Protein AF-0000000075581875 (afdb_homodimer)

Structure (mmCIF, N/CA/C/O backbone):
data_AF-0000000075581875-model_v1
#
loop_
_entity.id
_entity.type
_entity.pdbx_description
1 polymer 'Xanthine/uracyl permease, membrane protein'
#
loop_
_atom_site.group_PDB
_atom_site.id
_atom_site.type_symbol
_atom_site.label_atom_id
_atom_site.label_alt_id
_atom_site.label_comp_id
_atom_site.label_asym_id
_atom_site.label_entity_id
_atom_site.label_seq_id
_atom_site.pdbx_PDB_ins_code
_atom_site.Cartn_x
_atom_site.Cartn_y
_atom_site.Cartn_z
_atom_site.occupancy
_atom_site.B_iso_or_equiv
_atom_site.auth_seq_id
_atom_site.auth_comp_id
_atom_site.auth_asym_id
_atom_site.auth_atom_id
_atom_site.pdbx_PDB_model_num
ATOM 1 N N . MET A 1 1 ? -27.188 -16.047 -3.047 1 43.38 1 MET A N 1
ATOM 2 C CA . MET A 1 1 ? -26.797 -15.391 -4.285 1 43.38 1 MET A CA 1
ATOM 3 C C . MET A 1 1 ? -27.062 -16.281 -5.492 1 43.38 1 MET A C 1
ATOM 5 O O . MET A 1 1 ? -26.609 -17.422 -5.543 1 43.38 1 MET A O 1
ATOM 9 N N . LYS A 1 2 ? -28.109 -16.188 -6.184 1 47.94 2 LYS A N 1
ATOM 10 C CA . LYS A 1 2 ? -28.484 -16.938 -7.371 1 47.94 2 LYS A CA 1
ATOM 11 C C . LYS A 1 2 ? -27.328 -17.016 -8.367 1 47.94 2 LYS A C 1
ATOM 13 O O . LYS A 1 2 ? -26.875 -15.992 -8.867 1 47.94 2 LYS A O 1
ATOM 18 N N . THR A 1 3 ? -26.297 -18.078 -8.266 1 62.19 3 THR A N 1
ATOM 19 C CA . THR A 1 3 ? -25.141 -18.094 -9.156 1 62.19 3 THR A CA 1
ATOM 20 C C . THR A 1 3 ? -25.547 -18.531 -10.562 1 62.19 3 THR A C 1
ATOM 22 O O . THR A 1 3 ? -26.328 -19.469 -10.734 1 62.19 3 THR A O 1
ATOM 25 N N . ASP A 1 4 ? -25.484 -17.703 -11.516 1 76.25 4 ASP A N 1
ATOM 26 C CA . ASP A 1 4 ? -25.781 -18.016 -12.914 1 76.25 4 ASP A CA 1
ATOM 27 C C . ASP A 1 4 ? -24.688 -18.875 -13.531 1 76.25 4 ASP A C 1
ATOM 29 O O . ASP A 1 4 ? -23.922 -18.406 -14.383 1 76.25 4 ASP A O 1
ATOM 33 N N . LEU A 1 5 ? -24.562 -20.172 -13.031 1 87.88 5 LEU A N 1
ATOM 34 C CA . LEU A 1 5 ? -23.547 -21.094 -13.531 1 87.88 5 LEU A CA 1
ATOM 35 C C . LEU A 1 5 ? -24.047 -21.844 -14.758 1 87.88 5 LEU A C 1
ATOM 37 O O . LEU A 1 5 ? -25.219 -22.266 -14.797 1 87.88 5 LEU A O 1
ATOM 41 N N . ILE A 1 6 ? -23.234 -21.938 -15.719 1 91.62 6 ILE A N 1
ATOM 42 C CA . ILE A 1 6 ? -23.516 -22.75 -16.906 1 91.62 6 ILE A CA 1
ATOM 43 C C . ILE A 1 6 ? -23.203 -24.219 -16.609 1 91.62 6 ILE A C 1
ATOM 45 O O . ILE A 1 6 ? -23.984 -25.109 -16.938 1 91.62 6 ILE A O 1
ATOM 49 N N . TYR A 1 7 ? -22.047 -24.422 -16.016 1 94.31 7 TYR A N 1
ATOM 50 C CA . TYR A 1 7 ? -21.641 -25.766 -15.57 1 94.31 7 TYR A CA 1
ATOM 51 C C . TYR A 1 7 ? -21.312 -25.766 -14.078 1 94.31 7 TYR A C 1
ATOM 53 O O . TYR A 1 7 ? -20.484 -24.984 -13.617 1 94.31 7 TYR A O 1
ATOM 61 N N . GLY A 1 8 ? -21.922 -26.609 -13.406 1 93.62 8 GLY A N 1
ATOM 62 C CA . GLY A 1 8 ? -21.656 -26.75 -11.984 1 93.62 8 GLY A CA 1
ATOM 63 C C . GLY A 1 8 ? -20.422 -27.562 -11.68 1 93.62 8 GLY A C 1
ATOM 64 O O . GLY A 1 8 ? -19.734 -28.031 -12.594 1 93.62 8 GLY A O 1
ATOM 65 N N . ILE A 1 9 ? -20.172 -27.906 -10.469 1 94.94 9 ILE A N 1
ATOM 66 C CA . ILE A 1 9 ? -18.938 -28.484 -9.977 1 94.94 9 ILE A CA 1
ATOM 67 C C . ILE A 1 9 ? -18.797 -29.922 -10.492 1 94.94 9 ILE A C 1
ATOM 69 O O . ILE A 1 9 ? -17.719 -30.344 -10.914 1 94.94 9 ILE A O 1
ATOM 73 N N . GLU A 1 10 ? -19.906 -30.578 -10.539 1 95.19 10 GLU A N 1
ATOM 74 C CA . GLU A 1 10 ? -19.844 -32 -10.883 1 95.19 10 GLU A CA 1
ATOM 75 C C . GLU A 1 10 ? -20.25 -32.219 -12.336 1 95.19 10 GLU A C 1
ATOM 77 O O . GLU A 1 10 ? -20.172 -33.344 -12.836 1 95.19 10 GLU A O 1
ATOM 82 N N . ASP A 1 11 ? -20.547 -31.109 -12.953 1 95.31 11 ASP A N 1
ATOM 83 C CA . ASP A 1 11 ? -20.906 -31.234 -14.359 1 95.31 11 ASP A CA 1
ATOM 84 C C . ASP A 1 11 ? -19.688 -31.562 -15.211 1 95.31 11 ASP A C 1
ATOM 86 O O . ASP A 1 11 ? -18.578 -31.125 -14.906 1 95.31 11 ASP A O 1
ATOM 90 N N . ARG A 1 12 ? -19.906 -32.375 -16.203 1 96.38 12 ARG A N 1
ATOM 91 C CA . ARG A 1 12 ? -18.844 -32.719 -17.141 1 96.38 12 ARG A CA 1
ATOM 92 C C . ARG A 1 12 ? -19.094 -32.062 -18.5 1 96.38 12 ARG A C 1
ATOM 94 O O . ARG A 1 12 ? -19.766 -32.656 -19.359 1 96.38 12 ARG A O 1
ATOM 101 N N . PRO A 1 13 ? -18.516 -31 -18.672 1 95.56 13 PRO A N 1
ATOM 102 C CA . PRO A 1 13 ? -18.703 -30.328 -19.953 1 95.56 13 PRO A CA 1
ATOM 103 C C . PRO A 1 13 ? -18.188 -31.141 -21.141 1 95.56 13 PRO A C 1
ATOM 105 O O . PRO A 1 13 ? -17.234 -31.906 -20.984 1 95.56 13 PRO A O 1
ATOM 108 N N . PRO A 1 14 ? -18.844 -30.938 -22.328 1 96.31 14 PRO A N 1
ATOM 109 C CA . PRO A 1 14 ? -18.281 -31.578 -23.531 1 96.31 14 PRO A CA 1
ATOM 110 C C . PRO A 1 14 ? -16.844 -31.156 -23.797 1 96.31 14 PRO A C 1
ATOM 112 O O . PRO A 1 14 ? -16.406 -30.094 -23.359 1 96.31 14 PRO A O 1
ATOM 115 N N . PHE A 1 15 ? -16.188 -32.031 -24.547 1 96.06 15 PHE A N 1
ATOM 116 C CA . PHE A 1 15 ? -14.758 -31.891 -24.766 1 96.06 15 PHE A CA 1
ATOM 117 C C . PHE A 1 15 ? -14.422 -30.5 -25.297 1 96.06 15 PHE A C 1
ATOM 119 O O . PHE A 1 15 ? -13.508 -29.844 -24.797 1 96.06 15 PHE A O 1
ATOM 126 N N . LYS A 1 16 ? -15.18 -30 -26.188 1 95.81 16 LYS A N 1
ATOM 127 C CA . LYS A 1 16 ? -14.914 -28.703 -26.797 1 95.81 16 LYS A CA 1
ATOM 128 C C . LYS A 1 16 ? -15.062 -27.578 -25.766 1 95.81 16 LYS A C 1
ATOM 130 O O . LYS A 1 16 ? -14.219 -26.672 -25.703 1 95.81 16 LYS A O 1
ATOM 135 N N . ASP A 1 17 ? -16.094 -27.672 -25 1 95.25 17 ASP A N 1
ATOM 136 C CA . ASP A 1 17 ? -16.344 -26.656 -23.969 1 95.25 17 ASP A CA 1
ATOM 137 C C . ASP A 1 17 ? -15.305 -26.719 -22.859 1 95.25 17 ASP A C 1
ATOM 139 O O . ASP A 1 17 ? -14.859 -25.672 -22.375 1 95.25 17 ASP A O 1
ATOM 143 N N . ALA A 1 18 ? -14.977 -27.906 -22.531 1 96.25 18 ALA A N 1
ATOM 144 C CA . ALA A 1 18 ? -13.984 -28.094 -21.469 1 96.25 18 ALA A CA 1
ATOM 145 C C . ALA A 1 18 ? -12.617 -27.562 -21.906 1 96.25 18 ALA A C 1
ATOM 147 O O . ALA A 1 18 ? -11.922 -26.906 -21.109 1 96.25 18 ALA A O 1
ATOM 148 N N . LEU A 1 19 ? -12.266 -27.891 -23.094 1 96.12 19 LEU A N 1
ATOM 149 C CA . LEU A 1 19 ? -10.984 -27.453 -23.625 1 96.12 19 LEU A CA 1
ATOM 150 C C . LEU A 1 19 ? -10.93 -25.938 -23.719 1 96.12 19 LEU A C 1
ATOM 152 O O . 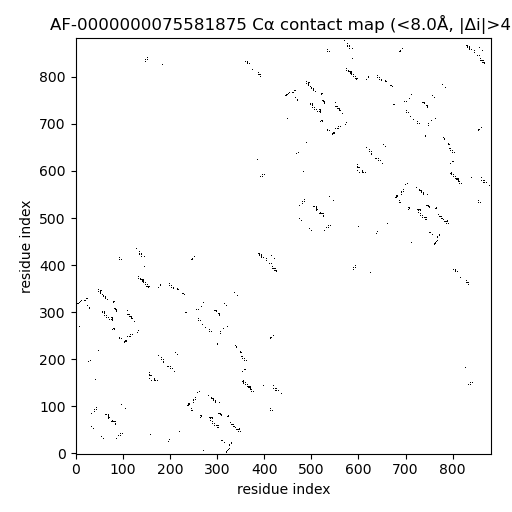LEU A 1 19 ? -9.906 -25.328 -23.406 1 96.12 19 LEU A O 1
ATOM 156 N N . PHE A 1 20 ? -12.023 -25.406 -24.172 1 94.31 20 PHE A N 1
ATOM 157 C CA . PHE A 1 20 ? -12.086 -23.953 -24.312 1 94.31 20 PHE A CA 1
ATOM 158 C C . PHE A 1 20 ? -11.992 -23.266 -22.953 1 94.31 20 PHE A C 1
ATOM 160 O O . PHE A 1 20 ? -11.273 -22.281 -22.797 1 94.31 20 PHE A O 1
ATOM 167 N N . ALA A 1 21 ? -12.719 -23.766 -22.047 1 94.62 21 ALA A N 1
ATOM 168 C CA . ALA A 1 21 ? -12.672 -23.219 -20.688 1 94.62 21 ALA A CA 1
ATOM 169 C C . ALA A 1 21 ? -11.281 -23.375 -20.078 1 94.62 21 ALA A C 1
ATOM 171 O O . ALA A 1 21 ? -10.781 -22.453 -19.438 1 94.62 21 ALA A O 1
ATOM 172 N N . ALA A 1 22 ? -10.727 -24.5 -20.297 1 96.62 22 ALA A N 1
ATOM 173 C CA . ALA A 1 22 ? -9.383 -24.766 -19.781 1 96.62 22 ALA A CA 1
ATOM 174 C C . ALA A 1 22 ? -8.359 -23.797 -20.375 1 96.62 22 ALA A C 1
ATOM 176 O O . ALA A 1 22 ? -7.473 -23.328 -19.672 1 96.62 22 ALA A O 1
ATOM 177 N N . LEU A 1 23 ? -8.477 -23.516 -21.609 1 94.5 23 LEU A N 1
ATOM 178 C CA . LEU A 1 23 ? -7.562 -22.609 -22.281 1 94.5 23 LEU A CA 1
ATOM 179 C C . LEU A 1 23 ? -7.691 -21.203 -21.703 1 94.5 23 LEU A C 1
ATOM 181 O O . LEU A 1 23 ? -6.695 -20.484 -21.578 1 94.5 23 LEU A O 1
ATOM 185 N N . GLN A 1 24 ? -8.891 -20.875 -21.406 1 92.06 24 GLN A N 1
ATOM 186 C CA . GLN A 1 24 ? -9.125 -19.562 -20.797 1 92.06 24 GLN A CA 1
ATOM 187 C C . GLN A 1 24 ? -8.438 -19.453 -19.453 1 92.06 24 GLN A C 1
ATOM 189 O O . GLN A 1 24 ? -7.766 -18.453 -19.172 1 92.06 24 GLN A O 1
ATOM 194 N N . HIS A 1 25 ? -8.594 -20.438 -18.656 1 94.75 25 HIS A N 1
ATOM 195 C CA . HIS A 1 25 ? -7.934 -20.453 -17.359 1 94.75 25 HIS A CA 1
ATOM 196 C C . HIS A 1 25 ? -6.418 -20.453 -17.5 1 94.75 25 HIS A C 1
ATOM 198 O O . HIS A 1 25 ? -5.727 -19.734 -16.766 1 94.75 25 HIS A O 1
ATOM 204 N N . LEU A 1 26 ? -5.938 -21.219 -18.469 1 94.06 26 LEU A N 1
ATOM 205 C CA . LEU A 1 26 ? -4.5 -21.328 -18.672 1 94.06 26 LEU A CA 1
ATOM 206 C C . LEU A 1 26 ? -3.898 -19.984 -19.062 1 94.06 26 LEU A C 1
ATOM 208 O O . LEU A 1 26 ? -2.848 -19.594 -18.547 1 94.06 26 LEU A O 1
ATOM 212 N N . LEU A 1 27 ? -4.531 -19.281 -19.922 1 88.75 27 LEU A N 1
ATOM 213 C CA . LEU A 1 27 ? -4.043 -17.984 -20.375 1 88.75 27 LEU A CA 1
ATOM 214 C C . LEU A 1 27 ? -4.012 -16.984 -19.219 1 88.75 27 LEU A C 1
ATOM 216 O O . LEU A 1 27 ? -3.129 -16.125 -19.156 1 88.75 27 LEU A O 1
ATOM 220 N N . ALA A 1 28 ? -4.934 -17.188 -18.344 1 86.62 28 ALA A N 1
ATOM 221 C CA . ALA A 1 28 ? -5.051 -16.234 -17.234 1 86.62 28 ALA A CA 1
ATOM 222 C C . ALA A 1 28 ? -3.986 -16.5 -16.172 1 86.62 28 ALA A C 1
ATOM 224 O O . ALA A 1 28 ? -3.549 -15.586 -15.477 1 86.62 28 ALA A O 1
ATOM 225 N N . ILE A 1 29 ? -3.555 -17.719 -16.078 1 91.62 29 ILE A N 1
ATOM 226 C CA . ILE A 1 29 ? -2.748 -18.047 -14.906 1 91.62 29 ILE A CA 1
ATOM 227 C C . ILE A 1 29 ? -1.315 -18.359 -15.336 1 91.62 29 ILE A C 1
ATOM 229 O O . ILE A 1 29 ? -0.416 -18.453 -14.5 1 91.62 29 ILE A O 1
ATOM 233 N N . PHE A 1 30 ? -1.077 -18.516 -16.625 1 91.31 30 PHE A N 1
ATOM 234 C CA . PHE A 1 30 ? 0.2 -18.984 -17.156 1 91.31 30 PHE A CA 1
ATOM 235 C C . PHE A 1 30 ? 1.335 -18.078 -16.719 1 91.31 30 PHE A C 1
ATOM 237 O O . PHE A 1 30 ? 2.338 -18.531 -16.172 1 91.31 30 PHE A O 1
ATOM 244 N N . VAL A 1 31 ? 1.184 -16.812 -16.891 1 89.88 31 VAL A N 1
ATOM 245 C CA . VAL A 1 31 ? 2.229 -15.852 -16.562 1 89.88 31 VAL A CA 1
ATOM 246 C C . VAL A 1 31 ? 2.439 -15.812 -15.055 1 89.88 31 VAL A C 1
ATOM 248 O O . VAL A 1 31 ? 3.566 -15.648 -14.586 1 89.88 31 VAL A O 1
ATOM 251 N N . ALA A 1 32 ? 1.351 -15.953 -14.344 1 92.31 32 ALA A N 1
ATOM 252 C CA . ALA A 1 32 ? 1.45 -15.961 -12.883 1 92.31 32 ALA A CA 1
ATOM 253 C C . ALA A 1 32 ? 2.297 -17.125 -12.391 1 92.31 32 ALA A C 1
ATOM 255 O O . ALA A 1 32 ? 3.008 -17.016 -11.391 1 92.31 32 ALA A O 1
ATOM 256 N N . ILE A 1 33 ? 2.268 -18.219 -13.102 1 95.88 33 ILE A N 1
ATOM 257 C CA . ILE A 1 33 ? 2.98 -19.422 -12.688 1 95.88 33 ILE A CA 1
ATOM 258 C C . ILE A 1 33 ? 4.469 -19.281 -12.992 1 95.88 33 ILE A C 1
ATOM 260 O O . ILE A 1 33 ? 5.316 -19.672 -12.188 1 95.88 33 ILE A O 1
ATOM 264 N N . ILE A 1 34 ? 4.824 -18.688 -14.078 1 95.31 34 ILE A N 1
ATOM 265 C CA . ILE A 1 34 ? 6.215 -18.703 -14.508 1 95.31 34 ILE A CA 1
ATOM 266 C C . ILE A 1 34 ? 6.949 -17.5 -13.914 1 95.31 34 ILE A C 1
ATOM 268 O O . ILE A 1 34 ? 8.18 -17.438 -13.93 1 95.31 34 ILE A O 1
ATOM 272 N N . THR A 1 35 ? 6.219 -16.562 -13.336 1 94.19 35 THR A N 1
ATOM 273 C CA . THR A 1 35 ? 6.793 -15.297 -12.867 1 94.19 35 THR A CA 1
ATOM 274 C C . THR A 1 35 ? 7.664 -15.523 -11.641 1 94.19 35 THR A C 1
ATOM 276 O O . THR A 1 35 ? 8.805 -15.07 -11.586 1 94.19 35 THR A O 1
ATOM 279 N N . PRO A 1 36 ? 7.199 -16.234 -10.648 1 96.12 36 PRO A N 1
ATOM 280 C CA . PRO A 1 36 ? 8.008 -16.406 -9.445 1 96.12 36 PRO A CA 1
ATOM 281 C C . PRO A 1 36 ? 9.375 -17.031 -9.727 1 96.12 36 PRO A C 1
ATOM 283 O O . PRO A 1 36 ? 10.406 -16.484 -9.312 1 96.12 36 PRO A O 1
ATOM 286 N N . PRO A 1 37 ? 9.453 -18.141 -10.477 1 97.31 37 PRO A N 1
ATOM 287 C CA . PRO A 1 37 ? 10.773 -18.703 -10.742 1 97.31 37 PRO A CA 1
ATOM 288 C C . PRO A 1 37 ? 11.672 -17.766 -11.547 1 97.31 37 PRO A C 1
ATOM 290 O O . PRO A 1 37 ? 12.891 -17.734 -11.336 1 97.31 37 PRO A O 1
ATOM 293 N N . LEU A 1 38 ? 11.117 -17.016 -12.43 1 95.5 38 LEU A N 1
ATOM 294 C CA . LEU A 1 38 ? 11.914 -16.078 -13.211 1 95.5 38 LEU A CA 1
ATOM 295 C C . LEU A 1 38 ? 12.484 -14.977 -12.312 1 95.5 38 LEU A C 1
ATOM 297 O O . LEU A 1 38 ? 13.648 -14.602 -12.453 1 95.5 38 LEU A O 1
ATOM 301 N N . ILE A 1 39 ? 11.641 -14.508 -11.406 1 93.5 39 ILE A N 1
ATOM 302 C CA . ILE A 1 39 ? 12.07 -13.461 -10.477 1 93.5 39 ILE A CA 1
ATOM 303 C C . ILE A 1 39 ? 13.156 -14.008 -9.555 1 93.5 39 ILE A C 1
ATOM 305 O O . ILE A 1 39 ? 14.188 -13.359 -9.352 1 93.5 39 ILE A O 1
ATOM 309 N N . ILE A 1 40 ? 12.953 -15.156 -9.039 1 95.94 40 ILE A N 1
ATOM 310 C CA . ILE A 1 40 ? 13.898 -15.781 -8.117 1 95.94 40 ILE A CA 1
ATOM 311 C C . ILE A 1 40 ? 15.211 -16.047 -8.844 1 95.94 40 ILE A C 1
ATOM 313 O O . ILE A 1 40 ? 16.297 -15.766 -8.312 1 95.94 40 ILE A O 1
ATOM 317 N N . ALA A 1 41 ? 15.109 -16.594 -10.062 1 96.06 41 ALA A N 1
ATOM 318 C CA . ALA A 1 41 ? 16.312 -16.891 -10.844 1 96.06 41 ALA A CA 1
ATOM 319 C C . ALA A 1 41 ? 17.094 -15.617 -11.141 1 96.06 41 ALA A C 1
ATOM 321 O O . ALA A 1 41 ? 18.328 -15.617 -11.094 1 96.06 41 ALA A O 1
ATOM 322 N N . SER A 1 42 ? 16.391 -14.594 -11.477 1 93.38 42 SER A N 1
ATOM 323 C CA . SER A 1 42 ? 17.031 -13.312 -11.742 1 93.38 42 SER A CA 1
ATOM 324 C C . SER A 1 42 ? 17.734 -12.773 -10.5 1 93.38 42 SER A C 1
ATOM 326 O O . SER A 1 42 ? 18.859 -12.289 -10.578 1 93.38 42 SER A O 1
ATOM 328 N N . ALA A 1 43 ? 17.109 -12.852 -9.406 1 92 43 ALA A N 1
ATOM 329 C CA . ALA A 1 43 ? 17.641 -12.344 -8.148 1 92 43 ALA A CA 1
ATOM 330 C C . ALA A 1 43 ? 18.891 -13.125 -7.727 1 92 43 ALA A C 1
ATOM 332 O O . ALA A 1 43 ? 19.828 -12.562 -7.152 1 92 43 ALA A O 1
ATOM 333 N N . LEU A 1 44 ? 18.891 -14.398 -8.016 1 95.19 44 LEU A N 1
ATOM 334 C CA . LEU A 1 44 ? 20.016 -15.266 -7.637 1 95.19 44 LEU A CA 1
ATOM 335 C C . LEU A 1 44 ? 21.047 -15.328 -8.75 1 95.19 44 LEU A C 1
ATOM 337 O O . LEU A 1 44 ? 22.078 -16 -8.617 1 95.19 44 LEU A O 1
ATOM 341 N N . LYS A 1 45 ? 20.781 -14.672 -9.859 1 93.38 45 LYS A N 1
ATOM 342 C CA . LYS A 1 45 ? 21.688 -14.602 -11.008 1 93.38 45 LYS A CA 1
ATOM 343 C C . LYS A 1 45 ? 22 -15.992 -11.547 1 93.38 45 LYS A C 1
ATOM 345 O O . LYS A 1 45 ? 23.156 -16.328 -11.766 1 93.38 45 LYS A O 1
ATOM 350 N N . LEU A 1 46 ? 21 -16.766 -11.695 1 94.25 46 LEU A N 1
ATOM 351 C CA . LEU A 1 46 ? 21.156 -18.109 -12.234 1 94.25 46 LEU A CA 1
ATOM 352 C C . LEU A 1 46 ? 21.312 -18.078 -13.75 1 94.25 46 LEU A C 1
ATOM 354 O O . LEU A 1 46 ? 20.875 -17.125 -14.406 1 94.25 46 LEU A O 1
ATOM 358 N N . ASP A 1 47 ? 21.953 -19.062 -14.281 1 91.75 47 ASP A N 1
ATOM 359 C CA . ASP A 1 47 ? 22.141 -19.125 -15.727 1 91.75 47 ASP A CA 1
ATOM 360 C C . ASP A 1 47 ? 20.844 -19.516 -16.438 1 91.75 47 ASP A C 1
ATOM 362 O O . ASP A 1 47 ? 19.859 -19.906 -15.781 1 91.75 47 ASP A O 1
ATOM 366 N N . VAL A 1 48 ? 20.812 -19.453 -17.719 1 90.06 48 VAL A N 1
ATOM 367 C CA . VAL A 1 48 ? 19.641 -19.656 -18.562 1 90.06 48 VAL A CA 1
ATOM 368 C C . VAL A 1 48 ? 19.141 -21.078 -18.438 1 90.06 48 VAL A C 1
ATOM 370 O O . VAL A 1 48 ? 17.922 -21.328 -18.422 1 90.06 48 VAL A O 1
ATOM 373 N N . GLU A 1 49 ? 20.047 -22 -18.344 1 89.31 49 GLU A N 1
ATOM 374 C CA . GLU A 1 49 ? 19.672 -23.406 -18.25 1 89.31 49 GLU A CA 1
ATOM 375 C C . GLU A 1 49 ? 18.922 -23.703 -16.953 1 89.31 49 GLU A C 1
ATOM 377 O O . GLU A 1 49 ? 17.875 -24.344 -16.984 1 89.31 49 GLU A O 1
ATOM 382 N N . LYS A 1 50 ? 19.453 -23.266 -15.852 1 93.12 50 LYS A N 1
ATOM 383 C CA . LYS A 1 50 ? 18.797 -23.469 -14.562 1 93.12 50 LYS A CA 1
ATOM 384 C C . LYS A 1 50 ? 17.453 -22.734 -14.508 1 93.12 50 LYS A C 1
ATOM 386 O O . LYS A 1 50 ? 16.484 -23.281 -13.992 1 93.12 50 LYS A O 1
ATOM 391 N N . THR A 1 51 ? 17.484 -21.547 -15.039 1 94.5 51 THR A N 1
ATOM 392 C CA . THR A 1 51 ? 16.25 -20.766 -15.062 1 94.5 51 THR A CA 1
ATOM 393 C C . THR A 1 51 ? 15.172 -21.484 -15.859 1 94.5 51 THR A C 1
ATOM 395 O O . THR A 1 51 ? 14.031 -21.594 -15.398 1 94.5 51 THR A O 1
ATOM 398 N N . GLY A 1 52 ? 15.562 -21.906 -17.016 1 93.06 52 GLY A N 1
ATOM 399 C CA . GLY A 1 52 ? 14.609 -22.625 -17.844 1 93.06 52 GLY A CA 1
ATOM 400 C C . GLY A 1 52 ? 14.086 -23.891 -17.188 1 93.06 52 GLY A C 1
ATOM 401 O O . GLY A 1 52 ? 12.898 -24.188 -17.281 1 93.06 52 GLY A O 1
ATOM 402 N N . PHE A 1 53 ? 14.953 -24.594 -16.562 1 93.94 53 PHE A N 1
ATOM 403 C CA . PHE A 1 53 ? 14.555 -25.812 -15.859 1 93.94 53 PHE A CA 1
ATOM 404 C C . PHE A 1 53 ? 13.586 -25.5 -14.734 1 93.94 53 PHE A C 1
ATOM 406 O O . PHE A 1 53 ? 12.578 -26.188 -14.562 1 93.94 53 PHE A O 1
ATOM 413 N N . LEU A 1 54 ? 13.852 -24.453 -13.961 1 95.94 54 LEU A N 1
ATOM 414 C CA . LEU A 1 54 ? 12.992 -24.062 -12.852 1 95.94 54 LEU A CA 1
ATOM 415 C C . LEU A 1 54 ? 11.609 -23.656 -13.344 1 95.94 54 LEU A C 1
ATOM 417 O O . LEU A 1 54 ? 10.602 -23.984 -12.719 1 95.94 54 LEU A O 1
ATOM 421 N N . VAL A 1 55 ? 11.57 -22.953 -14.438 1 96.06 55 VAL A N 1
ATOM 422 C CA . VAL A 1 55 ? 10.305 -22.531 -15.031 1 96.06 55 VAL A CA 1
ATOM 423 C C . VAL A 1 55 ? 9.508 -23.766 -15.469 1 96.06 55 VAL A C 1
ATOM 425 O O . VAL A 1 55 ? 8.32 -23.875 -15.172 1 96.06 55 VAL A O 1
ATOM 428 N N . SER A 1 56 ? 10.195 -24.672 -16.109 1 95.5 56 SER A N 1
ATOM 429 C CA . SER A 1 56 ? 9.547 -25.891 -16.594 1 95.5 56 SER A CA 1
ATOM 430 C C . SER A 1 56 ? 9.008 -26.719 -15.43 1 95.5 56 SER A C 1
ATOM 432 O O . SER A 1 56 ? 7.887 -27.219 -15.492 1 95.5 56 SER A O 1
ATOM 434 N N . MET A 1 57 ? 9.75 -26.812 -14.445 1 96.19 57 MET A N 1
ATOM 435 C CA . MET A 1 57 ? 9.328 -27.609 -13.289 1 96.19 57 MET A CA 1
ATOM 436 C C . MET A 1 57 ? 8.188 -26.922 -12.547 1 96.19 57 MET A C 1
ATOM 438 O O . MET A 1 57 ? 7.336 -27.578 -11.953 1 96.19 57 MET A O 1
ATOM 442 N N . SER A 1 58 ? 8.211 -25.562 -12.531 1 97.38 58 SER A N 1
ATOM 443 C CA . SER A 1 58 ? 7.094 -24.828 -11.922 1 97.38 58 SER A CA 1
ATOM 444 C C . SER A 1 58 ? 5.785 -25.125 -12.648 1 97.38 58 SER A C 1
ATOM 446 O O . SER A 1 58 ? 4.738 -25.281 -12.008 1 97.38 58 SER A O 1
ATOM 448 N N . LEU A 1 59 ? 5.879 -25.203 -13.969 1 97.06 59 LEU A N 1
ATOM 449 C CA . LEU A 1 59 ? 4.699 -25.547 -14.758 1 97.06 59 LEU A CA 1
ATOM 450 C C . LEU A 1 59 ? 4.262 -26.984 -14.484 1 97.06 59 LEU A C 1
ATOM 452 O O . LEU A 1 59 ? 3.08 -27.234 -14.25 1 97.06 59 LEU A O 1
ATOM 456 N N . PHE A 1 60 ? 5.199 -27.859 -14.461 1 97 60 PHE A N 1
ATOM 457 C CA . PHE A 1 60 ? 4.922 -29.266 -14.203 1 97 60 PHE A CA 1
ATOM 458 C C . PHE A 1 60 ? 4.285 -29.453 -12.836 1 97 60 PHE A C 1
ATOM 460 O O . PHE A 1 60 ? 3.242 -30.109 -12.711 1 97 60 PHE A O 1
ATOM 467 N N . ALA A 1 61 ? 4.914 -28.859 -11.82 1 97.69 61 ALA A N 1
ATOM 468 C CA . ALA A 1 61 ? 4.41 -28.984 -10.453 1 97.69 61 ALA A CA 1
ATOM 469 C C . ALA A 1 61 ? 3.027 -28.359 -10.32 1 97.69 61 ALA A C 1
ATOM 471 O O . ALA A 1 61 ? 2.184 -28.844 -9.57 1 97.69 61 ALA A O 1
ATOM 472 N N . SER A 1 62 ? 2.795 -27.219 -10.969 1 98.06 62 SER A N 1
ATOM 473 C CA . SER A 1 62 ? 1.484 -26.578 -10.945 1 98.06 62 SER A CA 1
ATOM 474 C C . SER A 1 62 ? 0.413 -27.5 -11.531 1 98.06 62 SER A C 1
ATOM 476 O O . SER A 1 62 ? -0.717 -27.531 -11.039 1 98.06 62 SER A O 1
ATOM 478 N N . GLY A 1 63 ? 0.798 -28.203 -12.617 1 98.19 63 GLY A N 1
ATOM 479 C CA . GLY A 1 63 ? -0.14 -29.141 -13.195 1 98.19 63 GLY A CA 1
ATOM 480 C C . GLY A 1 63 ? -0.494 -30.297 -12.266 1 98.19 63 GLY A C 1
ATOM 481 O O . GLY A 1 63 ? -1.672 -30.594 -12.078 1 98.19 63 GLY A O 1
ATOM 482 N N . VAL A 1 64 ? 0.495 -30.859 -11.688 1 98 64 VAL A N 1
ATOM 483 C CA . VAL A 1 64 ? 0.285 -31.969 -10.758 1 98 64 VAL A CA 1
ATOM 484 C C . VAL A 1 64 ? -0.533 -31.484 -9.562 1 98 64 VAL A C 1
ATOM 486 O O . VAL A 1 64 ? -1.479 -32.156 -9.141 1 98 64 VAL A O 1
ATOM 489 N N . SER A 1 65 ? -0.119 -30.328 -9.047 1 98.25 65 SER A N 1
ATOM 490 C CA . SER A 1 65 ? -0.795 -29.766 -7.887 1 98.25 65 SER A CA 1
ATOM 491 C C . SER A 1 65 ? -2.26 -29.469 -8.188 1 98.25 65 SER A C 1
ATOM 493 O O . SER A 1 65 ? -3.133 -29.703 -7.348 1 98.25 65 SER A O 1
ATOM 495 N N . THR A 1 66 ? -2.516 -28.875 -9.344 1 98.25 66 THR A N 1
ATOM 496 C CA . THR A 1 66 ? -3.883 -28.578 -9.75 1 98.25 66 THR A CA 1
ATOM 497 C C . THR A 1 66 ? -4.715 -29.844 -9.852 1 98.25 66 THR A C 1
ATOM 499 O O . THR A 1 66 ? -5.875 -29.875 -9.43 1 98.25 66 THR A O 1
ATOM 502 N N . PHE A 1 67 ? -4.137 -30.922 -10.391 1 98.31 67 PHE A N 1
ATOM 503 C CA . PHE A 1 67 ? -4.828 -32.219 -10.508 1 98.31 67 PHE A CA 1
ATOM 504 C C . PHE A 1 67 ? -5.223 -32.75 -9.133 1 98.31 67 PHE A C 1
ATOM 506 O O . PHE A 1 67 ? -6.363 -33.156 -8.922 1 98.31 67 PHE A O 1
ATOM 513 N N . ILE A 1 68 ? -4.297 -32.688 -8.234 1 98 68 ILE A N 1
ATOM 514 C CA . ILE A 1 68 ? -4.527 -33.188 -6.887 1 98 68 ILE A CA 1
ATOM 515 C C . ILE A 1 68 ? -5.609 -32.375 -6.199 1 98 68 ILE A C 1
ATOM 517 O O . ILE A 1 68 ? -6.5 -32.906 -5.547 1 98 68 ILE A O 1
ATOM 521 N N . GLN A 1 69 ? -5.535 -31.047 -6.352 1 97.44 69 GLN A N 1
ATOM 522 C CA . GLN A 1 69 ? -6.48 -30.125 -5.734 1 97.44 69 GLN A CA 1
ATOM 523 C C . GLN A 1 69 ? -7.898 -30.359 -6.246 1 97.44 69 GLN A C 1
ATOM 525 O O . GLN A 1 69 ? -8.859 -30.312 -5.473 1 97.44 69 GLN A O 1
ATOM 530 N N . CYS A 1 70 ? -8.07 -30.656 -7.539 1 97.25 70 CYS A N 1
ATOM 531 C CA . CYS A 1 70 ? -9.375 -30.797 -8.172 1 97.25 70 CYS A CA 1
ATOM 532 C C . CYS A 1 70 ? -9.945 -32.188 -7.93 1 97.25 70 CYS A C 1
ATOM 534 O O . CYS A 1 70 ? -11.156 -32.375 -7.789 1 97.25 70 CYS A O 1
ATOM 536 N N . ARG A 1 71 ? -9.195 -33.188 -7.906 1 96.19 71 ARG A N 1
ATOM 537 C CA . ARG A 1 71 ? -9.641 -34.562 -7.789 1 96.19 71 ARG A CA 1
ATOM 538 C C . ARG A 1 71 ? -9.891 -34.938 -6.332 1 96.19 71 ARG A C 1
ATOM 540 O O . ARG A 1 71 ? -10.82 -35.688 -6.023 1 96.19 71 ARG A O 1
ATOM 547 N N . ARG A 1 72 ? -9.109 -34.469 -5.43 1 94.38 72 ARG A N 1
ATOM 548 C CA . ARG A 1 72 ? -9.109 -34.812 -4.008 1 94.38 72 ARG A CA 1
ATOM 549 C C . ARG A 1 72 ? -8.734 -36.25 -3.787 1 94.38 72 ARG A C 1
ATOM 551 O O . ARG A 1 72 ? -9.367 -37.156 -4.336 1 94.38 72 ARG A O 1
ATOM 558 N N . PHE A 1 73 ? -7.695 -36.562 -3.223 1 95.75 73 PHE A N 1
ATOM 559 C CA . PHE A 1 73 ? -7.242 -37.875 -2.811 1 95.75 73 PHE A CA 1
ATOM 560 C C . PHE A 1 73 ? -7.332 -38.031 -1.298 1 95.75 73 PHE A C 1
ATOM 562 O O . PHE A 1 73 ? -6.43 -37.625 -0.571 1 95.75 73 PHE A O 1
ATOM 569 N N . GLY A 1 74 ? -8.367 -38.656 -0.79 1 94.31 74 GLY A N 1
ATOM 570 C CA . GLY A 1 74 ? -8.586 -38.719 0.647 1 94.31 74 GLY A CA 1
ATOM 571 C C . GLY A 1 74 ? -8.844 -37.344 1.267 1 94.31 74 GLY A C 1
ATOM 572 O O . GLY A 1 74 ? -9.766 -36.625 0.859 1 94.31 74 GLY A O 1
ATOM 573 N N . PRO A 1 75 ? -7.914 -37 2.166 1 93.06 75 PRO A N 1
ATOM 574 C CA . PRO A 1 75 ? -8.094 -35.688 2.789 1 93.06 75 PRO A CA 1
ATOM 575 C C . PRO A 1 75 ? -7.379 -34.562 2.035 1 93.06 75 PRO A C 1
ATOM 577 O O . PRO A 1 75 ? -7.477 -33.375 2.416 1 93.06 75 PRO A O 1
ATOM 580 N N . ILE A 1 76 ? -6.77 -34.906 0.882 1 97.19 76 ILE A N 1
ATOM 581 C CA . ILE A 1 76 ? -5.93 -33.938 0.187 1 97.19 76 ILE A CA 1
ATOM 582 C C . ILE A 1 76 ? -6.664 -33.375 -1.034 1 97.19 76 ILE A C 1
ATOM 584 O O . ILE A 1 76 ? -6.863 -34.094 -2.018 1 97.19 76 ILE A O 1
ATOM 588 N N . GLY A 1 77 ? -7.062 -32.156 -0.922 1 97.12 77 GLY A N 1
ATOM 589 C CA . GLY A 1 77 ? -7.754 -31.5 -2.025 1 97.12 77 GLY A CA 1
ATOM 590 C C . GLY A 1 77 ? -9.094 -30.906 -1.626 1 97.12 77 GLY A C 1
ATOM 591 O O . GLY A 1 77 ? -9.758 -31.422 -0.723 1 97.12 77 GLY A O 1
ATOM 592 N N . ALA A 1 78 ? -9.508 -29.906 -2.346 1 96.31 78 ALA A N 1
ATOM 593 C CA . ALA A 1 78 ? -10.773 -29.234 -2.064 1 96.31 78 ALA A CA 1
ATOM 594 C C . ALA A 1 78 ? -11.906 -29.828 -2.906 1 96.31 78 ALA A C 1
ATOM 596 O O . ALA A 1 78 ? -13.078 -29.625 -2.598 1 96.31 78 ALA A O 1
ATOM 597 N N . LYS A 1 79 ? -11.594 -30.531 -3.963 1 96.81 79 LYS A N 1
ATOM 598 C CA . LYS A 1 79 ? -12.578 -31.078 -4.895 1 96.81 79 LYS A CA 1
ATOM 599 C C . LYS A 1 79 ? -13.383 -29.969 -5.562 1 96.81 79 LYS A C 1
ATOM 601 O O . LYS A 1 79 ? -14.602 -30.078 -5.691 1 96.81 79 LYS A O 1
ATOM 606 N N . LEU A 1 80 ? -12.766 -28.859 -5.816 1 97.19 80 LEU A N 1
ATOM 607 C CA . LEU A 1 80 ? -13.281 -27.703 -6.527 1 97.19 80 LEU A CA 1
ATOM 608 C C . LEU A 1 80 ? -12.359 -27.312 -7.68 1 97.19 80 LEU A C 1
ATOM 610 O O . LEU A 1 80 ? -11.242 -27.828 -7.785 1 97.19 80 LEU A O 1
ATOM 614 N N . LEU A 1 81 ? -12.836 -26.516 -8.531 1 96.81 81 LEU A N 1
ATOM 615 C CA . LEU A 1 81 ? -11.969 -25.969 -9.578 1 96.81 81 LEU A CA 1
ATOM 616 C C . LEU A 1 81 ? -11.023 -24.922 -9.016 1 96.81 81 LEU A C 1
ATOM 618 O O . LEU A 1 81 ? -11.219 -23.719 -9.234 1 96.81 81 LEU A O 1
ATOM 622 N N . CYS A 1 82 ? -10.008 -25.406 -8.297 1 96.5 82 CYS A N 1
ATOM 623 C CA . CYS A 1 82 ? -8.938 -24.578 -7.742 1 96.5 82 CYS A CA 1
ATOM 624 C C . CYS A 1 82 ? -7.613 -24.859 -8.438 1 96.5 82 CYS A C 1
ATOM 626 O O . CYS A 1 82 ? -7.113 -25.984 -8.398 1 96.5 82 CYS A O 1
ATOM 628 N N . ILE A 1 83 ? -7.152 -23.875 -9.031 1 96.69 83 ILE A N 1
ATOM 629 C CA . ILE A 1 83 ? -5.875 -24.031 -9.719 1 96.69 83 ILE A CA 1
ATOM 630 C C . ILE A 1 83 ? -4.73 -23.625 -8.781 1 96.69 83 ILE A C 1
ATOM 632 O O . ILE A 1 83 ? -4.844 -22.672 -8.023 1 96.69 83 ILE A O 1
ATOM 636 N N . GLN A 1 84 ? -3.715 -24.438 -8.836 1 97 84 GLN A N 1
ATOM 637 C CA . GLN A 1 84 ? -2.545 -24.188 -8.008 1 97 84 GLN A CA 1
ATOM 638 C C . GLN A 1 84 ? -1.336 -23.797 -8.852 1 97 84 GLN A C 1
ATOM 640 O O . GLN A 1 84 ? -1.158 -24.328 -9.961 1 97 84 GLN A O 1
ATOM 645 N N . GLY A 1 85 ? -0.576 -22.938 -8.352 1 96.12 85 GLY A N 1
ATOM 646 C CA . GLY A 1 85 ? 0.664 -22.531 -8.992 1 96.12 85 GLY A CA 1
ATOM 647 C C . GLY A 1 85 ? 1.693 -22 -8.008 1 96.12 85 GLY A C 1
ATOM 648 O O . GLY A 1 85 ? 1.479 -22.031 -6.797 1 96.12 85 GLY A O 1
ATOM 649 N N . THR A 1 86 ? 2.828 -21.609 -8.555 1 96.94 86 THR A N 1
ATOM 650 C CA . THR A 1 86 ? 3.912 -21.094 -7.723 1 96.94 86 THR A CA 1
ATOM 651 C C . THR A 1 86 ? 3.471 -19.844 -6.969 1 96.94 86 THR A C 1
ATOM 653 O O . THR A 1 86 ? 3.012 -18.875 -7.578 1 96.94 86 THR A O 1
ATOM 656 N N . SER A 1 87 ? 3.654 -19.859 -5.688 1 95.62 87 SER A N 1
ATOM 657 C CA . SER A 1 87 ? 3.115 -18.812 -4.824 1 95.62 87 SER A CA 1
ATOM 658 C C . SER A 1 87 ? 4.008 -17.562 -4.832 1 95.62 87 SER A C 1
ATOM 660 O O . SER A 1 87 ? 5.227 -17.672 -4.691 1 95.62 87 SER A O 1
ATOM 662 N N . PHE A 1 88 ? 3.395 -16.438 -4.906 1 92.12 88 PHE A N 1
ATOM 663 C CA . PHE A 1 88 ? 4.094 -15.164 -4.867 1 92.12 88 PHE A CA 1
ATOM 664 C C . PHE A 1 88 ? 4.547 -14.836 -3.447 1 92.12 88 PHE A C 1
ATOM 666 O O . PHE A 1 88 ? 5.527 -14.117 -3.254 1 92.12 88 PHE A O 1
ATOM 673 N N . SER A 1 89 ? 3.918 -15.375 -2.457 1 91.81 89 SER A N 1
ATOM 674 C CA . SER A 1 89 ? 4.145 -15.039 -1.055 1 91.81 89 SER A CA 1
ATOM 675 C C . SER A 1 89 ? 5.543 -15.461 -0.607 1 91.81 89 SER A C 1
ATOM 677 O O . SER A 1 89 ? 6.078 -14.914 0.361 1 91.81 89 SER A O 1
ATOM 679 N N . PHE A 1 90 ? 6.137 -16.359 -1.34 1 95.62 90 PHE A N 1
ATOM 680 C CA . PHE A 1 90 ? 7.391 -16.938 -0.881 1 95.62 90 PHE A CA 1
ATOM 681 C C . PHE A 1 90 ? 8.578 -16.266 -1.557 1 95.62 90 PHE A C 1
ATOM 683 O O . PHE A 1 90 ? 9.734 -16.547 -1.206 1 95.62 90 PHE A O 1
ATOM 690 N N . ILE A 1 91 ? 8.375 -15.445 -2.518 1 93.12 91 ILE A N 1
ATOM 691 C CA . ILE A 1 91 ? 9.445 -14.922 -3.363 1 93.12 91 ILE A CA 1
ATOM 692 C C . ILE A 1 91 ? 10.508 -14.25 -2.498 1 93.12 91 ILE A C 1
ATOM 694 O O . ILE A 1 91 ? 11.688 -14.602 -2.57 1 93.12 91 ILE A O 1
ATOM 698 N N . GLY A 1 92 ? 10.109 -13.383 -1.602 1 89.38 92 GLY A N 1
ATOM 699 C CA . GLY A 1 92 ? 11.055 -12.656 -0.763 1 89.38 92 GLY A CA 1
ATOM 700 C C . GLY A 1 92 ? 11.898 -13.562 0.109 1 89.38 92 GLY A C 1
ATOM 701 O O . GLY A 1 92 ? 13.125 -13.586 -0.016 1 89.38 92 GLY A O 1
ATOM 702 N N . PRO A 1 93 ? 11.219 -14.281 0.923 1 90.69 93 PRO A N 1
ATOM 703 C CA . PRO A 1 93 ? 11.961 -15.188 1.805 1 90.69 93 PRO A CA 1
ATOM 704 C C . PRO A 1 93 ? 12.812 -16.188 1.037 1 90.69 93 PRO A C 1
ATOM 706 O O . PRO A 1 93 ? 13.898 -16.562 1.496 1 90.69 93 PRO A O 1
ATOM 709 N N . ILE A 1 94 ? 12.383 -16.656 -0.12 1 95.38 94 ILE A N 1
ATOM 710 C CA . ILE A 1 94 ? 13.141 -17.625 -0.919 1 95.38 94 ILE A CA 1
ATOM 711 C C . ILE A 1 94 ? 14.398 -16.953 -1.466 1 95.38 94 ILE A C 1
ATOM 713 O O . ILE A 1 94 ? 15.469 -17.562 -1.48 1 95.38 94 ILE A O 1
ATOM 717 N N . ILE A 1 95 ? 14.266 -15.734 -1.933 1 92.5 95 ILE A N 1
ATOM 718 C CA . ILE A 1 95 ? 15.438 -15.016 -2.42 1 92.5 95 ILE A CA 1
ATOM 719 C C . ILE A 1 95 ? 16.453 -14.859 -1.287 1 92.5 95 ILE A C 1
ATOM 721 O O . ILE A 1 95 ? 17.641 -15.109 -1.471 1 92.5 95 ILE A O 1
ATOM 725 N N . ALA A 1 96 ? 15.969 -14.461 -0.125 1 88.69 96 ALA A N 1
ATOM 726 C CA . ALA A 1 96 ? 16.844 -14.305 1.029 1 88.69 96 ALA A CA 1
ATOM 727 C C . ALA A 1 96 ? 17.547 -15.617 1.372 1 88.69 96 ALA A C 1
ATOM 729 O O . ALA A 1 96 ? 18.734 -15.633 1.684 1 88.69 96 ALA A O 1
ATOM 730 N N . THR A 1 97 ? 16.859 -16.688 1.346 1 92.88 97 THR A N 1
ATOM 731 C CA . THR A 1 97 ? 17.391 -18.016 1.634 1 92.88 97 THR A CA 1
ATOM 732 C C . THR A 1 97 ? 18.422 -18.422 0.574 1 92.88 97 THR A C 1
ATOM 734 O O . THR A 1 97 ? 19.453 -19 0.897 1 92.88 97 THR A O 1
ATOM 737 N N . GLY A 1 98 ? 18.109 -18.156 -0.67 1 94.25 98 GLY A N 1
ATOM 738 C CA . GLY A 1 98 ? 18.984 -18.516 -1.769 1 94.25 98 GLY A CA 1
ATOM 739 C C . GLY A 1 98 ? 20.312 -17.766 -1.729 1 94.25 98 GLY A C 1
ATOM 740 O O . GLY A 1 98 ? 21.344 -18.297 -2.15 1 94.25 98 GLY A O 1
ATOM 741 N N . LEU A 1 99 ? 20.266 -16.547 -1.281 1 90.56 99 LEU A N 1
ATOM 742 C CA . LEU A 1 99 ? 21.484 -15.742 -1.202 1 90.56 99 LEU A CA 1
ATOM 743 C C . LEU A 1 99 ? 22.422 -16.281 -0.122 1 90.56 99 LEU A C 1
ATOM 745 O O . LEU A 1 99 ? 23.625 -16.031 -0.171 1 90.56 99 LEU A O 1
ATOM 749 N N . VAL A 1 100 ? 21.891 -17.016 0.783 1 89.06 100 VAL A N 1
ATOM 750 C CA . VAL A 1 100 ? 22.672 -17.547 1.887 1 89.06 100 VAL A CA 1
ATOM 751 C C . VAL A 1 100 ? 23.203 -18.938 1.524 1 89.06 100 VAL A C 1
ATOM 753 O O . VAL A 1 100 ? 24.375 -19.25 1.756 1 89.06 100 VAL A O 1
ATOM 756 N N . GLY A 1 101 ? 22.312 -19.797 0.918 1 94 101 GLY A N 1
ATOM 757 C CA . GLY A 1 101 ? 22.719 -21.188 0.768 1 94 101 GLY A CA 1
ATOM 758 C C . GLY A 1 101 ? 22.422 -21.734 -0.611 1 94 101 GLY A C 1
ATOM 759 O O . GLY A 1 101 ? 22.672 -22.922 -0.871 1 94 101 GLY A O 1
ATOM 760 N N . GLY A 1 102 ? 21.922 -20.953 -1.448 1 95.56 102 GLY A N 1
ATOM 761 C CA . GLY A 1 102 ? 21.672 -21.391 -2.812 1 95.56 102 GLY A CA 1
ATOM 762 C C . GLY A 1 102 ? 20.422 -22.219 -2.953 1 95.56 102 GLY A C 1
ATOM 763 O O . GLY A 1 102 ? 19.562 -22.219 -2.064 1 95.56 102 GLY A O 1
ATOM 764 N N . LEU A 1 103 ? 20.328 -23.016 -4.102 1 97.44 103 LEU A N 1
ATOM 765 C CA . LEU A 1 103 ? 19.125 -23.766 -4.438 1 97.44 103 LEU A CA 1
ATOM 766 C C . LEU A 1 103 ? 18.922 -24.922 -3.465 1 97.44 103 LEU A C 1
ATOM 768 O O . LEU A 1 103 ? 17.797 -25.188 -3.047 1 97.44 103 LEU A O 1
ATOM 772 N N . PRO A 1 104 ? 20.016 -25.578 -3.025 1 97.69 104 PRO A N 1
ATOM 773 C CA . PRO A 1 104 ? 19.812 -26.688 -2.088 1 97.69 104 PRO A CA 1
ATOM 774 C C . PRO A 1 104 ? 19.141 -26.234 -0.791 1 97.69 104 PRO A C 1
ATOM 776 O O . PRO A 1 104 ? 18.266 -26.953 -0.269 1 97.69 104 PRO A O 1
ATOM 779 N N . LEU A 1 105 ? 19.531 -25.109 -0.301 1 97 105 LEU A N 1
ATOM 780 C CA . LEU A 1 105 ? 18.938 -24.594 0.934 1 97 105 LEU A CA 1
ATOM 781 C C . LEU A 1 105 ? 17.469 -24.219 0.718 1 97 105 LEU A C 1
ATOM 783 O O . LEU A 1 105 ? 16.625 -24.469 1.583 1 97 105 LEU A O 1
ATOM 787 N N . ILE A 1 106 ? 17.156 -23.609 -0.404 1 97.31 106 ILE A N 1
ATOM 788 C CA . ILE A 1 106 ? 15.797 -23.203 -0.737 1 97.31 106 ILE A CA 1
ATOM 789 C C . ILE A 1 106 ? 14.883 -24.422 -0.724 1 97.31 106 ILE A C 1
ATOM 791 O O . ILE A 1 106 ? 13.867 -24.453 -0.021 1 97.31 106 ILE A O 1
ATOM 795 N N . PHE A 1 107 ? 15.266 -25.469 -1.478 1 98.06 107 PHE A N 1
ATOM 796 C CA . PHE A 1 107 ? 14.391 -26.625 -1.642 1 98.06 107 PHE A CA 1
ATOM 797 C C . PHE A 1 107 ? 14.305 -27.422 -0.351 1 98.06 107 PHE A C 1
ATOM 799 O O . PHE A 1 107 ? 13.242 -27.938 -0 1 98.06 107 PHE A O 1
ATOM 806 N N . GLY A 1 108 ? 15.398 -27.453 0.35 1 97.81 108 GLY A N 1
ATOM 807 C CA . GLY A 1 108 ? 15.383 -28.156 1.619 1 97.81 108 GLY A CA 1
ATOM 808 C C . GLY A 1 108 ? 14.453 -27.531 2.643 1 97.81 108 GLY A C 1
ATOM 809 O O . GLY A 1 108 ? 13.648 -28.234 3.26 1 97.81 108 GLY A O 1
ATOM 810 N N . VAL A 1 109 ? 14.539 -26.281 2.768 1 97.19 109 VAL A N 1
ATOM 811 C CA . VAL A 1 109 ? 13.75 -25.594 3.785 1 97.19 109 VAL A CA 1
ATOM 812 C C . VAL A 1 109 ? 12.289 -25.516 3.354 1 97.19 109 VAL A C 1
ATOM 814 O O . VAL A 1 109 ? 11.383 -25.609 4.188 1 97.19 109 VAL A O 1
ATOM 817 N N . CYS A 1 110 ? 12.016 -25.328 2.064 1 97.88 110 CYS A N 1
ATOM 818 C CA . CYS A 1 110 ? 10.641 -25.297 1.579 1 97.88 110 CYS A CA 1
ATOM 819 C C . CYS A 1 110 ? 9.953 -26.641 1.815 1 97.88 110 CYS A C 1
ATOM 821 O O . CYS A 1 110 ? 8.789 -26.672 2.215 1 97.88 110 CYS A O 1
ATOM 823 N N . MET A 1 111 ? 10.648 -27.703 1.59 1 98.06 111 MET A N 1
ATOM 824 C CA . MET A 1 111 ? 10.086 -29.031 1.821 1 98.06 111 MET A CA 1
ATOM 825 C C . MET A 1 111 ? 9.875 -29.281 3.311 1 98.06 111 MET A C 1
ATOM 827 O O . MET A 1 111 ? 8.82 -29.766 3.723 1 98.06 111 MET A O 1
ATOM 831 N N . ALA A 1 112 ? 10.852 -28.891 4.066 1 98.19 112 ALA A N 1
ATOM 832 C CA . ALA A 1 112 ? 10.805 -29.141 5.504 1 98.19 112 ALA A CA 1
ATOM 833 C C . ALA A 1 112 ? 9.688 -28.328 6.164 1 98.19 112 ALA A C 1
ATOM 835 O O . ALA A 1 112 ? 9.094 -28.781 7.145 1 98.19 112 ALA A O 1
ATOM 836 N N . ALA A 1 113 ? 9.398 -27.188 5.617 1 98.06 113 ALA A N 1
ATOM 837 C CA . ALA A 1 113 ? 8.438 -26.281 6.246 1 98.06 113 ALA A CA 1
ATOM 838 C C . ALA A 1 113 ? 7.023 -26.547 5.727 1 98.06 113 ALA A C 1
ATOM 840 O O . ALA A 1 113 ? 6.043 -26.109 6.34 1 98.06 113 ALA A O 1
ATOM 841 N N . ALA A 1 114 ? 6.859 -27.234 4.637 1 98.12 114 ALA A N 1
ATOM 842 C CA . ALA A 1 114 ? 5.57 -27.469 3.992 1 98.12 114 ALA A CA 1
ATOM 843 C C . ALA A 1 114 ? 4.59 -28.141 4.953 1 98.12 114 ALA A C 1
ATOM 845 O O . ALA A 1 114 ? 3.395 -27.828 4.941 1 98.12 114 ALA A O 1
ATOM 846 N N . PRO A 1 115 ? 5.078 -29.016 5.863 1 97.69 115 PRO A N 1
ATOM 847 C CA . PRO A 1 115 ? 4.164 -29.672 6.805 1 97.69 115 PRO A CA 1
ATOM 848 C C . PRO A 1 115 ? 3.484 -28.688 7.754 1 97.69 115 PRO A C 1
ATOM 850 O O . PRO A 1 115 ? 2.432 -29 8.32 1 97.69 115 PRO A O 1
ATOM 853 N N . ILE A 1 116 ? 4.043 -27.562 7.918 1 96.06 116 ILE A N 1
ATOM 854 C CA . ILE A 1 116 ? 3.416 -26.562 8.781 1 96.06 116 ILE A CA 1
ATOM 855 C C . ILE A 1 116 ? 2.023 -26.234 8.25 1 96.06 116 ILE A C 1
ATOM 857 O O . ILE A 1 116 ? 1.06 -26.172 9.023 1 96.06 116 ILE A O 1
ATOM 861 N N . GLU A 1 117 ? 1.961 -26 6.992 1 95.62 117 GLU A N 1
ATOM 862 C CA . GLU A 1 117 ? 0.669 -25.719 6.375 1 95.62 117 GLU A CA 1
ATOM 863 C C . GLU A 1 117 ? -0.27 -26.906 6.477 1 95.62 117 GLU A C 1
ATOM 865 O O . GLU A 1 117 ? -1.475 -26.75 6.68 1 95.62 117 GLU A O 1
ATOM 870 N N . MET A 1 118 ? 0.272 -28.094 6.375 1 96.06 118 MET A N 1
ATOM 871 C CA . MET A 1 118 ? -0.521 -29.312 6.477 1 96.06 118 MET A CA 1
ATOM 872 C C . MET A 1 118 ? -1.091 -29.484 7.883 1 96.06 118 MET A C 1
ATOM 874 O O . MET A 1 118 ? -2.248 -29.875 8.047 1 96.06 118 MET A O 1
ATOM 878 N N . ILE A 1 119 ? -0.329 -29.141 8.812 1 94.5 119 ILE A N 1
ATOM 879 C CA . ILE A 1 119 ? -0.759 -29.25 10.203 1 94.5 119 ILE A CA 1
ATOM 880 C C . ILE A 1 119 ? -1.856 -28.219 10.484 1 94.5 119 ILE A C 1
ATOM 882 O O . ILE A 1 119 ? -2.852 -28.531 11.141 1 94.5 119 ILE A O 1
ATOM 886 N N . ILE A 1 120 ? -1.683 -27.047 9.945 1 91.69 120 ILE A N 1
ATOM 887 C CA . ILE A 1 120 ? -2.67 -26 10.141 1 91.69 120 ILE A CA 1
ATOM 888 C C . ILE A 1 120 ? -3.994 -26.406 9.5 1 91.69 120 ILE A C 1
ATOM 890 O O . ILE A 1 120 ? -5.066 -26.109 10.031 1 91.69 120 ILE A O 1
ATOM 894 N N . SER A 1 121 ? -3.941 -27.094 8.391 1 92.69 121 SER A N 1
ATOM 895 C CA . SER A 1 121 ? -5.137 -27.516 7.68 1 92.69 121 SER A CA 1
ATOM 896 C C . SER A 1 121 ? -6.02 -28.406 8.555 1 92.69 121 SER A C 1
ATOM 898 O O . SER A 1 121 ? -7.246 -28.391 8.422 1 92.69 121 SER A O 1
ATOM 900 N N . ARG A 1 122 ? -5.441 -29.125 9.43 1 88.56 122 ARG A N 1
ATOM 901 C CA . ARG A 1 122 ? -6.188 -30.047 10.281 1 88.56 122 ARG A CA 1
ATOM 902 C C . ARG A 1 122 ? -6.699 -29.344 11.531 1 88.56 122 ARG A C 1
ATOM 904 O O . ARG A 1 122 ? -7.617 -29.844 12.195 1 88.56 122 ARG A O 1
ATOM 911 N N . THR A 1 123 ? -6.203 -28.203 11.82 1 83.88 123 THR A N 1
ATOM 912 C CA . THR A 1 123 ? -6.582 -27.484 13.039 1 83.88 123 THR A CA 1
ATOM 913 C C . THR A 1 123 ? -7.477 -26.297 12.711 1 83.88 123 THR A C 1
ATOM 915 O O . THR A 1 123 ? -7.586 -25.359 13.508 1 83.88 123 THR A O 1
ATOM 918 N N . PHE A 1 124 ? -7.957 -26.328 11.594 1 75 124 PHE A N 1
ATOM 919 C CA . PHE A 1 124 ? -8.703 -25.188 11.07 1 75 124 PHE A CA 1
ATOM 920 C C . PHE A 1 124 ? -9.883 -24.859 11.977 1 75 124 PHE A C 1
ATOM 922 O O . PHE A 1 124 ? -10.203 -23.688 12.172 1 75 124 PHE A O 1
ATOM 929 N N . LYS A 1 125 ? -10.5 -25.875 12.477 1 70 125 LYS A N 1
ATOM 930 C CA . LYS A 1 125 ? -11.648 -25.641 13.344 1 70 125 LYS A CA 1
ATOM 931 C C . LYS A 1 125 ? -11.273 -24.734 14.516 1 70 125 LYS A C 1
ATOM 933 O O . LYS A 1 125 ? -12.094 -23.938 14.969 1 70 125 LYS A O 1
ATOM 938 N N . TYR A 1 126 ? -10.047 -24.719 14.797 1 72.12 126 TYR A N 1
ATOM 939 C CA . TYR A 1 126 ? -9.594 -23.953 15.953 1 72.12 126 TYR A CA 1
ATOM 940 C C . TYR A 1 126 ? -9.031 -22.609 15.531 1 72.12 126 TYR A C 1
ATOM 942 O O . TYR A 1 126 ? -8.844 -21.719 16.375 1 72.12 126 TYR A O 1
ATOM 950 N N . MET A 1 127 ? -8.844 -22.453 14.219 1 75.62 127 MET A N 1
ATOM 951 C CA . MET A 1 127 ? -8.133 -21.266 13.758 1 75.62 127 MET A CA 1
ATOM 952 C C . MET A 1 127 ? -9.102 -20.266 13.133 1 75.62 127 MET A C 1
ATOM 954 O O . MET A 1 127 ? -8.68 -19.266 12.539 1 75.62 127 MET A O 1
ATOM 958 N N . ARG A 1 128 ? -10.289 -20.578 13.344 1 72.31 128 ARG A N 1
ATOM 959 C CA . ARG A 1 128 ? -11.297 -19.734 12.719 1 72.31 128 ARG A CA 1
ATOM 960 C C . ARG A 1 128 ? -11.242 -18.312 13.273 1 72.31 128 ARG A C 1
ATOM 962 O O . ARG A 1 128 ? -11.57 -17.344 12.57 1 72.31 128 ARG A O 1
ATOM 969 N N . ASN A 1 129 ? -10.828 -18.188 14.508 1 75 129 ASN A N 1
ATOM 970 C CA . ASN A 1 129 ? -10.75 -16.859 15.133 1 75 129 ASN A CA 1
ATOM 971 C C . ASN A 1 129 ? -9.508 -16.109 14.68 1 75 129 ASN A C 1
ATOM 973 O O . ASN A 1 129 ? -9.438 -14.883 14.828 1 75 129 ASN A O 1
ATOM 977 N N . ILE A 1 130 ? -8.594 -16.844 14.133 1 77.94 130 ILE A N 1
ATOM 978 C CA . ILE A 1 130 ? -7.344 -16.234 13.68 1 77.94 130 ILE A CA 1
ATOM 979 C C . ILE A 1 130 ? -7.449 -15.867 12.203 1 77.94 130 ILE A C 1
ATOM 981 O O . ILE A 1 130 ? -6.969 -14.812 11.789 1 77.94 130 ILE A O 1
ATOM 985 N N . ILE A 1 131 ? -8.172 -16.75 11.508 1 79.88 131 ILE A N 1
ATOM 986 C CA . ILE A 1 131 ? -8.266 -16.562 10.062 1 79.88 131 ILE A CA 1
ATOM 987 C C . ILE A 1 131 ? -9.539 -15.805 9.719 1 79.88 131 ILE A C 1
ATOM 989 O O . ILE A 1 131 ? -10.547 -16.406 9.328 1 79.88 131 ILE A O 1
ATOM 993 N N . THR A 1 132 ? -9.539 -14.523 9.852 1 84.69 132 THR A N 1
ATOM 994 C CA . THR A 1 132 ? -10.664 -13.656 9.5 1 84.69 132 THR A CA 1
ATOM 995 C C . THR A 1 132 ? -10.43 -13 8.141 1 84.69 132 THR A C 1
ATOM 997 O O . THR A 1 132 ? -9.297 -12.938 7.66 1 84.69 132 THR A O 1
ATOM 1000 N N . PRO A 1 133 ? -11.461 -12.625 7.547 1 85.56 133 PRO A N 1
ATOM 1001 C CA . PRO A 1 133 ? -11.312 -11.914 6.277 1 85.56 133 PRO A CA 1
ATOM 1002 C C . PRO A 1 133 ? -10.406 -10.688 6.395 1 85.56 133 PRO A C 1
ATOM 1004 O O . PRO A 1 133 ? -9.719 -10.336 5.434 1 85.56 133 PRO A O 1
ATOM 1007 N N . LEU A 1 134 ? -10.422 -10.102 7.574 1 91.62 134 LEU A N 1
ATOM 1008 C CA . LEU A 1 134 ? -9.562 -8.945 7.793 1 91.62 134 LEU A CA 1
ATOM 1009 C C . LEU A 1 134 ? -8.094 -9.328 7.676 1 91.62 134 LEU A C 1
ATOM 1011 O O . LEU A 1 134 ? -7.34 -8.695 6.934 1 91.62 134 LEU A O 1
ATOM 1015 N N . VAL A 1 135 ? -7.758 -10.406 8.391 1 92.25 135 VAL A N 1
ATOM 1016 C CA . VAL A 1 135 ? -6.367 -10.852 8.391 1 92.25 135 VAL A CA 1
ATOM 1017 C C . VAL A 1 135 ? -5.98 -11.328 6.992 1 92.25 135 VAL A C 1
ATOM 1019 O O . VAL A 1 135 ? -4.902 -11.008 6.492 1 92.25 135 VAL A O 1
ATOM 1022 N N . SER A 1 136 ? -6.875 -12.039 6.359 1 89.56 136 SER A N 1
ATOM 1023 C CA . SER A 1 136 ? -6.629 -12.539 5.008 1 89.56 136 SER A CA 1
ATOM 1024 C C . SER A 1 136 ? -6.438 -11.391 4.023 1 89.56 136 SER A C 1
ATOM 1026 O O . SER A 1 136 ? -5.52 -11.414 3.203 1 89.56 136 SER A O 1
ATOM 1028 N N . GLY A 1 137 ? -7.336 -10.477 4.117 1 92.56 137 GLY A N 1
ATOM 1029 C CA . GLY A 1 137 ? -7.238 -9.328 3.24 1 92.56 137 GLY A CA 1
ATOM 1030 C C . GLY A 1 137 ? -5.949 -8.547 3.414 1 92.56 137 GLY A C 1
ATOM 1031 O O . GLY A 1 137 ? -5.34 -8.117 2.432 1 92.56 137 GLY A O 1
ATOM 1032 N N . ILE A 1 138 ? -5.484 -8.352 4.652 1 95.31 138 ILE A N 1
ATOM 1033 C CA . ILE A 1 138 ? -4.258 -7.629 4.953 1 95.31 138 ILE A CA 1
ATOM 1034 C C . ILE A 1 138 ? -3.062 -8.367 4.352 1 95.31 138 ILE A C 1
ATOM 1036 O O . ILE A 1 138 ? -2.186 -7.746 3.74 1 95.31 138 ILE A O 1
ATOM 1040 N N . VAL A 1 139 ? -3.086 -9.625 4.5 1 92.38 139 VAL A N 1
ATOM 1041 C CA . VAL A 1 139 ? -1.979 -10.438 4.004 1 92.38 139 VAL A CA 1
ATOM 1042 C C . VAL A 1 139 ? -1.92 -10.359 2.48 1 92.38 139 VAL A C 1
ATOM 1044 O O . VAL A 1 139 ? -0.848 -10.164 1.905 1 92.38 139 VAL A O 1
ATOM 1047 N N . VAL A 1 140 ? -3.027 -10.531 1.825 1 91.94 140 VAL A N 1
ATOM 1048 C CA . VAL A 1 140 ? -3.08 -10.461 0.369 1 91.94 140 VAL A CA 1
ATOM 1049 C C . VAL A 1 140 ? -2.646 -9.07 -0.1 1 91.94 140 VAL A C 1
ATOM 1051 O O . VAL A 1 140 ? -1.916 -8.945 -1.085 1 91.94 140 VAL A O 1
ATOM 1054 N N . LEU A 1 141 ? -3.1 -8.086 0.609 1 95.69 141 LEU A N 1
ATOM 1055 C CA . LEU A 1 141 ? -2.715 -6.711 0.303 1 95.69 141 LEU A CA 1
ATOM 1056 C C . LEU A 1 141 ? -1.204 -6.535 0.406 1 95.69 141 LEU A C 1
ATOM 1058 O O . LEU A 1 141 ? -0.578 -5.969 -0.494 1 95.69 141 LEU A O 1
ATOM 1062 N N . LEU A 1 142 ? -0.606 -7.047 1.418 1 95.88 142 LEU A N 1
ATOM 1063 C CA . LEU A 1 142 ? 0.828 -6.91 1.648 1 95.88 142 LEU A CA 1
ATOM 1064 C C . LEU A 1 142 ? 1.623 -7.688 0.605 1 95.88 142 LEU A C 1
ATOM 1066 O O . LEU A 1 142 ? 2.713 -7.266 0.209 1 95.88 142 LEU A O 1
ATOM 1070 N N . ILE A 1 143 ? 1.101 -8.812 0.209 1 92.38 143 ILE A N 1
ATOM 1071 C CA . ILE A 1 143 ? 1.752 -9.57 -0.854 1 92.38 143 ILE A CA 1
ATOM 1072 C C . ILE A 1 143 ? 1.853 -8.711 -2.113 1 92.38 143 ILE A C 1
ATOM 1074 O O . ILE A 1 143 ? 2.941 -8.539 -2.668 1 92.38 143 ILE A O 1
ATOM 1078 N N . GLY A 1 144 ? 0.757 -8.18 -2.498 1 94.31 144 GLY A N 1
ATOM 1079 C CA . GLY A 1 144 ? 0.755 -7.34 -3.684 1 94.31 144 GLY A CA 1
ATOM 1080 C C . GLY A 1 144 ? 1.674 -6.137 -3.562 1 94.31 144 GLY A C 1
ATOM 1081 O O . GLY A 1 144 ? 2.461 -5.859 -4.469 1 94.31 144 GLY A O 1
ATOM 1082 N N . LEU A 1 145 ? 1.613 -5.43 -2.439 1 96.81 145 LEU A N 1
ATOM 1083 C CA . LEU A 1 145 ? 2.389 -4.211 -2.244 1 96.81 145 LEU A CA 1
ATOM 1084 C C . LEU A 1 145 ? 3.881 -4.52 -2.18 1 96.81 145 LEU A C 1
ATOM 1086 O O . LEU A 1 145 ? 4.699 -3.762 -2.709 1 96.81 145 LEU A O 1
ATOM 1090 N N . SER A 1 146 ? 4.23 -5.547 -1.531 1 94.5 146 SER A N 1
ATOM 1091 C CA . SER A 1 146 ? 5.637 -5.895 -1.37 1 94.5 146 SER A CA 1
ATOM 1092 C C . SER A 1 146 ? 6.258 -6.316 -2.699 1 94.5 146 SER A C 1
ATOM 1094 O O . SER A 1 146 ? 7.438 -6.066 -2.945 1 94.5 146 SER A O 1
ATOM 1096 N N . LEU A 1 147 ? 5.469 -6.906 -3.551 1 93.88 147 LEU A N 1
ATOM 1097 C CA . LEU A 1 147 ? 5.992 -7.434 -4.805 1 93.88 147 LEU A CA 1
ATOM 1098 C C . LEU A 1 147 ? 6.152 -6.32 -5.836 1 93.88 147 LEU A C 1
ATOM 1100 O O . LEU A 1 147 ? 6.828 -6.5 -6.852 1 93.88 147 LEU A O 1
ATOM 1104 N N . ILE A 1 148 ? 5.539 -5.195 -5.57 1 96.31 148 ILE A N 1
ATOM 1105 C CA . ILE A 1 148 ? 5.715 -4.055 -6.465 1 96.31 148 ILE A CA 1
ATOM 1106 C C . ILE A 1 148 ? 7.199 -3.723 -6.59 1 96.31 148 ILE A C 1
ATOM 1108 O O . ILE A 1 148 ? 7.668 -3.348 -7.668 1 96.31 148 ILE A O 1
ATOM 1112 N N . LYS A 1 149 ? 7.961 -3.93 -5.527 1 95 149 LYS A N 1
ATOM 1113 C CA . LYS A 1 149 ? 9.391 -3.639 -5.535 1 95 149 LYS A CA 1
ATOM 1114 C C . LYS A 1 149 ? 10.117 -4.473 -6.59 1 95 149 LYS A C 1
ATOM 1116 O O . LYS A 1 149 ? 10.875 -3.941 -7.395 1 95 149 LYS A O 1
ATOM 1121 N N . VAL A 1 150 ? 9.883 -5.719 -6.613 1 92.62 150 VAL A N 1
ATOM 1122 C CA . VAL A 1 150 ? 10.547 -6.598 -7.566 1 92.62 150 VAL A CA 1
ATOM 1123 C C . VAL A 1 150 ? 10.055 -6.301 -8.977 1 92.62 150 VAL A C 1
ATOM 1125 O O . VAL A 1 150 ? 10.812 -6.398 -9.945 1 92.62 150 VAL A O 1
ATOM 1128 N N . GLY A 1 151 ? 8.75 -5.969 -9.086 1 95.12 151 GLY A N 1
ATOM 1129 C CA . GLY A 1 151 ? 8.234 -5.562 -10.383 1 95.12 151 GLY A CA 1
ATOM 1130 C C . GLY A 1 151 ? 8.953 -4.363 -10.961 1 95.12 151 GLY A C 1
ATOM 1131 O O . GLY A 1 151 ? 9.328 -4.363 -12.141 1 95.12 151 GLY A O 1
ATOM 1132 N N . ILE A 1 152 ? 9.18 -3.369 -10.148 1 96.38 152 ILE A N 1
ATOM 1133 C CA . ILE A 1 152 ? 9.836 -2.15 -10.602 1 96.38 152 ILE A CA 1
ATOM 1134 C C . ILE A 1 152 ? 11.305 -2.436 -10.898 1 96.38 152 ILE A C 1
ATOM 1136 O O . ILE A 1 152 ? 11.883 -1.875 -11.828 1 96.38 152 ILE A O 1
ATOM 1140 N N . ILE A 1 153 ? 11.953 -3.244 -10.109 1 96.06 153 ILE A N 1
ATOM 1141 C CA . ILE A 1 153 ? 13.328 -3.643 -10.367 1 96.06 153 ILE A CA 1
ATOM 1142 C C . ILE A 1 153 ? 13.43 -4.305 -11.742 1 96.06 153 ILE A C 1
ATOM 1144 O O . ILE A 1 153 ? 14.328 -3.996 -12.523 1 96.06 153 ILE A O 1
ATOM 1148 N N . SER A 1 154 ? 12.477 -5.176 -12 1 96.25 154 SER A N 1
ATOM 1149 C CA . SER A 1 154 ? 12.445 -5.84 -13.297 1 96.25 154 SER A CA 1
ATOM 1150 C C . SER A 1 154 ? 12.219 -4.836 -14.422 1 96.25 154 SER A C 1
ATOM 1152 O O . SER A 1 154 ? 12.82 -4.949 -15.492 1 96.25 154 SER A O 1
ATOM 1154 N N . CYS A 1 155 ? 11.406 -3.861 -14.219 1 96.81 155 CYS A N 1
ATOM 1155 C CA . CYS A 1 155 ? 11.164 -2.82 -15.219 1 96.81 155 CYS A CA 1
ATOM 1156 C C . CYS A 1 155 ? 12.453 -2.084 -15.555 1 96.81 155 CYS A C 1
ATOM 1158 O O . CYS A 1 155 ? 12.664 -1.694 -16.703 1 96.81 155 CYS A O 1
ATOM 1160 N N . GLY A 1 156 ? 13.281 -1.926 -14.562 1 96.31 156 GLY A N 1
ATOM 1161 C CA . GLY A 1 156 ? 14.523 -1.2 -14.75 1 96.31 156 GLY A CA 1
ATOM 1162 C C . GLY A 1 156 ? 15.625 -2.047 -15.367 1 96.31 156 GLY A C 1
ATOM 1163 O O . GLY A 1 156 ? 16.719 -1.549 -15.648 1 96.31 156 GLY A O 1
ATOM 1164 N N . GLY A 1 157 ? 15.445 -3.27 -15.555 1 95.06 157 GLY A N 1
ATOM 1165 C CA . GLY A 1 157 ? 16.438 -4.137 -16.172 1 95.06 157 GLY A CA 1
ATOM 1166 C C . GLY A 1 157 ? 16.859 -5.285 -15.281 1 95.06 157 GLY A C 1
ATOM 1167 O O . GLY A 1 157 ? 17.672 -6.125 -15.688 1 95.06 157 GLY A O 1
ATOM 1168 N N . GLY A 1 158 ? 16.328 -5.301 -14.055 1 94.25 158 GLY A N 1
ATOM 1169 C CA . GLY A 1 158 ? 16.609 -6.41 -13.156 1 94.25 158 GLY A CA 1
ATOM 1170 C C . GLY A 1 158 ? 17.859 -6.199 -12.32 1 94.25 158 GLY A C 1
ATOM 1171 O O . GLY A 1 158 ? 18.453 -5.121 -12.352 1 94.25 158 GLY A O 1
ATOM 1172 N N . TYR A 1 159 ? 18.203 -7.203 -11.562 1 91.25 159 TYR A N 1
ATOM 1173 C CA . TYR A 1 159 ? 19.312 -7.121 -10.625 1 91.25 159 TYR A CA 1
ATOM 1174 C C . TYR A 1 159 ? 20.656 -7.055 -11.367 1 91.25 159 TYR A C 1
ATOM 1176 O O . TYR A 1 159 ? 21.578 -6.383 -10.914 1 91.25 159 TYR A O 1
ATOM 1184 N N . THR A 1 160 ? 20.719 -7.766 -12.508 1 89.94 160 THR A N 1
ATOM 1185 C CA . THR A 1 160 ? 21.938 -7.719 -13.312 1 89.94 160 THR A CA 1
ATOM 1186 C C . THR A 1 160 ? 22.203 -6.305 -13.812 1 89.94 160 THR A C 1
ATOM 1188 O O . THR A 1 160 ? 23.344 -5.84 -13.805 1 89.94 160 THR A O 1
ATOM 1191 N N . ALA A 1 161 ? 21.156 -5.621 -14.227 1 92.75 161 ALA A N 1
ATOM 1192 C CA . ALA A 1 161 ? 21.297 -4.25 -14.703 1 92.75 161 ALA A CA 1
ATOM 1193 C C . ALA A 1 161 ? 21.703 -3.312 -13.57 1 92.75 161 ALA A C 1
ATOM 1195 O O . ALA A 1 161 ? 22.422 -2.334 -13.789 1 92.75 161 ALA A O 1
ATOM 1196 N N . MET A 1 162 ? 21.297 -3.582 -12.375 1 91.94 162 MET A N 1
ATOM 1197 C CA . MET A 1 162 ? 21.672 -2.785 -11.211 1 91.94 162 MET A CA 1
ATOM 1198 C C . MET A 1 162 ? 23.172 -2.9 -10.93 1 91.94 162 MET A C 1
ATOM 1200 O O . MET A 1 162 ? 23.812 -1.92 -10.555 1 91.94 162 MET A O 1
ATOM 1204 N N . ASP A 1 163 ? 23.703 -4.066 -11.125 1 91 163 ASP A N 1
ATOM 1205 C CA . ASP A 1 163 ? 25.125 -4.316 -10.859 1 91 163 ASP A CA 1
ATOM 1206 C C . ASP A 1 163 ? 26 -3.701 -11.945 1 91 163 ASP A C 1
ATOM 1208 O O . ASP A 1 163 ? 27.109 -3.227 -11.656 1 91 163 ASP A O 1
ATOM 1212 N N . ASN A 1 164 ? 25.5 -3.717 -13.195 1 91.25 164 ASN A N 1
ATOM 1213 C CA . ASN A 1 164 ? 26.344 -3.277 -14.297 1 91.25 164 ASN A CA 1
ATOM 1214 C C . ASN A 1 164 ? 26.125 -1.801 -14.617 1 91.25 164 ASN A C 1
ATOM 1216 O O . ASN A 1 164 ? 26.656 -1.284 -15.594 1 91.25 164 ASN A O 1
ATOM 1220 N N . GLY A 1 165 ? 25.219 -1.093 -13.93 1 90.38 165 GLY A N 1
ATOM 1221 C CA . GLY A 1 165 ? 25.031 0.344 -14.062 1 90.38 165 GLY A CA 1
ATOM 1222 C C . GLY A 1 165 ? 24.062 0.724 -15.164 1 90.38 165 GLY A C 1
ATOM 1223 O O . GLY A 1 165 ? 23.953 1.897 -15.523 1 90.38 165 GLY A O 1
ATOM 1224 N N . THR A 1 166 ? 23.406 -0.261 -15.789 1 91.94 166 THR A N 1
ATOM 1225 C CA . THR A 1 166 ? 22.484 0.027 -16.875 1 91.94 166 THR A CA 1
ATOM 1226 C C . THR A 1 166 ? 21.047 0.003 -16.359 1 91.94 166 THR A C 1
ATOM 1228 O O . THR A 1 166 ? 20.094 -0.091 -17.156 1 91.94 166 THR A O 1
ATOM 1231 N N . PHE A 1 167 ? 20.891 0.048 -15.102 1 95 167 PHE A N 1
ATOM 1232 C CA . PHE A 1 167 ? 19.562 0.017 -14.5 1 95 167 PHE A CA 1
ATOM 1233 C C . PHE A 1 167 ? 18.766 1.257 -14.883 1 95 167 PHE A C 1
ATOM 1235 O O . PHE A 1 167 ? 19.312 2.363 -14.93 1 95 167 PHE A O 1
ATOM 1242 N N . ALA A 1 168 ? 17.562 1.093 -15.258 1 95.62 168 ALA A N 1
ATOM 1243 C CA . ALA A 1 168 ? 16.609 2.164 -15.523 1 95.62 168 ALA A CA 1
ATOM 1244 C C . ALA A 1 168 ? 17.016 2.969 -16.75 1 95.62 168 ALA A C 1
ATOM 1246 O O . ALA A 1 168 ? 16.859 4.191 -16.781 1 95.62 168 ALA A O 1
ATOM 1247 N N . SER A 1 169 ? 17.672 2.262 -17.703 1 94.31 169 SER A N 1
ATOM 1248 C CA . SER A 1 169 ? 17.953 2.896 -18.984 1 94.31 169 SER A CA 1
ATOM 1249 C C . SER A 1 169 ? 16.672 3.197 -19.75 1 94.31 169 SER A C 1
ATOM 1251 O O . SER A 1 169 ? 15.633 2.588 -19.484 1 94.31 169 SER A O 1
ATOM 1253 N N . TRP A 1 170 ? 16.766 4.098 -20.641 1 92.75 170 TRP A N 1
ATOM 1254 C CA . TRP A 1 170 ? 15.594 4.48 -21.438 1 92.75 170 TRP A CA 1
ATOM 1255 C C . TRP A 1 170 ? 15.062 3.295 -22.234 1 92.75 170 TRP A C 1
ATOM 1257 O O . TRP A 1 170 ? 13.852 3.174 -22.438 1 92.75 170 TRP A O 1
ATOM 1267 N N . GLU A 1 171 ? 15.93 2.463 -22.656 1 93.38 171 GLU A N 1
ATOM 1268 C CA . GLU A 1 171 ? 15.516 1.276 -23.406 1 93.38 171 GLU A CA 1
ATOM 1269 C C . GLU A 1 171 ? 14.711 0.323 -22.531 1 93.38 171 GLU A C 1
ATOM 1271 O O . GLU A 1 171 ? 13.648 -0.158 -22.938 1 93.38 171 GLU A O 1
ATOM 1276 N N . ASN A 1 172 ? 15.242 0.099 -21.375 1 95.19 172 ASN A N 1
ATOM 1277 C CA . ASN A 1 172 ? 14.555 -0.8 -20.453 1 95.19 172 ASN A CA 1
ATOM 1278 C C . ASN A 1 172 ? 13.195 -0.251 -20.047 1 95.19 172 ASN A C 1
ATOM 1280 O O . ASN A 1 172 ? 12.195 -0.969 -20.078 1 95.19 172 ASN A O 1
ATOM 1284 N N . LEU A 1 173 ? 13.18 0.99 -19.75 1 95.5 173 LEU A N 1
ATOM 1285 C CA . LEU A 1 173 ? 11.945 1.592 -19.25 1 95.5 173 LEU A CA 1
ATOM 1286 C C . LEU A 1 173 ? 10.914 1.708 -20.375 1 95.5 173 LEU A C 1
ATOM 1288 O O . LEU A 1 173 ? 9.711 1.589 -20.125 1 95.5 173 LEU A O 1
ATOM 1292 N N . SER A 1 174 ? 11.375 1.946 -21.547 1 95.25 174 SER A N 1
ATOM 1293 C CA . SER A 1 174 ? 10.453 2.045 -22.672 1 95.25 174 SER A CA 1
ATOM 1294 C C . SER A 1 174 ? 9.812 0.694 -22.984 1 95.25 174 SER A C 1
ATOM 1296 O O . SER A 1 174 ? 8.633 0.624 -23.328 1 95.25 174 SER A O 1
ATOM 1298 N N . ILE A 1 175 ? 10.609 -0.355 -22.906 1 96.25 175 ILE A N 1
ATOM 1299 C CA . ILE A 1 175 ? 10.078 -1.697 -23.125 1 96.25 175 ILE A CA 1
ATOM 1300 C C . ILE A 1 175 ? 9.039 -2.031 -22.062 1 96.25 175 ILE A C 1
ATOM 1302 O O . ILE A 1 175 ? 7.945 -2.494 -22.375 1 96.25 175 ILE A O 1
ATOM 1306 N N . ALA A 1 176 ? 9.414 -1.827 -20.812 1 97.44 176 ALA A N 1
ATOM 1307 C CA . ALA A 1 176 ? 8.5 -2.092 -19.703 1 97.44 176 ALA A CA 1
ATOM 1308 C C . ALA A 1 176 ? 7.219 -1.267 -19.828 1 97.44 176 ALA A C 1
ATOM 1310 O O . ALA A 1 176 ? 6.121 -1.767 -19.578 1 97.44 176 ALA A O 1
ATOM 1311 N N . GLY A 1 177 ? 7.453 0.003 -20.203 1 96.88 177 GLY A N 1
ATOM 1312 C CA . GLY A 1 177 ? 6.309 0.875 -20.406 1 96.88 177 GLY A CA 1
ATOM 1313 C C . GLY A 1 177 ? 5.387 0.402 -21.516 1 96.88 177 GLY A C 1
ATOM 1314 O O . GLY A 1 177 ? 4.16 0.471 -21.391 1 96.88 177 GLY A O 1
ATOM 1315 N N . ALA A 1 178 ? 5.953 -0.029 -22.578 1 97 178 ALA A N 1
ATOM 1316 C CA . ALA A 1 178 ? 5.168 -0.537 -23.703 1 97 178 ALA A CA 1
ATOM 1317 C C . ALA A 1 178 ? 4.344 -1.754 -23.281 1 97 178 ALA A C 1
ATOM 1319 O O . ALA A 1 178 ? 3.184 -1.888 -23.672 1 97 178 ALA A O 1
ATOM 1320 N N . VAL A 1 179 ? 4.969 -2.605 -22.531 1 97.38 179 VAL A N 1
ATOM 1321 C CA . VAL A 1 179 ? 4.27 -3.799 -22.062 1 97.38 179 VAL A CA 1
ATOM 1322 C C . VAL A 1 179 ? 3.129 -3.398 -21.141 1 97.38 179 VAL A C 1
ATOM 1324 O O . VAL A 1 179 ? 2.002 -3.877 -21.281 1 97.38 179 VAL A O 1
ATOM 1327 N N . LEU A 1 180 ? 3.441 -2.535 -20.188 1 96.94 180 LEU A N 1
ATOM 1328 C CA . LEU A 1 180 ? 2.441 -2.088 -19.219 1 96.94 180 LEU A CA 1
ATOM 1329 C C . LEU A 1 180 ? 1.247 -1.458 -19.938 1 96.94 180 LEU A C 1
ATOM 1331 O O . LEU A 1 180 ? 0.096 -1.775 -19.625 1 96.94 180 LEU A O 1
ATOM 1335 N N . LEU A 1 181 ? 1.504 -0.614 -20.875 1 96.25 181 LEU A N 1
ATOM 1336 C CA . LEU A 1 181 ? 0.444 0.061 -21.625 1 96.25 181 LEU A CA 1
ATOM 1337 C C . LEU A 1 181 ? -0.353 -0.933 -22.453 1 96.25 181 LEU A C 1
ATOM 1339 O O . LEU A 1 181 ? -1.568 -0.792 -22.609 1 96.25 181 LEU A O 1
ATOM 1343 N N . SER A 1 182 ? 0.343 -1.89 -23 1 96.44 182 SER A N 1
ATOM 1344 C CA . SER A 1 182 ? -0.335 -2.928 -23.781 1 96.44 182 SER A CA 1
ATOM 1345 C C . SER A 1 182 ? -1.279 -3.74 -22.891 1 96.44 182 SER A C 1
ATOM 1347 O O . SER A 1 182 ? -2.412 -4.023 -23.297 1 96.44 182 SER A O 1
ATOM 1349 N N . VAL A 1 183 ? -0.789 -4.133 -21.75 1 94.88 183 VAL A N 1
ATOM 1350 C CA . VAL A 1 183 ? -1.62 -4.902 -20.828 1 94.88 183 VAL A CA 1
ATOM 1351 C C . VAL A 1 183 ? -2.842 -4.082 -20.422 1 94.88 183 VAL A C 1
ATOM 1353 O O . VAL A 1 183 ? -3.961 -4.602 -20.391 1 94.88 183 VAL A O 1
ATOM 1356 N N . LEU A 1 184 ? -2.607 -2.84 -20.156 1 93.88 184 LEU A N 1
ATOM 1357 C CA . LEU A 1 184 ? -3.707 -1.956 -19.797 1 93.88 184 LEU A CA 1
ATOM 1358 C C . LEU A 1 184 ? -4.707 -1.823 -20.938 1 93.88 184 LEU A C 1
ATOM 1360 O O . LEU A 1 184 ? -5.918 -1.82 -20.703 1 93.88 184 LEU A O 1
ATOM 1364 N N . PHE A 1 185 ? -4.227 -1.701 -22.094 1 93.5 185 PHE A N 1
ATOM 1365 C CA . PHE A 1 185 ? -5.07 -1.548 -23.281 1 93.5 185 PHE A CA 1
ATOM 1366 C C . PHE A 1 185 ? -5.957 -2.771 -23.469 1 93.5 185 PHE A C 1
ATOM 1368 O O . PHE A 1 185 ? -7.168 -2.645 -23.656 1 93.5 185 PHE A O 1
ATOM 1375 N N . PHE A 1 186 ? -5.398 -3.928 -23.422 1 93.56 186 PHE A N 1
ATOM 1376 C CA . PHE A 1 186 ? -6.152 -5.156 -23.641 1 93.56 186 PHE A CA 1
ATOM 1377 C C . PHE A 1 186 ? -7.113 -5.418 -22.484 1 93.56 186 PHE A C 1
ATOM 1379 O O . PHE A 1 186 ? -8.195 -5.965 -22.688 1 93.56 186 PHE A O 1
ATOM 1386 N N . ASN A 1 187 ? -6.688 -5.031 -21.312 1 90.44 187 ASN A N 1
ATOM 1387 C CA . ASN A 1 187 ? -7.543 -5.25 -20.156 1 90.44 187 ASN A CA 1
ATOM 1388 C C . ASN A 1 187 ? -8.789 -4.371 -20.203 1 90.44 187 ASN A C 1
ATOM 1390 O O . ASN A 1 187 ? -9.828 -4.734 -19.641 1 90.44 187 ASN A O 1
ATOM 1394 N N . ARG A 1 188 ? -8.703 -3.285 -20.859 1 87.69 188 ARG A N 1
ATOM 1395 C CA . ARG A 1 188 ? -9.812 -2.342 -20.938 1 87.69 188 ARG A CA 1
ATOM 1396 C C . ARG A 1 188 ? -10.773 -2.715 -22.062 1 87.69 188 ARG A C 1
ATOM 1398 O O . ARG A 1 188 ? -11.914 -2.25 -22.094 1 87.69 188 ARG A O 1
ATOM 1405 N N . CYS A 1 189 ? -10.406 -3.553 -22.875 1 88.88 189 CYS A N 1
ATOM 1406 C CA . CYS A 1 189 ? -11.211 -3.92 -24.031 1 88.88 189 CYS A CA 1
ATOM 1407 C C . CYS A 1 189 ? -12.516 -4.574 -23.609 1 88.88 189 CYS A C 1
ATOM 1409 O O . CYS A 1 189 ? -12.594 -5.176 -22.531 1 88.88 189 CYS A O 1
ATOM 1411 N N . LYS A 1 190 ? -13.555 -4.465 -24.391 1 86.44 190 LYS A N 1
ATOM 1412 C CA . LYS A 1 190 ? -14.875 -5.023 -24.109 1 86.44 190 LYS A CA 1
ATOM 1413 C C . LYS A 1 190 ? -14.883 -6.535 -24.312 1 86.44 190 LYS A C 1
ATOM 1415 O O . LYS A 1 190 ? -15.633 -7.254 -23.641 1 86.44 190 LYS A O 1
ATOM 1420 N N . ASN A 1 191 ? -14.016 -6.941 -25.172 1 89.88 191 ASN A N 1
ATOM 1421 C CA . ASN A 1 191 ? -13.938 -8.375 -25.438 1 89.88 191 ASN A CA 1
ATOM 1422 C C . ASN A 1 191 ? -13.352 -9.141 -24.266 1 89.88 191 ASN A C 1
ATOM 1424 O O . ASN A 1 191 ? -12.219 -8.883 -23.844 1 89.88 191 ASN A O 1
ATOM 1428 N N . LYS A 1 192 ? -14.117 -10.086 -23.75 1 84.31 192 LYS A N 1
ATOM 1429 C CA . LYS A 1 192 ? -13.719 -10.836 -22.562 1 84.31 192 LYS A CA 1
ATOM 1430 C C . LYS A 1 192 ? -12.445 -11.633 -22.812 1 84.31 192 LYS A C 1
ATOM 1432 O O . LYS A 1 192 ? -11.625 -11.805 -21.906 1 84.31 192 LYS A O 1
ATOM 1437 N N . TYR A 1 193 ? -12.211 -12.141 -24 1 86.75 193 TYR A N 1
ATOM 1438 C CA . TYR A 1 193 ? -11.039 -12.953 -24.297 1 86.75 193 TYR A CA 1
ATOM 1439 C C . TYR A 1 193 ? -9.773 -12.102 -24.312 1 86.75 193 TYR A C 1
ATOM 1441 O O . TYR A 1 193 ? -8.734 -12.531 -23.797 1 86.75 193 TYR A O 1
ATOM 1449 N N . LEU A 1 194 ? -9.883 -10.977 -24.859 1 90.06 194 LEU A N 1
ATOM 1450 C CA . LEU A 1 194 ? -8.742 -10.07 -24.859 1 90.06 194 LEU A CA 1
ATOM 1451 C C . LEU A 1 194 ? -8.414 -9.609 -23.438 1 90.06 194 LEU A C 1
ATOM 1453 O O . LEU A 1 194 ? -7.246 -9.469 -23.094 1 90.06 194 LEU A O 1
ATOM 1457 N N . ARG A 1 195 ? -9.43 -9.531 -22.688 1 88.31 195 ARG A N 1
ATOM 1458 C CA . ARG A 1 195 ? -9.25 -9.078 -21.312 1 88.31 195 ARG A CA 1
ATOM 1459 C C . ARG A 1 195 ? -8.555 -10.133 -20.453 1 88.31 195 ARG A C 1
ATOM 1461 O O . ARG A 1 195 ? -7.637 -9.82 -19.703 1 88.31 195 ARG A O 1
ATOM 1468 N N . MET A 1 196 ? -8.969 -11.312 -20.625 1 84.31 196 MET A N 1
ATOM 1469 C CA . MET A 1 196 ? -8.43 -12.398 -19.828 1 84.31 196 MET A CA 1
ATOM 1470 C C . MET A 1 196 ? -7 -12.734 -20.25 1 84.31 196 MET A C 1
ATOM 1472 O O . MET A 1 196 ? -6.215 -13.25 -19.453 1 84.31 196 MET A O 1
ATOM 1476 N N . SER A 1 197 ? -6.684 -12.391 -21.484 1 90.06 197 SER A N 1
ATOM 1477 C CA . SER A 1 197 ? -5.355 -12.68 -22.016 1 90.06 197 SER A CA 1
ATOM 1478 C C . SER A 1 197 ? -4.477 -11.438 -22.016 1 90.06 197 SER A C 1
ATOM 1480 O O . SER A 1 197 ? -3.467 -11.391 -22.734 1 90.06 197 SER A O 1
ATOM 1482 N N . SER A 1 198 ? -4.918 -10.422 -21.328 1 92.12 198 SER A N 1
ATOM 1483 C CA . SER A 1 198 ? -4.246 -9.133 -21.422 1 92.12 198 SER A CA 1
ATOM 1484 C C . SER A 1 198 ? -2.771 -9.242 -21.047 1 92.12 198 SER A C 1
ATOM 1486 O O . SER A 1 198 ? -1.906 -8.719 -21.75 1 92.12 198 SER A O 1
ATOM 1488 N N . ILE A 1 199 ? -2.443 -9.977 -20 1 91.12 199 ILE A N 1
ATOM 1489 C CA . ILE A 1 199 ? -1.072 -10.062 -19.516 1 91.12 199 ILE A CA 1
ATOM 1490 C C . ILE A 1 199 ? -0.228 -10.883 -20.484 1 91.12 199 ILE A C 1
ATOM 1492 O O . ILE A 1 199 ? 0.897 -10.5 -20.812 1 91.12 199 ILE A O 1
ATOM 1496 N N . VAL A 1 200 ? -0.757 -11.969 -20.984 1 91.94 200 VAL A N 1
ATOM 1497 C CA . VAL A 1 200 ? -0.045 -12.812 -21.938 1 91.94 200 VAL A CA 1
ATOM 1498 C C . VAL A 1 200 ? 0.222 -12.039 -23.219 1 91.94 200 VAL A C 1
ATOM 1500 O O . VAL A 1 200 ? 1.32 -12.109 -23.781 1 91.94 200 VAL A O 1
ATOM 1503 N N . LEU A 1 201 ? -0.771 -11.336 -23.688 1 94.5 201 LEU A N 1
ATOM 1504 C CA . LEU A 1 201 ? -0.619 -10.555 -24.906 1 94.5 201 LEU A CA 1
ATOM 1505 C C . LEU A 1 201 ? 0.42 -9.453 -24.719 1 94.5 201 LEU A C 1
ATOM 1507 O O . LEU A 1 201 ? 1.224 -9.188 -25.609 1 94.5 201 LEU A O 1
ATOM 1511 N N . GLY A 1 202 ? 0.355 -8.805 -23.562 1 94.81 202 GLY A N 1
ATOM 1512 C CA . GLY A 1 202 ? 1.374 -7.809 -23.25 1 94.81 202 GLY A CA 1
ATOM 1513 C C . GLY A 1 202 ? 2.779 -8.383 -23.234 1 94.81 202 GLY A C 1
ATOM 1514 O O . GLY A 1 202 ? 3.711 -7.77 -23.766 1 94.81 202 GLY A O 1
ATOM 1515 N N . LEU A 1 203 ? 2.912 -9.555 -22.672 1 94.25 203 LEU A N 1
ATOM 1516 C CA . LEU A 1 203 ? 4.203 -10.234 -22.609 1 94.25 203 LEU A CA 1
ATOM 1517 C C . LEU A 1 203 ? 4.703 -10.57 -24.016 1 94.25 203 LEU A C 1
ATOM 1519 O O . LEU A 1 203 ? 5.883 -10.383 -24.312 1 94.25 203 LEU A O 1
ATOM 1523 N N . CYS A 1 204 ? 3.822 -11.062 -24.844 1 94.56 204 CYS A N 1
ATOM 1524 C CA . CYS A 1 204 ? 4.188 -11.414 -26.203 1 94.56 204 CYS A CA 1
ATOM 1525 C C . CYS A 1 204 ? 4.617 -10.18 -27 1 94.56 204 CYS A C 1
ATOM 1527 O O . CYS A 1 204 ? 5.625 -10.219 -27.703 1 94.56 204 CYS A O 1
ATOM 1529 N N . LEU A 1 205 ? 3.877 -9.156 -26.859 1 95.69 205 LEU A N 1
ATOM 1530 C CA . LEU A 1 205 ? 4.219 -7.914 -27.547 1 95.69 205 LEU A CA 1
ATOM 1531 C C . LEU A 1 205 ? 5.551 -7.363 -27.062 1 95.69 205 LEU A C 1
ATOM 1533 O O . LEU A 1 205 ? 6.379 -6.914 -27.859 1 95.69 205 LEU A O 1
ATOM 1537 N N . GLY A 1 206 ? 5.715 -7.332 -25.781 1 95.5 206 GLY A N 1
ATOM 1538 C CA . GLY A 1 206 ? 6.969 -6.863 -25.219 1 95.5 206 GLY A CA 1
ATOM 1539 C C . GLY A 1 206 ? 8.164 -7.699 -25.625 1 95.5 206 GLY A C 1
ATOM 1540 O O . GLY A 1 206 ? 9.227 -7.16 -25.953 1 95.5 206 GLY A O 1
ATOM 1541 N N . TYR A 1 207 ? 7.957 -8.984 -25.594 1 94.31 207 TYR A N 1
ATOM 1542 C CA . TYR A 1 207 ? 9.016 -9.898 -26.016 1 94.31 207 TYR A CA 1
ATOM 1543 C C . TYR A 1 207 ? 9.352 -9.695 -27.484 1 94.31 207 TYR A C 1
ATOM 1545 O O . TYR A 1 207 ? 10.523 -9.711 -27.875 1 94.31 207 TYR A O 1
ATOM 1553 N N . GLY A 1 208 ? 8.344 -9.539 -28.281 1 94.38 208 GLY A N 1
ATOM 1554 C CA . GLY A 1 208 ? 8.562 -9.227 -29.688 1 94.38 208 GLY A CA 1
ATOM 1555 C C . GLY A 1 208 ? 9.344 -7.945 -29.891 1 94.38 208 GLY A C 1
ATOM 1556 O O . GLY A 1 208 ? 10.266 -7.906 -30.703 1 94.38 208 GLY A O 1
ATOM 1557 N N . LEU A 1 209 ? 8.961 -6.973 -29.156 1 94.62 209 LEU A N 1
ATOM 1558 C CA . LEU A 1 209 ? 9.664 -5.695 -29.234 1 94.62 209 LEU A CA 1
ATOM 1559 C C . LEU A 1 209 ? 11.125 -5.855 -28.812 1 94.62 209 LEU A C 1
ATOM 1561 O O . LEU A 1 209 ? 12.016 -5.301 -29.453 1 94.62 209 LEU A O 1
ATOM 1565 N N . ALA A 1 210 ? 11.32 -6.547 -27.734 1 94.19 210 ALA A N 1
ATOM 1566 C CA . ALA A 1 210 ? 12.672 -6.785 -27.25 1 94.19 210 ALA A CA 1
ATOM 1567 C C . ALA A 1 210 ? 13.492 -7.559 -28.281 1 94.19 210 ALA A C 1
ATOM 1569 O O . ALA A 1 210 ? 14.695 -7.324 -28.438 1 94.19 210 ALA A O 1
ATOM 1570 N N . PHE A 1 211 ? 12.875 -8.453 -28.969 1 91.25 211 PHE A N 1
ATOM 1571 C CA . PHE A 1 211 ? 13.531 -9.234 -30 1 91.25 211 PHE A CA 1
ATOM 1572 C C . PHE A 1 211 ? 13.969 -8.344 -31.156 1 91.25 211 PHE A C 1
ATOM 1574 O O . PHE A 1 211 ? 15.102 -8.453 -31.641 1 91.25 211 PHE A O 1
ATOM 1581 N N . VAL A 1 212 ? 13.109 -7.422 -31.562 1 91.94 212 VAL A N 1
ATOM 1582 C CA . VAL A 1 212 ? 13.383 -6.527 -32.688 1 91.94 212 VAL A CA 1
ATOM 1583 C C . VAL A 1 212 ? 14.5 -5.555 -32.312 1 91.94 212 VAL A C 1
ATOM 1585 O O . VAL A 1 212 ? 15.312 -5.18 -33.156 1 91.94 212 VAL A O 1
ATOM 1588 N N . LEU A 1 213 ? 14.57 -5.242 -31.047 1 91.69 213 LEU A N 1
ATOM 1589 C CA . LEU A 1 213 ? 15.578 -4.301 -30.578 1 91.69 213 LEU A CA 1
ATOM 1590 C C . LEU A 1 213 ? 16.906 -5.016 -30.297 1 91.69 213 LEU A C 1
ATOM 1592 O O . LEU A 1 213 ? 17.891 -4.383 -29.906 1 91.69 213 LEU A O 1
ATOM 1596 N N . GLY A 1 214 ? 16.969 -6.324 -30.391 1 88.25 214 GLY A N 1
ATOM 1597 C CA . GLY A 1 214 ? 18.188 -7.094 -30.234 1 88.25 214 GLY A CA 1
ATOM 1598 C C . GLY A 1 214 ? 18.531 -7.379 -28.781 1 88.25 214 GLY A C 1
ATOM 1599 O O . GLY A 1 214 ? 19.703 -7.609 -28.453 1 88.25 214 GLY A O 1
ATOM 1600 N N . LYS A 1 215 ? 17.578 -7.316 -28 1 89.44 215 LYS A N 1
ATOM 1601 C CA . LYS A 1 215 ? 17.844 -7.504 -26.562 1 89.44 215 LYS A CA 1
ATOM 1602 C C . LYS A 1 215 ? 17.688 -8.969 -26.172 1 89.44 215 LYS A C 1
ATOM 1604 O O . LYS A 1 215 ? 17.922 -9.336 -25.016 1 89.44 215 LYS A O 1
ATOM 1609 N N . VAL A 1 216 ? 17.328 -9.805 -27.078 1 90.31 216 VAL A N 1
ATOM 1610 C CA . VAL A 1 216 ? 17.172 -11.234 -26.828 1 90.31 216 VAL A CA 1
ATOM 1611 C C . VAL A 1 216 ? 18.297 -12.008 -27.516 1 90.31 216 VAL A C 1
ATOM 1613 O O . VAL A 1 216 ? 18.453 -11.93 -28.734 1 90.31 216 VAL A O 1
ATOM 1616 N N . ASP A 1 217 ? 19.094 -12.602 -26.656 1 83.12 217 ASP A N 1
ATOM 1617 C CA . ASP A 1 217 ? 20.188 -13.398 -27.203 1 83.12 217 ASP A CA 1
ATOM 1618 C C . ASP A 1 217 ? 19.734 -14.82 -27.5 1 83.12 217 ASP A C 1
ATOM 1620 O O . ASP A 1 217 ? 19.672 -15.664 -26.609 1 83.12 217 ASP A O 1
ATOM 1624 N N . MET A 1 218 ? 19.5 -15.18 -28.656 1 80 218 MET A N 1
ATOM 1625 C CA . MET A 1 218 ? 18.984 -16.484 -29.078 1 80 218 MET A CA 1
ATOM 1626 C C . MET A 1 218 ? 20.109 -17.516 -29.156 1 80 218 MET A C 1
ATOM 1628 O O . MET A 1 218 ? 19.859 -18.719 -29.25 1 80 218 MET A O 1
ATOM 1632 N N . SER A 1 219 ? 21.312 -17.016 -29.094 1 74.19 219 SER A N 1
ATOM 1633 C CA . SER A 1 219 ? 22.453 -17.938 -29.203 1 74.19 219 SER A CA 1
ATOM 1634 C C . SER A 1 219 ? 22.5 -18.891 -28 1 74.19 219 SER A C 1
ATOM 1636 O O . SER A 1 219 ? 23.094 -19.969 -28.094 1 74.19 219 SER A O 1
ATOM 1638 N N . ALA A 1 220 ? 21.797 -18.547 -27.109 1 69.12 220 ALA A N 1
ATOM 1639 C CA . ALA A 1 220 ? 21.797 -19.375 -25.906 1 69.12 220 ALA A CA 1
ATOM 1640 C C . ALA A 1 220 ? 20.859 -20.578 -26.062 1 69.12 220 ALA A C 1
ATOM 1642 O O . ALA A 1 220 ? 20.938 -21.531 -25.281 1 69.12 220 ALA A O 1
ATOM 1643 N N . LEU A 1 221 ? 19.984 -20.484 -27.047 1 73.81 221 LEU A N 1
ATOM 1644 C CA . LEU A 1 221 ? 19.047 -21.578 -27.266 1 73.81 221 LEU A CA 1
ATOM 1645 C C . LEU A 1 221 ? 19.703 -22.703 -28.062 1 73.81 221 LEU A C 1
ATOM 1647 O O . LEU A 1 221 ? 20.203 -22.484 -29.156 1 73.81 221 LEU A O 1
ATOM 1651 N N . ASN A 1 222 ? 20.25 -23.656 -27.344 1 66.31 222 ASN A N 1
ATOM 1652 C CA . ASN A 1 222 ? 20.859 -24.797 -28.016 1 66.31 222 ASN A CA 1
ATOM 1653 C C . ASN A 1 222 ? 19.797 -25.719 -28.641 1 66.31 222 ASN A C 1
ATOM 1655 O O . ASN A 1 222 ? 18.703 -25.844 -28.094 1 66.31 222 ASN A O 1
ATOM 1659 N N . VAL A 1 223 ? 19.953 -26.094 -29.891 1 62.38 223 VAL A N 1
ATOM 1660 C CA . VAL A 1 223 ? 19.109 -26.969 -30.672 1 62.38 223 VAL A CA 1
ATOM 1661 C C . VAL A 1 223 ? 18.688 -28.172 -29.828 1 62.38 223 VAL A C 1
ATOM 1663 O O . VAL A 1 223 ? 17.562 -28.672 -29.938 1 62.38 223 VAL A O 1
ATOM 1666 N N . GLU A 1 224 ? 19.562 -28.562 -29 1 61.84 224 GLU A N 1
ATOM 1667 C CA . GLU A 1 224 ? 19.25 -29.734 -28.188 1 61.84 224 GLU A CA 1
ATOM 1668 C C . GLU A 1 224 ? 18.094 -29.453 -27.234 1 61.84 224 GLU A C 1
ATOM 1670 O O . GLU A 1 224 ? 17.312 -30.359 -26.906 1 61.84 224 GLU A O 1
ATOM 1675 N N . MET A 1 225 ? 17.938 -28.25 -26.906 1 62.12 225 MET A N 1
ATOM 1676 C CA . MET A 1 225 ? 16.859 -27.875 -25.984 1 62.12 225 MET A CA 1
ATOM 1677 C C . MET A 1 225 ? 15.5 -28.016 -26.656 1 62.12 225 MET A C 1
ATOM 1679 O O . MET A 1 225 ? 14.5 -28.297 -26 1 62.12 225 MET A O 1
ATOM 1683 N N . LEU A 1 226 ? 15.5 -27.859 -27.938 1 61.44 226 LEU A N 1
ATOM 1684 C CA . LEU A 1 226 ? 14.258 -27.906 -28.703 1 61.44 226 LEU A CA 1
ATOM 1685 C C . LEU A 1 226 ? 13.742 -29.328 -28.812 1 61.44 226 LEU A C 1
ATOM 1687 O O . LEU A 1 226 ? 12.531 -29.547 -28.922 1 61.44 226 LEU A O 1
ATOM 1691 N N . MET A 1 227 ? 14.656 -30.203 -28.781 1 63.16 227 MET A N 1
ATOM 1692 C CA . MET A 1 227 ? 14.203 -31.562 -29.047 1 63.16 227 MET A CA 1
ATOM 1693 C C . MET A 1 227 ? 14.203 -32.406 -27.781 1 63.16 227 MET A C 1
ATOM 1695 O O . MET A 1 227 ? 13.75 -33.531 -27.781 1 63.16 227 MET A O 1
ATOM 1699 N N . SER A 1 228 ? 14.461 -31.797 -26.75 1 71.88 228 SER A N 1
ATOM 1700 C CA . SER A 1 228 ? 14.609 -32.625 -25.562 1 71.88 228 SER A CA 1
ATOM 1701 C C . SER A 1 228 ? 13.391 -32.5 -24.656 1 71.88 228 SER A C 1
ATOM 1703 O O . SER A 1 228 ? 12.477 -31.719 -24.922 1 71.88 228 SER A O 1
ATOM 1705 N N . PHE A 1 229 ? 13.086 -33.5 -23.891 1 79.25 229 PHE A N 1
ATOM 1706 C CA . PHE A 1 229 ? 12.078 -33.531 -22.828 1 79.25 229 PHE A CA 1
ATOM 1707 C C . PHE A 1 229 ? 12.703 -33.281 -21.469 1 79.25 229 PHE A C 1
ATOM 1709 O O . PHE A 1 229 ? 13.805 -33.75 -21.188 1 79.25 229 PHE A O 1
ATOM 1716 N N . ASN A 1 230 ? 12.094 -32.312 -20.844 1 77.88 230 ASN A N 1
ATOM 1717 C CA . ASN A 1 230 ? 12.5 -32.094 -19.469 1 77.88 230 ASN A CA 1
ATOM 1718 C C . ASN A 1 230 ? 11.969 -33.219 -18.547 1 77.88 230 ASN A C 1
ATOM 1720 O O . ASN A 1 230 ? 10.773 -33.219 -18.234 1 77.88 230 ASN A O 1
ATOM 1724 N N . ILE A 1 231 ? 12.703 -34.156 -18.297 1 80.12 231 ILE A N 1
ATOM 1725 C CA . ILE A 1 231 ? 12.297 -35.188 -17.359 1 80.12 231 ILE A CA 1
ATOM 1726 C C . ILE A 1 231 ? 12.484 -34.688 -15.93 1 80.12 231 ILE A C 1
ATOM 1728 O O . ILE A 1 231 ? 13.578 -34.25 -15.555 1 80.12 231 ILE A O 1
ATOM 1732 N N . PRO A 1 232 ? 11.367 -34.625 -15.258 1 87.12 232 PRO A N 1
ATOM 1733 C CA . PRO A 1 232 ? 11.508 -34.188 -13.859 1 87.12 232 PRO A CA 1
ATOM 1734 C C . PRO A 1 232 ? 12.562 -35 -13.109 1 87.12 232 PRO A C 1
ATOM 1736 O O . PRO A 1 232 ? 12.562 -36.25 -13.188 1 87.12 232 PRO A O 1
ATOM 1739 N N . GLN A 1 233 ? 13.547 -34.375 -12.609 1 89.25 233 GLN A N 1
ATOM 1740 C CA . GLN A 1 233 ? 14.602 -35 -11.82 1 89.25 233 GLN A CA 1
ATOM 1741 C C . GLN A 1 233 ? 14.477 -34.625 -10.344 1 89.25 233 GLN A C 1
ATOM 1743 O O . GLN A 1 233 ? 14.93 -33.562 -9.93 1 89.25 233 GLN A O 1
ATOM 1748 N N . PRO A 1 234 ? 13.953 -35.594 -9.578 1 92.94 234 PRO A N 1
ATOM 1749 C CA . PRO A 1 234 ? 13.797 -35.312 -8.156 1 92.94 234 PRO A CA 1
ATOM 1750 C C . PRO A 1 234 ? 15.117 -34.938 -7.473 1 92.94 234 PRO A C 1
ATOM 1752 O O . PRO A 1 234 ? 16.141 -35.562 -7.758 1 92.94 234 PRO A O 1
ATOM 1755 N N . PHE A 1 235 ? 15.156 -33.938 -6.746 1 94.94 235 PHE A N 1
ATOM 1756 C CA . PHE A 1 235 ? 16.281 -33.5 -5.91 1 94.94 235 PHE A CA 1
ATOM 1757 C C . PHE A 1 235 ? 17.5 -33.188 -6.762 1 94.94 235 PHE A C 1
ATOM 1759 O O . PHE A 1 235 ? 18.625 -33.469 -6.367 1 94.94 235 PHE A O 1
ATOM 1766 N N . LYS A 1 236 ? 17.234 -32.719 -7.906 1 92.56 236 LYS A N 1
ATOM 1767 C CA . LYS A 1 236 ? 18.297 -32.438 -8.867 1 92.56 236 LYS A CA 1
ATOM 1768 C C . LYS A 1 236 ? 19.359 -31.531 -8.258 1 92.56 236 LYS A C 1
ATOM 1770 O O . LYS A 1 236 ? 20.562 -31.719 -8.492 1 92.56 236 LYS A O 1
ATOM 1775 N N . TYR A 1 237 ? 18.969 -30.578 -7.434 1 94.5 237 TYR A N 1
ATOM 1776 C CA . TYR A 1 237 ? 19.906 -29.547 -6.984 1 94.5 237 TYR A CA 1
ATOM 1777 C C . TYR A 1 237 ? 20.344 -29.797 -5.547 1 94.5 237 TYR A C 1
ATOM 1779 O O . TYR A 1 237 ? 21.078 -29 -4.969 1 94.5 237 TYR A O 1
ATOM 1787 N N . GLY A 1 238 ? 19.844 -30.828 -4.965 1 93.5 238 GLY A N 1
ATOM 1788 C CA . GLY A 1 238 ? 20.25 -31.172 -3.613 1 93.5 238 GLY A CA 1
ATOM 1789 C C . GLY A 1 238 ? 19.375 -30.547 -2.545 1 93.5 238 GLY A C 1
ATOM 1790 O O . GLY A 1 238 ? 18.453 -29.797 -2.859 1 93.5 238 GLY A O 1
ATOM 1791 N N . LEU A 1 239 ? 19.703 -30.938 -1.277 1 96.81 239 LEU A N 1
ATOM 1792 C CA . LEU A 1 239 ? 18.953 -30.453 -0.12 1 96.81 239 LEU A CA 1
ATOM 1793 C C . LEU A 1 239 ? 19.891 -29.953 0.971 1 96.81 239 LEU A C 1
ATOM 1795 O O . LEU A 1 239 ? 20.969 -30.531 1.185 1 96.81 239 LEU A O 1
ATOM 1799 N N . ASP A 1 240 ? 19.609 -28.828 1.522 1 97.25 240 ASP A N 1
ATOM 1800 C CA . ASP A 1 240 ? 20.281 -28.281 2.689 1 97.25 240 ASP A CA 1
ATOM 1801 C C . ASP A 1 240 ? 19.281 -27.688 3.682 1 97.25 240 ASP A C 1
ATOM 1803 O O . ASP A 1 240 ? 18.094 -27.625 3.4 1 97.25 240 ASP A O 1
ATOM 1807 N N . PHE A 1 241 ? 19.797 -27.438 4.938 1 96.69 241 PHE A N 1
ATOM 1808 C CA . PHE A 1 241 ? 18.875 -27 5.977 1 96.69 241 PHE A CA 1
ATOM 1809 C C . PHE A 1 241 ? 19.531 -25.938 6.863 1 96.69 241 PHE A C 1
ATOM 1811 O O . PHE A 1 241 ? 20.719 -26.031 7.18 1 96.69 241 PHE A O 1
ATOM 1818 N N . ASN A 1 242 ? 18.797 -24.953 7.105 1 93 242 ASN A N 1
ATOM 1819 C CA . ASN A 1 242 ? 19.141 -23.859 8.016 1 93 242 ASN A CA 1
ATOM 1820 C C . ASN A 1 242 ? 17.938 -23.453 8.867 1 93 242 ASN A C 1
ATOM 1822 O O . ASN A 1 242 ? 16.844 -23.219 8.344 1 93 242 ASN A O 1
ATOM 1826 N N . VAL A 1 243 ? 18.062 -23.312 10.18 1 93.19 243 VAL A N 1
ATOM 1827 C CA . VAL A 1 243 ? 16.969 -23.094 11.117 1 93.19 243 VAL A CA 1
ATOM 1828 C C . VAL A 1 243 ? 16.328 -21.734 10.875 1 93.19 243 VAL A C 1
ATOM 1830 O O . VAL A 1 243 ? 15.102 -21.609 10.922 1 93.19 243 VAL A O 1
ATOM 1833 N N . SER A 1 244 ? 17.156 -20.734 10.664 1 89.25 244 SER A N 1
ATOM 1834 C CA . SER A 1 244 ? 16.625 -19.391 10.461 1 89.25 244 SER A CA 1
ATOM 1835 C C . SER A 1 244 ? 15.727 -19.328 9.234 1 89.25 244 SER A C 1
ATOM 1837 O O . SER A 1 244 ? 14.641 -18.75 9.281 1 89.25 244 SER A O 1
ATOM 1839 N N . SER A 1 245 ? 16.219 -19.922 8.117 1 92.56 245 SER A N 1
ATOM 1840 C CA . SER A 1 245 ? 15.414 -19.953 6.902 1 92.56 245 SER A CA 1
ATOM 1841 C C . SER A 1 245 ? 14.164 -20.797 7.082 1 92.56 245 SER A C 1
ATOM 1843 O O . SER A 1 245 ? 13.109 -20.484 6.523 1 92.56 245 SER A O 1
ATOM 1845 N N . PHE A 1 246 ? 14.289 -21.844 7.898 1 95.56 246 PHE A N 1
ATOM 1846 C CA . PHE A 1 246 ? 13.148 -22.703 8.18 1 95.56 246 PHE A CA 1
ATOM 1847 C C . PHE A 1 246 ? 12.039 -21.922 8.875 1 95.56 246 PHE A C 1
ATOM 1849 O O . PHE A 1 246 ? 10.867 -22.047 8.508 1 95.56 246 PHE A O 1
ATOM 1856 N N . ILE A 1 247 ? 12.375 -21.141 9.789 1 92.56 247 ILE A N 1
ATOM 1857 C CA . ILE A 1 247 ? 11.391 -20.375 10.539 1 92.56 247 ILE A CA 1
ATOM 1858 C C . ILE A 1 247 ? 10.742 -19.328 9.617 1 92.56 247 ILE A C 1
ATOM 1860 O O . ILE A 1 247 ? 9.523 -19.156 9.641 1 92.56 247 ILE A O 1
ATOM 1864 N N . ALA A 1 248 ? 11.578 -18.703 8.836 1 89.69 248 ALA A N 1
ATOM 1865 C CA . ALA A 1 248 ? 11.07 -17.672 7.93 1 89.69 248 ALA A CA 1
ATOM 1866 C C . ALA A 1 248 ? 10.07 -18.25 6.938 1 89.69 248 ALA A C 1
ATOM 1868 O O . ALA A 1 248 ? 8.969 -17.734 6.777 1 89.69 248 ALA A O 1
ATOM 1869 N N . ILE A 1 249 ? 10.438 -19.359 6.312 1 95.12 249 ILE A N 1
ATOM 1870 C CA . ILE A 1 249 ? 9.594 -20 5.312 1 95.12 249 ILE A CA 1
ATOM 1871 C C . ILE A 1 249 ? 8.375 -20.625 5.992 1 95.12 249 ILE A C 1
ATOM 1873 O O . ILE A 1 249 ? 7.273 -20.625 5.434 1 95.12 249 ILE A O 1
ATOM 1877 N N . GLY A 1 250 ? 8.602 -21.109 7.184 1 95.19 250 GLY A N 1
ATOM 1878 C CA . GLY A 1 250 ? 7.496 -21.656 7.957 1 95.19 250 GLY A CA 1
ATOM 1879 C C . GLY A 1 250 ? 6.402 -20.656 8.242 1 95.19 250 GLY A C 1
ATOM 1880 O O . GLY A 1 250 ? 5.215 -20.969 8.156 1 95.19 250 GLY A O 1
ATOM 1881 N N . LEU A 1 251 ? 6.797 -19.516 8.547 1 91.44 251 LEU A N 1
ATOM 1882 C CA . LEU A 1 251 ? 5.824 -18.453 8.812 1 91.44 251 LEU A CA 1
ATOM 1883 C C . LEU A 1 251 ? 5.027 -18.109 7.551 1 91.44 251 LEU A C 1
ATOM 1885 O O . LEU A 1 251 ? 3.832 -17.828 7.629 1 91.44 251 LEU A O 1
ATOM 1889 N N . VAL A 1 252 ? 5.695 -18.141 6.426 1 93.56 252 VAL A N 1
ATOM 1890 C CA . VAL A 1 252 ? 5 -17.875 5.176 1 93.56 252 VAL A CA 1
ATOM 1891 C C . VAL A 1 252 ? 3.967 -18.969 4.902 1 93.56 252 VAL A C 1
ATOM 1893 O O . VAL A 1 252 ? 2.869 -18.672 4.418 1 93.56 252 VAL A O 1
ATOM 1896 N N . TYR A 1 253 ? 4.363 -20.188 5.25 1 96.19 253 TYR A N 1
ATOM 1897 C CA . TYR A 1 253 ? 3.418 -21.281 5.082 1 96.19 253 TYR A CA 1
ATOM 1898 C C . TYR A 1 253 ? 2.188 -21.078 5.961 1 96.19 253 TYR A C 1
ATOM 1900 O O . TYR A 1 253 ? 1.072 -21.438 5.57 1 96.19 253 TYR A O 1
ATOM 1908 N N . MET A 1 254 ? 2.383 -20.531 7.074 1 91.56 254 MET A N 1
ATOM 1909 C CA . MET A 1 254 ? 1.256 -20.203 7.945 1 91.56 254 MET A CA 1
ATOM 1910 C C . MET A 1 254 ? 0.348 -19.172 7.301 1 91.56 254 MET A C 1
ATOM 1912 O O . MET A 1 254 ? -0.876 -19.312 7.324 1 91.56 254 MET A O 1
ATOM 1916 N N . ILE A 1 255 ? 0.963 -18.25 6.758 1 88.25 255 ILE A N 1
ATOM 1917 C CA . ILE A 1 255 ? 0.234 -17.156 6.121 1 88.25 255 ILE A CA 1
ATOM 1918 C C . ILE A 1 255 ? -0.513 -17.672 4.895 1 88.25 255 ILE A C 1
ATOM 1920 O O . ILE A 1 255 ? -1.653 -17.281 4.641 1 88.25 255 ILE A O 1
ATOM 1924 N N . THR A 1 256 ? 0.141 -18.516 4.133 1 92.44 256 THR A N 1
ATOM 1925 C CA . THR A 1 256 ? -0.471 -19.047 2.922 1 92.44 256 THR A CA 1
ATOM 1926 C C . THR A 1 256 ? -1.68 -19.922 3.264 1 92.44 256 THR A C 1
ATOM 1928 O O . THR A 1 256 ? -2.627 -20 2.479 1 92.44 256 THR A O 1
ATOM 1931 N N . ALA A 1 257 ? -1.641 -20.531 4.426 1 92.69 257 ALA A N 1
ATOM 1932 C CA . ALA A 1 257 ? -2.797 -21.297 4.875 1 92.69 257 ALA A CA 1
ATOM 1933 C C . ALA A 1 257 ? -4.027 -20.406 5.027 1 92.69 257 ALA A C 1
ATOM 1935 O O . ALA A 1 257 ? -5.133 -20.797 4.652 1 92.69 257 ALA A O 1
ATOM 1936 N N . ILE A 1 258 ? -3.781 -19.266 5.551 1 86.56 258 ILE A N 1
ATOM 1937 C CA . ILE A 1 258 ? -4.859 -18.297 5.734 1 86.56 258 ILE A CA 1
ATOM 1938 C C . ILE A 1 258 ? -5.375 -17.828 4.375 1 86.56 258 ILE A C 1
ATOM 1940 O O . ILE A 1 258 ? -6.586 -17.75 4.156 1 86.56 258 ILE A O 1
ATOM 1944 N N . GLU A 1 259 ? -4.484 -17.547 3.529 1 87.25 259 GLU A N 1
ATOM 1945 C CA . GLU A 1 259 ? -4.824 -17.109 2.176 1 87.25 259 GLU A CA 1
ATOM 1946 C C . GLU A 1 259 ? -5.609 -18.203 1.439 1 87.25 259 GLU A C 1
ATOM 1948 O O . GLU A 1 259 ? -6.617 -17.906 0.791 1 87.25 259 GLU A O 1
ATOM 1953 N N . ALA A 1 260 ? -5.191 -19.422 1.577 1 92.5 260 ALA A N 1
ATOM 1954 C CA . ALA A 1 260 ? -5.848 -20.547 0.919 1 92.5 260 ALA A CA 1
ATOM 1955 C C . ALA A 1 260 ? -7.273 -20.719 1.429 1 92.5 260 ALA A C 1
ATOM 1957 O O . ALA A 1 260 ? -8.172 -21.062 0.661 1 92.5 260 ALA A O 1
ATOM 1958 N N . THR A 1 261 ? -7.477 -20.547 2.68 1 89.88 261 THR A N 1
ATOM 1959 C CA . THR A 1 261 ? -8.812 -20.641 3.264 1 89.88 261 THR A CA 1
ATOM 1960 C C . THR A 1 261 ? -9.758 -19.625 2.621 1 89.88 261 THR A C 1
ATOM 1962 O O . THR A 1 261 ? -10.898 -19.969 2.289 1 89.88 261 THR A O 1
ATOM 1965 N N . GLY A 1 262 ? -9.242 -18.484 2.527 1 85.12 262 GLY A N 1
ATOM 1966 C CA . GLY A 1 262 ? -10.047 -17.469 1.867 1 85.12 262 GLY A CA 1
ATOM 1967 C C . GLY A 1 262 ? -10.367 -17.797 0.424 1 85.12 262 GLY A C 1
ATOM 1968 O O . GLY A 1 262 ? -11.484 -17.562 -0.041 1 85.12 262 GLY A O 1
ATOM 1969 N N . ASP A 1 263 ? -9.453 -18.328 -0.28 1 90.5 263 ASP A N 1
ATOM 1970 C CA . ASP A 1 263 ? -9.625 -18.641 -1.692 1 90.5 263 ASP A CA 1
ATOM 1971 C C . ASP A 1 263 ? -10.625 -19.781 -1.874 1 90.5 263 ASP A C 1
ATOM 1973 O O . ASP A 1 263 ? -11.453 -19.75 -2.791 1 90.5 263 ASP A O 1
ATOM 1977 N N . VAL A 1 264 ? -10.547 -20.766 -1.011 1 93.06 264 VAL A N 1
ATOM 1978 C CA . VAL A 1 264 ? -11.469 -21.906 -1.083 1 93.06 264 VAL A CA 1
ATOM 1979 C C . VAL A 1 264 ? -12.883 -21.438 -0.732 1 93.06 264 VAL A C 1
ATOM 1981 O O . VAL A 1 264 ? -13.859 -21.891 -1.333 1 93.06 264 VAL A O 1
ATOM 1984 N N . THR A 1 265 ? -12.93 -20.562 0.242 1 88.62 265 THR A N 1
ATOM 1985 C CA . THR A 1 265 ? -14.219 -20 0.617 1 88.62 265 THR A CA 1
ATOM 1986 C C . THR A 1 265 ? -14.828 -19.219 -0.546 1 88.62 265 THR A C 1
ATOM 1988 O O . THR A 1 265 ? -16 -19.391 -0.871 1 88.62 265 THR A O 1
ATOM 1991 N N . ALA A 1 266 ? -14.062 -18.438 -1.139 1 87.19 266 ALA A N 1
ATOM 1992 C CA . ALA A 1 266 ? -14.531 -17.656 -2.283 1 87.19 266 ALA A CA 1
ATOM 1993 C C . ALA A 1 266 ? -14.961 -18.578 -3.428 1 87.19 266 ALA A C 1
ATOM 1995 O O . ALA A 1 266 ? -15.977 -18.328 -4.086 1 87.19 266 ALA A O 1
ATOM 1996 N N . ASN A 1 267 ? -14.172 -19.562 -3.688 1 93.75 267 ASN A N 1
ATOM 1997 C CA . ASN A 1 267 ? -14.5 -20.531 -4.73 1 93.75 267 ASN A CA 1
ATOM 1998 C C . ASN A 1 267 ? -15.82 -21.234 -4.434 1 93.75 267 ASN A C 1
ATOM 2000 O O . ASN A 1 267 ? -16.641 -21.422 -5.332 1 93.75 267 ASN A O 1
ATOM 2004 N N . SER A 1 268 ? -16.016 -21.547 -3.166 1 93.5 268 SER A N 1
ATOM 2005 C CA . SER A 1 268 ? -17.25 -22.203 -2.75 1 93.5 268 SER A CA 1
ATOM 2006 C C . SER A 1 268 ? -18.453 -21.297 -2.984 1 93.5 268 SER A C 1
ATOM 2008 O O . SER A 1 268 ? -19.469 -21.75 -3.529 1 93.5 268 SER A O 1
ATOM 2010 N N . MET A 1 269 ? -18.281 -20.141 -2.682 1 88.56 269 MET A N 1
ATOM 2011 C CA . MET A 1 269 ? -19.375 -19.172 -2.828 1 88.56 269 MET A CA 1
ATOM 2012 C C . MET A 1 269 ? -19.734 -18.984 -4.297 1 88.56 269 MET A C 1
ATOM 2014 O O . MET A 1 269 ? -20.906 -19.031 -4.668 1 88.56 269 MET A O 1
ATOM 2018 N N . ILE A 1 270 ? -18.781 -18.797 -5.062 1 89.31 270 ILE A N 1
ATOM 2019 C CA . ILE A 1 270 ? -19 -18.5 -6.477 1 89.31 270 ILE A CA 1
ATOM 2020 C C . ILE A 1 270 ? -19.516 -19.734 -7.188 1 89.31 270 ILE A C 1
ATOM 2022 O O . ILE A 1 270 ? -20.203 -19.625 -8.203 1 89.31 270 ILE A O 1
ATOM 2026 N N . SER A 1 271 ? -19.219 -20.875 -6.613 1 93.62 271 SER A N 1
ATOM 2027 C CA . SER A 1 271 ? -19.672 -22.141 -7.195 1 93.62 271 SER A CA 1
ATOM 2028 C C . SER A 1 271 ? -21.031 -22.547 -6.645 1 93.62 271 SER A C 1
ATOM 2030 O O . SER A 1 271 ? -21.531 -23.625 -6.961 1 93.62 271 SER A O 1
ATOM 2032 N N . GLY A 1 272 ? -21.594 -21.734 -5.734 1 90.38 272 GLY A N 1
ATOM 2033 C CA . GLY A 1 272 ? -22.938 -21.953 -5.238 1 90.38 272 GLY A CA 1
ATOM 2034 C C . GLY A 1 272 ? -23 -22.891 -4.055 1 90.38 272 GLY A C 1
ATOM 2035 O O . GLY A 1 272 ? -24.047 -23.484 -3.775 1 90.38 272 GLY A O 1
ATOM 2036 N N . LEU A 1 273 ? -21.906 -23.078 -3.461 1 93.06 273 LEU A N 1
ATOM 2037 C CA . LEU A 1 273 ? -21.875 -23.984 -2.314 1 93.06 273 LEU A CA 1
ATOM 2038 C C . LEU A 1 273 ? -22.016 -23.203 -1.009 1 93.06 273 LEU A C 1
ATOM 2040 O O . LEU A 1 273 ? -21.719 -22 -0.959 1 93.06 273 LEU A O 1
ATOM 2044 N N . LYS A 1 274 ? -22.453 -23.891 0.01 1 90.19 274 LYS A N 1
ATOM 2045 C CA . LYS A 1 274 ? -22.562 -23.281 1.334 1 90.19 274 LYS A CA 1
ATOM 2046 C C . LYS A 1 274 ? -21.188 -23.062 1.954 1 90.19 274 LYS A C 1
ATOM 2048 O O . LYS A 1 274 ? -20.281 -23.875 1.76 1 90.19 274 LYS A O 1
ATOM 2053 N N . ILE A 1 275 ? -20.953 -22.109 2.643 1 88.69 275 ILE A N 1
ATOM 2054 C CA . ILE A 1 275 ? -19.672 -21.781 3.268 1 88.69 275 ILE A CA 1
ATOM 2055 C C . ILE A 1 275 ? -19.766 -22.016 4.773 1 88.69 275 ILE A C 1
ATOM 2057 O O . ILE A 1 275 ? -19.125 -21.297 5.559 1 88.69 275 ILE A O 1
ATOM 2061 N N . GLU A 1 276 ? -20.688 -22.812 5.09 1 85.88 276 GLU A N 1
ATOM 2062 C CA . GLU A 1 276 ? -20.844 -23.25 6.477 1 85.88 276 GLU A CA 1
ATOM 2063 C C . GLU A 1 276 ? -21.094 -24.75 6.559 1 85.88 276 GLU A C 1
ATOM 2065 O O . GLU A 1 276 ? -21.438 -25.391 5.559 1 85.88 276 GLU A O 1
ATOM 2070 N N . GLY A 1 277 ? -20.797 -25.25 7.758 1 87.69 277 GLY A N 1
ATOM 2071 C CA . GLY A 1 277 ? -21.078 -26.672 7.973 1 87.69 277 GLY A CA 1
ATOM 2072 C C . GLY A 1 277 ? -19.875 -27.562 7.77 1 87.69 277 GLY A C 1
ATOM 2073 O O . GLY A 1 277 ? -18.766 -27.062 7.555 1 87.69 277 GLY A O 1
ATOM 2074 N N . ASP A 1 278 ? -20.016 -28.859 7.84 1 89.19 278 ASP A N 1
ATOM 2075 C CA . ASP A 1 278 ? -18.938 -29.844 7.809 1 89.19 278 ASP A CA 1
ATOM 2076 C C . ASP A 1 278 ? -18.359 -29.969 6.406 1 89.19 278 ASP A C 1
ATOM 2078 O O . ASP A 1 278 ? -17.156 -30.172 6.25 1 89.19 278 ASP A O 1
ATOM 2082 N N . ASP A 1 279 ? -19.25 -29.875 5.512 1 92.06 279 ASP A N 1
ATOM 2083 C CA . ASP A 1 279 ? -18.781 -30 4.133 1 92.06 279 ASP A CA 1
ATOM 2084 C C . ASP A 1 279 ? -17.844 -28.844 3.775 1 92.06 279 ASP A C 1
ATOM 2086 O O . ASP A 1 279 ? -16.859 -29.031 3.057 1 92.06 279 ASP A O 1
ATOM 2090 N N . TYR A 1 280 ? -18.203 -27.719 4.199 1 91.31 280 TYR A N 1
ATOM 2091 C CA . TYR A 1 280 ? -17.359 -26.547 3.996 1 91.31 280 TYR A CA 1
ATOM 2092 C C . TYR A 1 280 ? -16.016 -26.734 4.672 1 91.31 280 TYR A C 1
ATOM 2094 O O . TYR A 1 280 ? -14.969 -26.469 4.062 1 91.31 280 TYR A O 1
ATOM 2102 N N . LEU A 1 281 ? -16.031 -27.219 5.863 1 89.19 281 LEU A N 1
ATOM 2103 C CA . LEU A 1 281 ? -14.805 -27.406 6.621 1 89.19 281 LEU A CA 1
ATOM 2104 C C . LEU A 1 281 ? -13.922 -28.453 5.949 1 89.19 281 LEU A C 1
ATOM 2106 O O . LEU A 1 281 ? -12.695 -28.328 5.941 1 89.19 281 LEU A O 1
ATOM 2110 N N . LYS A 1 282 ? -14.523 -29.422 5.422 1 92.12 282 LYS A N 1
ATOM 2111 C CA . LYS A 1 282 ? -13.781 -30.453 4.711 1 92.12 282 LYS A CA 1
ATOM 2112 C C . LYS A 1 282 ? -13.125 -29.891 3.453 1 92.12 282 LYS A C 1
ATOM 2114 O O . LYS A 1 282 ? -11.992 -30.266 3.125 1 92.12 282 LYS A O 1
ATOM 2119 N N . ARG A 1 283 ? -13.867 -29.062 2.773 1 94 283 ARG A N 1
ATOM 2120 C CA . ARG A 1 283 ? -13.32 -28.438 1.571 1 94 283 ARG A CA 1
ATOM 2121 C C . ARG A 1 283 ? -12.125 -27.547 1.905 1 94 283 ARG A C 1
ATOM 2123 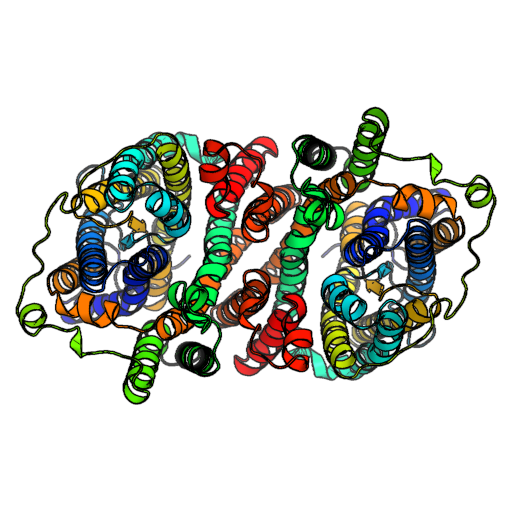O O . ARG A 1 283 ? -11.094 -27.609 1.228 1 94 283 ARG A O 1
ATOM 2130 N N . VAL A 1 284 ? -12.312 -26.766 2.928 1 92.75 284 VAL A N 1
ATOM 2131 C CA . VAL A 1 284 ? -11.266 -25.828 3.324 1 92.75 284 VAL A CA 1
ATOM 2132 C C . VAL A 1 284 ? -10.047 -26.594 3.84 1 92.75 284 VAL A C 1
ATOM 2134 O O . VAL A 1 284 ? -8.914 -26.328 3.436 1 92.75 284 VAL A O 1
ATOM 2137 N N . SER A 1 285 ? -10.32 -27.547 4.699 1 94.31 285 SER A N 1
ATOM 2138 C CA . SER A 1 285 ? -9.242 -28.359 5.246 1 94.31 285 SER A CA 1
ATOM 2139 C C . SER A 1 285 ? -8.523 -29.141 4.148 1 94.31 285 SER A C 1
ATOM 2141 O O . SER A 1 285 ? -7.293 -29.219 4.137 1 94.31 285 SER A O 1
ATOM 2143 N N . GLY A 1 286 ? -9.266 -29.688 3.268 1 95.88 286 GLY A N 1
ATOM 2144 C CA . GLY A 1 286 ? -8.688 -30.438 2.158 1 95.88 286 GLY A CA 1
ATOM 2145 C C . GLY A 1 286 ? -7.875 -29.578 1.218 1 95.88 286 GLY A C 1
ATOM 2146 O O . GLY A 1 286 ? -6.828 -30 0.723 1 95.88 286 GLY A O 1
ATOM 2147 N N . GLY A 1 287 ? -8.43 -28.422 0.927 1 96.56 287 GLY A N 1
ATOM 2148 C CA . GLY A 1 287 ? -7.715 -27.5 0.06 1 96.56 287 GLY A CA 1
ATOM 2149 C C . GLY A 1 287 ? -6.395 -27.031 0.644 1 96.56 287 GLY A C 1
ATOM 2150 O O . GLY A 1 287 ? -5.379 -27 -0.054 1 96.56 287 GLY A O 1
ATOM 2151 N N . VAL A 1 288 ? -6.414 -26.656 1.905 1 95.56 288 VAL A N 1
ATOM 2152 C CA . VAL A 1 288 ? -5.211 -26.172 2.58 1 95.56 288 VAL A CA 1
ATOM 2153 C C . VAL A 1 288 ? -4.211 -27.328 2.721 1 95.56 288 VAL A C 1
ATOM 2155 O O . VAL A 1 288 ? -3.002 -27.125 2.586 1 95.56 288 VAL A O 1
ATOM 2158 N N . MET A 1 289 ? -4.719 -28.5 2.988 1 97 289 MET A N 1
ATOM 2159 C CA . MET A 1 289 ? -3.863 -29.688 3.047 1 97 289 MET A CA 1
ATOM 2160 C C . MET A 1 289 ? -3.15 -29.906 1.716 1 97 289 MET A C 1
ATOM 2162 O O . MET A 1 289 ? -1.952 -30.188 1.688 1 97 289 MET A O 1
ATOM 2166 N N . ALA A 1 290 ? -3.91 -29.766 0.719 1 97.75 290 ALA A N 1
ATOM 2167 C CA . ALA A 1 290 ? -3.33 -29.906 -0.613 1 97.75 290 ALA A CA 1
ATOM 2168 C C . ALA A 1 290 ? -2.27 -28.844 -0.872 1 97.75 290 ALA A C 1
ATOM 2170 O O . ALA A 1 290 ? -1.262 -29.109 -1.531 1 97.75 290 ALA A O 1
ATOM 2171 N N . ASP A 1 291 ? -2.494 -27.641 -0.415 1 97.38 291 ASP A N 1
ATOM 2172 C CA . ASP A 1 291 ? -1.51 -26.578 -0.556 1 97.38 291 ASP A CA 1
ATOM 2173 C C . ASP A 1 291 ? -0.165 -26.984 0.039 1 97.38 291 ASP A C 1
ATOM 2175 O O . ASP A 1 291 ? 0.876 -26.828 -0.601 1 97.38 291 ASP A O 1
ATOM 2179 N N . GLY A 1 292 ? -0.252 -27.484 1.233 1 97.62 292 GLY A N 1
ATOM 2180 C CA . GLY A 1 292 ? 0.96 -27.922 1.907 1 97.62 292 GLY A CA 1
ATOM 2181 C C . GLY A 1 292 ? 1.61 -29.109 1.245 1 97.62 292 GLY A C 1
ATOM 2182 O O . GLY A 1 292 ? 2.816 -29.109 0.985 1 97.62 292 GLY A O 1
ATOM 2183 N N . PHE A 1 293 ? 0.855 -30.094 0.948 1 98.25 293 PHE A N 1
ATOM 2184 C CA . PHE A 1 293 ? 1.36 -31.328 0.353 1 98.25 293 PHE A CA 1
ATOM 2185 C C . PHE A 1 293 ? 1.972 -31.047 -1.016 1 98.25 293 PHE A C 1
ATOM 2187 O O . PHE A 1 293 ? 3.055 -31.547 -1.329 1 98.25 293 PHE A O 1
ATOM 2194 N N . ASN A 1 294 ? 1.225 -30.312 -1.792 1 98.31 294 ASN A N 1
ATOM 2195 C CA . ASN A 1 294 ? 1.696 -30 -3.137 1 98.31 294 ASN A CA 1
ATOM 2196 C C . ASN A 1 294 ? 2.969 -29.156 -3.104 1 98.31 294 ASN A C 1
ATOM 2198 O O . ASN A 1 294 ? 3.809 -29.25 -3.998 1 98.31 294 ASN A O 1
ATOM 2202 N N . SER A 1 295 ? 3.066 -28.266 -2.105 1 98.44 295 SER A N 1
ATOM 2203 C CA . SER A 1 295 ? 4.301 -27.516 -1.946 1 98.44 295 SER A CA 1
ATOM 2204 C C . SER A 1 295 ? 5.473 -28.422 -1.602 1 98.44 295 SER A C 1
ATOM 2206 O O . SER A 1 295 ? 6.602 -28.188 -2.041 1 98.44 295 SER A O 1
ATOM 2208 N N . PHE A 1 296 ? 5.199 -29.438 -0.766 1 98.25 296 PHE A N 1
ATOM 2209 C CA . PHE A 1 296 ? 6.211 -30.438 -0.467 1 98.25 296 PHE A CA 1
ATOM 2210 C C . PHE A 1 296 ? 6.633 -31.188 -1.732 1 98.25 296 PHE A C 1
ATOM 2212 O O . PHE A 1 296 ? 7.828 -31.328 -2.006 1 98.25 296 PHE A O 1
ATOM 2219 N N . LEU A 1 297 ? 5.68 -31.625 -2.482 1 97.69 297 LEU A N 1
ATOM 2220 C CA . LEU A 1 297 ? 5.93 -32.312 -3.734 1 97.69 297 LEU A CA 1
ATOM 2221 C C . LEU A 1 297 ? 6.691 -31.438 -4.711 1 97.69 297 LEU A C 1
ATOM 2223 O O . LEU A 1 297 ? 7.566 -31.922 -5.438 1 97.69 297 LEU A O 1
ATOM 2227 N N . ALA A 1 298 ? 6.262 -30.172 -4.781 1 97.94 298 ALA A N 1
ATOM 2228 C CA . ALA A 1 298 ? 6.945 -29.219 -5.652 1 97.94 298 ALA A CA 1
ATOM 2229 C C . ALA A 1 298 ? 8.438 -29.156 -5.328 1 97.94 298 ALA A C 1
ATOM 2231 O O . ALA A 1 298 ? 9.273 -29.094 -6.23 1 97.94 298 ALA A O 1
ATOM 2232 N N . GLY A 1 299 ? 8.734 -29.172 -4.059 1 97.44 299 GLY A N 1
ATOM 2233 C CA . GLY A 1 299 ? 10.133 -29.156 -3.652 1 97.44 299 GLY A CA 1
ATOM 2234 C C . GLY A 1 299 ? 10.906 -30.375 -4.152 1 97.44 299 GLY A C 1
ATOM 2235 O O . GLY A 1 299 ? 12.07 -30.25 -4.527 1 97.44 299 GLY A O 1
ATOM 2236 N N . ILE A 1 300 ? 10.289 -31.5 -4.18 1 97.31 300 ILE A N 1
ATOM 2237 C CA . ILE A 1 300 ? 10.922 -32.719 -4.648 1 97.31 300 ILE A CA 1
ATOM 2238 C C . ILE A 1 300 ? 11.312 -32.562 -6.117 1 97.31 300 ILE A C 1
ATOM 2240 O O . ILE A 1 300 ? 12.367 -33.062 -6.539 1 97.31 300 ILE A O 1
ATOM 2244 N N . PHE A 1 301 ? 10.492 -31.859 -6.859 1 96.44 301 PHE A N 1
ATOM 2245 C CA . PHE A 1 301 ? 10.727 -31.734 -8.297 1 96.44 301 PHE A CA 1
ATOM 2246 C C . PHE A 1 301 ? 11.414 -30.406 -8.609 1 96.44 301 PHE A C 1
ATOM 2248 O O . PHE A 1 301 ? 11.344 -29.922 -9.742 1 96.44 301 PHE A O 1
ATOM 2255 N N . ASN A 1 302 ? 12.016 -29.812 -7.605 1 96 302 ASN A N 1
ATOM 2256 C CA . ASN A 1 302 ? 12.812 -28.594 -7.773 1 96 302 ASN A CA 1
ATOM 2257 C C . ASN A 1 302 ? 11.953 -27.422 -8.242 1 96 302 ASN A C 1
ATOM 2259 O O . ASN A 1 302 ? 12.336 -26.688 -9.148 1 96 302 ASN A O 1
ATOM 2263 N N . SER A 1 303 ? 10.773 -27.375 -7.73 1 96.88 303 SER A N 1
ATOM 2264 C CA . SER A 1 303 ? 9.867 -26.234 -7.902 1 96.88 303 SER A CA 1
ATOM 2265 C C . SER A 1 303 ? 9.594 -25.547 -6.574 1 96.88 303 SER A C 1
ATOM 2267 O O . SER A 1 303 ? 9.953 -26.062 -5.512 1 96.88 303 SER A O 1
ATOM 2269 N N . PHE A 1 304 ? 9.062 -24.391 -6.672 1 98.06 304 PHE A N 1
ATOM 2270 C CA . PHE A 1 304 ? 8.812 -23.562 -5.496 1 98.06 304 PHE A CA 1
ATOM 2271 C C . PHE A 1 304 ? 7.43 -23.828 -4.926 1 98.06 304 PHE A C 1
ATOM 2273 O O . PHE A 1 304 ? 6.605 -24.5 -5.562 1 98.06 304 PHE A O 1
ATOM 2280 N N . PRO A 1 305 ? 7.188 -23.359 -3.729 1 98.25 305 PRO A N 1
ATOM 2281 C CA . PRO A 1 305 ? 5.91 -23.656 -3.076 1 98.25 305 PRO A CA 1
ATOM 2282 C C . PRO A 1 305 ? 4.707 -23.219 -3.906 1 98.25 305 PRO A C 1
ATOM 2284 O O . PRO A 1 305 ? 4.75 -22.172 -4.547 1 98.25 305 PRO A O 1
ATOM 2287 N N . ASN A 1 306 ? 3.654 -24.016 -3.836 1 97.75 306 ASN A N 1
ATOM 2288 C CA . ASN A 1 306 ? 2.424 -23.781 -4.582 1 97.75 306 ASN A CA 1
ATOM 2289 C C . ASN A 1 306 ? 1.312 -23.266 -3.67 1 97.75 306 ASN A C 1
ATOM 2291 O O . ASN A 1 306 ? 1.291 -23.562 -2.477 1 97.75 306 ASN A O 1
ATOM 2295 N N . SER A 1 307 ? 0.494 -22.5 -4.223 1 95.75 307 SER A N 1
ATOM 2296 C CA . SER A 1 307 ? -0.697 -22.016 -3.535 1 95.75 307 SER A CA 1
ATOM 2297 C C . SER A 1 307 ? -1.881 -21.891 -4.492 1 95.75 307 SER A C 1
ATOM 2299 O O . SER A 1 307 ? -1.71 -21.969 -5.711 1 95.75 307 SER A O 1
ATOM 2301 N N . ILE A 1 308 ? -3.082 -21.828 -3.928 1 95.56 308 ILE A N 1
ATOM 2302 C CA . ILE A 1 308 ? -4.301 -21.625 -4.707 1 95.56 308 ILE A CA 1
ATOM 2303 C C . ILE A 1 308 ? -4.312 -20.219 -5.301 1 95.56 308 ILE A C 1
ATOM 2305 O O . ILE A 1 308 ? -4.027 -19.25 -4.605 1 95.56 308 ILE A O 1
ATOM 2309 N N . PHE A 1 309 ? -4.617 -20.109 -6.562 1 91.06 309 PHE A N 1
ATOM 2310 C CA . PHE A 1 309 ? -4.66 -18.812 -7.234 1 91.06 309 PHE A CA 1
ATOM 2311 C C . PHE A 1 309 ? -6.059 -18.219 -7.176 1 91.06 309 PHE A C 1
ATOM 2313 O O . PHE A 1 309 ? -7.004 -18.781 -7.734 1 91.06 309 PHE A O 1
ATOM 2320 N N . ALA A 1 310 ? -6.109 -17.109 -6.582 1 85.75 310 ALA A N 1
ATOM 2321 C CA . ALA A 1 310 ? -7.379 -16.406 -6.426 1 85.75 310 ALA A CA 1
ATOM 2322 C C . ALA A 1 310 ? -7.918 -15.945 -7.777 1 85.75 310 ALA A C 1
ATOM 2324 O O . ALA A 1 310 ? -9.117 -15.727 -7.93 1 85.75 310 ALA A O 1
ATOM 2325 N N . GLN A 1 311 ? -7.012 -15.773 -8.742 1 82 311 GLN A N 1
ATOM 2326 C CA . GLN A 1 311 ? -7.395 -15.273 -10.062 1 82 311 GLN A CA 1
ATOM 2327 C C . GLN A 1 311 ? -8.391 -16.203 -10.734 1 82 311 GLN A C 1
ATOM 2329 O O . GLN A 1 311 ? -9.25 -15.758 -11.5 1 82 311 GLN A O 1
ATOM 2334 N N . ASN A 1 312 ? -8.305 -17.453 -10.461 1 89.81 312 ASN A N 1
ATOM 2335 C CA . ASN A 1 312 ? -9.195 -18.438 -11.062 1 89.81 312 ASN A CA 1
ATOM 2336 C C . ASN A 1 312 ? -10.648 -18.203 -10.656 1 89.81 312 ASN A C 1
ATOM 2338 O O . ASN A 1 312 ? -11.57 -18.484 -11.43 1 89.81 312 ASN A O 1
ATOM 2342 N N . ASN A 1 313 ? -10.922 -17.688 -9.5 1 88.94 313 ASN A N 1
ATOM 2343 C CA . ASN A 1 313 ? -12.273 -17.375 -9.047 1 88.94 313 ASN A CA 1
ATOM 2344 C C . ASN A 1 313 ? -12.93 -16.312 -9.922 1 88.94 313 ASN A C 1
ATOM 2346 O O . ASN A 1 313 ? -14.133 -16.391 -10.188 1 88.94 313 ASN A O 1
ATOM 2350 N N . GLY A 1 314 ? -12.125 -15.445 -10.336 1 83.94 314 GLY A N 1
ATOM 2351 C CA . GLY A 1 314 ? -12.648 -14.43 -11.234 1 83.94 314 GLY A CA 1
ATOM 2352 C C . GLY A 1 314 ? -13.07 -14.992 -12.578 1 83.94 314 GLY A C 1
ATOM 2353 O O . GLY A 1 314 ? -14.07 -14.555 -13.156 1 83.94 314 GLY A O 1
ATOM 2354 N N . ILE A 1 315 ? -12.367 -15.93 -13.039 1 88.88 315 ILE A N 1
ATOM 2355 C CA . ILE A 1 315 ? -12.672 -16.547 -14.328 1 88.88 315 ILE A CA 1
ATOM 2356 C C . ILE A 1 315 ? -13.945 -17.375 -14.211 1 88.88 315 ILE A C 1
ATOM 2358 O O . ILE A 1 315 ? -14.773 -17.391 -15.133 1 88.88 315 ILE A O 1
ATOM 2362 N N . ILE A 1 316 ? -14.094 -18.031 -13.102 1 92.5 316 ILE A N 1
ATOM 2363 C CA . ILE A 1 316 ? -15.305 -18.812 -12.867 1 92.5 316 ILE A CA 1
ATOM 2364 C C . ILE A 1 316 ? -16.516 -17.891 -12.859 1 92.5 316 ILE A C 1
ATOM 2366 O O . ILE A 1 316 ? -17.547 -18.188 -13.469 1 92.5 316 ILE A O 1
ATOM 2370 N N . GLN A 1 317 ? -16.344 -16.812 -12.219 1 85.81 317 GLN A N 1
ATOM 2371 C CA . GLN A 1 317 ? -17.438 -15.844 -12.156 1 85.81 317 GLN A CA 1
ATOM 2372 C C . GLN A 1 317 ? -17.766 -15.289 -13.547 1 85.81 317 GLN A C 1
ATOM 2374 O O . GLN A 1 317 ? -18.922 -15.039 -13.859 1 85.81 317 GLN A O 1
ATOM 2379 N N . LEU A 1 318 ? -16.797 -15.125 -14.312 1 83 318 LEU A N 1
ATOM 2380 C CA . LEU A 1 318 ? -16.953 -14.508 -15.625 1 83 318 LEU A CA 1
ATOM 2381 C C . LEU A 1 318 ? -17.531 -15.508 -16.625 1 83 318 LEU A C 1
ATOM 2383 O O . LEU A 1 318 ? -18.328 -15.133 -17.484 1 83 318 LEU A O 1
ATOM 2387 N N . THR A 1 319 ? -17.125 -16.719 -16.531 1 88.12 319 THR A N 1
ATOM 2388 C CA . THR A 1 319 ? -17.469 -17.703 -17.562 1 88.12 319 THR A CA 1
ATOM 2389 C C . THR A 1 319 ? -18.672 -18.531 -17.125 1 88.12 319 THR A C 1
ATOM 2391 O O . THR A 1 319 ? -19.328 -19.156 -17.953 1 88.12 319 THR A O 1
ATOM 2394 N N . GLY A 1 320 ? -18.875 -18.594 -15.82 1 91.25 320 GLY A N 1
ATOM 2395 C CA . GLY A 1 320 ? -19.938 -19.422 -15.273 1 91.25 320 GLY A CA 1
ATOM 2396 C C . GLY A 1 320 ? -19.594 -20.906 -15.281 1 91.25 320 GLY A C 1
ATOM 2397 O O . GLY A 1 320 ? -20.484 -21.75 -15.195 1 91.25 320 GLY A O 1
ATOM 2398 N N . VAL A 1 321 ? -18.359 -21.203 -15.492 1 94.5 321 VAL A N 1
ATOM 2399 C CA . VAL A 1 321 ? -17.938 -22.594 -15.539 1 94.5 321 VAL A CA 1
ATOM 2400 C C . VAL A 1 321 ? -17.203 -22.953 -14.242 1 94.5 321 VAL A C 1
ATOM 2402 O O . VAL A 1 321 ? -16.047 -22.578 -14.055 1 94.5 321 VAL A O 1
ATOM 2405 N N . ALA A 1 322 ? -17.812 -23.766 -13.438 1 96.25 322 ALA A N 1
ATOM 2406 C CA . ALA A 1 322 ? -17.234 -24.109 -12.141 1 96.25 322 ALA A CA 1
ATOM 2407 C C . ALA A 1 322 ? -16.859 -25.594 -12.094 1 96.25 322 ALA A C 1
ATOM 2409 O O . ALA A 1 322 ? -16.406 -26.094 -11.062 1 96.25 322 ALA A O 1
ATOM 2410 N N . SER A 1 323 ? -16.922 -26.266 -13.203 1 97 323 SER A N 1
ATOM 2411 C CA . SER A 1 323 ? -16.719 -27.719 -13.242 1 97 323 SER A CA 1
ATOM 2412 C C . SER A 1 323 ? -15.289 -28.078 -12.867 1 97 323 SER A C 1
ATOM 2414 O O . SER A 1 323 ? -14.336 -27.609 -13.492 1 97 323 SER A O 1
ATOM 2416 N N . ARG A 1 324 ? -15.156 -28.984 -11.953 1 96.31 324 ARG A N 1
ATOM 2417 C CA . ARG A 1 324 ? -13.828 -29.422 -11.531 1 96.31 324 ARG A CA 1
ATOM 2418 C C . ARG A 1 324 ? -13.156 -30.266 -12.602 1 96.31 324 ARG A C 1
ATOM 2420 O O . ARG A 1 324 ? -11.938 -30.438 -12.594 1 96.31 324 ARG A O 1
ATOM 2427 N N . TYR A 1 325 ? -13.836 -30.797 -13.555 1 96.88 325 TYR A N 1
ATOM 2428 C CA . TYR A 1 325 ? -13.266 -31.594 -14.641 1 96.88 325 TYR A CA 1
ATOM 2429 C C . TYR A 1 325 ? -12.469 -30.719 -15.602 1 96.88 325 TYR A C 1
ATOM 2431 O O . TYR A 1 325 ? -11.547 -31.188 -16.25 1 96.88 325 TYR A O 1
ATOM 2439 N N . VAL A 1 326 ? -12.898 -29.484 -15.656 1 97.31 326 VAL A N 1
ATOM 2440 C CA . VAL A 1 326 ? -12.102 -28.531 -16.422 1 97.31 326 VAL A CA 1
ATOM 2441 C C . VAL A 1 326 ? -10.703 -28.422 -15.828 1 97.31 326 VAL A C 1
ATOM 2443 O O . VAL A 1 326 ? -9.727 -28.219 -16.547 1 97.31 326 VAL A O 1
ATOM 2446 N N . GLY A 1 327 ? -10.617 -28.625 -14.531 1 97.38 327 GLY A N 1
ATOM 2447 C CA . GLY A 1 327 ? -9.336 -28.609 -13.844 1 97.38 327 GLY A CA 1
ATOM 2448 C C . GLY A 1 327 ? -8.383 -29.688 -14.328 1 97.38 327 GLY A C 1
ATOM 2449 O O . GLY A 1 327 ? -7.164 -29.469 -14.375 1 97.38 327 GLY A O 1
ATOM 2450 N N . TYR A 1 328 ? -8.914 -30.828 -14.758 1 97.75 328 TYR A N 1
ATOM 2451 C CA . TYR A 1 328 ? -8.078 -31.906 -15.273 1 97.75 328 TYR A CA 1
ATOM 2452 C C . TYR A 1 328 ? -7.434 -31.516 -16.594 1 97.75 328 TYR A C 1
ATOM 2454 O O . TYR A 1 328 ? -6.285 -31.859 -16.859 1 97.75 328 TYR A O 1
ATOM 2462 N N . TYR A 1 329 ? -8.219 -30.828 -17.312 1 97.81 329 TYR A N 1
ATOM 2463 C CA . TYR A 1 329 ? -7.688 -30.344 -18.578 1 97.81 329 TYR A CA 1
ATOM 2464 C C . TYR A 1 329 ? -6.57 -29.328 -18.359 1 97.81 329 TYR A C 1
ATOM 2466 O O . TYR A 1 329 ? -5.535 -29.375 -19.031 1 97.81 329 TYR A O 1
ATOM 2474 N N . ILE A 1 330 ? -6.828 -28.406 -17.422 1 97.88 330 ILE A N 1
ATOM 2475 C CA . ILE A 1 330 ? -5.824 -27.406 -17.109 1 97.88 330 ILE A CA 1
ATOM 2476 C C . ILE A 1 330 ? -4.551 -28.078 -16.609 1 97.88 330 ILE A C 1
ATOM 2478 O O . ILE A 1 330 ? -3.447 -27.734 -17.031 1 97.88 330 ILE A O 1
ATOM 2482 N N . ALA A 1 331 ? -4.73 -29.047 -15.75 1 98.25 331 ALA A N 1
ATOM 2483 C CA . ALA A 1 331 ? -3.609 -29.797 -15.188 1 98.25 331 ALA A CA 1
ATOM 2484 C C . ALA A 1 331 ? -2.801 -30.469 -16.281 1 98.25 331 ALA A C 1
ATOM 2486 O O . ALA A 1 331 ? -1.569 -30.406 -16.297 1 98.25 331 ALA A O 1
ATOM 2487 N N . ALA A 1 332 ? -3.426 -31.094 -17.156 1 97.88 332 ALA A N 1
ATOM 2488 C CA . ALA A 1 332 ? -2.766 -31.797 -18.266 1 97.88 332 ALA A CA 1
ATOM 2489 C C . ALA A 1 332 ? -1.987 -30.828 -19.141 1 97.88 332 ALA A C 1
ATOM 2491 O O . ALA A 1 332 ? -0.864 -31.109 -19.562 1 97.88 332 ALA A O 1
ATOM 2492 N N . MET A 1 333 ? -2.621 -29.75 -19.406 1 97.69 333 MET A N 1
ATOM 2493 C CA . MET A 1 333 ? -1.963 -28.734 -20.234 1 97.69 333 MET A CA 1
ATOM 2494 C C . MET A 1 333 ? -0.697 -28.219 -19.562 1 97.69 333 MET A C 1
ATOM 2496 O O . MET A 1 333 ? 0.336 -28.062 -20.203 1 97.69 333 MET A O 1
ATOM 2500 N N . LEU A 1 334 ? -0.783 -27.969 -18.297 1 97.81 334 LEU A N 1
ATOM 2501 C CA . LEU A 1 334 ? 0.362 -27.469 -17.547 1 97.81 334 LEU A CA 1
ATOM 2502 C C . LEU A 1 334 ? 1.48 -28.5 -17.5 1 97.81 334 LEU A C 1
ATOM 2504 O O . LEU A 1 334 ? 2.652 -28.156 -17.688 1 97.81 334 LEU A O 1
ATOM 2508 N N . ILE A 1 335 ? 1.134 -29.781 -17.281 1 97.25 335 ILE A N 1
ATOM 2509 C CA . ILE A 1 335 ? 2.119 -30.859 -17.25 1 97.25 335 ILE A CA 1
ATOM 2510 C C . ILE A 1 335 ? 2.818 -30.969 -18.594 1 97.25 335 ILE A C 1
ATOM 2512 O O . ILE A 1 335 ? 4.047 -31.078 -18.672 1 97.25 335 ILE A O 1
ATOM 2516 N N . LEU A 1 336 ? 2.039 -30.859 -19.641 1 95.56 336 LEU A N 1
ATOM 2517 C CA . LEU A 1 336 ? 2.598 -30.938 -20.984 1 95.56 336 LEU A CA 1
ATOM 2518 C C . LEU A 1 336 ? 3.547 -29.766 -21.25 1 95.56 336 LEU A C 1
ATOM 2520 O O . LEU A 1 336 ? 4.629 -29.953 -21.797 1 95.56 336 LEU A O 1
ATOM 2524 N N . LEU A 1 337 ? 3.143 -28.609 -20.859 1 94.69 337 LEU A N 1
ATOM 2525 C CA . LEU A 1 337 ? 3.986 -27.438 -21.047 1 94.69 337 LEU A CA 1
ATOM 2526 C C . LEU A 1 337 ? 5.266 -27.547 -20.234 1 94.69 337 LEU A C 1
ATOM 2528 O O . LEU A 1 337 ? 6.332 -27.109 -20.656 1 94.69 337 LEU A O 1
ATOM 2532 N N . GLY A 1 338 ? 5.191 -28.109 -19.047 1 94.56 338 GLY A N 1
ATOM 2533 C CA . GLY A 1 338 ? 6.344 -28.266 -18.188 1 94.56 338 GLY A CA 1
ATOM 2534 C C . GLY A 1 338 ? 7.332 -29.297 -18.688 1 94.56 338 GLY A C 1
ATOM 2535 O O . GLY A 1 338 ? 8.531 -29.203 -18.422 1 94.56 338 GLY A O 1
ATOM 2536 N N . LEU A 1 339 ? 6.883 -30.234 -19.438 1 93.5 339 LEU A N 1
ATOM 2537 C CA . LEU A 1 339 ? 7.723 -31.328 -19.922 1 93.5 339 LEU A CA 1
ATOM 2538 C C . LEU A 1 339 ? 8.5 -30.891 -21.172 1 93.5 339 LEU A C 1
ATOM 2540 O O . LEU A 1 339 ? 9.5 -31.516 -21.516 1 93.5 339 LEU A O 1
ATOM 2544 N N . PHE A 1 340 ? 8.062 -29.859 -21.781 1 89.88 340 PHE A N 1
ATOM 2545 C CA . PHE A 1 340 ? 8.758 -29.375 -22.969 1 89.88 340 PHE A CA 1
ATOM 2546 C C . PHE A 1 340 ? 9.734 -28.266 -22.609 1 89.88 340 PHE A C 1
ATOM 2548 O O . PHE A 1 340 ? 9.32 -27.141 -22.312 1 89.88 340 PHE A O 1
ATOM 2555 N N . PRO A 1 341 ? 11.023 -28.547 -22.766 1 86.5 341 PRO A N 1
ATOM 2556 C CA . PRO A 1 341 ? 12.039 -27.594 -22.328 1 86.5 341 PRO A CA 1
ATOM 2557 C C . PRO A 1 341 ? 12.016 -26.281 -23.109 1 86.5 341 PRO A C 1
ATOM 2559 O O . PRO A 1 341 ? 12.5 -25.266 -22.625 1 86.5 341 PRO A O 1
ATOM 2562 N N . ILE A 1 342 ? 11.414 -26.312 -24.234 1 87.12 342 ILE A N 1
ATOM 2563 C CA . ILE A 1 342 ? 11.375 -25.125 -25.078 1 87.12 342 ILE A CA 1
ATOM 2564 C C . ILE A 1 342 ? 10.609 -24.016 -24.375 1 87.12 342 ILE A C 1
ATOM 2566 O O . ILE A 1 342 ? 10.945 -22.844 -24.516 1 87.12 342 ILE A O 1
ATOM 2570 N N . VAL A 1 343 ? 9.648 -24.375 -23.594 1 88.75 343 VAL A N 1
ATOM 2571 C CA . VAL A 1 343 ? 8.828 -23.391 -22.922 1 88.75 343 VAL A CA 1
ATOM 2572 C C . VAL A 1 343 ? 9.672 -22.656 -21.875 1 88.75 343 VAL A C 1
ATOM 2574 O O . VAL A 1 343 ? 9.703 -21.422 -21.859 1 88.75 343 VAL A O 1
ATOM 2577 N N . GLY A 1 344 ? 10.383 -23.375 -21.109 1 89.06 344 GLY A N 1
ATOM 2578 C CA . GLY A 1 344 ? 11.258 -22.766 -20.109 1 89.06 344 GLY A CA 1
ATOM 2579 C C . GLY A 1 344 ? 12.391 -21.969 -20.719 1 89.06 344 GLY A C 1
ATOM 2580 O O . GLY A 1 344 ? 12.75 -20.906 -20.219 1 89.06 344 GLY A O 1
ATOM 2581 N N . ALA A 1 345 ? 12.906 -22.484 -21.797 1 88.31 345 ALA A N 1
ATOM 2582 C CA . ALA A 1 345 ? 14.039 -21.844 -22.438 1 88.31 345 ALA A CA 1
ATOM 2583 C C . ALA A 1 345 ? 13.641 -20.5 -23.047 1 88.31 345 ALA A C 1
ATOM 2585 O O . ALA A 1 345 ? 14.359 -19.516 -22.906 1 88.31 345 ALA A O 1
ATOM 2586 N N . VAL A 1 346 ? 12.508 -20.469 -23.656 1 88.38 346 VAL A N 1
ATOM 2587 C CA . VAL A 1 346 ? 12.039 -19.25 -24.297 1 88.38 346 VAL A CA 1
ATOM 2588 C C . VAL A 1 346 ? 11.828 -18.156 -23.25 1 88.38 346 VAL A C 1
ATOM 2590 O O . VAL A 1 346 ? 12.219 -17 -23.469 1 88.38 346 VAL A O 1
ATOM 2593 N N . PHE A 1 347 ? 11.336 -18.531 -22.141 1 90.94 347 PHE A N 1
ATOM 2594 C CA . PHE A 1 347 ? 11.008 -17.531 -21.141 1 90.94 347 PHE A CA 1
ATOM 2595 C C . PHE A 1 347 ? 12.234 -17.188 -20.297 1 90.94 347 PHE A C 1
ATOM 2597 O O . PHE A 1 347 ? 12.289 -16.109 -19.688 1 90.94 347 PHE A O 1
ATOM 2604 N N . SER A 1 348 ? 13.203 -18.078 -20.281 1 89.75 348 SER A N 1
ATOM 2605 C CA . SER A 1 348 ? 14.445 -17.766 -19.578 1 89.75 348 SER A CA 1
ATOM 2606 C C . SER A 1 348 ? 15.25 -16.703 -20.312 1 89.75 348 SER A C 1
ATOM 2608 O O . SER A 1 348 ? 16.094 -16.047 -19.719 1 89.75 348 SER A O 1
ATOM 2610 N N . LEU A 1 349 ? 14.938 -16.516 -21.609 1 91.19 349 LEU A N 1
ATOM 2611 C CA . LEU A 1 349 ? 15.648 -15.531 -22.422 1 91.19 349 LEU A CA 1
ATOM 2612 C C . LEU A 1 349 ? 14.945 -14.188 -22.391 1 91.19 349 LEU A C 1
ATOM 2614 O O . LEU A 1 349 ? 15.477 -13.188 -22.891 1 91.19 349 LEU A O 1
ATOM 2618 N N . MET A 1 350 ? 13.828 -14.172 -21.828 1 92.44 350 MET A N 1
ATOM 2619 C CA . MET A 1 350 ? 13.031 -12.945 -21.797 1 92.44 350 MET A CA 1
ATOM 2620 C C . MET A 1 350 ? 13.711 -11.867 -20.969 1 92.44 350 MET A C 1
ATOM 2622 O O . MET A 1 350 ? 14.078 -12.109 -19.812 1 92.44 350 MET A O 1
ATOM 2626 N N . PRO A 1 351 ? 13.898 -10.688 -21.625 1 93.94 351 PRO A N 1
ATOM 2627 C CA . PRO A 1 351 ? 14.492 -9.594 -20.844 1 93.94 351 PRO A CA 1
ATOM 2628 C C . PRO A 1 351 ? 13.633 -9.195 -19.641 1 93.94 351 PRO A C 1
ATOM 2630 O O . PRO A 1 351 ? 12.406 -9.18 -19.734 1 93.94 351 PRO A O 1
ATOM 2633 N N . ASP A 1 352 ? 14.266 -8.766 -18.578 1 95.5 352 ASP A N 1
ATOM 2634 C CA . ASP A 1 352 ? 13.609 -8.43 -17.312 1 95.5 352 ASP A CA 1
ATOM 2635 C C . ASP A 1 352 ? 12.562 -7.34 -17.516 1 95.5 352 ASP A C 1
ATOM 2637 O O . ASP A 1 352 ? 11.469 -7.41 -16.938 1 95.5 352 ASP A O 1
ATOM 2641 N N . PRO A 1 353 ? 12.828 -6.348 -18.344 1 96.94 353 PRO A N 1
ATOM 2642 C CA . PRO A 1 353 ? 11.852 -5.266 -18.484 1 96.94 353 PRO A CA 1
ATOM 2643 C C . PRO A 1 353 ? 10.516 -5.746 -19.047 1 96.94 353 PRO A C 1
ATOM 2645 O O . PRO A 1 353 ? 9.461 -5.191 -18.719 1 96.94 353 PRO A O 1
ATOM 2648 N N . VAL A 1 354 ? 10.578 -6.75 -19.906 1 96.69 354 VAL A N 1
ATOM 2649 C CA . VAL A 1 354 ? 9.352 -7.312 -20.453 1 96.69 354 VAL A CA 1
ATOM 2650 C C . VAL A 1 354 ? 8.516 -7.926 -19.328 1 96.69 354 VAL A C 1
ATOM 2652 O O . VAL A 1 354 ? 7.32 -7.652 -19.219 1 96.69 354 VAL A O 1
ATOM 2655 N N . LEU A 1 355 ? 9.203 -8.68 -18.547 1 94.69 355 LEU A N 1
ATOM 2656 C CA . LEU A 1 355 ? 8.539 -9.297 -17.406 1 94.69 355 LEU A CA 1
ATOM 2657 C C . LEU A 1 355 ? 8.047 -8.227 -16.422 1 94.69 355 LEU A C 1
ATOM 2659 O O . LEU A 1 355 ? 6.945 -8.344 -15.883 1 94.69 355 LEU A O 1
ATOM 2663 N N . GLY A 1 356 ? 8.875 -7.246 -16.219 1 95.88 356 GLY A N 1
ATOM 2664 C CA . GLY A 1 356 ? 8.539 -6.18 -15.281 1 95.88 356 GLY A CA 1
ATOM 2665 C C . GLY A 1 356 ? 7.262 -5.453 -15.656 1 95.88 356 GLY A C 1
ATOM 2666 O O . GLY A 1 356 ? 6.402 -5.223 -14.797 1 95.88 356 GLY A O 1
ATOM 2667 N N . GLY A 1 357 ? 7.152 -5.098 -16.906 1 95.31 357 GLY A N 1
ATOM 2668 C CA . GLY A 1 357 ? 5.953 -4.414 -17.359 1 95.31 357 GLY A CA 1
ATOM 2669 C C . GLY A 1 357 ? 4.688 -5.223 -17.141 1 95.31 357 GLY A C 1
ATOM 2670 O O . GLY A 1 357 ? 3.656 -4.676 -16.734 1 95.31 357 GLY A O 1
ATOM 2671 N N . ALA A 1 358 ? 4.773 -6.453 -17.328 1 93 358 ALA A N 1
ATOM 2672 C CA . ALA A 1 358 ? 3.615 -7.332 -17.188 1 93 358 ALA A CA 1
ATOM 2673 C C . ALA A 1 358 ? 3.283 -7.574 -15.719 1 93 358 ALA A C 1
ATOM 2675 O O . ALA A 1 358 ? 2.113 -7.562 -15.328 1 93 358 ALA A O 1
ATOM 2676 N N . THR A 1 359 ? 4.262 -7.727 -14.938 1 93 359 THR A N 1
ATOM 2677 C CA . THR A 1 359 ? 4.047 -8.148 -13.562 1 93 359 THR A CA 1
ATOM 2678 C C . THR A 1 359 ? 3.652 -6.969 -12.688 1 93 359 THR A C 1
ATOM 2680 O O . THR A 1 359 ? 2.965 -7.137 -11.672 1 93 359 THR A O 1
ATOM 2683 N N . LEU A 1 360 ? 4.121 -5.801 -13.031 1 95.19 360 LEU A N 1
ATOM 2684 C CA . LEU A 1 360 ? 3.828 -4.621 -12.219 1 95.19 360 LEU A CA 1
ATOM 2685 C C . LEU A 1 360 ? 2.324 -4.445 -12.047 1 95.19 360 LEU A C 1
ATOM 2687 O O . LEU A 1 360 ? 1.843 -4.238 -10.93 1 95.19 360 LEU A O 1
ATOM 2691 N N . LEU A 1 361 ? 1.606 -4.566 -13.133 1 92.38 361 LEU A N 1
ATOM 2692 C CA . LEU A 1 361 ? 0.154 -4.449 -13.047 1 92.38 361 LEU A CA 1
ATOM 2693 C C . LEU A 1 361 ? -0.444 -5.637 -12.305 1 92.38 361 LEU A C 1
ATOM 2695 O O . LEU A 1 361 ? -1.42 -5.484 -11.562 1 92.38 361 LEU A O 1
ATOM 2699 N N . MET A 1 362 ? 0.121 -6.77 -12.578 1 91.19 362 MET A N 1
ATOM 2700 C CA . MET A 1 362 ? -0.364 -7.969 -11.898 1 91.19 362 MET A CA 1
ATOM 2701 C C . MET A 1 362 ? -0.264 -7.812 -10.383 1 91.19 362 MET A C 1
ATOM 2703 O O . MET A 1 362 ? -1.21 -8.125 -9.656 1 91.19 362 MET A O 1
ATOM 2707 N N . PHE A 1 363 ? 0.826 -7.301 -9.859 1 94.88 363 PHE A N 1
ATOM 2708 C CA . PHE A 1 363 ? 1.024 -7.133 -8.43 1 94.88 363 PHE A CA 1
ATOM 2709 C C . PHE A 1 363 ? 0.094 -6.059 -7.875 1 94.88 363 PHE A C 1
ATOM 2711 O O . PHE A 1 363 ? -0.419 -6.188 -6.762 1 94.88 363 PHE A O 1
ATOM 2718 N N . GLY A 1 364 ? -0.107 -5.051 -8.656 1 95.44 364 GLY A N 1
ATOM 2719 C CA . GLY A 1 364 ? -1.104 -4.066 -8.273 1 95.44 364 GLY A CA 1
ATOM 2720 C C . GLY A 1 364 ? -2.498 -4.648 -8.133 1 95.44 364 GLY A C 1
ATOM 2721 O O . GLY A 1 364 ? -3.242 -4.285 -7.223 1 95.44 364 GLY A O 1
ATOM 2722 N N . THR A 1 365 ? -2.852 -5.52 -9.039 1 92.88 365 THR A N 1
ATOM 2723 C CA . THR A 1 365 ? -4.172 -6.137 -8.992 1 92.88 365 THR A CA 1
ATOM 2724 C C . THR A 1 365 ? -4.301 -7.047 -7.773 1 92.88 365 THR A C 1
ATOM 2726 O O . THR A 1 365 ? -5.383 -7.176 -7.199 1 92.88 365 THR A O 1
ATOM 2729 N N . VAL A 1 366 ? -3.238 -7.711 -7.469 1 91.81 366 VAL A N 1
ATOM 2730 C CA . VAL A 1 366 ? -3.25 -8.531 -6.262 1 91.81 366 VAL A CA 1
ATOM 2731 C C . VAL A 1 366 ? -3.498 -7.648 -5.043 1 91.81 366 VAL A C 1
ATOM 2733 O O . VAL A 1 366 ? -4.277 -8.008 -4.156 1 91.81 366 VAL A O 1
ATOM 2736 N N . ALA A 1 367 ? -2.816 -6.52 -4.988 1 95.56 367 ALA A N 1
ATOM 2737 C CA . ALA A 1 367 ? -3.039 -5.57 -3.9 1 95.56 367 ALA A CA 1
ATOM 2738 C C . ALA A 1 367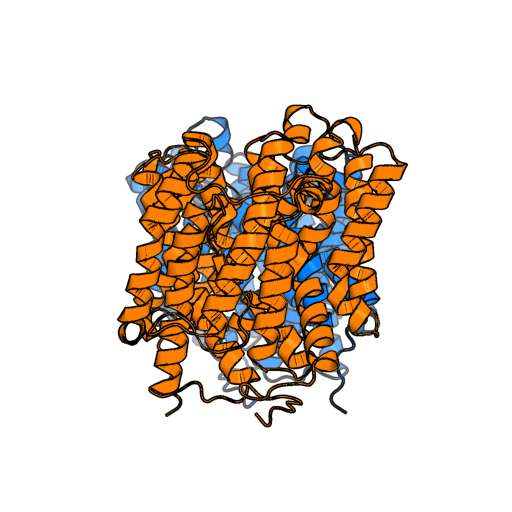 ? -4.496 -5.113 -3.861 1 95.56 367 ALA A C 1
ATOM 2740 O O . ALA A 1 367 ? -5.094 -5.016 -2.787 1 95.56 367 ALA A O 1
ATOM 2741 N N . ALA A 1 368 ? -5.043 -4.832 -5.02 1 94.44 368 ALA A N 1
ATOM 2742 C CA . ALA A 1 368 ? -6.441 -4.418 -5.109 1 94.44 368 ALA A CA 1
ATOM 2743 C C . ALA A 1 368 ? -7.371 -5.516 -4.59 1 94.44 368 ALA A C 1
ATOM 2745 O O . ALA A 1 368 ? -8.391 -5.223 -3.961 1 94.44 368 ALA A O 1
ATOM 2746 N N . ALA A 1 369 ? -7.047 -6.711 -4.887 1 90 369 ALA A N 1
ATOM 2747 C CA . ALA A 1 369 ? -7.84 -7.832 -4.387 1 90 369 ALA A CA 1
ATOM 2748 C C . ALA A 1 369 ? -7.832 -7.871 -2.861 1 90 369 ALA A C 1
ATOM 2750 O O . ALA A 1 369 ? -8.844 -8.211 -2.238 1 90 369 ALA A O 1
ATOM 2751 N N . GLY A 1 370 ? -6.668 -7.621 -2.309 1 92.56 370 GLY A N 1
ATOM 2752 C CA . GLY A 1 370 ? -6.602 -7.531 -0.858 1 92.56 370 GLY A CA 1
ATOM 2753 C C . GLY A 1 370 ? -7.52 -6.469 -0.283 1 92.56 370 GLY A C 1
ATOM 2754 O O . GLY A 1 370 ? -8.203 -6.707 0.716 1 92.56 370 GLY A O 1
ATOM 2755 N N . ILE A 1 371 ? -7.555 -5.324 -0.917 1 94.88 371 ILE A N 1
ATOM 2756 C CA . ILE A 1 371 ? -8.422 -4.234 -0.481 1 94.88 371 ILE A CA 1
ATOM 2757 C C . ILE A 1 371 ? -9.883 -4.672 -0.568 1 94.88 371 ILE A C 1
ATOM 2759 O O . ILE A 1 371 ? -10.68 -4.379 0.326 1 94.88 371 ILE A O 1
ATOM 2763 N N . ARG A 1 372 ? -10.195 -5.34 -1.614 1 90.19 372 ARG A N 1
ATOM 2764 C CA . ARG A 1 372 ? -11.562 -5.816 -1.793 1 90.19 372 ARG A CA 1
ATOM 2765 C C . ARG A 1 372 ? -11.953 -6.785 -0.681 1 90.19 372 ARG A C 1
ATOM 2767 O O . ARG A 1 372 ? -13.094 -6.766 -0.209 1 90.19 372 ARG A O 1
ATOM 2774 N N . ILE A 1 373 ? -11.055 -7.629 -0.319 1 87.75 373 ILE A N 1
ATOM 2775 C CA . ILE A 1 373 ? -11.32 -8.586 0.75 1 87.75 373 ILE A CA 1
ATOM 2776 C C . ILE A 1 373 ? -11.555 -7.836 2.062 1 87.75 373 ILE A C 1
ATOM 2778 O O . ILE A 1 373 ? -12.5 -8.125 2.793 1 87.75 373 ILE A O 1
ATOM 2782 N N . VAL A 1 374 ? -10.734 -6.891 2.334 1 91.25 374 VAL A N 1
ATOM 2783 C CA . VAL A 1 374 ? -10.875 -6.094 3.547 1 91.25 374 VAL A CA 1
ATOM 2784 C C . VAL A 1 374 ? -12.203 -5.34 3.518 1 91.25 374 VAL A C 1
ATOM 2786 O O . VAL A 1 374 ? -12.891 -5.238 4.539 1 91.25 374 VAL A O 1
ATOM 2789 N N . ALA A 1 375 ? -12.594 -4.871 2.348 1 88.75 375 ALA A N 1
ATOM 2790 C CA . ALA A 1 375 ? -13.789 -4.043 2.168 1 88.75 375 ALA A CA 1
ATOM 2791 C C . ALA A 1 375 ? -15.055 -4.879 2.299 1 88.75 375 ALA A C 1
ATOM 2793 O O . ALA A 1 375 ? -16.156 -4.332 2.459 1 88.75 375 ALA A O 1
ATOM 2794 N N . SER A 1 376 ? -14.906 -6.098 2.191 1 83.88 376 SER A N 1
ATOM 2795 C CA . SER A 1 376 ? -16.078 -6.961 2.264 1 83.88 376 SER A CA 1
ATOM 2796 C C . SER A 1 376 ? -16.625 -7.027 3.684 1 83.88 376 SER A C 1
ATOM 2798 O O . SER A 1 376 ? -17.766 -7.473 3.895 1 83.88 376 SER A O 1
ATOM 2800 N N . GLN A 1 377 ? -15.844 -6.523 4.621 1 82.69 377 GLN A N 1
ATOM 2801 C CA . GLN A 1 377 ? -16.312 -6.457 6.004 1 82.69 377 GLN A CA 1
ATOM 2802 C C . GLN A 1 377 ? -16.438 -5.012 6.477 1 82.69 377 GLN A C 1
ATOM 2804 O O . GLN A 1 377 ? -15.969 -4.09 5.801 1 82.69 377 GLN A O 1
ATOM 2809 N N . ASN A 1 378 ? -17.125 -4.902 7.582 1 85.62 378 ASN A N 1
ATOM 2810 C CA . ASN A 1 378 ? -17.188 -3.576 8.188 1 85.62 378 ASN A CA 1
ATOM 2811 C C . ASN A 1 378 ? -15.852 -3.178 8.812 1 85.62 378 ASN A C 1
ATOM 2813 O O . ASN A 1 378 ? -15.281 -3.93 9.602 1 85.62 378 ASN A O 1
ATOM 2817 N N . ILE A 1 379 ? -15.398 -2.082 8.391 1 88.88 379 ILE A N 1
ATOM 2818 C CA . ILE A 1 379 ? -14.117 -1.601 8.906 1 88.88 379 ILE A CA 1
ATOM 2819 C C . ILE A 1 379 ? -14.352 -0.59 10.023 1 88.88 379 ILE A C 1
ATOM 2821 O O . ILE A 1 379 ? -14.492 0.608 9.766 1 88.88 379 ILE A O 1
ATOM 2825 N N . GLY A 1 380 ? -14.422 -1.097 11.18 1 87.62 380 GLY A N 1
ATOM 2826 C CA . GLY A 1 380 ? -14.578 -0.248 12.352 1 87.62 380 GLY A CA 1
ATOM 2827 C C . GLY A 1 380 ? -13.25 0.2 12.938 1 87.62 380 GLY A C 1
ATOM 2828 O O . GLY A 1 380 ? -12.234 0.219 12.25 1 87.62 380 GLY A O 1
ATOM 2829 N N . ARG A 1 381 ? -13.312 0.628 14.086 1 86.38 381 ARG A N 1
ATOM 2830 C CA . ARG A 1 381 ? -12.141 1.173 14.773 1 86.38 381 ARG A CA 1
ATOM 2831 C C . ARG A 1 381 ? -11.094 0.094 15.008 1 86.38 381 ARG A C 1
ATOM 2833 O O . ARG A 1 381 ? -9.906 0.309 14.75 1 86.38 381 ARG A O 1
ATOM 2840 N N . LYS A 1 382 ? -11.562 -0.976 15.5 1 90.25 382 LYS A N 1
ATOM 2841 C CA . LYS A 1 382 ? -10.641 -2.064 15.812 1 90.25 382 LYS A CA 1
ATOM 2842 C C . LYS A 1 382 ? -9.969 -2.59 14.547 1 90.25 382 LYS A C 1
ATOM 2844 O O . LYS A 1 382 ? -8.758 -2.838 14.531 1 90.25 382 LYS A O 1
ATOM 2849 N N . GLU A 1 383 ? -10.789 -2.779 13.484 1 93.62 383 GLU A N 1
ATOM 2850 C CA . GLU A 1 383 ? -10.266 -3.242 12.211 1 93.62 383 GLU A CA 1
ATOM 2851 C C . GLU A 1 383 ? -9.258 -2.25 11.633 1 93.62 383 GLU A C 1
ATOM 2853 O O . GLU A 1 383 ? -8.242 -2.65 11.055 1 93.62 383 GLU A O 1
ATOM 2858 N N . THR A 1 384 ? -9.547 -1.04 11.883 1 93.06 384 THR A N 1
ATOM 2859 C CA . THR A 1 384 ? -8.656 0.003 11.391 1 93.06 384 THR A CA 1
ATOM 2860 C C . THR A 1 384 ? -7.301 -0.065 12.094 1 93.06 384 THR A C 1
ATOM 2862 O O . THR A 1 384 ? -6.258 0.115 11.469 1 93.06 384 THR A O 1
ATOM 2865 N N . LEU A 1 385 ? -7.324 -0.306 13.344 1 93.38 385 LEU A N 1
ATOM 2866 C CA . LEU A 1 385 ? -6.09 -0.383 14.117 1 93.38 385 LEU A CA 1
ATOM 2867 C C . LEU A 1 385 ? -5.242 -1.57 13.672 1 93.38 385 LEU A C 1
ATOM 2869 O O . LEU A 1 385 ? -4.023 -1.451 13.523 1 93.38 385 LEU A O 1
ATOM 2873 N N . VAL A 1 386 ? -5.895 -2.684 13.461 1 94.94 386 VAL A N 1
ATOM 2874 C CA . VAL A 1 386 ? -5.195 -3.881 13.008 1 94.94 386 VAL A CA 1
ATOM 2875 C C . VAL A 1 386 ? -4.586 -3.635 11.633 1 94.94 386 VAL A C 1
ATOM 2877 O O . VAL A 1 386 ? -3.424 -3.973 11.391 1 94.94 386 VAL A O 1
ATOM 2880 N N . LEU A 1 387 ? -5.395 -3.064 10.82 1 96.12 387 LEU A N 1
ATOM 2881 C CA . LEU A 1 387 ? -4.953 -2.738 9.469 1 96.12 387 LEU A CA 1
ATOM 2882 C C . LEU A 1 387 ? -3.768 -1.779 9.5 1 96.12 387 LEU A C 1
ATOM 2884 O O . LEU A 1 387 ? -2.77 -1.995 8.805 1 96.12 387 LEU A O 1
ATOM 2888 N N . ALA A 1 388 ? -3.855 -0.808 10.32 1 95.81 388 ALA A N 1
ATOM 2889 C CA . ALA A 1 388 ? -2.861 0.26 10.391 1 95.81 388 ALA A CA 1
ATOM 2890 C C . ALA A 1 388 ? -1.515 -0.273 10.867 1 95.81 388 ALA A C 1
ATOM 2892 O O . ALA A 1 388 ? -0.481 -0.02 10.242 1 95.81 388 ALA A O 1
ATOM 2893 N N . VAL A 1 389 ? -1.529 -1.012 11.914 1 96.62 389 VAL A N 1
ATOM 2894 C CA . VAL A 1 389 ? -0.278 -1.479 12.5 1 96.62 389 VAL A CA 1
ATOM 2895 C C . VAL A 1 389 ? 0.368 -2.516 11.586 1 96.62 389 VAL A C 1
ATOM 2897 O O . VAL A 1 389 ? 1.593 -2.545 11.438 1 96.62 389 VAL A O 1
ATOM 2900 N N . SER A 1 390 ? -0.436 -3.332 10.953 1 97.25 390 SER A N 1
ATOM 2901 C CA . SER A 1 390 ? 0.08 -4.375 10.078 1 97.25 390 SER A CA 1
ATOM 2902 C C . SER A 1 390 ? 0.718 -3.775 8.828 1 97.25 390 SER A C 1
ATOM 2904 O O . SER A 1 390 ? 1.808 -4.188 8.422 1 97.25 390 SER A O 1
ATOM 2906 N N . LEU A 1 391 ? 0.064 -2.809 8.219 1 97.56 391 LEU A N 1
ATOM 2907 C CA . LEU A 1 391 ? 0.603 -2.158 7.027 1 97.56 391 LEU A CA 1
ATOM 2908 C C . LEU A 1 391 ? 1.866 -1.374 7.363 1 97.56 391 LEU A C 1
ATOM 2910 O O . LEU A 1 391 ? 2.83 -1.382 6.594 1 97.56 391 LEU A O 1
ATOM 2914 N N . SER A 1 392 ? 1.84 -0.744 8.5 1 97.62 392 SER A N 1
ATOM 2915 C CA . SER A 1 392 ? 2.967 0.09 8.898 1 97.62 392 SER A CA 1
ATOM 2916 C C . SER A 1 392 ? 4.23 -0.743 9.094 1 97.62 392 SER A C 1
ATOM 2918 O O . SER A 1 392 ? 5.285 -0.415 8.555 1 97.62 392 SER A O 1
ATOM 2920 N N . LEU A 1 393 ? 4.09 -1.791 9.844 1 97.31 393 LEU A N 1
ATOM 2921 C CA . LEU A 1 393 ? 5.262 -2.613 10.125 1 97.31 393 LEU A CA 1
ATOM 2922 C C . LEU A 1 393 ? 5.664 -3.424 8.898 1 97.31 393 LEU A C 1
ATOM 2924 O O . LEU A 1 393 ? 6.852 -3.547 8.594 1 97.31 393 LEU A O 1
ATOM 2928 N N . GLY A 1 394 ? 4.684 -3.979 8.25 1 96.56 394 GLY A N 1
ATOM 2929 C CA . GLY A 1 394 ? 4.977 -4.773 7.062 1 96.56 394 GLY A CA 1
ATOM 2930 C C . GLY A 1 394 ? 5.656 -3.982 5.965 1 96.56 394 GLY A C 1
ATOM 2931 O O . GLY A 1 394 ? 6.758 -4.328 5.531 1 96.56 394 GLY A O 1
ATOM 2932 N N . LEU A 1 395 ? 5.023 -2.898 5.508 1 96.94 395 LEU A N 1
ATOM 2933 C CA . LEU A 1 395 ? 5.605 -2.078 4.453 1 96.94 395 LEU A CA 1
ATOM 2934 C C . LEU A 1 395 ? 6.824 -1.318 4.961 1 96.94 395 LEU A C 1
ATOM 2936 O O . LEU A 1 395 ? 7.695 -0.936 4.18 1 96.94 395 LEU A O 1
ATOM 2940 N N . GLY A 1 396 ? 6.84 -1.047 6.277 1 96.56 396 GLY A N 1
ATOM 2941 C CA . GLY A 1 396 ? 7.988 -0.368 6.859 1 96.56 396 GLY A CA 1
ATOM 2942 C C . GLY A 1 396 ? 9.297 -1.081 6.594 1 96.56 396 GLY A C 1
ATOM 2943 O O . GLY A 1 396 ? 10.273 -0.462 6.152 1 96.56 396 GLY A O 1
ATOM 2944 N N . VAL A 1 397 ? 9.312 -2.375 6.797 1 94.75 397 VAL A N 1
ATOM 2945 C CA . VAL A 1 397 ? 10.539 -3.141 6.625 1 94.75 397 VAL A CA 1
ATOM 2946 C C . VAL A 1 397 ? 10.883 -3.254 5.141 1 94.75 397 VAL A C 1
ATOM 2948 O O . VAL A 1 397 ? 12.047 -3.387 4.773 1 94.75 397 VAL A O 1
ATOM 2951 N N . GLU A 1 398 ? 9.812 -3.166 4.293 1 93.56 398 GLU A N 1
ATOM 2952 C CA . GLU A 1 398 ? 10.047 -3.201 2.854 1 93.56 398 GLU A CA 1
ATOM 2953 C C . GLU A 1 398 ? 10.641 -1.886 2.357 1 93.56 398 GLU A C 1
ATOM 2955 O O . GLU A 1 398 ? 11.516 -1.883 1.489 1 93.56 398 GLU A O 1
ATOM 2960 N N . LEU A 1 399 ? 10.156 -0.806 2.902 1 94.69 399 LEU A N 1
ATOM 2961 C CA . LEU A 1 399 ? 10.555 0.525 2.457 1 94.69 399 LEU A CA 1
ATOM 2962 C C . LEU A 1 399 ? 11.93 0.895 3.012 1 94.69 399 LEU A C 1
ATOM 2964 O O . LEU A 1 399 ? 12.672 1.648 2.383 1 94.69 399 LEU A O 1
ATOM 2968 N N . MET A 1 400 ? 12.211 0.412 4.219 1 94.56 400 MET A N 1
ATOM 2969 C CA . MET A 1 400 ? 13.492 0.686 4.859 1 94.56 400 MET A CA 1
ATOM 2970 C C . MET A 1 400 ? 14.047 -0.57 5.52 1 94.56 400 MET A C 1
ATOM 2972 O O . MET A 1 400 ? 14.109 -0.659 6.75 1 94.56 400 MET A O 1
ATOM 2976 N N . PRO A 1 401 ? 14.625 -1.436 4.695 1 90.81 401 PRO A N 1
ATOM 2977 C CA . PRO A 1 401 ? 15.141 -2.697 5.234 1 90.81 401 PRO A CA 1
ATOM 2978 C C . PRO A 1 401 ? 16.266 -2.494 6.242 1 90.81 401 PRO A C 1
ATOM 2980 O O . PRO A 1 401 ? 16.5 -3.35 7.102 1 90.81 401 PRO A O 1
ATOM 2983 N N . ASP A 1 402 ? 16.938 -1.372 6.207 1 93.12 402 ASP A N 1
ATOM 2984 C CA . ASP A 1 402 ? 18.078 -1.073 7.07 1 93.12 402 ASP A CA 1
ATOM 2985 C C . ASP A 1 402 ? 17.641 -0.97 8.531 1 93.12 402 ASP A C 1
ATOM 2987 O O . ASP A 1 402 ? 18.484 -0.98 9.43 1 93.12 402 ASP A O 1
ATOM 2991 N N . VAL A 1 403 ? 16.375 -0.935 8.742 1 94.44 403 VAL A N 1
ATOM 2992 C CA . VAL A 1 403 ? 15.867 -0.848 10.109 1 94.44 403 VAL A CA 1
ATOM 2993 C C . VAL A 1 403 ? 16.234 -2.115 10.875 1 94.44 403 VAL A C 1
ATOM 2995 O O . VAL A 1 403 ? 16.297 -2.107 12.109 1 94.44 403 VAL A O 1
ATOM 2998 N N . LEU A 1 404 ? 16.578 -3.17 10.148 1 93 404 LEU A N 1
ATOM 2999 C CA . LEU A 1 404 ? 16.953 -4.434 10.773 1 93 404 LEU A CA 1
ATOM 3000 C C . LEU A 1 404 ? 18.453 -4.68 10.641 1 93 404 LEU A C 1
ATOM 3002 O O . LEU A 1 404 ? 18.922 -5.793 10.875 1 93 404 LEU A O 1
ATOM 3006 N N . SER A 1 405 ? 19.219 -3.668 10.227 1 90.44 405 SER A N 1
ATOM 3007 C CA . SER A 1 405 ? 20.625 -3.816 9.914 1 90.44 405 SER A CA 1
ATOM 3008 C C . SER A 1 405 ? 21.422 -4.289 11.125 1 90.44 405 SER A C 1
ATOM 3010 O O . SER A 1 405 ? 22.391 -5.035 10.992 1 90.44 405 SER A O 1
ATOM 3012 N N . GLN A 1 406 ? 20.969 -3.869 12.352 1 91.25 406 GLN A N 1
ATOM 3013 C CA . GLN A 1 406 ? 21.719 -4.215 13.547 1 91.25 406 GLN A CA 1
ATOM 3014 C C . GLN A 1 406 ? 21.125 -5.434 14.242 1 91.25 406 GLN A C 1
ATOM 3016 O O . GLN A 1 406 ? 21.641 -5.887 15.266 1 91.25 406 GLN A O 1
ATOM 3021 N N . ALA A 1 407 ? 20.109 -5.969 13.68 1 90.31 407 ALA A N 1
ATOM 3022 C CA . ALA A 1 407 ? 19.484 -7.156 14.258 1 90.31 407 ALA A CA 1
ATOM 3023 C C . ALA A 1 407 ? 20.266 -8.414 13.891 1 90.31 407 ALA A C 1
ATOM 3025 O O . ALA A 1 407 ? 20.938 -8.461 12.859 1 90.31 407 ALA A O 1
ATOM 3026 N N . PRO A 1 408 ? 20.234 -9.383 14.812 1 88.56 408 PRO A N 1
ATOM 3027 C CA . PRO A 1 408 ? 20.859 -10.664 14.469 1 88.56 408 PRO A CA 1
ATOM 3028 C C . PRO A 1 408 ? 20.312 -11.242 13.164 1 88.56 408 PRO A C 1
ATOM 3030 O O . PRO A 1 408 ? 19.188 -10.953 12.781 1 88.56 408 PRO A O 1
ATOM 3033 N N . GLU A 1 409 ? 21.094 -12.023 12.508 1 82.81 409 GLU A N 1
ATOM 3034 C CA . GLU A 1 409 ? 20.781 -12.586 11.195 1 82.81 409 GLU A CA 1
ATOM 3035 C C . GLU A 1 409 ? 19.453 -13.352 11.234 1 82.81 409 GLU A C 1
ATOM 3037 O O . GLU A 1 409 ? 18.672 -13.289 10.281 1 82.81 409 GLU A O 1
ATOM 3042 N N . ALA A 1 410 ? 19.219 -14.016 12.273 1 81.81 410 ALA A N 1
ATOM 3043 C CA . ALA A 1 410 ? 18 -14.797 12.414 1 81.81 410 ALA A CA 1
ATOM 3044 C C . ALA A 1 410 ? 16.766 -13.891 12.375 1 81.81 410 ALA A C 1
ATOM 3046 O O . ALA A 1 410 ? 15.773 -14.211 11.711 1 81.81 410 ALA A O 1
ATOM 3047 N N . ILE A 1 411 ? 16.891 -12.789 13.016 1 86.44 411 ILE A N 1
ATOM 3048 C CA . ILE A 1 411 ? 15.773 -11.844 13.07 1 86.44 411 ILE A CA 1
ATOM 3049 C C . ILE A 1 411 ? 15.609 -11.164 11.719 1 86.44 411 ILE A C 1
ATOM 3051 O O . ILE A 1 411 ? 14.484 -10.992 11.234 1 86.44 411 ILE A O 1
ATOM 3055 N N . ARG A 1 412 ? 16.703 -10.844 11.156 1 87.62 412 ARG A N 1
ATOM 3056 C CA . ARG A 1 412 ? 16.672 -10.18 9.852 1 87.62 412 ARG A CA 1
ATOM 3057 C C . ARG A 1 412 ? 16.062 -11.086 8.797 1 87.62 412 ARG A C 1
ATOM 3059 O O . ARG A 1 412 ? 15.281 -10.625 7.957 1 87.62 412 ARG A O 1
ATOM 3066 N N . SER A 1 413 ? 16.375 -12.328 8.859 1 78.25 413 SER A N 1
ATOM 3067 C CA . SER A 1 413 ? 15.891 -13.273 7.863 1 78.25 413 SER A CA 1
ATOM 3068 C C . SER A 1 413 ? 14.383 -13.469 7.98 1 78.25 413 SER A C 1
ATOM 3070 O O . SER A 1 413 ? 13.695 -13.664 6.973 1 78.25 413 SER A O 1
ATOM 3072 N N . ILE A 1 414 ? 13.891 -13.344 9.141 1 81 414 ILE A N 1
ATOM 3073 C CA . ILE A 1 414 ? 12.477 -13.602 9.406 1 81 414 ILE A CA 1
ATOM 3074 C C . ILE A 1 414 ? 11.656 -12.352 9.117 1 81 414 ILE A C 1
ATOM 3076 O O . ILE A 1 414 ? 10.586 -12.43 8.508 1 81 414 ILE A O 1
ATOM 3080 N N . PHE A 1 415 ? 12.234 -11.18 9.43 1 88.19 415 PHE A N 1
ATOM 3081 C CA . PHE A 1 415 ? 11.383 -9.992 9.492 1 88.19 415 PHE A CA 1
ATOM 3082 C C . PHE A 1 415 ? 11.719 -9.031 8.367 1 88.19 415 PHE A C 1
ATOM 3084 O O . PHE A 1 415 ? 11.164 -7.93 8.297 1 88.19 415 PHE A O 1
ATOM 3091 N N . SER A 1 416 ? 12.555 -9.492 7.473 1 86.25 416 SER A N 1
ATOM 3092 C CA . SER A 1 416 ? 12.914 -8.625 6.355 1 86.25 416 SER A CA 1
ATOM 3093 C C . SER A 1 416 ? 11.805 -8.594 5.305 1 86.25 416 SER A C 1
ATOM 3095 O O . SER A 1 416 ? 11.727 -7.656 4.508 1 86.25 416 SER A O 1
ATOM 3097 N N . SER A 1 417 ? 11 -9.625 5.336 1 88.5 417 SER A N 1
ATOM 3098 C CA . SER A 1 417 ? 9.883 -9.68 4.391 1 88.5 417 SER A CA 1
ATOM 3099 C C . SER A 1 417 ? 8.664 -8.938 4.934 1 88.5 417 SER A C 1
ATOM 3101 O O . SER A 1 417 ? 8.234 -9.188 6.059 1 88.5 417 SER A O 1
ATOM 3103 N N . GLY A 1 418 ? 8.148 -8.039 4.125 1 93 418 GLY A N 1
ATOM 3104 C CA . GLY A 1 418 ? 6.945 -7.32 4.508 1 93 418 GLY A CA 1
ATOM 3105 C C . GLY A 1 418 ? 5.754 -8.234 4.73 1 93 418 GLY A C 1
ATOM 3106 O O . GLY A 1 418 ? 4.902 -7.953 5.582 1 93 418 GLY A O 1
ATOM 3107 N N . ILE A 1 419 ? 5.734 -9.328 3.955 1 91.38 419 ILE A N 1
ATOM 3108 C CA . ILE A 1 419 ? 4.629 -10.281 4.047 1 91.38 419 ILE A CA 1
ATOM 3109 C C . ILE A 1 419 ? 4.66 -10.977 5.402 1 91.38 419 ILE A C 1
ATOM 3111 O O . ILE A 1 419 ? 3.635 -11.078 6.082 1 91.38 419 ILE A O 1
ATOM 3115 N N . THR A 1 420 ? 5.867 -11.406 5.82 1 90.75 420 THR A N 1
ATOM 3116 C CA . THR A 1 420 ? 6.008 -12.125 7.086 1 90.75 420 THR A CA 1
ATOM 3117 C C . THR A 1 420 ? 5.781 -11.18 8.266 1 90.75 420 THR A C 1
ATOM 3119 O O . THR A 1 420 ? 5.016 -11.492 9.18 1 90.75 420 THR A O 1
ATOM 3122 N N . THR A 1 421 ? 6.438 -10.023 8.258 1 94.44 421 THR A N 1
ATOM 3123 C CA . THR A 1 421 ? 6.336 -9.062 9.352 1 94.44 421 THR A CA 1
ATOM 3124 C C . THR A 1 421 ? 4.91 -8.531 9.469 1 94.44 421 THR A C 1
ATOM 3126 O O . THR A 1 421 ? 4.34 -8.5 10.562 1 94.44 421 THR A O 1
ATOM 3129 N N . GLY A 1 422 ? 4.352 -8.109 8.391 1 95.62 422 GLY A N 1
ATOM 3130 C CA . GLY A 1 422 ? 2.996 -7.59 8.398 1 95.62 422 GLY A CA 1
ATOM 3131 C C . GLY A 1 422 ? 1.949 -8.648 8.703 1 95.62 422 GLY A C 1
ATOM 3132 O O . GLY A 1 422 ? 0.979 -8.375 9.414 1 95.62 422 GLY A O 1
ATOM 3133 N N . GLY A 1 423 ? 2.131 -9.805 8.07 1 92.56 423 GLY A N 1
ATOM 3134 C CA . GLY A 1 423 ? 1.199 -10.891 8.336 1 92.56 423 GLY A CA 1
ATOM 3135 C C . GLY A 1 423 ? 1.175 -11.32 9.789 1 92.56 423 GLY A C 1
ATOM 3136 O O . GLY A 1 423 ? 0.104 -11.492 10.375 1 92.56 423 GLY A O 1
ATOM 3137 N N . LEU A 1 424 ? 2.326 -11.5 10.352 1 92.88 424 LEU A N 1
ATOM 3138 C CA . LEU A 1 424 ? 2.406 -11.875 11.758 1 92.88 424 LEU A CA 1
ATOM 3139 C C . LEU A 1 424 ? 1.804 -10.789 12.641 1 92.88 424 LEU A C 1
ATOM 3141 O O . LEU A 1 424 ? 1.106 -11.086 13.609 1 92.88 424 LEU A O 1
ATOM 3145 N N . THR A 1 425 ? 2.094 -9.562 12.328 1 95.75 425 THR A N 1
ATOM 3146 C CA . THR A 1 425 ? 1.527 -8.445 13.07 1 95.75 425 THR A CA 1
ATOM 3147 C C . THR A 1 425 ? 0.003 -8.461 12.992 1 95.75 425 THR A C 1
ATOM 3149 O O . THR A 1 425 ? -0.678 -8.203 13.992 1 95.75 425 THR A O 1
ATOM 3152 N N . ALA A 1 426 ? -0.498 -8.719 11.797 1 94.94 426 ALA A N 1
ATOM 3153 C CA . ALA A 1 426 ? -1.945 -8.766 11.609 1 94.94 426 ALA A CA 1
ATOM 3154 C C . ALA A 1 426 ? -2.574 -9.852 12.484 1 94.94 426 ALA A C 1
ATOM 3156 O O . ALA A 1 426 ? -3.619 -9.633 13.102 1 94.94 426 ALA A O 1
ATOM 3157 N N . ILE A 1 427 ? -1.918 -10.977 12.531 1 91.31 427 ILE A N 1
ATOM 3158 C CA . ILE A 1 427 ? -2.422 -12.102 13.312 1 91.31 427 ILE A CA 1
ATOM 3159 C C . ILE A 1 427 ? -2.408 -11.742 14.797 1 91.31 427 ILE A C 1
ATOM 3161 O O . ILE A 1 427 ? -3.42 -11.883 15.484 1 91.31 427 ILE A O 1
ATOM 3165 N N . ILE A 1 428 ? -1.284 -11.242 15.273 1 93.31 428 ILE A N 1
ATOM 3166 C CA . ILE A 1 428 ? -1.131 -10.914 16.688 1 93.31 428 ILE A CA 1
ATOM 3167 C C . ILE A 1 428 ? -2.086 -9.781 17.062 1 93.31 428 ILE A C 1
ATOM 3169 O O . ILE A 1 428 ? -2.775 -9.859 18.078 1 93.31 428 ILE A O 1
ATOM 3173 N N . ALA A 1 429 ? -2.074 -8.758 16.25 1 93.69 429 ALA A N 1
ATOM 3174 C CA . ALA A 1 429 ? -2.941 -7.617 16.531 1 93.69 429 ALA A CA 1
ATOM 3175 C C . ALA A 1 429 ? -4.41 -8.031 16.531 1 93.69 429 ALA A C 1
ATOM 3177 O O . ALA A 1 429 ? -5.195 -7.562 17.359 1 93.69 429 ALA A O 1
ATOM 3178 N N . ASN A 1 430 ? -4.77 -8.867 15.602 1 91.25 430 ASN A N 1
ATOM 3179 C CA . ASN A 1 430 ? -6.148 -9.328 15.516 1 91.25 430 ASN A CA 1
ATOM 3180 C C . ASN A 1 430 ? -6.559 -10.109 16.766 1 91.25 430 ASN A C 1
ATOM 3182 O O . ASN A 1 430 ? -7.703 -10.016 17.203 1 91.25 430 ASN A O 1
ATOM 3186 N N . ILE A 1 431 ? -5.641 -10.852 17.312 1 88.31 431 ILE A N 1
ATOM 3187 C CA . ILE A 1 431 ? -5.906 -11.648 18.516 1 88.31 431 ILE A CA 1
ATOM 3188 C C . ILE A 1 431 ? -6 -10.742 19.734 1 88.31 431 ILE A C 1
ATOM 3190 O O . ILE A 1 431 ? -6.891 -10.906 20.562 1 88.31 431 ILE A O 1
ATOM 3194 N N . VAL A 1 432 ? -5.117 -9.812 19.75 1 88.12 432 VAL A N 1
ATOM 3195 C CA . VAL A 1 432 ? -5.004 -8.969 20.938 1 88.12 432 VAL A CA 1
ATOM 3196 C C . VAL A 1 432 ? -6.125 -7.93 20.938 1 88.12 432 VAL A C 1
ATOM 3198 O O . VAL A 1 432 ? -6.684 -7.609 21.984 1 88.12 432 VAL A O 1
ATOM 3201 N N . ILE A 1 433 ? -6.426 -7.32 19.844 1 84.44 433 ILE A N 1
ATOM 3202 C CA . ILE A 1 433 ? -7.449 -6.281 19.766 1 84.44 433 ILE A CA 1
ATOM 3203 C C . ILE A 1 433 ? -8.828 -6.926 19.656 1 84.44 433 ILE A C 1
ATOM 3205 O O . ILE A 1 433 ? -9.836 -6.309 20 1 84.44 433 ILE A O 1
ATOM 3209 N N . ARG A 1 434 ? -9 -8.109 19.719 1 66.44 434 ARG A N 1
ATOM 3210 C CA . ARG A 1 434 ? -10.203 -8.945 19.703 1 66.44 434 ARG A CA 1
ATOM 3211 C C . ARG A 1 434 ? -11.211 -8.43 18.688 1 66.44 434 ARG A C 1
ATOM 3213 O O . ARG A 1 434 ? -12.188 -7.766 19.047 1 66.44 434 ARG A O 1
ATOM 3220 N N . VAL A 1 435 ? -10.852 -8.406 17.578 1 60.59 435 VAL A N 1
ATOM 3221 C CA . VAL A 1 435 ? -11.836 -8.07 16.562 1 60.59 435 VAL A CA 1
ATOM 3222 C C . VAL A 1 435 ? -12.758 -9.266 16.312 1 60.59 435 VAL A C 1
ATOM 3224 O O . VAL A 1 435 ? -12.305 -10.328 15.875 1 60.59 435 VAL A O 1
ATOM 3227 N N . LYS A 1 436 ? -13.883 -9.438 17.391 1 53.66 436 LYS A N 1
ATOM 3228 C CA . LYS A 1 436 ? -14.844 -10.523 17.203 1 53.66 436 LYS A CA 1
ATOM 3229 C C . LYS A 1 436 ? -15.617 -10.359 15.906 1 53.66 436 LYS A C 1
ATOM 3231 O O . LYS A 1 436 ? -15.938 -9.234 15.508 1 53.66 436 LYS A O 1
ATOM 3236 N N . GLU A 1 437 ? -15.547 -11.367 14.984 1 53.97 437 GLU A N 1
ATOM 3237 C CA . GLU A 1 437 ? -16.5 -11.375 13.875 1 53.97 437 GLU A CA 1
ATOM 3238 C C . GLU A 1 437 ? -17.922 -11.109 14.359 1 53.97 437 GLU A C 1
ATOM 3240 O O . GLU A 1 437 ? -18.359 -11.711 15.344 1 53.97 437 GLU A O 1
ATOM 3245 N N . GLU A 1 438 ? -18.328 -9.875 14.523 1 43.56 438 GLU A N 1
ATOM 3246 C CA . GLU A 1 438 ? -19.734 -9.711 14.867 1 43.56 438 GLU A CA 1
ATOM 3247 C C . GLU A 1 438 ? -20.578 -10.875 14.344 1 43.56 438 GLU A C 1
ATOM 3249 O O . GLU A 1 438 ? -20.594 -11.141 13.141 1 43.56 438 GLU A O 1
ATOM 3254 N N . ASN A 1 439 ? -20.75 -11.961 14.992 1 37.44 439 ASN A N 1
ATOM 3255 C CA . ASN A 1 439 ? -21.844 -12.883 14.711 1 37.44 439 ASN A CA 1
ATOM 3256 C C . ASN A 1 439 ? -23.156 -12.133 14.469 1 37.44 439 ASN A C 1
ATOM 3258 O O . ASN A 1 439 ? -23.453 -11.156 15.172 1 37.44 439 ASN A O 1
ATOM 3262 N N . GLU A 1 440 ? -23.766 -12.023 13.266 1 34.69 440 GLU A N 1
ATOM 3263 C CA . GLU A 1 440 ? -25.188 -11.828 13.055 1 34.69 440 GLU A CA 1
ATOM 3264 C C . GLU A 1 440 ? -26 -12.461 14.18 1 34.69 440 GLU A C 1
ATOM 3266 O O . GLU A 1 440 ? -26.109 -13.688 14.266 1 34.69 440 GLU A O 1
ATOM 3271 N N . GLU A 1 441 ? -26.047 -12.25 15.492 1 28.03 441 GLU A N 1
ATOM 3272 C CA . GLU A 1 441 ? -27.375 -12.453 16.062 1 28.03 441 GLU A CA 1
ATOM 3273 C C . GLU A 1 441 ? -28.328 -11.328 15.672 1 28.03 441 GLU A C 1
ATOM 3275 O O . GLU A 1 441 ? -27.938 -10.156 15.664 1 28.03 441 GLU A O 1
ATOM 3280 N N . MET B 1 1 ? -29.297 9.461 6.766 1 44.09 1 MET B N 1
ATOM 3281 C CA . MET B 1 1 ? -28.656 8.922 7.957 1 44.09 1 MET B CA 1
ATOM 3282 C C . MET B 1 1 ? -29 9.75 9.188 1 44.09 1 MET B C 1
ATOM 3284 O O . MET B 1 1 ? -28.812 10.961 9.203 1 44.09 1 MET B O 1
ATOM 3288 N N . LYS B 1 2 ? -29.906 9.414 9.992 1 48.31 2 LYS B N 1
ATOM 3289 C CA . LYS B 1 2 ? -30.328 10.086 11.219 1 48.31 2 LYS B CA 1
ATOM 3290 C C . LYS B 1 2 ? -29.125 10.438 12.094 1 48.31 2 LYS B C 1
ATOM 3292 O O . LYS B 1 2 ? -28.406 9.547 12.531 1 48.31 2 LYS B O 1
ATOM 3297 N N . THR B 1 3 ? -28.391 11.711 11.906 1 62.28 3 THR B N 1
ATOM 3298 C CA . THR B 1 3 ? -27.188 12 12.672 1 62.28 3 THR B CA 1
ATOM 3299 C C . THR B 1 3 ? -27.531 12.359 14.117 1 62.28 3 THR B C 1
ATOM 3301 O O . THR B 1 3 ? -28.469 13.109 14.367 1 62.28 3 THR B O 1
ATOM 3304 N N . ASP B 1 4 ? -27.172 11.594 15.047 1 76.69 4 ASP B N 1
ATOM 3305 C CA . ASP B 1 4 ? -27.391 11.852 16.469 1 76.69 4 ASP B CA 1
ATOM 3306 C C . ASP B 1 4 ? -26.438 12.938 16.969 1 76.69 4 ASP B C 1
ATOM 3308 O O . ASP B 1 4 ? -25.5 12.656 17.719 1 76.69 4 ASP B O 1
ATOM 3312 N N . LEU B 1 5 ? -26.672 14.234 16.484 1 87.94 5 LEU B N 1
ATOM 3313 C CA . LEU B 1 5 ? -25.828 15.352 16.875 1 87.94 5 LEU B CA 1
ATOM 3314 C C . LEU B 1 5 ? -26.344 16 18.156 1 87.94 5 LEU B C 1
ATOM 3316 O O . LEU B 1 5 ? -27.547 16.156 18.344 1 87.94 5 LEU B O 1
ATOM 3320 N N . ILE B 1 6 ? -25.453 16.281 19.016 1 91.56 6 ILE B N 1
ATOM 3321 C CA . ILE B 1 6 ? -25.766 17.031 20.234 1 91.56 6 ILE B CA 1
ATOM 3322 C C . ILE B 1 6 ? -25.812 18.531 19.922 1 91.56 6 ILE B C 1
ATOM 3324 O O . ILE B 1 6 ? -26.734 19.234 20.344 1 91.56 6 ILE B O 1
ATOM 3328 N N . TYR B 1 7 ? -24.797 18.969 19.203 1 94.31 7 TYR B N 1
ATOM 3329 C CA . TYR B 1 7 ? -24.75 20.344 18.734 1 94.31 7 TYR B CA 1
ATOM 3330 C C . TYR B 1 7 ? -24.594 20.406 17.219 1 94.31 7 TYR B C 1
ATOM 3332 O O . TYR B 1 7 ? -23.656 19.812 16.656 1 94.31 7 TYR B O 1
ATOM 3340 N N . GLY B 1 8 ? -25.453 21.094 16.625 1 93.69 8 GLY B N 1
ATOM 3341 C CA . GLY B 1 8 ? -25.375 21.266 15.18 1 93.69 8 GLY B CA 1
ATOM 3342 C C . GLY B 1 8 ? -24.391 22.328 14.75 1 93.69 8 GLY B C 1
ATOM 3343 O O . GLY B 1 8 ? -23.719 22.938 15.586 1 93.69 8 GLY B O 1
ATOM 3344 N N . ILE B 1 9 ? -24.344 22.688 13.523 1 95 9 ILE B N 1
ATOM 3345 C CA . ILE B 1 9 ? -23.328 23.531 12.906 1 95 9 ILE B CA 1
ATOM 3346 C C . ILE B 1 9 ? -23.453 24.953 13.414 1 95 9 ILE B C 1
ATOM 3348 O O . ILE B 1 9 ? -22.438 25.609 13.719 1 95 9 ILE B O 1
ATOM 3352 N N . GLU B 1 10 ? -24.656 25.359 13.586 1 95.25 10 GLU B N 1
ATOM 3353 C CA . GLU B 1 10 ? -24.875 26.766 13.938 1 95.25 10 GLU B CA 1
ATOM 3354 C C . GLU B 1 10 ? -25.141 26.922 15.43 1 95.25 10 GLU B C 1
ATOM 3356 O O . GLU B 1 10 ? -25.266 28.047 15.93 1 95.25 10 GLU B O 1
ATOM 3361 N N . ASP B 1 11 ? -25.141 25.766 16.078 1 95.38 11 ASP B N 1
ATOM 3362 C CA . ASP B 1 11 ? -25.359 25.844 17.516 1 95.38 11 ASP B CA 1
ATOM 3363 C C . ASP B 1 11 ? -24.141 26.438 18.234 1 95.38 11 ASP B C 1
ATOM 3365 O O . ASP B 1 11 ? -23 26.219 17.812 1 95.38 11 ASP B O 1
ATOM 3369 N N . ARG B 1 12 ? -24.422 27.203 19.25 1 96.44 12 ARG B N 1
ATOM 3370 C CA . ARG B 1 12 ? -23.344 27.766 20.062 1 96.44 12 ARG B CA 1
ATOM 3371 C C . ARG B 1 12 ? -23.297 27.094 21.438 1 96.44 12 ARG B C 1
ATOM 3373 O O . ARG B 1 12 ? -23.969 27.531 22.359 1 96.44 12 ARG B O 1
ATOM 3380 N N . PRO B 1 13 ? -22.484 26.172 21.516 1 95.62 13 PRO B N 1
ATOM 3381 C CA . PRO B 1 13 ? -22.391 25.484 22.812 1 95.62 13 PRO B CA 1
ATOM 3382 C C . PRO B 1 13 ? -21.922 26.406 23.938 1 95.62 13 PRO B C 1
ATOM 3384 O O . PRO B 1 13 ? -21.188 27.359 23.688 1 95.62 13 PRO B O 1
ATOM 3387 N N . PRO B 1 14 ? -22.391 26.078 25.188 1 96.31 14 PRO B N 1
ATOM 3388 C CA . PRO B 1 14 ? -21.859 26.828 26.328 1 96.31 14 PRO B CA 1
ATOM 3389 C C . PRO B 1 14 ? -20.328 26.75 26.438 1 96.31 14 PRO B C 1
ATOM 3391 O O . PRO B 1 14 ? -19.734 25.797 25.938 1 96.31 14 PRO B O 1
ATOM 3394 N N . PHE B 1 15 ? -19.812 27.734 27.109 1 96.12 15 PHE B N 1
ATOM 3395 C CA . PHE B 1 15 ? -18.359 27.906 27.156 1 96.12 15 PHE B CA 1
ATOM 3396 C C . PHE B 1 15 ? -17.688 26.641 27.641 1 96.12 15 PHE B C 1
ATOM 3398 O O . PHE B 1 15 ? -16.703 26.188 27.031 1 96.12 15 PHE B O 1
ATOM 3405 N N . LYS B 1 16 ? -18.203 26.016 28.609 1 95.81 16 LYS B N 1
ATOM 3406 C CA . LYS B 1 16 ? -17.609 24.797 29.172 1 95.81 16 LYS B CA 1
ATOM 3407 C C . LYS B 1 16 ? -17.625 23.656 28.156 1 95.81 16 LYS B C 1
ATOM 3409 O O . LYS B 1 16 ? -16.625 22.969 27.984 1 95.81 16 LYS B O 1
ATOM 3414 N N . ASP B 1 17 ? -18.734 23.516 27.5 1 95.31 17 ASP B N 1
ATOM 3415 C CA . ASP B 1 17 ? -18.875 22.453 26.5 1 95.31 17 ASP B CA 1
ATOM 3416 C C . ASP B 1 17 ? -18 22.719 25.281 1 95.31 17 ASP B C 1
ATOM 3418 O O . ASP B 1 17 ? -17.391 21.797 24.734 1 95.31 17 ASP B O 1
ATOM 3422 N N . ALA B 1 18 ? -17.969 23.953 24.922 1 96.19 18 ALA B N 1
ATOM 3423 C CA . ALA B 1 18 ? -17.172 24.328 23.766 1 96.19 18 ALA B CA 1
ATOM 3424 C C . ALA B 1 18 ? -15.68 24.125 24.031 1 96.19 18 ALA B C 1
ATOM 3426 O O . ALA B 1 18 ? -14.953 23.625 23.172 1 96.19 18 ALA B O 1
ATOM 3427 N N . LEU B 1 19 ? -15.281 24.531 25.188 1 96.12 19 LEU B N 1
ATOM 3428 C CA . LEU B 1 19 ? -13.875 24.391 25.562 1 96.12 19 LEU B CA 1
ATOM 3429 C C . LEU B 1 19 ? -13.492 22.922 25.641 1 96.12 19 LEU B C 1
ATOM 3431 O O . LEU B 1 19 ? -12.398 22.531 25.203 1 96.12 19 LEU B O 1
ATOM 3435 N N . PHE B 1 20 ? -14.383 22.172 26.188 1 94.31 20 PHE B N 1
ATOM 3436 C CA . PHE B 1 20 ? -14.117 20.734 26.328 1 94.31 20 PHE B CA 1
ATOM 3437 C C . PHE B 1 20 ? -14.039 20.078 24.953 1 94.31 20 PHE B C 1
ATOM 3439 O O . PHE B 1 20 ? -13.148 19.266 24.703 1 94.31 20 PHE B O 1
ATOM 3446 N N . ALA B 1 21 ? -14.953 20.406 24.141 1 94.69 21 ALA B N 1
ATOM 3447 C CA . ALA B 1 21 ? -14.945 19.859 22.797 1 94.69 21 ALA B CA 1
ATOM 3448 C C . ALA B 1 21 ? -13.688 20.297 22.031 1 94.69 21 ALA B C 1
ATOM 3450 O O . ALA B 1 21 ? -13.078 19.484 21.312 1 94.69 21 ALA B O 1
ATOM 3451 N N . ALA B 1 22 ? -13.359 21.5 22.188 1 96.62 22 ALA B N 1
ATOM 3452 C CA . ALA B 1 22 ? -12.18 22.047 21.531 1 96.62 22 ALA B CA 1
ATOM 3453 C C . ALA B 1 22 ? -10.914 21.328 21.984 1 96.62 22 ALA B C 1
ATOM 3455 O O . ALA B 1 22 ? -10.023 21.031 21.188 1 96.62 22 ALA B O 1
ATOM 3456 N N . LEU B 1 23 ? -10.828 21.047 23.219 1 94.56 23 LEU B N 1
ATOM 3457 C CA . LEU B 1 23 ? -9.672 20.359 23.781 1 94.56 23 LEU B CA 1
ATOM 3458 C C . LEU B 1 23 ? -9.562 18.953 23.219 1 94.56 23 LEU B C 1
ATOM 3460 O O . LEU B 1 23 ? -8.461 18.469 22.953 1 94.56 23 LEU B O 1
ATOM 3464 N N . GLN B 1 24 ? -10.688 18.375 23.031 1 92.12 24 GLN B N 1
ATOM 3465 C CA . GLN B 1 24 ? -10.703 17.047 22.453 1 92.12 24 GLN B CA 1
ATOM 3466 C C . GLN B 1 24 ? -10.156 17.047 21.031 1 92.12 24 GLN B C 1
ATOM 3468 O O . GLN B 1 24 ? -9.328 16.219 20.672 1 92.12 24 GLN B O 1
ATOM 3473 N N . HIS B 1 25 ? -10.609 17.984 20.266 1 94.75 25 HIS B N 1
ATOM 3474 C CA . HIS B 1 25 ? -10.117 18.125 18.906 1 94.75 25 HIS B CA 1
ATOM 3475 C C . HIS B 1 25 ? -8.625 18.438 18.875 1 94.75 25 HIS B C 1
ATOM 3477 O O . HIS B 1 25 ? -7.883 17.875 18.078 1 94.75 25 HIS B O 1
ATOM 3483 N N . LEU B 1 26 ? -8.227 19.297 19.797 1 94.06 26 LEU B N 1
ATOM 3484 C CA . LEU B 1 26 ? -6.828 19.719 19.844 1 94.06 26 LEU B CA 1
ATOM 3485 C C . LEU B 1 26 ? -5.914 18.531 20.141 1 94.06 26 LEU B C 1
ATOM 3487 O O . LEU B 1 26 ? -4.867 18.375 19.516 1 94.06 26 LEU B O 1
ATOM 3491 N N . LEU B 1 27 ? -6.285 17.719 21.062 1 88.62 27 LEU B N 1
ATOM 3492 C CA . LEU B 1 27 ? -5.484 16.562 21.438 1 88.62 27 LEU B CA 1
ATOM 3493 C C . LEU B 1 27 ? -5.363 15.586 20.281 1 88.62 27 LEU B C 1
ATOM 3495 O O . LEU B 1 27 ? -4.328 14.938 20.109 1 88.62 27 LEU B O 1
ATOM 3499 N N . ALA B 1 28 ? -6.391 15.578 19.516 1 86.69 28 ALA B N 1
ATOM 3500 C CA . ALA B 1 28 ? -6.426 14.617 18.406 1 86.69 28 ALA B CA 1
ATOM 3501 C C . ALA B 1 28 ? -5.566 15.102 17.234 1 86.69 28 ALA B C 1
ATOM 3503 O O . ALA B 1 28 ? -5.016 14.289 16.484 1 86.69 28 ALA B O 1
ATOM 3504 N N . ILE B 1 29 ? -5.426 16.375 17.125 1 91.69 29 ILE B N 1
ATOM 3505 C CA . ILE B 1 29 ? -4.84 16.859 15.867 1 91.69 29 ILE B CA 1
ATOM 3506 C C . ILE B 1 29 ? -3.469 17.469 16.141 1 91.69 29 ILE B C 1
ATOM 3508 O O . ILE B 1 29 ? -2.709 17.75 15.219 1 91.69 29 ILE B O 1
ATOM 3512 N N . PHE B 1 30 ? -3.129 17.703 17.406 1 91.25 30 PHE B N 1
ATOM 3513 C CA . PHE B 1 30 ? -1.933 18.438 17.797 1 91.25 30 PHE B CA 1
ATOM 3514 C C . PHE B 1 30 ? -0.683 17.781 17.219 1 91.25 30 PHE B C 1
ATOM 3516 O O . PHE B 1 30 ? 0.128 18.438 16.562 1 91.25 30 PHE B O 1
ATOM 3523 N N . VAL B 1 31 ? -0.546 16.516 17.391 1 90 31 VAL B N 1
ATOM 3524 C CA . VAL B 1 31 ? 0.639 15.797 16.953 1 90 31 VAL B CA 1
ATOM 3525 C C . VAL B 1 31 ? 0.686 15.781 15.422 1 90 31 VAL B C 1
ATOM 3527 O O . VAL B 1 31 ? 1.763 15.859 14.82 1 90 31 VAL B O 1
ATOM 3530 N N . ALA B 1 32 ? -0.48 15.68 14.836 1 92.38 32 ALA B N 1
ATOM 3531 C CA . ALA B 1 32 ? -0.547 15.68 13.375 1 92.38 32 ALA B CA 1
ATOM 3532 C C . ALA B 1 32 ? -0.032 17 12.805 1 92.38 32 ALA B C 1
ATOM 3534 O O . ALA B 1 32 ? 0.571 17.031 11.734 1 92.38 32 ALA B O 1
ATOM 3535 N N . ILE B 1 33 ? -0.213 18.078 13.523 1 95.94 33 ILE B N 1
ATOM 3536 C CA . ILE B 1 33 ? 0.176 19.391 13.039 1 95.94 33 ILE B CA 1
ATOM 3537 C C . ILE B 1 33 ? 1.688 19.578 13.172 1 95.94 33 ILE B C 1
ATOM 3539 O O . ILE B 1 33 ? 2.334 20.125 12.289 1 95.94 33 ILE B O 1
ATOM 3543 N N . ILE B 1 34 ? 2.275 19.094 14.211 1 95.38 34 ILE B N 1
ATOM 3544 C CA . ILE B 1 34 ? 3.676 19.391 14.477 1 95.38 34 ILE B CA 1
ATOM 3545 C C . ILE B 1 34 ? 4.574 18.375 13.789 1 95.38 34 ILE B C 1
ATOM 3547 O O . ILE B 1 34 ? 5.781 18.578 13.664 1 95.38 34 ILE B O 1
ATOM 3551 N N . THR B 1 35 ? 4.008 17.297 13.289 1 94.25 35 THR B N 1
ATOM 3552 C CA . THR B 1 35 ? 4.781 16.172 12.75 1 94.25 35 THR B CA 1
ATOM 3553 C C . THR B 1 35 ? 5.441 16.562 11.43 1 94.25 35 THR B C 1
ATOM 3555 O O . THR B 1 35 ? 6.645 16.359 11.242 1 94.25 35 THR B O 1
ATOM 3558 N N . PRO B 1 36 ? 4.73 17.156 10.508 1 96.19 36 PRO B N 1
ATOM 3559 C CA . PRO B 1 36 ? 5.348 17.469 9.211 1 96.19 36 PRO B CA 1
ATOM 3560 C C . PRO B 1 36 ? 6.562 18.375 9.344 1 96.19 36 PRO B C 1
ATOM 3562 O O . PRO B 1 36 ? 7.633 18.062 8.82 1 96.19 36 PRO B O 1
ATOM 3565 N N . PRO B 1 37 ? 6.484 19.5 10.102 1 97.31 37 PRO B N 1
ATOM 3566 C CA . PRO B 1 37 ? 7.68 20.328 10.227 1 97.31 37 PRO B CA 1
ATOM 3567 C C . PRO B 1 37 ? 8.836 19.609 10.906 1 97.31 37 PRO B C 1
ATOM 3569 O O . PRO B 1 37 ? 10 19.844 10.57 1 97.31 37 PRO B O 1
ATOM 3572 N N . LEU B 1 38 ? 8.562 18.781 11.844 1 95.5 38 LEU B N 1
ATOM 3573 C CA . LEU B 1 38 ? 9.617 18.031 12.516 1 95.5 38 LEU B CA 1
ATOM 3574 C C . LEU B 1 38 ? 10.312 17.078 11.547 1 95.5 38 LEU B C 1
ATOM 3576 O O . LEU B 1 38 ? 11.539 16.969 11.555 1 95.5 38 LEU B O 1
ATOM 3580 N N . ILE B 1 39 ? 9.5 16.422 10.742 1 93.75 39 ILE B N 1
ATOM 3581 C CA . ILE B 1 39 ? 10.031 15.484 9.758 1 93.75 39 ILE B CA 1
ATOM 3582 C C . ILE B 1 39 ? 10.867 16.234 8.727 1 93.75 39 ILE B C 1
ATOM 3584 O O . ILE B 1 39 ? 11.984 15.82 8.398 1 93.75 39 ILE B O 1
ATOM 3588 N N . ILE B 1 40 ? 10.359 17.312 8.242 1 96 40 ILE B N 1
ATOM 3589 C CA . ILE B 1 40 ? 11.047 18.109 7.234 1 96 40 ILE B CA 1
ATOM 3590 C C . ILE B 1 40 ? 12.344 18.656 7.809 1 96 40 ILE B C 1
ATOM 3592 O O . ILE B 1 40 ? 13.391 18.609 7.16 1 96 40 ILE B O 1
ATOM 3596 N N . ALA B 1 41 ? 12.258 19.188 9.039 1 96.12 41 ALA B N 1
ATOM 3597 C CA . ALA B 1 41 ? 13.445 19.75 9.688 1 96.12 41 ALA B CA 1
ATOM 3598 C C . ALA B 1 41 ? 14.516 18.672 9.883 1 96.12 41 ALA B C 1
ATOM 3600 O O . ALA B 1 41 ? 15.703 18.938 9.695 1 96.12 41 ALA B O 1
ATOM 3601 N N . SER B 1 42 ? 14.094 17.516 10.281 1 93.5 42 SER B N 1
ATOM 3602 C CA . SER B 1 42 ? 15.023 16.406 10.461 1 93.5 42 SER B CA 1
ATOM 3603 C C . SER B 1 42 ? 15.68 16.016 9.141 1 93.5 42 SER B C 1
ATOM 3605 O O . SER B 1 42 ? 16.891 15.789 9.078 1 93.5 42 SER B O 1
ATOM 3607 N N . ALA B 1 43 ? 14.93 15.945 8.117 1 92.06 43 ALA B N 1
ATOM 3608 C CA . ALA B 1 43 ? 15.422 15.555 6.801 1 92.06 43 ALA B CA 1
ATOM 3609 C C . ALA B 1 43 ? 16.422 16.578 6.258 1 92.06 43 ALA B C 1
ATOM 3611 O O . ALA B 1 43 ? 17.375 16.219 5.574 1 92.06 43 ALA B O 1
ATOM 3612 N N . LEU B 1 44 ? 16.172 17.828 6.551 1 95.19 44 LEU B N 1
ATOM 3613 C CA . LEU B 1 44 ? 17.031 18.906 6.066 1 95.19 44 LEU B CA 1
ATOM 3614 C C . LEU B 1 44 ? 18.141 19.203 7.059 1 95.19 44 LEU B C 1
ATOM 3616 O O . LEU B 1 44 ? 18.984 20.078 6.812 1 95.19 44 LEU B O 1
ATOM 3620 N N . LYS B 1 45 ? 18.156 18.516 8.18 1 93.38 45 LYS B N 1
ATOM 3621 C CA . LYS B 1 45 ? 19.172 18.656 9.219 1 93.38 45 LYS B CA 1
ATOM 3622 C C . LYS B 1 45 ? 19.234 20.094 9.742 1 93.38 45 LYS B C 1
ATOM 3624 O O . LYS B 1 45 ? 20.328 20.672 9.828 1 93.38 45 LYS B O 1
ATOM 3629 N N . LEU B 1 46 ? 18.125 20.625 10.016 1 94.19 46 LEU B N 1
ATOM 3630 C CA . LEU B 1 46 ? 18.047 21.984 10.547 1 94.19 46 LEU B CA 1
ATOM 3631 C C . LEU B 1 46 ? 18.375 22 12.031 1 94.19 46 LEU B C 1
ATOM 3633 O O . LEU B 1 46 ? 18.219 20.984 12.719 1 94.19 46 LEU B O 1
ATOM 3637 N N . ASP B 1 47 ? 18.844 23.109 12.5 1 91.62 47 ASP B N 1
ATOM 3638 C CA . ASP B 1 47 ? 19.172 23.234 13.914 1 91.62 47 ASP B CA 1
ATOM 3639 C C . ASP B 1 47 ? 17.906 23.344 14.766 1 91.62 47 ASP B C 1
ATOM 3641 O O . ASP B 1 47 ? 16.812 23.5 14.234 1 91.62 47 ASP B O 1
ATOM 3645 N N . VAL B 1 48 ? 18.047 23.297 16.062 1 90 48 VAL B N 1
ATOM 3646 C CA . VAL B 1 48 ? 16.953 23.234 17.031 1 90 48 VAL B CA 1
ATOM 3647 C C . VAL B 1 48 ? 16.141 24.531 16.969 1 90 48 VAL B C 1
ATOM 3649 O O . VAL B 1 48 ? 14.914 24.5 17.094 1 90 48 VAL B O 1
ATOM 3652 N N . GLU B 1 49 ? 16.812 25.609 16.781 1 89.19 49 GLU B N 1
ATOM 3653 C CA . GLU B 1 49 ? 16.156 26.906 16.75 1 89.19 49 GLU B CA 1
ATOM 3654 C C . GLU B 1 49 ? 15.211 27.031 15.555 1 89.19 49 GLU B C 1
ATOM 3656 O O . GLU B 1 49 ? 14.055 27.422 15.703 1 89.19 49 GLU B O 1
ATOM 3661 N N . LYS B 1 50 ? 15.695 26.688 14.391 1 93.06 50 LYS B N 1
ATOM 3662 C CA . LYS B 1 50 ? 14.875 26.734 13.188 1 93.06 50 LYS B CA 1
ATOM 3663 C C . LYS B 1 50 ? 13.719 25.734 13.273 1 93.06 50 LYS B C 1
ATOM 3665 O O . LYS B 1 50 ? 12.594 26.047 12.867 1 93.06 50 LYS B O 1
ATOM 3670 N N . THR B 1 51 ? 14.062 24.594 13.781 1 94.44 51 THR B N 1
ATOM 3671 C CA . THR B 1 51 ? 13.039 23.562 13.93 1 94.44 51 THR B CA 1
ATOM 3672 C C . THR B 1 51 ? 11.922 24.047 14.852 1 94.44 51 THR B C 1
ATOM 3674 O O . THR B 1 51 ? 10.742 23.906 14.523 1 94.44 51 THR B O 1
ATOM 3677 N N . GLY B 1 52 ? 12.352 24.547 15.969 1 93 52 GLY B N 1
ATOM 3678 C CA . GLY B 1 52 ? 11.359 25.062 16.906 1 93 52 GLY B CA 1
ATOM 3679 C C . GLY B 1 52 ? 10.508 26.172 16.328 1 93 52 GLY B C 1
ATOM 3680 O O . GLY B 1 52 ? 9.297 26.219 16.562 1 93 52 GLY B O 1
ATOM 3681 N N . PHE B 1 53 ? 11.125 27.047 15.617 1 93.81 53 PHE B N 1
ATOM 3682 C CA . PHE B 1 53 ? 10.398 28.141 14.984 1 93.81 53 PHE B CA 1
ATOM 3683 C C . PHE B 1 53 ? 9.398 27.609 13.969 1 93.81 53 PHE B C 1
ATOM 3685 O O . PHE B 1 53 ? 8.25 28.062 13.914 1 93.81 53 PHE B O 1
ATOM 3692 N N . LEU B 1 54 ? 9.797 26.641 13.156 1 95.88 54 LEU B N 1
ATOM 3693 C CA . LEU B 1 54 ? 8.93 26.062 12.148 1 95.88 54 LEU B CA 1
ATOM 3694 C C . LEU B 1 54 ? 7.727 25.375 12.789 1 95.88 54 LEU B C 1
ATOM 3696 O O . LEU B 1 54 ? 6.605 25.469 12.281 1 95.88 54 LEU B O 1
ATOM 3700 N N . VAL B 1 55 ? 7.965 24.688 13.867 1 96.06 55 VAL B N 1
ATOM 3701 C CA . VAL B 1 55 ? 6.891 24.016 14.586 1 96.06 55 VAL B CA 1
ATOM 3702 C C . VAL B 1 55 ? 5.906 25.047 15.133 1 96.06 55 VAL B C 1
ATOM 3704 O O . VAL B 1 55 ? 4.691 24.906 14.977 1 96.06 55 VAL B O 1
ATOM 3707 N N . SER B 1 56 ? 6.441 26.094 15.711 1 95.38 56 SER B N 1
ATOM 3708 C CA . SER B 1 56 ? 5.609 27.156 16.266 1 95.38 56 SER B CA 1
ATOM 3709 C C . SER B 1 56 ? 4.777 27.844 15.188 1 95.38 56 SER B C 1
ATOM 3711 O O . SER B 1 56 ? 3.586 28.094 15.383 1 95.38 56 SER B O 1
ATOM 3713 N N . MET B 1 57 ? 5.359 28.078 14.125 1 96.25 57 MET B N 1
ATOM 3714 C CA . MET B 1 57 ? 4.652 28.75 13.039 1 96.25 57 MET B CA 1
ATOM 3715 C C . MET B 1 57 ? 3.613 27.828 12.414 1 96.25 57 MET B C 1
ATOM 3717 O O . MET B 1 57 ? 2.574 28.281 11.938 1 96.25 57 MET B O 1
ATOM 3721 N N . SER B 1 58 ? 3.926 26.5 12.375 1 97.38 58 SER B N 1
ATOM 3722 C CA . SER B 1 58 ? 2.936 25.547 11.883 1 97.38 58 SER B CA 1
ATOM 3723 C C . SER B 1 58 ? 1.683 25.547 12.75 1 97.38 58 SER B C 1
ATOM 3725 O O . SER B 1 58 ? 0.564 25.469 12.242 1 97.38 58 SER B O 1
ATOM 3727 N N . LEU B 1 59 ? 1.905 25.656 14.062 1 97.06 59 LEU B N 1
ATOM 3728 C CA . LEU B 1 59 ? 0.777 25.75 14.984 1 97.06 59 LEU B CA 1
ATOM 3729 C C . LEU B 1 59 ? 0.013 27.062 14.781 1 97.06 59 LEU B C 1
ATOM 3731 O O . LEU B 1 59 ? -1.216 27.047 14.68 1 97.06 59 LEU B O 1
ATOM 3735 N N . PHE B 1 60 ? 0.731 28.125 14.656 1 97 60 PHE B N 1
ATOM 3736 C CA . PHE B 1 60 ? 0.131 29.438 14.453 1 97 60 PHE B CA 1
ATOM 3737 C C . PHE B 1 60 ? -0.682 29.453 13.164 1 97 60 PHE B C 1
ATOM 3739 O O . PHE B 1 60 ? -1.846 29.859 13.164 1 97 60 PHE B O 1
ATOM 3746 N N . ALA B 1 61 ? -0.051 29.016 12.078 1 97.69 61 ALA B N 1
ATOM 3747 C CA . ALA B 1 61 ? -0.718 29 10.781 1 97.69 61 ALA B CA 1
ATOM 3748 C C . ALA B 1 61 ? -1.938 28.094 10.789 1 97.69 61 ALA B C 1
ATOM 3750 O O . ALA B 1 61 ? -2.947 28.375 10.148 1 97.69 61 ALA B O 1
ATOM 3751 N N . SER B 1 62 ? -1.854 26.938 11.445 1 98.06 62 SER B N 1
ATOM 3752 C CA . SER B 1 62 ? -2.99 26.031 11.555 1 98.06 62 SER B CA 1
ATOM 3753 C C . SER B 1 62 ? -4.164 26.703 12.266 1 98.06 62 SER B C 1
ATOM 3755 O O . SER B 1 62 ? -5.32 26.484 11.906 1 98.06 62 SER B O 1
ATOM 3757 N N . GLY B 1 63 ? -3.818 27.484 13.32 1 98.19 63 GLY B N 1
ATOM 3758 C CA . GLY B 1 63 ? -4.867 28.219 14.016 1 98.19 63 GLY B CA 1
ATOM 3759 C C . GLY B 1 63 ? -5.559 29.25 13.148 1 98.19 63 GLY B C 1
ATOM 3760 O O . GLY B 1 63 ? -6.789 29.297 13.094 1 98.19 63 GLY B O 1
ATOM 3761 N N . VAL B 1 64 ? -4.789 30.016 12.469 1 98 64 VAL B N 1
ATOM 3762 C CA . VAL B 1 64 ? -5.332 31.031 11.578 1 98 64 VAL B CA 1
ATOM 3763 C C . VAL B 1 64 ? -6.156 30.375 10.477 1 98 64 VAL B C 1
ATOM 3765 O O . VAL B 1 64 ? -7.262 30.828 10.164 1 98 64 VAL B O 1
ATOM 3768 N N . SER B 1 65 ? -5.562 29.328 9.906 1 98.25 65 SER B N 1
ATOM 3769 C CA . SER B 1 65 ? -6.227 28.609 8.82 1 98.25 65 SER B CA 1
ATOM 3770 C C . SER B 1 65 ? -7.551 28.016 9.281 1 98.25 65 SER B C 1
ATOM 3772 O O . SER B 1 65 ? -8.539 28.047 8.547 1 98.25 65 SER B O 1
ATOM 3774 N N . THR B 1 66 ? -7.547 27.406 10.445 1 98.25 66 THR B N 1
ATOM 3775 C CA . THR B 1 66 ? -8.766 26.812 10.992 1 98.25 66 THR B CA 1
ATOM 3776 C C . THR B 1 66 ? -9.836 27.891 11.203 1 98.25 66 THR B C 1
ATOM 3778 O O . THR B 1 66 ? -11.008 27.656 10.914 1 98.25 66 THR B O 1
ATOM 3781 N N . PHE B 1 67 ? -9.445 29.062 11.688 1 98.31 67 PHE B N 1
ATOM 3782 C CA . PHE B 1 67 ? -10.375 30.172 11.891 1 98.31 67 PHE B CA 1
ATOM 3783 C C . PHE B 1 67 ? -11.023 30.578 10.578 1 98.31 67 PHE B C 1
ATOM 3785 O O . PHE B 1 67 ? -12.242 30.734 10.508 1 98.31 67 PHE B O 1
ATOM 3792 N N . ILE B 1 68 ? -10.211 30.734 9.586 1 98.06 68 ILE B N 1
ATOM 3793 C CA . ILE B 1 68 ? -10.695 31.156 8.281 1 98.06 68 ILE B CA 1
ATOM 3794 C C . ILE B 1 68 ? -11.641 30.109 7.707 1 98.06 68 ILE B C 1
ATOM 3796 O O . ILE B 1 68 ? -12.695 30.453 7.16 1 98.06 68 ILE B O 1
ATOM 3800 N N . GLN B 1 69 ? -11.281 28.844 7.836 1 97.5 69 GLN B N 1
ATOM 3801 C CA . GLN B 1 69 ? -12.062 27.734 7.316 1 97.5 69 GLN B CA 1
ATOM 3802 C C . GLN B 1 69 ? -13.43 27.656 7.984 1 97.5 69 GLN B C 1
ATOM 3804 O O . GLN B 1 69 ? -14.438 27.391 7.32 1 97.5 69 GLN B O 1
ATOM 3809 N N . CYS B 1 70 ? -13.516 27.922 9.289 1 97.31 70 CYS B N 1
ATOM 3810 C CA . CYS B 1 70 ? -14.742 27.797 10.062 1 97.31 70 CYS B CA 1
ATOM 3811 C C . CYS B 1 70 ? -15.617 29.031 9.906 1 97.31 70 CYS B C 1
ATOM 3813 O O . CYS B 1 70 ? -16.844 28.938 9.906 1 97.31 70 CYS B O 1
ATOM 3815 N N . ARG B 1 71 ? -15.109 30.156 9.812 1 96.12 71 ARG B N 1
ATOM 3816 C CA . ARG B 1 71 ? -15.852 31.406 9.766 1 96.12 71 ARG B CA 1
ATOM 3817 C C . ARG B 1 71 ? -16.328 31.703 8.352 1 96.12 71 ARG B C 1
ATOM 3819 O O . ARG B 1 71 ? -17.438 32.219 8.156 1 96.12 71 ARG B O 1
ATOM 3826 N N . ARG B 1 72 ? -15.57 31.406 7.371 1 94.31 72 ARG B N 1
ATOM 3827 C CA . ARG B 1 72 ? -15.805 31.719 5.965 1 94.31 72 ARG B CA 1
ATOM 3828 C C . ARG B 1 72 ? -15.773 33.219 5.719 1 94.31 72 ARG B C 1
ATOM 3830 O O . ARG B 1 72 ? -16.516 33.969 6.352 1 94.31 72 ARG B O 1
ATOM 3837 N N . PHE B 1 73 ? -14.891 33.719 5.039 1 95.75 73 PHE B N 1
ATOM 3838 C CA . PHE B 1 73 ? -14.781 35.094 4.598 1 95.75 73 PHE B CA 1
ATOM 3839 C C . PHE B 1 73 ? -15.07 35.219 3.104 1 95.75 73 PHE B C 1
ATOM 3841 O O . PHE B 1 73 ? -14.18 35 2.275 1 95.75 73 PHE B O 1
ATOM 3848 N N . GLY B 1 74 ? -16.266 35.594 2.719 1 94.38 74 GLY B N 1
ATOM 3849 C CA . GLY B 1 74 ? -16.641 35.594 1.315 1 94.38 74 GLY B CA 1
ATOM 3850 C C . GLY B 1 74 ? -16.672 34.188 0.714 1 94.38 74 GLY B C 1
ATOM 3851 O O . GLY B 1 74 ? -17.375 33.312 1.214 1 94.38 74 GLY B O 1
ATOM 3852 N N . PRO B 1 75 ? -15.805 34.031 -0.293 1 93.19 75 PRO B N 1
ATOM 3853 C CA . PRO B 1 75 ? -15.766 32.688 -0.905 1 93.19 75 PRO B CA 1
ATOM 3854 C C . PRO B 1 75 ? -14.75 31.766 -0.248 1 93.19 75 PRO B C 1
ATOM 3856 O O . PRO B 1 75 ? -14.633 30.594 -0.63 1 93.19 75 PRO B O 1
ATOM 3859 N N . ILE B 1 76 ? -14.109 32.25 0.826 1 97.19 76 ILE B N 1
ATOM 3860 C CA . ILE B 1 76 ? -13.008 31.484 1.411 1 97.19 76 ILE B CA 1
ATOM 3861 C C . ILE B 1 76 ? -13.469 30.812 2.701 1 97.19 76 ILE B C 1
ATOM 3863 O O . ILE B 1 76 ? -13.711 31.484 3.707 1 97.19 76 ILE B O 1
ATOM 3867 N N . GLY B 1 77 ? -13.602 29.531 2.625 1 97.19 77 GLY B N 1
ATOM 3868 C CA . GLY B 1 77 ? -14.008 28.766 3.791 1 97.19 77 GLY B CA 1
ATOM 3869 C C . GLY B 1 77 ? -15.227 27.891 3.541 1 97.19 77 GLY B C 1
ATOM 3870 O O . GLY B 1 77 ? -16.094 28.234 2.725 1 97.19 77 GLY B O 1
ATOM 3871 N N . ALA B 1 78 ? -15.336 26.828 4.289 1 96.31 78 ALA B N 1
ATOM 3872 C CA . ALA B 1 78 ? -16.453 25.906 4.145 1 96.31 78 ALA B CA 1
ATOM 3873 C C . ALA B 1 78 ? -17.578 26.25 5.117 1 96.31 78 ALA B C 1
ATOM 3875 O O . ALA B 1 78 ? -18.719 25.797 4.941 1 96.31 78 ALA B O 1
ATOM 3876 N N . LYS B 1 79 ? -17.312 27.016 6.141 1 96.75 79 LYS B N 1
ATOM 3877 C CA . LYS B 1 79 ? -18.281 27.359 7.184 1 96.75 79 LYS B CA 1
ATOM 3878 C C . LYS B 1 79 ? -18.75 26.109 7.922 1 96.75 79 LYS B C 1
ATOM 3880 O O . LYS B 1 79 ? -19.938 25.953 8.188 1 96.75 79 LYS B O 1
ATOM 3885 N N . LEU B 1 80 ? -17.891 25.156 8.094 1 97.19 80 LEU B N 1
ATOM 3886 C CA . LEU B 1 80 ? -18.062 23.922 8.844 1 97.19 80 LEU B CA 1
ATOM 3887 C C . LEU B 1 80 ? -16.953 23.75 9.883 1 97.19 80 LEU B C 1
ATOM 3889 O O . LEU B 1 80 ? -15.977 24.5 9.875 1 97.19 80 LEU B O 1
ATOM 3893 N N . LEU B 1 81 ? -17.156 22.875 10.773 1 96.81 81 LEU B N 1
ATOM 3894 C CA . LEU B 1 81 ? -16.094 22.547 11.711 1 96.81 81 LEU B CA 1
ATOM 3895 C C . LEU B 1 81 ? -15.008 21.719 11.031 1 96.81 81 LEU B C 1
ATOM 3897 O O . LEU B 1 81 ? -14.914 20.5 11.258 1 96.81 81 LEU B O 1
ATOM 3901 N N . CYS B 1 82 ? -14.195 22.391 10.203 1 96.44 82 CYS B N 1
ATOM 3902 C CA . CYS B 1 82 ? -13.039 21.812 9.523 1 96.44 82 CYS B CA 1
ATOM 3903 C C . CYS B 1 82 ? -11.742 22.375 10.07 1 96.44 82 CYS B C 1
ATOM 3905 O O . CYS B 1 82 ? -11.508 23.578 10 1 96.44 82 CYS B O 1
ATOM 3907 N N . ILE B 1 83 ? -11.016 21.516 10.586 1 96.69 83 ILE B N 1
ATOM 3908 C CA . ILE B 1 83 ? -9.734 21.953 11.125 1 96.69 83 ILE B CA 1
ATOM 3909 C C . ILE B 1 83 ? -8.641 21.797 10.062 1 96.69 83 ILE B C 1
ATOM 3911 O O . ILE B 1 83 ? -8.633 20.828 9.312 1 96.69 83 ILE B O 1
ATOM 3915 N N . GLN B 1 84 ? -7.82 22.797 10.016 1 97.06 84 GLN B N 1
ATOM 3916 C CA . GLN B 1 84 ? -6.727 22.797 9.055 1 97.06 84 GLN B CA 1
ATOM 3917 C C . GLN B 1 84 ? -5.375 22.688 9.758 1 97.06 84 GLN B C 1
ATOM 3919 O O . GLN B 1 84 ? -5.195 23.25 10.844 1 97.06 84 GLN B O 1
ATOM 3924 N N . GLY B 1 85 ? -4.508 22.016 9.164 1 96.19 85 GLY B N 1
ATOM 3925 C CA . GLY B 1 85 ? -3.146 21.891 9.656 1 96.19 85 GLY B CA 1
ATOM 3926 C C . GLY B 1 85 ? -2.143 21.578 8.562 1 96.19 85 GLY B C 1
ATOM 3927 O O . GLY B 1 85 ? -2.494 21.531 7.379 1 96.19 85 GLY B O 1
ATOM 3928 N N . THR B 1 86 ? -0.897 21.453 8.977 1 96.94 86 THR B N 1
ATOM 3929 C CA . THR B 1 86 ? 0.171 21.156 8.023 1 96.94 86 THR B CA 1
ATOM 3930 C C . THR B 1 86 ? -0.075 19.828 7.312 1 96.94 86 THR B C 1
ATOM 3932 O O . THR B 1 86 ? -0.242 18.797 7.961 1 96.94 86 THR B O 1
ATOM 3935 N N . SER B 1 87 ? -0.041 19.859 6.023 1 95.69 87 SER B N 1
ATOM 3936 C CA . SER B 1 87 ? -0.44 18.719 5.215 1 95.69 87 SER B CA 1
ATOM 3937 C C . SER B 1 87 ? 0.689 17.703 5.105 1 95.69 87 SER B C 1
ATOM 3939 O O . SER B 1 87 ? 1.835 18.062 4.828 1 95.69 87 SER B O 1
ATOM 3941 N N . PHE B 1 88 ? 0.337 16.469 5.23 1 92.19 88 PHE B N 1
ATOM 3942 C CA . PHE B 1 88 ? 1.281 15.367 5.098 1 92.19 88 PHE B CA 1
ATOM 3943 C C . PHE B 1 88 ? 1.634 15.125 3.633 1 92.19 88 PHE B C 1
ATOM 3945 O O . PHE B 1 88 ? 2.717 14.633 3.322 1 92.19 88 PHE B O 1
ATOM 3952 N N . SER B 1 89 ? 0.798 15.508 2.736 1 91.94 89 SER B N 1
ATOM 3953 C CA . SER B 1 89 ? 0.934 15.211 1.312 1 91.94 89 SER B CA 1
ATOM 3954 C C . SER B 1 89 ? 2.152 15.914 0.718 1 91.94 89 SER B C 1
ATOM 3956 O O . SER B 1 89 ? 2.684 15.484 -0.308 1 91.94 89 SER B O 1
ATOM 3958 N N . PHE B 1 90 ? 2.619 16.922 1.382 1 95.69 90 PHE B N 1
ATOM 3959 C CA . PHE B 1 90 ? 3.66 17.766 0.794 1 95.69 90 PHE B CA 1
ATOM 3960 C C . PHE B 1 90 ? 5.031 17.375 1.324 1 95.69 90 PHE B C 1
ATOM 3962 O O . PHE B 1 90 ? 6.055 17.875 0.848 1 95.69 90 PHE B O 1
ATOM 3969 N N . ILE B 1 91 ? 5.117 16.531 2.289 1 93.25 91 ILE B N 1
ATOM 3970 C CA . ILE B 1 91 ? 6.359 16.25 3.004 1 93.25 91 ILE B CA 1
ATOM 3971 C C . ILE B 1 91 ? 7.438 15.805 2.018 1 93.25 91 ILE B C 1
ATOM 3973 O O . ILE B 1 91 ? 8.516 16.406 1.962 1 93.25 91 ILE B O 1
ATOM 3977 N N . GLY B 1 92 ? 7.141 14.859 1.164 1 89.38 92 GLY B N 1
ATOM 3978 C CA . GLY B 1 92 ? 8.117 14.344 0.218 1 89.38 92 GLY B CA 1
ATOM 3979 C C . GLY B 1 92 ? 8.648 15.398 -0.732 1 89.38 92 GLY B C 1
ATOM 3980 O O . GLY B 1 92 ? 9.844 15.68 -0.742 1 89.38 92 GLY B O 1
ATOM 3981 N N . PRO B 1 93 ? 7.746 15.945 -1.458 1 90.62 93 PRO B N 1
ATOM 3982 C CA . PRO B 1 93 ? 8.172 16.984 -2.406 1 90.62 93 PRO B CA 1
ATOM 3983 C C . PRO B 1 93 ? 8.875 18.156 -1.726 1 90.62 93 PRO B C 1
ATOM 3985 O O . PRO B 1 93 ? 9.797 18.734 -2.299 1 90.62 93 PRO B O 1
ATOM 3988 N N . ILE B 1 94 ? 8.484 18.531 -0.523 1 95.38 94 ILE B N 1
ATOM 3989 C CA . ILE B 1 94 ? 9.102 19.641 0.199 1 95.38 94 ILE B CA 1
ATOM 3990 C C . ILE B 1 94 ? 10.531 19.266 0.594 1 95.38 94 ILE B C 1
ATOM 3992 O O . ILE B 1 94 ? 11.438 20.094 0.499 1 95.38 94 ILE B O 1
ATOM 3996 N N . ILE B 1 95 ? 10.711 18.047 1.052 1 92.44 95 ILE B N 1
ATOM 3997 C CA . ILE B 1 95 ? 12.055 17.609 1.396 1 92.44 95 ILE B CA 1
ATOM 3998 C C . ILE B 1 95 ? 12.945 17.656 0.157 1 92.44 95 ILE B C 1
ATOM 4000 O O . ILE B 1 95 ? 14.07 18.156 0.209 1 92.44 95 ILE B O 1
ATOM 4004 N N . ALA B 1 96 ? 12.43 17.141 -0.938 1 88.62 96 ALA B N 1
ATOM 4005 C CA . ALA B 1 96 ? 13.195 17.156 -2.186 1 88.62 96 ALA B CA 1
ATOM 4006 C C . ALA B 1 96 ? 13.555 18.594 -2.59 1 88.62 96 ALA B C 1
ATOM 4008 O O . ALA B 1 96 ? 14.672 18.859 -3.033 1 88.62 96 ALA B O 1
ATOM 4009 N N . THR B 1 97 ? 12.664 19.484 -2.479 1 92.75 97 THR B N 1
ATOM 4010 C CA . THR B 1 97 ? 12.867 20.891 -2.809 1 92.75 97 THR B CA 1
ATOM 4011 C C . THR B 1 97 ? 13.883 21.531 -1.864 1 92.75 97 THR B C 1
ATOM 4013 O O . THR B 1 97 ? 14.742 22.297 -2.295 1 92.75 97 THR B O 1
ATOM 4016 N N . GLY B 1 98 ? 13.781 21.219 -0.604 1 94.19 98 GLY B N 1
ATOM 4017 C CA . GLY B 1 98 ? 14.688 21.766 0.393 1 94.19 98 GLY B CA 1
ATOM 4018 C C . GLY B 1 98 ? 16.125 21.328 0.198 1 94.19 98 GLY B C 1
ATOM 4019 O O . GLY B 1 98 ? 17.062 22.078 0.506 1 94.19 98 GLY B O 1
ATOM 4020 N N . LEU B 1 99 ? 16.297 20.125 -0.253 1 90.44 99 LEU B N 1
ATOM 4021 C CA . LEU B 1 99 ? 17.641 19.594 -0.475 1 90.44 99 LEU B CA 1
ATOM 4022 C C . LEU B 1 99 ? 18.312 20.297 -1.646 1 90.44 99 LEU B C 1
ATOM 4024 O O . LEU B 1 99 ? 19.547 20.328 -1.737 1 90.44 99 LEU B O 1
ATOM 4028 N N . VAL B 1 100 ? 17.531 20.906 -2.471 1 88.94 100 VAL B N 1
ATOM 4029 C CA . VAL B 1 100 ? 18.062 21.578 -3.65 1 88.94 100 VAL B CA 1
ATOM 4030 C C . VAL B 1 100 ? 18.312 23.047 -3.336 1 88.94 100 VAL B C 1
ATOM 4032 O O . VAL B 1 100 ? 19.359 23.594 -3.695 1 88.94 100 VAL B O 1
ATOM 4035 N N . GLY B 1 101 ? 17.344 23.703 -2.629 1 93.94 101 GLY B N 1
ATOM 4036 C CA . GLY B 1 101 ? 17.453 25.141 -2.508 1 93.94 101 GLY B CA 1
ATOM 4037 C C . GLY B 1 101 ? 17.203 25.656 -1.1 1 93.94 101 GLY B C 1
ATOM 4038 O O . GLY B 1 101 ? 17.203 26.859 -0.856 1 93.94 101 GLY B O 1
ATOM 4039 N N . GLY B 1 102 ? 16.953 24.766 -0.222 1 95.5 102 GLY B N 1
ATOM 4040 C CA . GLY B 1 102 ? 16.781 25.156 1.167 1 95.5 102 GLY B CA 1
ATOM 4041 C C . GLY B 1 102 ? 15.398 25.719 1.457 1 95.5 102 GLY B C 1
ATOM 4042 O O . GLY B 1 102 ? 14.469 25.531 0.67 1 95.5 102 GLY B O 1
ATOM 4043 N N . LEU B 1 103 ? 15.281 26.484 2.617 1 97.44 103 LEU B N 1
ATOM 4044 C CA . LEU B 1 103 ? 13.992 26.984 3.096 1 97.44 103 LEU B CA 1
ATOM 4045 C C . LEU B 1 103 ? 13.438 28.047 2.162 1 97.44 103 LEU B C 1
ATOM 4047 O O . LEU B 1 103 ? 12.242 28.062 1.8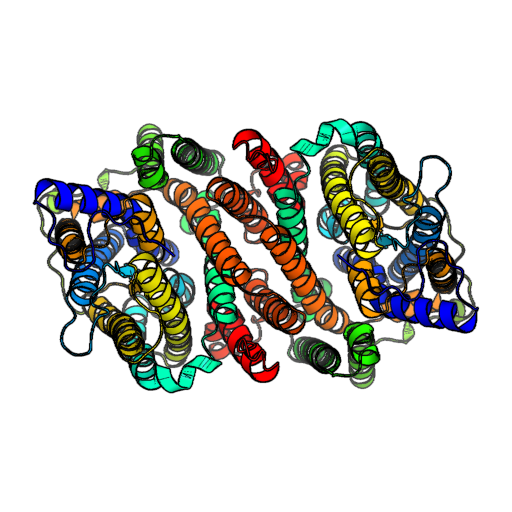78 1 97.44 103 LEU B O 1
ATOM 4051 N N . PRO B 1 104 ? 14.305 28.922 1.611 1 97.69 104 PRO B N 1
ATOM 4052 C CA . PRO B 1 104 ? 13.766 29.938 0.714 1 97.69 104 PRO B CA 1
ATOM 4053 C C . PRO B 1 104 ? 13.062 29.344 -0.506 1 97.69 104 PRO B C 1
ATOM 4055 O O . PRO B 1 104 ? 12.016 29.844 -0.921 1 97.69 104 PRO B O 1
ATOM 4058 N N . LEU B 1 105 ? 13.641 28.297 -1.049 1 97 105 LEU B N 1
ATOM 4059 C CA . LEU B 1 105 ? 13.031 27.672 -2.215 1 97 105 LEU B CA 1
ATOM 4060 C C . LEU B 1 105 ? 11.719 26.984 -1.844 1 97 105 LEU B C 1
ATOM 4062 O O . LEU B 1 105 ? 10.75 27.031 -2.607 1 97 105 LEU B O 1
ATOM 4066 N N . ILE B 1 106 ? 11.68 26.328 -0.701 1 97.31 106 ILE B N 1
ATOM 4067 C CA . ILE B 1 106 ? 10.477 25.656 -0.223 1 97.31 106 ILE B CA 1
ATOM 4068 C C . ILE B 1 106 ? 9.328 26.656 -0.122 1 97.31 106 ILE B C 1
ATOM 4070 O O . ILE B 1 106 ? 8.258 26.453 -0.707 1 97.31 106 ILE B O 1
ATOM 4074 N N . PHE B 1 107 ? 9.555 27.766 0.597 1 98 107 PHE B N 1
ATOM 4075 C CA . PHE B 1 107 ? 8.477 28.703 0.871 1 98 107 PHE B CA 1
ATOM 4076 C C . PHE B 1 107 ? 8.086 29.469 -0.393 1 98 107 PHE B C 1
ATOM 4078 O O . PHE B 1 107 ? 6.902 29.734 -0.617 1 98 107 PHE B O 1
ATOM 4085 N N . GLY B 1 108 ? 9.055 29.703 -1.214 1 97.81 108 GLY B N 1
ATOM 4086 C CA . GLY B 1 108 ? 8.75 30.391 -2.465 1 97.81 108 GLY B CA 1
ATOM 4087 C C . GLY B 1 108 ? 7.863 29.562 -3.385 1 97.81 108 GLY B C 1
ATOM 4088 O O . GLY B 1 108 ? 6.863 30.062 -3.902 1 97.81 108 GLY B O 1
ATOM 4089 N N . VAL B 1 109 ? 8.195 28.359 -3.533 1 97.12 109 VAL B N 1
ATOM 4090 C CA . VAL B 1 109 ? 7.469 27.5 -4.465 1 97.12 109 VAL B CA 1
ATOM 4091 C C . VAL B 1 109 ? 6.113 27.125 -3.871 1 97.12 109 VAL B C 1
ATOM 4093 O O . VAL B 1 109 ? 5.125 27 -4.598 1 97.12 109 VAL B O 1
ATOM 4096 N N . CYS B 1 110 ? 6.035 26.906 -2.564 1 97.88 110 CYS B N 1
ATOM 4097 C CA . CYS B 1 110 ? 4.762 26.594 -1.928 1 97.88 110 CYS B CA 1
ATOM 4098 C C . CYS B 1 110 ? 3.779 27.734 -2.07 1 97.88 110 CYS B C 1
ATOM 4100 O O . CYS B 1 110 ? 2.596 27.531 -2.338 1 97.88 110 CYS B O 1
ATOM 4102 N N . MET B 1 111 ? 4.258 28.938 -1.896 1 98.12 111 MET B N 1
ATOM 4103 C CA . MET B 1 111 ? 3.402 30.109 -2.047 1 98.12 111 MET B CA 1
ATOM 4104 C C . MET B 1 111 ? 2.98 30.281 -3.5 1 98.12 111 MET B C 1
ATOM 4106 O O . MET B 1 111 ? 1.808 30.531 -3.785 1 98.12 111 MET B O 1
ATOM 4110 N N . ALA B 1 112 ? 3.924 30.109 -4.367 1 98.19 112 ALA B N 1
ATOM 4111 C CA . ALA B 1 112 ? 3.668 30.312 -5.789 1 98.19 112 ALA B CA 1
ATOM 4112 C C . ALA B 1 112 ? 2.68 29.281 -6.328 1 98.19 112 ALA B C 1
ATOM 4114 O O . ALA B 1 112 ? 1.897 29.578 -7.234 1 98.19 112 ALA B O 1
ATOM 4115 N N . ALA B 1 113 ? 2.709 28.109 -5.77 1 98.06 113 ALA B N 1
ATOM 4116 C CA . ALA B 1 113 ? 1.896 27.016 -6.297 1 98.06 113 ALA B CA 1
ATOM 4117 C C . ALA B 1 113 ? 0.528 26.969 -5.621 1 98.06 113 ALA B C 1
ATOM 4119 O O . ALA B 1 113 ? -0.401 26.344 -6.125 1 98.06 113 ALA B O 1
ATOM 4120 N N . ALA B 1 114 ? 0.341 27.625 -4.512 1 98.19 114 ALA B N 1
ATOM 4121 C CA . ALA B 1 114 ? -0.887 27.594 -3.721 1 98.19 114 ALA B CA 1
ATOM 4122 C C . ALA B 1 114 ? -2.088 28.031 -4.559 1 98.19 114 ALA B C 1
ATOM 4124 O O . ALA B 1 114 ? -3.182 27.469 -4.414 1 98.19 114 ALA B O 1
ATOM 4125 N N . PRO B 1 115 ? -1.912 28.984 -5.508 1 97.69 115 PRO B N 1
ATOM 4126 C CA . PRO B 1 115 ? -3.045 29.422 -6.328 1 97.69 115 PRO B CA 1
ATOM 4127 C C . PRO B 1 115 ? -3.6 28.297 -7.207 1 97.69 115 PRO B C 1
ATOM 4129 O O . PRO B 1 115 ? -4.75 28.375 -7.648 1 97.69 115 PRO B O 1
ATOM 4132 N N . ILE B 1 116 ? -2.834 27.312 -7.457 1 96.06 116 ILE B N 1
ATOM 4133 C CA . ILE B 1 116 ? -3.324 26.203 -8.258 1 96.06 116 ILE B CA 1
ATOM 4134 C C . ILE B 1 116 ? -4.543 25.578 -7.578 1 96.06 116 ILE B C 1
ATOM 4136 O O . ILE B 1 116 ? -5.551 25.297 -8.234 1 96.06 116 ILE B O 1
ATOM 4140 N N . GLU B 1 117 ? -4.41 25.359 -6.328 1 95.62 117 GLU B N 1
ATOM 4141 C CA . GLU B 1 117 ? -5.531 24.812 -5.574 1 95.62 117 GLU B CA 1
ATOM 4142 C C . GLU B 1 117 ? -6.711 25.766 -5.551 1 95.62 117 GLU B C 1
ATOM 4144 O O . GLU B 1 117 ? -7.867 25.344 -5.621 1 95.62 117 GLU B O 1
ATOM 4149 N N . MET B 1 118 ? -6.43 27.047 -5.492 1 96.06 118 MET B N 1
ATOM 4150 C CA . MET B 1 118 ? -7.473 28.062 -5.492 1 96.06 118 MET B CA 1
ATOM 4151 C C . MET B 1 118 ? -8.219 28.094 -6.82 1 96.06 118 MET B C 1
ATOM 4153 O O . MET B 1 118 ? -9.445 28.219 -6.848 1 96.06 118 MET B O 1
ATOM 4157 N N . ILE B 1 119 ? -7.512 27.906 -7.84 1 94.56 119 ILE B N 1
ATOM 4158 C CA . ILE B 1 119 ? -8.109 27.891 -9.172 1 94.56 119 ILE B CA 1
ATOM 4159 C C . ILE B 1 119 ? -8.984 26.656 -9.336 1 94.56 119 ILE B C 1
ATOM 4161 O O . ILE B 1 119 ? -10.094 26.734 -9.875 1 94.56 119 ILE B O 1
ATOM 4165 N N . ILE B 1 120 ? -8.508 25.562 -8.828 1 91.69 120 ILE B N 1
ATOM 4166 C CA . ILE B 1 120 ? -9.258 24.312 -8.922 1 91.69 120 ILE B CA 1
ATOM 4167 C C . ILE B 1 120 ? -10.562 24.438 -8.133 1 91.69 120 ILE B C 1
ATOM 4169 O O . ILE B 1 120 ? -11.594 23.906 -8.547 1 91.69 120 ILE B O 1
ATOM 4173 N N . SER B 1 121 ? -10.523 25.125 -7.035 1 92.69 121 SER B N 1
ATOM 4174 C CA . SER B 1 121 ? -11.703 25.297 -6.184 1 92.69 121 SER B CA 1
ATOM 4175 C C . SER B 1 121 ? -12.844 25.969 -6.941 1 92.69 121 SER B C 1
ATOM 4177 O O . SER B 1 121 ? -14.016 25.703 -6.668 1 92.69 121 SER B O 1
ATOM 4179 N N . ARG B 1 122 ? -12.539 26.781 -7.883 1 88.75 122 ARG B N 1
ATOM 4180 C CA . ARG B 1 122 ? -13.555 27.516 -8.625 1 88.75 122 ARG B CA 1
ATOM 4181 C C . ARG B 1 122 ? -14.047 26.703 -9.828 1 88.75 122 ARG B C 1
ATOM 4183 O O . ARG B 1 122 ? -15.109 26.984 -10.375 1 88.75 122 ARG B O 1
ATOM 4190 N N . THR B 1 123 ? -13.352 25.672 -10.172 1 83.88 123 THR B N 1
ATOM 4191 C CA . THR B 1 123 ? -13.703 24.891 -11.352 1 83.88 123 THR B CA 1
ATOM 4192 C C . THR B 1 123 ? -14.281 23.531 -10.945 1 83.88 123 THR B C 1
ATOM 4194 O O . THR B 1 123 ? -14.273 22.594 -11.734 1 83.88 123 THR B O 1
ATOM 4197 N N . PHE B 1 124 ? -14.633 23.484 -9.781 1 75 124 PHE B N 1
ATOM 4198 C CA . PHE B 1 124 ? -15.055 22.219 -9.188 1 75 124 PHE B CA 1
ATOM 4199 C C . PHE B 1 124 ? -16.234 21.625 -9.961 1 75 124 PHE B C 1
ATOM 4201 O O . PHE B 1 124 ? -16.312 20.406 -10.133 1 75 124 PHE B O 1
ATOM 4208 N N . LYS B 1 125 ? -17.094 22.469 -10.367 1 70.25 125 LYS B N 1
ATOM 4209 C CA . LYS B 1 125 ? -18.266 22 -11.102 1 70.25 125 LYS B CA 1
ATOM 4210 C C . LYS B 1 125 ? -17.828 21.172 -12.3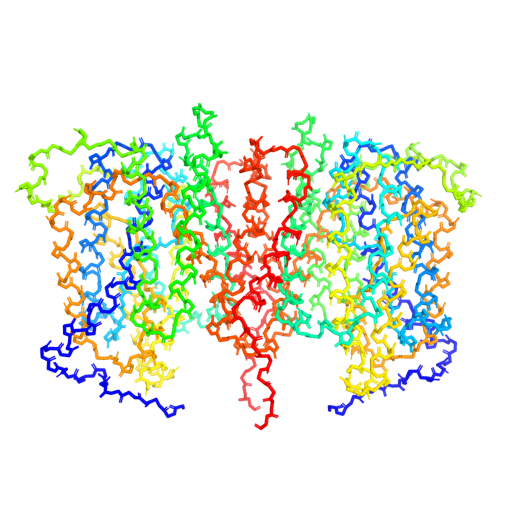2 1 70.25 125 LYS B C 1
ATOM 4212 O O . LYS B 1 125 ? -18.5 20.203 -12.68 1 70.25 125 LYS B O 1
ATOM 4217 N N . TYR B 1 126 ? -16.672 21.422 -12.742 1 72.38 126 TYR B N 1
ATOM 4218 C CA . TYR B 1 126 ? -16.203 20.766 -13.953 1 72.38 126 TYR B CA 1
ATOM 4219 C C . TYR B 1 126 ? -15.312 19.562 -13.617 1 72.38 126 TYR B C 1
ATOM 4221 O O . TYR B 1 126 ? -15.039 18.719 -14.477 1 72.38 126 TYR B O 1
ATOM 4229 N N . MET B 1 127 ? -14.945 19.484 -12.328 1 75.94 127 MET B N 1
ATOM 4230 C CA . MET B 1 127 ? -13.953 18.469 -11.969 1 75.94 127 MET B CA 1
ATOM 4231 C C . MET B 1 127 ? -14.602 17.297 -11.25 1 75.94 127 MET B C 1
ATOM 4233 O O . MET B 1 127 ? -13.906 16.422 -10.727 1 75.94 127 MET B O 1
ATOM 4237 N N . ARG B 1 128 ? -15.836 17.344 -11.312 1 72.62 128 ARG B N 1
ATOM 4238 C CA . ARG B 1 128 ? -16.562 16.297 -10.594 1 72.62 128 ARG B CA 1
ATOM 4239 C C . ARG B 1 128 ? -16.266 14.914 -11.172 1 72.62 128 ARG B C 1
ATOM 4241 O O . ARG B 1 128 ? -16.281 13.914 -10.445 1 72.62 128 ARG B O 1
ATOM 4248 N N . ASN B 1 129 ? -15.977 14.867 -12.453 1 75.19 129 ASN B N 1
ATOM 4249 C CA . ASN B 1 129 ? -15.688 13.594 -13.102 1 75.19 129 ASN B CA 1
ATOM 4250 C C . ASN B 1 129 ? -14.266 13.125 -12.797 1 75.19 129 ASN B C 1
ATOM 4252 O O . ASN B 1 129 ? -13.945 11.945 -12.961 1 75.19 129 ASN B O 1
ATOM 4256 N N . ILE B 1 130 ? -13.477 14.055 -12.359 1 78.12 130 ILE B N 1
ATOM 4257 C CA . ILE B 1 130 ? -12.078 13.742 -12.062 1 78.12 130 ILE B CA 1
ATOM 4258 C C . ILE B 1 130 ? -11.93 13.383 -10.586 1 78.12 130 ILE B C 1
ATOM 4260 O O . ILE B 1 130 ? -11.195 12.461 -10.234 1 78.12 130 ILE B O 1
ATOM 4264 N N . ILE B 1 131 ? -12.75 14.086 -9.805 1 79.94 131 ILE B N 1
ATOM 4265 C CA . ILE B 1 131 ? -12.633 13.914 -8.359 1 79.94 131 ILE B CA 1
ATOM 4266 C C . ILE B 1 131 ? -13.672 12.898 -7.879 1 79.94 131 ILE B C 1
ATOM 4268 O O . ILE B 1 131 ? -14.742 13.281 -7.398 1 79.94 131 ILE B O 1
ATOM 4272 N N . THR B 1 132 ? -13.414 11.656 -8.008 1 84.75 132 THR B N 1
ATOM 4273 C CA . THR B 1 132 ? -14.281 10.578 -7.547 1 84.75 132 THR B CA 1
ATOM 4274 C C . THR B 1 132 ? -13.766 10 -6.23 1 84.75 132 THR B C 1
ATOM 4276 O O . THR B 1 132 ? -12.602 10.188 -5.879 1 84.75 132 THR B O 1
ATOM 4279 N N . PRO B 1 133 ? -14.625 9.422 -5.531 1 85.56 133 PRO B N 1
ATOM 4280 C CA . PRO B 1 133 ? -14.188 8.766 -4.293 1 85.56 133 PRO B CA 1
ATOM 4281 C C . PRO B 1 133 ? -13.062 7.762 -4.523 1 85.56 133 PRO B C 1
ATOM 4283 O O . PRO B 1 133 ? -12.211 7.574 -3.65 1 85.56 133 PRO B O 1
ATOM 4286 N N . LEU B 1 134 ? -13.07 7.176 -5.699 1 91.62 134 LEU B N 1
ATOM 4287 C CA . LEU B 1 134 ? -12.016 6.227 -6.027 1 91.62 134 LEU B CA 1
ATOM 4288 C C . LEU B 1 134 ? -10.656 6.918 -6.07 1 91.62 134 LEU B C 1
ATOM 4290 O O . LEU B 1 134 ? -9.711 6.469 -5.426 1 91.62 134 LEU B O 1
ATOM 4294 N N . VAL B 1 135 ? -10.641 8.031 -6.805 1 92.31 135 VAL B N 1
ATOM 4295 C CA . VAL B 1 135 ? -9.383 8.758 -6.949 1 92.31 135 VAL B CA 1
ATOM 4296 C C . VAL B 1 135 ? -8.961 9.328 -5.598 1 92.31 135 VAL B C 1
ATOM 4298 O O . VAL B 1 135 ? -7.785 9.25 -5.227 1 92.31 135 VAL B O 1
ATOM 4301 N N . SER B 1 136 ? -9.914 9.844 -4.859 1 89.62 136 SER B N 1
ATOM 4302 C CA . SER B 1 136 ? -9.625 10.391 -3.539 1 89.62 136 SER B CA 1
ATOM 4303 C C . SER B 1 136 ? -9.086 9.328 -2.596 1 89.62 136 SER B C 1
ATOM 4305 O O . SER B 1 136 ? -8.109 9.555 -1.882 1 89.62 136 SER B O 1
ATOM 4307 N N . GLY B 1 137 ? -9.773 8.242 -2.609 1 92.62 137 GLY B N 1
ATOM 4308 C CA . GLY B 1 137 ? -9.336 7.145 -1.762 1 92.62 137 GLY B CA 1
ATOM 4309 C C . GLY B 1 137 ? -7.938 6.656 -2.09 1 92.62 137 GLY B C 1
ATOM 4310 O O . GLY B 1 137 ? -7.145 6.379 -1.188 1 92.62 137 GLY B O 1
ATOM 4311 N N . ILE B 1 138 ? -7.582 6.551 -3.369 1 95.31 138 ILE B N 1
ATOM 4312 C CA . ILE B 1 138 ? -6.27 6.102 -3.814 1 95.31 138 ILE B CA 1
ATOM 4313 C C . ILE B 1 138 ? -5.199 7.082 -3.344 1 95.31 138 ILE B C 1
ATOM 4315 O O . ILE B 1 138 ? -4.148 6.672 -2.846 1 95.31 138 ILE B O 1
ATOM 4319 N N . VAL B 1 139 ? -5.508 8.312 -3.475 1 92.44 139 VAL B N 1
ATOM 4320 C CA . VAL B 1 139 ? -4.555 9.344 -3.098 1 92.44 139 VAL B CA 1
ATOM 4321 C C . VAL B 1 139 ? -4.305 9.297 -1.593 1 92.44 139 VAL B C 1
ATOM 4323 O O . VAL B 1 139 ? -3.156 9.344 -1.145 1 92.44 139 VAL B O 1
ATOM 4326 N N . VAL B 1 140 ? -5.344 9.234 -0.815 1 92 140 VAL B N 1
ATOM 4327 C CA . VAL B 1 140 ? -5.215 9.172 0.637 1 92 140 VAL B CA 1
ATOM 4328 C C . VAL B 1 140 ? -4.441 7.914 1.035 1 92 140 VAL B C 1
ATOM 4330 O O . VAL B 1 140 ? -3.592 7.957 1.929 1 92 140 VAL B O 1
ATOM 4333 N N . LEU B 1 141 ? -4.75 6.844 0.37 1 95.75 141 LEU B N 1
ATOM 4334 C CA . LEU B 1 141 ? -4.047 5.59 0.612 1 95.75 141 LEU B CA 1
ATOM 4335 C C . LEU B 1 141 ? -2.555 5.738 0.336 1 95.75 141 LEU B C 1
ATOM 4337 O O . LEU B 1 141 ? -1.725 5.332 1.152 1 95.75 141 LEU B O 1
ATOM 4341 N N . LEU B 1 142 ? -2.199 6.355 -0.728 1 95.94 142 LEU B N 1
ATOM 4342 C CA . LEU B 1 142 ? -0.804 6.527 -1.121 1 95.94 142 LEU B CA 1
ATOM 4343 C C . LEU B 1 142 ? -0.081 7.469 -0.163 1 95.94 142 LEU B C 1
ATOM 4345 O O . LEU B 1 142 ? 1.111 7.297 0.1 1 95.94 142 LEU B O 1
ATOM 4349 N N . ILE B 1 143 ? -0.788 8.461 0.295 1 92.5 143 ILE B N 1
ATOM 4350 C CA . ILE B 1 143 ? -0.199 9.359 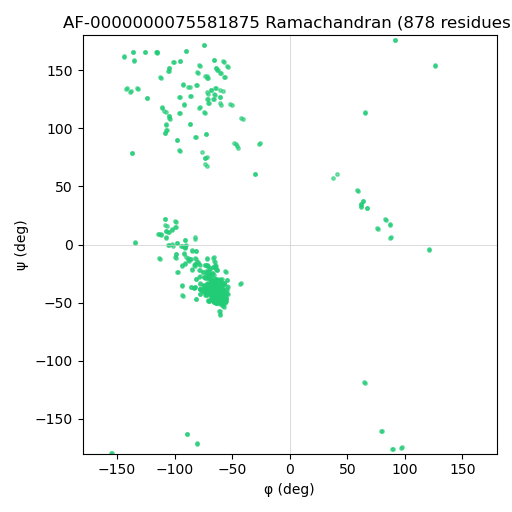1.287 1 92.5 143 ILE B CA 1
ATOM 4351 C C . ILE B 1 143 ? 0.226 8.555 2.516 1 92.5 143 ILE B C 1
ATOM 4353 O O . ILE B 1 143 ? 1.382 8.625 2.941 1 92.5 143 ILE B O 1
ATOM 4357 N N . GLY B 1 144 ? -0.679 7.809 3.018 1 94.38 144 GLY B N 1
ATOM 4358 C CA . GLY B 1 144 ? -0.368 7 4.184 1 94.38 144 GLY B CA 1
ATOM 4359 C C . GLY B 1 144 ? 0.768 6.023 3.949 1 94.38 144 GLY B C 1
ATOM 4360 O O . GLY B 1 144 ? 1.693 5.934 4.758 1 94.38 144 GLY B O 1
ATOM 4361 N N . LEU B 1 145 ? 0.733 5.305 2.84 1 96.81 145 LEU B N 1
ATOM 4362 C CA . LEU B 1 145 ? 1.726 4.277 2.547 1 96.81 145 LEU B CA 1
ATOM 4363 C C . LEU B 1 145 ? 3.1 4.895 2.316 1 96.81 145 LEU B C 1
ATOM 4365 O O . LEU B 1 145 ? 4.113 4.34 2.744 1 96.81 145 LEU B O 1
ATOM 4369 N N . SER B 1 146 ? 3.148 5.969 1.64 1 94.56 146 SER B N 1
ATOM 4370 C CA . SER B 1 146 ? 4.422 6.609 1.326 1 94.56 146 SER B CA 1
ATOM 4371 C C . SER B 1 146 ? 5.082 7.168 2.58 1 94.56 146 SER B C 1
ATOM 4373 O O . SER B 1 146 ? 6.312 7.18 2.689 1 94.56 146 SER B O 1
ATOM 4375 N N . LEU B 1 147 ? 4.285 7.594 3.521 1 94.06 147 LEU B N 1
ATOM 4376 C CA . LEU B 1 147 ? 4.82 8.234 4.715 1 94.06 147 LEU B CA 1
ATOM 4377 C C . LEU B 1 147 ? 5.332 7.191 5.707 1 94.06 147 LEU B C 1
ATOM 4379 O O . LEU B 1 147 ? 6.066 7.527 6.641 1 94.06 147 LEU B O 1
ATOM 4383 N N . ILE B 1 148 ? 4.953 5.957 5.496 1 96.38 148 ILE B N 1
ATOM 4384 C CA . ILE B 1 148 ? 5.469 4.895 6.352 1 96.38 148 ILE B CA 1
ATOM 4385 C C . ILE B 1 148 ? 6.996 4.891 6.305 1 96.38 148 ILE B C 1
ATOM 4387 O O . ILE B 1 148 ? 7.652 4.637 7.32 1 96.38 148 ILE B O 1
ATOM 4391 N N . LYS B 1 149 ? 7.57 5.242 5.164 1 95.06 149 LYS B N 1
ATOM 4392 C CA . LYS B 1 149 ? 9.023 5.262 5.012 1 95.06 149 LYS B CA 1
ATOM 4393 C C . LYS B 1 149 ? 9.664 6.246 5.988 1 95.06 149 LYS B C 1
ATOM 4395 O O . LYS B 1 149 ? 10.602 5.898 6.703 1 95.06 149 LYS B O 1
ATOM 4400 N N . VAL B 1 150 ? 9.172 7.418 6.047 1 92.81 150 VAL B N 1
ATOM 4401 C CA . VAL B 1 150 ? 9.742 8.43 6.93 1 92.81 150 VAL B CA 1
ATOM 4402 C C . VAL B 1 150 ? 9.477 8.055 8.383 1 92.81 150 VAL B C 1
ATOM 4404 O O . VAL B 1 150 ? 10.305 8.328 9.258 1 92.81 150 VAL B O 1
ATOM 4407 N N . GLY B 1 151 ? 8.305 7.453 8.633 1 95.25 151 GLY B N 1
ATOM 4408 C CA . GLY B 1 151 ? 8.031 6.961 9.977 1 95.25 151 GLY B CA 1
ATOM 4409 C C . GLY B 1 151 ? 9.055 5.953 10.461 1 95.25 151 GLY B C 1
ATOM 4410 O O . GLY B 1 151 ? 9.539 6.047 11.594 1 95.25 151 GLY B O 1
ATOM 4411 N N . ILE B 1 152 ? 9.391 5.016 9.617 1 96.44 152 ILE B N 1
ATOM 4412 C CA . ILE B 1 152 ? 10.344 3.971 9.984 1 96.44 152 ILE B CA 1
ATOM 4413 C C . ILE B 1 152 ? 11.742 4.57 10.117 1 96.44 152 ILE B C 1
ATOM 4415 O O . ILE B 1 152 ? 12.523 4.156 10.977 1 96.44 152 ILE B O 1
ATOM 4419 N N . ILE B 1 153 ? 12.102 5.484 9.273 1 96.25 153 ILE B N 1
ATOM 4420 C CA . ILE B 1 153 ? 13.383 6.172 9.375 1 96.25 153 ILE B CA 1
ATOM 4421 C C . ILE B 1 153 ? 13.484 6.855 10.742 1 96.25 153 ILE B C 1
ATOM 4423 O O . ILE B 1 153 ? 14.516 6.758 11.414 1 96.25 153 ILE B O 1
ATOM 4427 N N . SER B 1 154 ? 12.406 7.508 11.109 1 96.31 154 SER B N 1
ATOM 4428 C CA . SER B 1 154 ? 12.383 8.164 12.414 1 96.31 154 SER B CA 1
ATOM 4429 C C . SER B 1 154 ? 12.5 7.148 13.547 1 96.31 154 SER B C 1
ATOM 4431 O O . SER B 1 154 ? 13.188 7.398 14.547 1 96.31 154 SER B O 1
ATOM 4433 N N . CYS B 1 155 ? 11.906 6.016 13.43 1 96.88 155 CYS B N 1
ATOM 4434 C CA . CYS B 1 155 ? 12.008 4.961 14.43 1 96.88 155 CYS B CA 1
ATOM 4435 C C . CYS B 1 155 ? 13.453 4.527 14.617 1 96.88 155 CYS B C 1
ATOM 4437 O O . CYS B 1 155 ? 13.867 4.207 15.734 1 96.88 155 CYS B O 1
ATOM 4439 N N . GLY B 1 156 ? 14.18 4.535 13.539 1 96.44 156 GLY B N 1
ATOM 4440 C CA . GLY B 1 156 ? 15.57 4.098 13.578 1 96.44 156 GLY B CA 1
ATOM 4441 C C . GLY B 1 156 ? 16.516 5.172 14.078 1 96.44 156 GLY B C 1
ATOM 4442 O O . GLY B 1 156 ? 17.719 4.926 14.227 1 96.44 156 GLY B O 1
ATOM 4443 N N . GLY B 1 157 ? 16.094 6.332 14.305 1 95.19 157 GLY B N 1
ATOM 4444 C CA . GLY B 1 157 ? 16.938 7.402 14.812 1 95.19 157 GLY B CA 1
ATOM 4445 C C . GLY B 1 157 ? 17 8.602 13.891 1 95.19 157 GLY B C 1
ATOM 4446 O O . GLY B 1 157 ? 17.641 9.602 14.211 1 95.19 157 GLY B O 1
ATOM 4447 N N . GLY B 1 158 ? 16.359 8.477 12.719 1 94.31 158 GLY B N 1
ATOM 4448 C CA . GLY B 1 158 ? 16.297 9.609 11.812 1 94.31 158 GLY B CA 1
ATOM 4449 C C . GLY B 1 158 ? 17.453 9.664 10.836 1 94.31 158 GLY B C 1
ATOM 4450 O O . GLY B 1 158 ? 18.266 8.734 10.789 1 94.31 158 GLY B O 1
ATOM 4451 N N . TYR B 1 159 ? 17.484 10.703 10.062 1 91.31 159 TYR B N 1
ATOM 4452 C CA . TYR B 1 159 ? 18.484 10.852 9 1 91.31 159 TYR B CA 1
ATOM 4453 C C . TYR B 1 159 ? 19.875 11.078 9.586 1 91.31 159 TYR B C 1
ATOM 4455 O O . TYR B 1 159 ? 20.875 10.617 9.031 1 91.31 159 TYR B O 1
ATOM 4463 N N . THR B 1 160 ? 19.906 11.812 10.719 1 90 160 THR B N 1
ATOM 4464 C CA . THR B 1 160 ? 21.188 12.039 11.383 1 90 160 THR B CA 1
ATOM 4465 C C . THR B 1 160 ? 21.797 10.719 11.836 1 90 160 THR B C 1
ATOM 4467 O O . THR B 1 160 ? 23 10.508 11.695 1 90 160 THR B O 1
ATOM 4470 N N . ALA B 1 161 ? 20.984 9.836 12.367 1 92.88 161 ALA B N 1
ATOM 4471 C CA . ALA B 1 161 ? 21.469 8.531 12.805 1 92.88 161 ALA B CA 1
ATOM 4472 C C . ALA B 1 161 ? 21.938 7.688 11.625 1 92.88 161 ALA B C 1
ATOM 4474 O O . ALA B 1 161 ? 22.859 6.891 11.758 1 92.88 161 ALA B O 1
ATOM 4475 N N . MET B 1 162 ? 21.359 7.84 10.477 1 92.06 162 MET B N 1
ATOM 4476 C CA . MET B 1 162 ? 21.766 7.129 9.273 1 92.06 162 MET B CA 1
ATOM 4477 C C . MET B 1 162 ? 23.156 7.559 8.828 1 92.06 162 MET B C 1
ATOM 4479 O O . MET B 1 162 ? 23.953 6.73 8.375 1 92.06 162 MET B O 1
ATOM 4483 N N . ASP B 1 163 ? 23.453 8.82 8.977 1 91.06 163 ASP B N 1
ATOM 4484 C CA . ASP B 1 163 ? 24.734 9.359 8.555 1 91.06 163 ASP B CA 1
ATOM 4485 C C . ASP B 1 163 ? 25.844 8.961 9.531 1 91.06 163 ASP B C 1
ATOM 4487 O O . ASP B 1 163 ? 26.984 8.734 9.125 1 91.06 163 ASP B O 1
ATOM 4491 N N . ASN B 1 164 ? 25.484 8.883 10.828 1 91.38 164 ASN B N 1
ATOM 4492 C CA . ASN B 1 164 ? 26.516 8.648 11.836 1 91.38 164 ASN B CA 1
ATOM 4493 C C . ASN B 1 164 ? 26.656 7.164 12.156 1 91.38 164 ASN B C 1
ATOM 4495 O O . ASN B 1 164 ? 27.406 6.789 13.055 1 91.38 164 ASN B O 1
ATOM 4499 N N . GLY B 1 165 ? 25.859 6.266 11.555 1 90.5 165 GLY B N 1
ATOM 4500 C CA . GLY B 1 165 ? 26 4.828 11.695 1 90.5 165 GLY B CA 1
ATOM 4501 C C . GLY B 1 165 ? 25.266 4.262 12.891 1 90.5 165 GLY B C 1
ATOM 4502 O O . GLY B 1 165 ? 25.453 3.096 13.25 1 90.5 165 GLY B O 1
ATOM 4503 N N . THR B 1 166 ? 24.5 5.105 13.594 1 92.06 166 THR B N 1
ATOM 4504 C CA . THR B 1 166 ? 23.766 4.633 14.773 1 92.06 166 THR B CA 1
ATOM 4505 C C . THR B 1 166 ? 22.312 4.344 14.422 1 92.06 166 THR B C 1
ATOM 4507 O O . THR B 1 166 ? 21.469 4.242 15.312 1 92.06 166 THR B O 1
ATOM 4510 N N . PHE B 1 167 ? 22.047 4.262 13.188 1 95.06 167 PHE B N 1
ATOM 4511 C CA . PHE B 1 167 ? 20.688 3.996 12.734 1 95.06 167 PHE B CA 1
ATOM 4512 C C . PHE B 1 167 ? 20.219 2.617 13.195 1 95.06 167 PHE B C 1
ATOM 4514 O O . PHE B 1 167 ? 20.984 1.656 13.164 1 95.06 167 PHE B O 1
ATOM 4521 N N . ALA B 1 168 ? 19.047 2.518 13.703 1 95.69 168 ALA B N 1
ATOM 4522 C CA . ALA B 1 168 ? 18.391 1.27 14.07 1 95.69 168 ALA B CA 1
ATOM 4523 C C . ALA B 1 168 ? 19.094 0.588 15.234 1 95.69 168 ALA B C 1
ATOM 4525 O O . ALA B 1 168 ? 19.203 -0.64 15.273 1 95.69 168 ALA B O 1
ATOM 4526 N N . SER B 1 169 ? 19.688 1.441 16.109 1 94.38 169 SER B N 1
ATOM 4527 C CA . SER B 1 169 ? 20.25 0.898 17.344 1 94.38 169 SER B CA 1
ATOM 4528 C C . SER B 1 169 ? 19.156 0.339 18.234 1 94.38 169 SER B C 1
ATOM 4530 O O . SER B 1 169 ? 17.984 0.709 18.109 1 94.38 169 SER B O 1
ATOM 4532 N N . TRP B 1 170 ? 19.531 -0.517 19.109 1 92.88 170 TRP B N 1
ATOM 4533 C CA . TRP B 1 170 ? 18.578 -1.131 20.031 1 92.88 170 TRP B CA 1
ATOM 4534 C C . TRP B 1 170 ? 17.906 -0.076 20.891 1 92.88 170 TRP B C 1
ATOM 4536 O O . TRP B 1 170 ? 16.719 -0.212 21.25 1 92.88 170 TRP B O 1
ATOM 4546 N N . GLU B 1 171 ? 18.609 0.931 21.234 1 93.5 171 GLU B N 1
ATOM 4547 C CA . GLU B 1 171 ? 18.047 2.012 22.031 1 93.5 171 GLU B CA 1
ATOM 4548 C C . GLU B 1 171 ? 16.953 2.76 21.266 1 93.5 171 GLU B C 1
ATOM 4550 O O . GLU B 1 171 ? 15.875 3.008 21.812 1 93.5 171 GLU B O 1
ATOM 4555 N N . ASN B 1 172 ? 17.297 3.078 20.062 1 95.31 172 ASN B N 1
ATOM 4556 C CA . ASN B 1 172 ? 16.328 3.797 19.234 1 95.31 172 ASN B CA 1
ATOM 4557 C C . ASN B 1 172 ? 15.078 2.963 18.969 1 95.31 172 ASN B C 1
ATOM 4559 O O . ASN B 1 172 ? 13.961 3.449 19.141 1 95.31 172 ASN B O 1
ATOM 4563 N N . LEU B 1 173 ? 15.297 1.747 18.672 1 95.62 173 LEU B N 1
ATOM 4564 C CA . LEU B 1 173 ? 14.18 0.887 18.312 1 95.62 173 LEU B CA 1
ATOM 4565 C C . LEU B 1 173 ? 13.328 0.565 19.531 1 95.62 173 LEU B C 1
ATOM 4567 O O . LEU B 1 173 ? 12.109 0.419 19.438 1 95.62 173 LEU B O 1
ATOM 4571 N N . SER B 1 174 ? 13.961 0.449 20.656 1 95.38 174 SER B N 1
ATOM 4572 C CA . SER B 1 174 ? 13.211 0.167 21.891 1 95.38 174 SER B CA 1
ATOM 4573 C C . SER B 1 174 ? 12.336 1.352 22.281 1 95.38 174 SER B C 1
ATOM 4575 O O . SER B 1 174 ? 11.219 1.169 22.75 1 95.38 174 SER B O 1
ATOM 4577 N N . ILE B 1 175 ? 12.875 2.545 22.109 1 96.31 175 ILE B N 1
ATOM 4578 C CA . ILE B 1 175 ? 12.102 3.744 22.422 1 96.31 175 ILE B CA 1
ATOM 4579 C C . ILE B 1 175 ? 10.898 3.832 21.484 1 96.31 175 ILE B C 1
ATOM 4581 O O . ILE B 1 175 ? 9.766 4.051 21.922 1 96.31 175 ILE B O 1
ATOM 4585 N N . ALA B 1 176 ? 11.156 3.699 20.172 1 97.5 176 ALA B N 1
ATOM 4586 C CA . ALA B 1 176 ? 10.086 3.746 19.188 1 97.5 176 ALA B CA 1
ATOM 4587 C C . ALA B 1 176 ? 9.047 2.666 19.453 1 97.5 176 ALA B C 1
ATOM 4589 O O . ALA B 1 176 ? 7.84 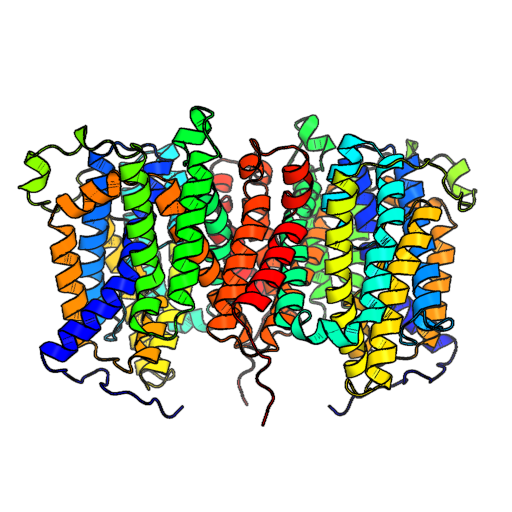2.912 19.328 1 97.5 176 ALA B O 1
ATOM 4590 N N . GLY B 1 177 ? 9.578 1.482 19.797 1 97 177 GLY B N 1
ATOM 4591 C CA . GLY B 1 177 ? 8.68 0.385 20.109 1 97 177 GLY B CA 1
ATOM 4592 C C . GLY B 1 177 ? 7.809 0.662 21.312 1 97 177 GLY B C 1
ATOM 4593 O O . GLY B 1 177 ? 6.621 0.326 21.328 1 97 177 GLY B O 1
ATOM 4594 N N . ALA B 1 178 ? 8.383 1.217 22.312 1 97.06 178 ALA B N 1
ATOM 4595 C CA . ALA B 1 178 ? 7.641 1.558 23.516 1 97.06 178 ALA B CA 1
ATOM 4596 C C . ALA B 1 178 ? 6.535 2.564 23.219 1 97.06 178 ALA B C 1
ATOM 4598 O O . ALA B 1 178 ? 5.422 2.449 23.75 1 97.06 178 ALA B O 1
ATOM 4599 N N . VAL B 1 179 ? 6.875 3.52 22.422 1 97.44 179 VAL B N 1
ATOM 4600 C CA . VAL B 1 179 ? 5.887 4.527 22.047 1 97.44 179 VAL B CA 1
ATOM 4601 C C . VAL B 1 179 ? 4.766 3.881 21.234 1 97.44 179 VAL B C 1
ATOM 4603 O O . VAL B 1 179 ? 3.584 4.105 21.516 1 97.44 179 VAL B O 1
ATOM 4606 N N . LEU B 1 180 ? 5.145 3.088 20.266 1 97.06 180 LEU B N 1
ATOM 4607 C CA . LEU B 1 180 ? 4.164 2.426 19.406 1 97.06 180 LEU B CA 1
ATOM 4608 C C . LEU B 1 180 ? 3.219 1.562 20.234 1 97.06 180 LEU B C 1
ATOM 4610 O O . LEU B 1 180 ? 2 1.623 20.062 1 97.06 180 LEU B O 1
ATOM 4614 N N . LEU B 1 181 ? 3.758 0.802 21.125 1 96.31 181 LEU B N 1
ATOM 4615 C CA . LEU B 1 181 ? 2.957 -0.077 21.969 1 96.31 181 LEU B CA 1
ATOM 4616 C C . LEU B 1 181 ? 2.066 0.733 22.906 1 96.31 181 LEU B C 1
ATOM 4618 O O . LEU B 1 181 ? 0.934 0.335 23.188 1 96.31 181 LEU B O 1
ATOM 4622 N N . SER B 1 182 ? 2.594 1.816 23.391 1 96.5 182 SER B N 1
ATOM 4623 C CA . SER B 1 182 ? 1.802 2.691 24.25 1 96.5 182 SER B CA 1
ATOM 4624 C C . SER B 1 182 ? 0.611 3.273 23.484 1 96.5 182 SER B C 1
ATOM 4626 O O . SER B 1 182 ? -0.503 3.316 24.016 1 96.5 182 SER B O 1
ATOM 4628 N N . VAL B 1 183 ? 0.874 3.758 22.297 1 94.94 183 VAL B N 1
ATOM 4629 C CA . VAL B 1 183 ? -0.202 4.324 21.484 1 94.94 183 VAL B CA 1
ATOM 4630 C C . VAL B 1 183 ? -1.258 3.254 21.219 1 94.94 183 VAL B C 1
ATOM 4632 O O . VAL B 1 183 ? -2.459 3.52 21.312 1 94.94 183 VAL B O 1
ATOM 4635 N N . LEU B 1 184 ? -0.79 2.084 20.906 1 93.88 184 LEU B N 1
ATOM 4636 C CA . LEU B 1 184 ? -1.708 0.98 20.656 1 93.88 184 LEU B CA 1
ATOM 4637 C C . LEU B 1 184 ? -2.52 0.648 21.906 1 93.88 184 LEU B C 1
ATOM 4639 O O . LEU B 1 184 ? -3.721 0.381 21.812 1 93.88 184 LEU B O 1
ATOM 4643 N N . PHE B 1 185 ? -1.898 0.651 23 1 93.5 185 PHE B N 1
ATOM 4644 C CA . PHE B 1 185 ? -2.547 0.333 24.266 1 93.5 185 PHE B CA 1
ATOM 4645 C C . PHE B 1 185 ? -3.65 1.337 24.578 1 93.5 185 PHE B C 1
ATOM 4647 O O . PHE B 1 185 ? -4.777 0.951 24.906 1 93.5 185 PHE B O 1
ATOM 4654 N N . PHE B 1 186 ? -3.359 2.586 24.484 1 93.56 186 PHE B N 1
ATOM 4655 C CA . PHE B 1 186 ? -4.328 3.625 24.812 1 93.56 186 PHE B CA 1
ATOM 4656 C C . PHE B 1 186 ? -5.449 3.662 23.781 1 93.56 186 PHE B C 1
ATOM 4658 O O . PHE B 1 186 ? -6.598 3.965 24.109 1 93.56 186 PHE B O 1
ATOM 4665 N N . ASN B 1 187 ? -5.09 3.361 22.547 1 90.5 187 ASN B N 1
ATOM 4666 C CA . ASN B 1 187 ? -6.098 3.377 21.5 1 90.5 187 ASN B CA 1
ATOM 4667 C C . ASN B 1 187 ? -7.113 2.252 21.672 1 90.5 187 ASN B C 1
ATOM 4669 O O . ASN B 1 187 ? -8.266 2.373 21.25 1 90.5 187 ASN B O 1
ATOM 4673 N N . ARG B 1 188 ? -6.723 1.221 22.312 1 87.81 188 ARG B N 1
ATOM 4674 C CA . ARG B 1 188 ? -7.586 0.06 22.5 1 87.81 188 ARG B CA 1
ATOM 4675 C C . ARG B 1 188 ? -8.469 0.233 23.734 1 87.81 188 ARG B C 1
ATOM 4677 O O . ARG B 1 188 ? -9.477 -0.468 23.891 1 87.81 188 ARG B O 1
ATOM 4684 N N . CYS B 1 189 ? -8.195 1.135 24.5 1 88.88 189 CYS B N 1
ATOM 4685 C CA . CYS B 1 189 ? -8.922 1.333 25.75 1 88.88 189 CYS B CA 1
ATOM 4686 C C . CYS B 1 189 ? -10.383 1.688 25.469 1 88.88 189 CYS B C 1
ATOM 4688 O O . CYS B 1 189 ? -10.703 2.242 24.422 1 88.88 189 CYS B O 1
ATOM 4690 N N . LYS B 1 190 ? -11.273 1.372 26.359 1 86.62 190 LYS B N 1
ATOM 4691 C CA . LYS B 1 190 ? -12.711 1.632 26.25 1 86.62 190 LYS B CA 1
ATOM 4692 C C . LYS B 1 190 ? -13.016 3.109 26.469 1 86.62 190 LYS B C 1
ATOM 4694 O O . LYS B 1 190 ? -13.977 3.639 25.891 1 86.62 190 LYS B O 1
ATOM 4699 N N . ASN B 1 191 ? -12.164 3.707 27.234 1 89.94 191 ASN B N 1
ATOM 4700 C CA . ASN B 1 191 ? -12.367 5.125 27.516 1 89.94 191 ASN B CA 1
ATOM 4701 C C . ASN B 1 191 ? -12.102 5.984 26.281 1 89.94 191 ASN B C 1
ATOM 4703 O O . ASN B 1 191 ? -10.984 5.977 25.75 1 89.94 191 ASN B O 1
ATOM 4707 N N . LYS B 1 192 ? -13.109 6.742 25.875 1 84.5 192 LYS B N 1
ATOM 4708 C CA . LYS B 1 192 ? -13.016 7.539 24.656 1 84.5 192 LYS B CA 1
ATOM 4709 C C . LYS B 1 192 ? -11.922 8.594 24.766 1 84.5 192 LYS B C 1
ATOM 4711 O O . LYS B 1 192 ? -11.266 8.922 23.781 1 84.5 192 LYS B O 1
ATOM 4716 N N . TYR B 1 193 ? -11.672 9.156 25.922 1 86.88 193 TYR B N 1
ATOM 4717 C CA . TYR B 1 193 ? -10.672 10.203 26.109 1 86.88 193 TYR B CA 1
ATOM 4718 C C . TYR B 1 193 ? -9.258 9.648 25.953 1 86.88 193 TYR B C 1
ATOM 4720 O O . TYR B 1 193 ? -8.398 10.281 25.359 1 86.88 193 TYR B O 1
ATOM 4728 N N . LEU B 1 194 ? -9.07 8.523 26.5 1 90.19 194 LEU B N 1
ATOM 4729 C CA . LEU B 1 194 ? -7.77 7.879 26.359 1 90.19 194 LEU B CA 1
ATOM 4730 C C . LEU B 1 194 ? -7.516 7.48 24.906 1 90.19 194 LEU B C 1
ATOM 4732 O O . LEU B 1 194 ? -6.387 7.59 24.422 1 90.19 194 LEU B O 1
ATOM 4736 N N . ARG B 1 195 ? -8.562 7.184 24.266 1 88.38 195 ARG B N 1
ATOM 4737 C CA . ARG B 1 195 ? -8.445 6.754 22.875 1 88.38 195 ARG B CA 1
ATOM 4738 C C . ARG B 1 195 ? -8.094 7.93 21.969 1 88.38 195 ARG B C 1
ATOM 4740 O O . ARG B 1 195 ? -7.223 7.809 21.094 1 88.38 195 ARG B O 1
ATOM 4747 N N . MET B 1 196 ? -8.734 8.992 22.203 1 84.56 196 MET B N 1
ATOM 4748 C CA . MET B 1 196 ? -8.531 10.156 21.344 1 84.56 196 MET B CA 1
ATOM 4749 C C . MET B 1 196 ? -7.172 10.797 21.609 1 84.56 196 MET B C 1
ATOM 4751 O O . MET B 1 196 ? -6.609 11.461 20.75 1 84.56 196 MET B O 1
ATOM 4755 N N . SER B 1 197 ? -6.652 10.547 22.797 1 90.25 197 SER B N 1
ATOM 4756 C CA . SER B 1 197 ? -5.371 11.125 23.188 1 90.25 197 SER B CA 1
ATOM 4757 C C . SER B 1 197 ? -4.246 10.102 23.078 1 90.25 197 SER B C 1
ATOM 4759 O O . SER B 1 197 ? -3.18 10.281 23.672 1 90.25 197 SER B O 1
ATOM 4761 N N . SER B 1 198 ? -4.535 9.008 22.438 1 92.19 198 SER B N 1
ATOM 4762 C CA . SER B 1 198 ? -3.596 7.887 22.422 1 92.19 198 SER B CA 1
ATOM 4763 C C . SER B 1 198 ? -2.232 8.312 21.891 1 92.19 198 SER B C 1
ATOM 4765 O O . SER B 1 198 ? -1.199 7.996 22.484 1 92.19 198 SER B O 1
ATOM 4767 N N . ILE B 1 199 ? -2.186 9.078 20.812 1 91.25 199 ILE B N 1
ATOM 4768 C CA . ILE B 1 199 ? -0.93 9.453 20.172 1 91.25 199 ILE B CA 1
ATOM 4769 C C . ILE B 1 199 ? -0.179 10.445 21.062 1 91.25 199 ILE B C 1
ATOM 4771 O O . ILE B 1 199 ? 1.032 10.328 21.25 1 91.25 199 ILE B O 1
ATOM 4775 N N . VAL B 1 200 ? -0.878 11.406 21.641 1 92.06 200 VAL B N 1
ATOM 4776 C CA . VAL B 1 200 ? -0.265 12.391 22.516 1 92.06 200 VAL B CA 1
ATOM 4777 C C . VAL B 1 200 ? 0.309 11.703 23.766 1 92.06 200 VAL B C 1
ATOM 4779 O O . VAL B 1 200 ? 1.423 12.016 24.188 1 92.06 200 VAL B O 1
ATOM 4782 N N . LEU B 1 201 ? -0.448 10.812 24.312 1 94.69 201 LEU B N 1
ATOM 4783 C CA . LEU B 1 201 ? 0.007 10.094 25.5 1 94.69 201 LEU B CA 1
ATOM 4784 C C . LEU B 1 201 ? 1.231 9.242 25.172 1 94.69 201 LEU B C 1
ATOM 4786 O O . LEU B 1 201 ? 2.168 9.172 25.984 1 94.69 201 LEU B O 1
ATOM 4790 N N . GLY B 1 202 ? 1.186 8.594 24.031 1 94.94 202 GLY B N 1
ATOM 4791 C CA . GLY B 1 202 ? 2.354 7.84 23.594 1 94.94 202 GLY B CA 1
ATOM 4792 C C . GLY B 1 202 ? 3.592 8.703 23.438 1 94.94 202 GLY B C 1
ATOM 4793 O O . GLY B 1 202 ? 4.688 8.305 23.844 1 94.94 202 GLY B O 1
ATOM 4794 N N . LEU B 1 203 ? 3.402 9.859 22.859 1 94.44 203 LEU B N 1
ATOM 4795 C CA . LEU B 1 203 ? 4.504 10.805 22.672 1 94.44 203 LEU B CA 1
ATOM 4796 C C . LEU B 1 203 ? 5.07 11.25 24.016 1 94.44 203 LEU B C 1
ATOM 4798 O O . LEU B 1 203 ? 6.289 11.328 24.188 1 94.44 203 LEU B O 1
ATOM 4802 N N . CYS B 1 204 ? 4.195 11.547 24.953 1 94.75 204 CYS B N 1
ATOM 4803 C CA . CYS B 1 204 ? 4.625 11.984 26.281 1 94.75 204 CYS B CA 1
ATOM 4804 C C . CYS B 1 204 ? 5.398 10.883 26.984 1 94.75 204 CYS B C 1
ATOM 4806 O O . CYS B 1 204 ? 6.449 11.141 27.578 1 94.75 204 CYS B O 1
ATOM 4808 N N . LEU B 1 205 ? 4.887 9.719 26.922 1 95.81 205 LEU B N 1
ATOM 4809 C CA . LEU B 1 205 ? 5.566 8.594 27.547 1 95.81 205 LEU B CA 1
ATOM 4810 C C . LEU B 1 205 ? 6.918 8.336 26.906 1 95.81 205 LEU B C 1
ATOM 4812 O O . LEU B 1 205 ? 7.91 8.086 27.594 1 95.81 205 LEU B O 1
ATOM 4816 N N . GLY B 1 206 ? 6.941 8.32 25.609 1 95.5 206 GLY B N 1
ATOM 4817 C CA . GLY B 1 206 ? 8.195 8.125 24.906 1 95.5 206 GLY B CA 1
ATOM 4818 C C . GLY B 1 206 ? 9.219 9.203 25.188 1 95.5 206 GLY B C 1
ATOM 4819 O O . GLY B 1 206 ? 10.406 8.914 25.375 1 95.5 206 GLY B O 1
ATOM 4820 N N . TYR B 1 207 ? 8.742 10.422 25.188 1 94.38 207 TYR B N 1
ATOM 4821 C CA . TYR B 1 207 ? 9.617 11.547 25.5 1 94.38 207 TYR B CA 1
ATOM 4822 C C . TYR B 1 207 ? 10.148 11.438 26.922 1 94.38 207 TYR B C 1
ATOM 4824 O O . TYR B 1 207 ? 11.328 11.719 27.172 1 94.38 207 TYR B O 1
ATOM 4832 N N . GLY B 1 208 ? 9.297 11.086 27.828 1 94.44 208 GLY B N 1
ATOM 4833 C CA . GLY B 1 208 ? 9.727 10.844 29.188 1 94.44 208 GLY B CA 1
ATOM 4834 C C . GLY B 1 208 ? 10.789 9.766 29.297 1 94.44 208 GLY B C 1
ATOM 4835 O O . GLY B 1 208 ? 11.781 9.93 30 1 94.44 208 GLY B O 1
ATOM 4836 N N . LEU B 1 209 ? 10.539 8.719 28.594 1 94.69 209 LEU B N 1
ATOM 4837 C CA . LEU B 1 209 ? 11.508 7.625 28.578 1 94.69 209 LEU B CA 1
ATOM 4838 C C . LEU B 1 209 ? 12.844 8.094 28 1 94.69 209 LEU B C 1
ATOM 4840 O O . LEU B 1 209 ? 13.906 7.75 28.531 1 94.69 209 LEU B O 1
ATOM 4844 N N . ALA B 1 210 ? 12.766 8.797 26.906 1 94.12 210 ALA B N 1
ATOM 4845 C CA . ALA B 1 210 ? 13.977 9.312 26.281 1 94.12 210 ALA B CA 1
ATOM 4846 C C . ALA B 1 210 ? 14.719 10.258 27.219 1 94.12 210 ALA B C 1
ATOM 4848 O O . ALA B 1 210 ? 15.953 10.289 27.234 1 94.12 210 ALA B O 1
ATOM 4849 N N . PHE B 1 211 ? 14 11.008 27.984 1 91.31 211 PHE B N 1
ATOM 4850 C CA . PHE B 1 211 ? 14.586 11.93 28.953 1 91.31 211 PHE B CA 1
ATOM 4851 C C . PHE B 1 211 ? 15.328 11.164 30.031 1 91.31 211 PHE B C 1
ATOM 4853 O O . PHE B 1 211 ? 16.453 11.523 30.391 1 91.31 211 PHE B O 1
ATOM 4860 N N . VAL B 1 212 ? 14.734 10.094 30.516 1 92 212 VAL B N 1
ATOM 4861 C CA . VAL B 1 212 ? 15.32 9.289 31.594 1 92 212 VAL B CA 1
ATOM 4862 C C . VAL B 1 212 ? 16.562 8.57 31.078 1 92 212 VAL B C 1
ATOM 4864 O O . VAL B 1 212 ? 17.531 8.391 31.812 1 92 212 VAL B O 1
ATOM 4867 N N . LEU B 1 213 ? 16.562 8.266 29.828 1 91.81 213 LEU B N 1
ATOM 4868 C CA . LEU B 1 213 ? 17.703 7.559 29.234 1 91.81 213 LEU B CA 1
ATOM 4869 C C . LEU B 1 213 ? 18.797 8.539 28.812 1 91.81 213 LEU B C 1
ATOM 4871 O O . LEU B 1 213 ? 19.844 8.125 28.312 1 91.81 213 LEU B O 1
ATOM 4875 N N . GLY B 1 214 ? 18.578 9.828 28.922 1 88.25 214 GLY B N 1
ATOM 4876 C CA . GLY B 1 214 ? 19.594 10.836 28.641 1 88.25 214 GLY B CA 1
ATOM 4877 C C . GLY B 1 214 ? 19.703 11.18 27.156 1 88.25 214 GLY B C 1
ATOM 4878 O O . GLY B 1 214 ? 20.75 11.648 26.703 1 88.25 214 GLY B O 1
ATOM 4879 N N . LYS B 1 215 ? 18.703 10.898 26.484 1 89.38 215 LYS B N 1
ATOM 4880 C CA . LYS B 1 215 ? 18.75 11.125 25.031 1 89.38 215 LYS B CA 1
ATOM 4881 C C . LYS B 1 215 ? 18.25 12.523 24.672 1 89.38 215 LYS B C 1
ATOM 4883 O O . LYS B 1 215 ? 18.266 12.914 23.516 1 89.38 215 LYS B O 1
ATOM 4888 N N . VAL B 1 216 ? 17.812 13.266 25.641 1 90.31 216 VAL B N 1
ATOM 4889 C CA . VAL B 1 216 ? 17.328 14.617 25.422 1 90.31 216 VAL B CA 1
ATOM 4890 C C . VAL B 1 216 ? 18.328 15.625 25.969 1 90.31 216 VAL B C 1
ATOM 4892 O O . VAL B 1 216 ? 18.641 15.602 27.172 1 90.31 216 VAL B O 1
ATOM 4895 N N . ASP B 1 217 ? 18.891 16.375 25.031 1 83 217 ASP B N 1
ATOM 4896 C CA . ASP B 1 217 ? 19.844 17.391 25.469 1 83 217 ASP B CA 1
ATOM 4897 C C . ASP B 1 217 ? 19.125 18.688 25.828 1 83 217 ASP B C 1
ATOM 4899 O O . ASP B 1 217 ? 18.781 19.484 24.953 1 83 217 ASP B O 1
ATOM 4903 N N . MET B 1 218 ? 18.953 19 27.016 1 79.81 218 MET B N 1
ATOM 4904 C CA . MET B 1 218 ? 18.219 20.172 27.484 1 79.81 218 MET B CA 1
ATOM 4905 C C . MET B 1 218 ? 19.094 21.422 27.453 1 79.81 218 MET B C 1
ATOM 4907 O O . MET B 1 218 ? 18.594 22.547 27.594 1 79.81 218 MET B O 1
ATOM 4911 N N . SER B 1 219 ? 20.359 21.203 27.25 1 73.88 219 SER B N 1
ATOM 4912 C CA . SER B 1 219 ? 21.266 22.328 27.234 1 73.88 219 SER B CA 1
ATOM 4913 C C . SER B 1 219 ? 20.984 23.266 26.062 1 73.88 219 SER B C 1
ATOM 4915 O O . SER B 1 219 ? 21.344 24.438 26.094 1 73.88 219 SER B O 1
ATOM 4917 N N . ALA B 1 220 ? 20.281 22.766 25.234 1 68.94 220 ALA B N 1
ATOM 4918 C CA . ALA B 1 220 ? 19.969 23.547 24.047 1 68.94 220 ALA B CA 1
ATOM 4919 C C . ALA B 1 220 ? 18.828 24.516 24.312 1 68.94 220 ALA B C 1
ATOM 4921 O O . ALA B 1 220 ? 18.594 25.453 23.547 1 68.94 220 ALA B O 1
ATOM 4922 N N . LEU B 1 221 ? 18.109 24.266 25.391 1 73.5 221 LEU B N 1
ATOM 4923 C CA . LEU B 1 221 ? 16.984 25.141 25.719 1 73.5 221 LEU B CA 1
ATOM 4924 C C . LEU B 1 221 ? 17.469 26.391 26.453 1 73.5 221 LEU B C 1
ATOM 4926 O O . LEU B 1 221 ? 18.141 26.281 27.484 1 73.5 221 LEU B O 1
ATOM 4930 N N . ASN B 1 222 ? 17.719 27.406 25.703 1 66.12 222 ASN B N 1
ATOM 4931 C CA . ASN B 1 222 ? 18.125 28.672 26.312 1 66.12 222 ASN B CA 1
ATOM 4932 C C . ASN B 1 222 ? 16.969 29.344 27.047 1 66.12 222 ASN B C 1
ATOM 4934 O O . ASN B 1 222 ? 15.82 29.219 26.625 1 66.12 222 ASN B O 1
ATOM 4938 N N . VAL B 1 223 ? 17.172 29.734 28.281 1 61.91 223 VAL B N 1
ATOM 4939 C CA . VAL B 1 223 ? 16.25 30.422 29.172 1 61.91 223 VAL B CA 1
ATOM 4940 C C . VAL B 1 223 ? 15.508 31.516 28.391 1 61.91 223 VAL B C 1
ATOM 4942 O O . VAL B 1 223 ? 14.32 31.75 28.625 1 61.91 223 VAL B O 1
ATOM 4945 N N . GLU B 1 224 ? 16.172 32.062 27.484 1 61.12 224 GLU B N 1
ATOM 4946 C CA . GLU B 1 224 ? 15.539 33.156 26.734 1 61.12 224 GLU B CA 1
ATOM 4947 C C . GLU B 1 224 ? 14.383 32.625 25.891 1 61.12 224 GLU B C 1
ATOM 4949 O O . GLU B 1 224 ? 13.398 33.312 25.672 1 61.12 224 GLU B O 1
ATOM 4954 N N . MET B 1 225 ? 14.461 31.406 25.562 1 61.81 225 MET B N 1
ATOM 4955 C CA . MET B 1 225 ? 13.406 30.797 24.75 1 61.81 225 MET B CA 1
ATOM 4956 C C . MET B 1 225 ? 12.125 30.656 25.562 1 61.81 225 MET B C 1
ATOM 4958 O O . MET B 1 225 ? 11.023 30.703 25.016 1 61.81 225 MET B O 1
ATOM 4962 N N . LEU B 1 226 ? 12.297 30.5 26.828 1 61.28 226 LEU B N 1
ATOM 4963 C CA . LEU B 1 226 ? 11.164 30.281 27.734 1 61.28 226 LEU B CA 1
ATOM 4964 C C . LEU B 1 226 ? 10.367 31.562 27.922 1 61.28 226 LEU B C 1
ATOM 4966 O O . LEU B 1 226 ? 9.156 31.516 28.172 1 61.28 226 LEU B O 1
ATOM 4970 N N . MET B 1 227 ? 11.062 32.594 27.797 1 62.94 227 MET B N 1
ATOM 4971 C CA . MET B 1 227 ? 10.352 33.844 28.141 1 62.94 227 MET B CA 1
ATOM 4972 C C . MET B 1 227 ? 10.023 34.656 26.891 1 62.94 227 MET B C 1
ATOM 4974 O O . MET B 1 227 ? 9.328 35.656 26.969 1 62.94 227 MET B O 1
ATOM 4978 N N . SER B 1 228 ? 10.297 34.094 25.844 1 71.75 228 SER B N 1
ATOM 4979 C CA . SER B 1 228 ? 10.117 34.938 24.656 1 71.75 228 SER B CA 1
ATOM 4980 C C . SER B 1 228 ? 8.859 34.531 23.891 1 71.75 228 SER B C 1
ATOM 4982 O O . SER B 1 228 ? 8.195 33.562 24.234 1 71.75 228 SER B O 1
ATOM 4984 N N . PHE B 1 229 ? 8.25 35.469 23.188 1 79.19 229 PHE B N 1
ATOM 4985 C CA . PHE B 1 229 ? 7.137 35.25 22.266 1 79.19 229 PHE B CA 1
ATOM 4986 C C . PHE B 1 229 ? 7.645 35.094 20.844 1 79.19 229 PHE B C 1
ATOM 4988 O O . PHE B 1 229 ? 8.57 35.812 20.422 1 79.19 229 PHE B O 1
ATOM 4995 N N . ASN B 1 230 ? 7.203 34 20.281 1 77.69 230 ASN B N 1
ATOM 4996 C CA . ASN B 1 230 ? 7.477 33.875 18.859 1 77.69 230 ASN B CA 1
ATOM 4997 C C . ASN B 1 230 ? 6.621 34.812 18.031 1 77.69 230 ASN B C 1
ATOM 4999 O O . ASN B 1 230 ? 5.434 34.562 17.812 1 77.69 230 ASN B O 1
ATOM 5003 N N . ILE B 1 231 ? 7.094 35.906 17.719 1 80.06 231 ILE B N 1
ATOM 5004 C CA . ILE B 1 231 ? 6.371 36.812 16.844 1 80.06 231 ILE B CA 1
ATOM 5005 C C . ILE B 1 231 ? 6.504 36.344 15.391 1 80.06 231 ILE B C 1
ATOM 5007 O O . ILE B 1 231 ? 7.617 36.156 14.898 1 80.06 231 ILE B O 1
ATOM 5011 N N . PRO B 1 232 ? 5.359 36.031 14.844 1 87 232 PRO B N 1
ATOM 5012 C CA . PRO B 1 232 ? 5.434 35.656 13.438 1 87 232 PRO B CA 1
ATOM 5013 C C . PRO B 1 232 ? 6.195 36.656 12.586 1 87 232 PRO B C 1
ATOM 5015 O O . PRO B 1 232 ? 5.938 37.875 12.664 1 87 232 PRO B O 1
ATOM 5018 N N . GLN B 1 233 ? 7.227 36.25 11.961 1 89.12 233 GLN B N 1
ATOM 5019 C CA . GLN B 1 233 ? 8.031 37.062 11.062 1 89.12 233 GLN B CA 1
ATOM 5020 C C . GLN B 1 233 ? 7.824 36.656 9.602 1 89.12 233 GLN B C 1
ATOM 5022 O O . GLN B 1 233 ? 8.445 35.719 9.133 1 89.12 233 GLN B O 1
ATOM 5027 N N . PRO B 1 234 ? 7.039 37.5 8.914 1 92.88 234 PRO B N 1
ATOM 5028 C CA . PRO B 1 234 ? 6.789 37.156 7.512 1 92.88 234 PRO B CA 1
ATOM 5029 C C . PRO B 1 234 ? 8.07 37.094 6.688 1 92.88 234 PRO B C 1
ATOM 5031 O O . PRO B 1 234 ? 8.977 37.906 6.867 1 92.88 234 PRO B O 1
ATOM 5034 N N . PHE B 1 235 ? 8.242 36.094 5.938 1 94.81 235 PHE B N 1
ATOM 5035 C CA . PHE B 1 235 ? 9.328 35.906 4.98 1 94.81 235 PHE B CA 1
ATOM 5036 C C . PHE B 1 235 ? 10.672 35.875 5.691 1 94.81 235 PHE B C 1
ATOM 5038 O O . PHE B 1 235 ? 11.672 36.375 5.176 1 94.81 235 PHE B O 1
ATOM 5045 N N . LYS B 1 236 ? 10.648 35.375 6.852 1 92.44 236 LYS B N 1
ATOM 5046 C CA . LYS B 1 236 ? 11.844 35.344 7.688 1 92.44 236 LYS B CA 1
ATOM 5047 C C . LYS B 1 236 ? 13 34.656 6.953 1 92.44 236 LYS B C 1
ATOM 5049 O O . LYS B 1 236 ? 14.148 35.094 7.055 1 92.44 236 LYS B O 1
ATOM 5054 N N . TYR B 1 237 ? 12.734 33.656 6.164 1 94.38 237 TYR B N 1
ATOM 5055 C CA . TYR B 1 237 ? 13.805 32.844 5.602 1 94.38 237 TYR B CA 1
ATOM 5056 C C . TYR B 1 237 ? 14.016 33.156 4.129 1 94.38 237 TYR B C 1
ATOM 5058 O O . TYR B 1 237 ? 14.844 32.531 3.461 1 94.38 237 TYR B O 1
ATOM 5066 N N . GLY B 1 238 ? 13.258 34.031 3.617 1 93.25 238 GLY B N 1
ATOM 5067 C CA . GLY B 1 238 ? 13.422 34.438 2.232 1 93.25 238 GLY B CA 1
ATOM 5068 C C . GLY B 1 238 ? 12.586 33.625 1.263 1 93.25 238 GLY B C 1
ATOM 5069 O O . GLY B 1 238 ? 11.867 32.719 1.672 1 93.25 238 GLY B O 1
ATOM 5070 N N . LEU B 1 239 ? 12.68 34.062 -0.033 1 96.69 239 LEU B N 1
ATOM 5071 C CA . LEU B 1 239 ? 11.922 33.406 -1.104 1 96.69 239 LEU B CA 1
ATOM 5072 C C . LEU B 1 239 ? 12.82 33.125 -2.299 1 96.69 239 LEU B C 1
ATOM 5074 O O . LEU B 1 239 ? 13.711 33.906 -2.625 1 96.69 239 LEU B O 1
ATOM 5078 N N . ASP B 1 240 ? 12.719 31.938 -2.824 1 97.19 240 ASP B N 1
ATOM 5079 C CA . ASP B 1 240 ? 13.367 31.531 -4.066 1 97.19 240 ASP B CA 1
ATOM 5080 C C . ASP B 1 240 ? 12.414 30.734 -4.945 1 97.19 240 ASP B C 1
ATOM 5082 O O . ASP B 1 240 ? 11.297 30.406 -4.531 1 97.19 240 ASP B O 1
ATOM 5086 N N . PHE B 1 241 ? 12.828 30.578 -6.254 1 96.62 241 PHE B N 1
ATOM 5087 C CA . PHE B 1 241 ? 11.906 29.938 -7.188 1 96.62 241 PHE B CA 1
ATOM 5088 C C . PHE B 1 241 ? 12.656 29.047 -8.156 1 96.62 241 PHE B C 1
ATOM 5090 O O . PHE B 1 241 ? 13.75 29.391 -8.609 1 96.62 241 PHE B O 1
ATOM 5097 N N . ASN B 1 242 ? 12.141 27.922 -8.32 1 92.94 242 ASN B N 1
ATOM 5098 C CA . ASN B 1 242 ? 12.602 26.922 -9.281 1 92.94 242 ASN B CA 1
ATOM 5099 C C . ASN B 1 242 ? 11.43 26.25 -10 1 92.94 242 ASN B C 1
ATOM 5101 O O . ASN B 1 242 ? 10.477 25.812 -9.359 1 92.94 242 ASN B O 1
ATOM 5105 N N . VAL B 1 243 ? 11.43 26.109 -11.312 1 93.12 243 VAL B N 1
ATOM 5106 C CA . VAL B 1 243 ? 10.305 25.672 -12.133 1 93.12 243 VAL B CA 1
ATOM 5107 C C . VAL B 1 243 ? 10 24.203 -11.828 1 93.12 243 VAL B C 1
ATOM 5109 O O . VAL B 1 243 ? 8.836 23.812 -11.742 1 93.12 243 VAL B O 1
ATOM 5112 N N . SER B 1 244 ? 11.039 23.406 -11.719 1 89.12 244 SER B N 1
ATOM 5113 C CA . SER B 1 244 ? 10.836 21.984 -11.469 1 89.12 244 SER B CA 1
ATOM 5114 C C . SER B 1 244 ? 10.117 21.75 -10.148 1 89.12 244 SER B C 1
ATOM 5116 O O . SER B 1 244 ? 9.18 20.938 -10.086 1 89.12 244 SER B O 1
ATOM 5118 N N . SER B 1 245 ? 10.594 22.438 -9.102 1 92.5 245 SER B N 1
ATOM 5119 C CA . SER B 1 245 ? 9.953 22.312 -7.797 1 92.5 245 SER B CA 1
ATOM 5120 C C . SER B 1 245 ? 8.531 22.875 -7.824 1 92.5 245 SER B C 1
ATOM 5122 O O . SER B 1 245 ? 7.641 22.344 -7.156 1 92.5 245 SER B O 1
ATOM 5124 N N . PHE B 1 246 ? 8.344 23.906 -8.633 1 95.5 246 PHE B N 1
ATOM 5125 C CA . PHE B 1 246 ? 7.023 24.5 -8.781 1 95.5 246 PHE B CA 1
ATOM 5126 C C . PHE B 1 246 ? 6.031 23.484 -9.352 1 95.5 246 PHE B C 1
ATOM 5128 O O . PHE B 1 246 ? 4.91 23.359 -8.852 1 95.5 246 PHE B O 1
ATOM 5135 N N . ILE B 1 247 ? 6.418 22.797 -10.305 1 92.5 247 ILE B N 1
ATOM 5136 C CA . ILE B 1 247 ? 5.547 21.812 -10.953 1 92.5 247 ILE B CA 1
ATOM 5137 C C . ILE B 1 247 ? 5.242 20.688 -9.984 1 92.5 247 ILE B C 1
ATOM 5139 O O . ILE B 1 247 ? 4.094 20.234 -9.867 1 92.5 247 ILE B O 1
ATOM 5143 N N . ALA B 1 248 ? 6.273 20.25 -9.305 1 89.56 248 ALA B N 1
ATOM 5144 C CA . ALA B 1 248 ? 6.105 19.141 -8.359 1 89.56 248 ALA B CA 1
ATOM 5145 C C . ALA B 1 248 ? 5.117 19.516 -7.254 1 89.56 248 ALA B C 1
ATOM 5147 O O . ALA B 1 248 ? 4.18 18.766 -6.977 1 89.56 248 ALA B O 1
ATOM 5148 N N . ILE B 1 249 ? 5.316 20.672 -6.66 1 95.12 249 ILE B N 1
ATOM 5149 C CA . ILE B 1 249 ? 4.465 21.141 -5.566 1 95.12 249 ILE B CA 1
ATOM 5150 C C . ILE B 1 249 ? 3.076 21.469 -6.098 1 95.12 249 ILE B C 1
ATOM 5152 O O . ILE B 1 249 ? 2.072 21.25 -5.422 1 95.12 249 ILE B O 1
ATOM 5156 N N . GLY B 1 250 ? 3.057 21.984 -7.297 1 95.19 250 GLY B N 1
ATOM 5157 C CA . GLY B 1 250 ? 1.783 22.281 -7.934 1 95.19 250 GLY B CA 1
ATOM 5158 C C . GLY B 1 250 ? 0.906 21.047 -8.109 1 95.19 250 GLY B C 1
ATOM 5159 O O . GLY B 1 250 ? -0.306 21.109 -7.895 1 95.19 250 GLY B O 1
ATOM 5160 N N . LEU B 1 251 ? 1.5 20.016 -8.469 1 91.38 251 LEU B N 1
ATOM 5161 C CA . LEU B 1 251 ? 0.754 18.766 -8.633 1 91.38 251 LEU B CA 1
ATOM 5162 C C . LEU B 1 251 ? 0.194 18.281 -7.301 1 91.38 251 LEU B C 1
ATOM 5164 O O . LEU B 1 251 ? -0.914 17.75 -7.246 1 91.38 251 LEU B O 1
ATOM 5168 N N . VAL B 1 252 ? 0.958 18.469 -6.25 1 93.62 252 VAL B N 1
ATOM 5169 C CA . VAL B 1 252 ? 0.483 18.078 -4.934 1 93.62 252 VAL B CA 1
ATOM 5170 C C . VAL B 1 252 ? -0.723 18.922 -4.535 1 93.62 252 VAL B C 1
ATOM 5172 O O . VAL B 1 252 ? -1.674 18.422 -3.934 1 93.62 252 VAL B O 1
ATOM 5175 N N . TYR B 1 253 ? -0.638 20.203 -4.914 1 96.12 253 TYR B N 1
ATOM 5176 C CA . TYR B 1 253 ? -1.773 21.078 -4.629 1 96.12 253 TYR B CA 1
ATOM 5177 C C . TYR B 1 253 ? -3.021 20.609 -5.367 1 96.12 253 TYR B C 1
ATOM 5179 O O . TYR B 1 253 ? -4.133 20.719 -4.848 1 96.12 253 TYR B O 1
ATOM 5187 N N . MET B 1 254 ? -2.84 20.078 -6.508 1 91.56 254 MET B N 1
ATOM 5188 C CA . MET B 1 254 ? -3.963 19.516 -7.25 1 91.56 254 MET B CA 1
ATOM 5189 C C . MET B 1 254 ? -4.547 18.312 -6.516 1 91.56 254 MET B C 1
ATOM 5191 O O . MET B 1 254 ? -5.766 18.188 -6.406 1 91.56 254 MET B O 1
ATOM 5195 N N . ILE B 1 255 ? -3.691 17.562 -6.055 1 88.25 255 ILE B N 1
ATOM 5196 C CA . ILE B 1 255 ? -4.094 16.344 -5.348 1 88.25 255 ILE B CA 1
ATOM 5197 C C . ILE B 1 255 ? -4.793 16.719 -4.043 1 88.25 255 ILE B C 1
ATOM 5199 O O . ILE B 1 255 ? -5.789 16.094 -3.668 1 88.25 255 ILE B O 1
ATOM 5203 N N . THR B 1 256 ? -4.25 17.672 -3.355 1 92.44 256 THR B N 1
ATOM 5204 C CA . THR B 1 256 ? -4.824 18.094 -2.078 1 92.44 256 THR B CA 1
ATOM 5205 C C . THR B 1 256 ? -6.219 18.672 -2.273 1 92.44 256 THR B C 1
ATOM 5207 O O . THR B 1 256 ? -7.07 18.562 -1.387 1 92.44 256 THR B O 1
ATOM 5210 N N . ALA B 1 257 ? -6.445 19.266 -3.428 1 92.69 257 ALA B N 1
ATOM 5211 C CA . ALA B 1 257 ? -7.781 19.766 -3.734 1 92.69 257 ALA B CA 1
ATOM 5212 C C . ALA B 1 257 ? -8.805 18.641 -3.762 1 92.69 257 ALA B C 1
ATOM 5214 O O . ALA B 1 257 ? -9.922 18.781 -3.264 1 92.69 257 ALA B O 1
ATOM 5215 N N . ILE B 1 258 ? -8.375 17.547 -4.324 1 86.56 258 ILE B N 1
ATOM 5216 C CA . ILE B 1 258 ? -9.234 16.375 -4.398 1 86.56 258 ILE B CA 1
ATOM 5217 C C . ILE B 1 258 ? -9.484 15.836 -2.994 1 86.56 258 ILE B C 1
ATOM 5219 O O . ILE B 1 258 ? -10.617 15.5 -2.643 1 86.56 258 ILE B O 1
ATOM 5223 N N . GLU B 1 259 ? -8.469 15.75 -2.26 1 87.19 259 GLU B N 1
ATOM 5224 C CA . GLU B 1 259 ? -8.555 15.281 -0.882 1 87.19 259 GLU B CA 1
ATOM 5225 C C . GLU B 1 259 ? -9.477 16.172 -0.051 1 87.19 259 GLU B C 1
ATOM 5227 O O . GLU B 1 259 ? -10.32 15.68 0.699 1 87.19 259 GLU B O 1
ATOM 5232 N N . ALA B 1 260 ? -9.336 17.453 -0.21 1 92.44 260 ALA B N 1
ATOM 5233 C CA . ALA B 1 260 ? -10.141 18.438 0.529 1 92.44 260 ALA B CA 1
ATOM 5234 C C . ALA B 1 260 ? -11.617 18.297 0.181 1 92.44 260 ALA B C 1
ATOM 5236 O O . ALA B 1 260 ? -12.484 18.453 1.048 1 92.44 260 ALA B O 1
ATOM 5237 N N . THR B 1 261 ? -11.922 18.062 -1.045 1 89.88 261 THR B N 1
ATOM 5238 C CA . THR B 1 261 ? -13.297 17.859 -1.478 1 89.88 261 THR B CA 1
ATOM 5239 C C . THR B 1 261 ? -13.93 16.688 -0.746 1 89.88 261 THR B C 1
ATOM 5241 O O . THR B 1 261 ? -15.07 16.766 -0.288 1 89.88 261 THR B O 1
ATOM 5244 N N . GLY B 1 262 ? -13.18 15.672 -0.729 1 85.06 262 GLY B N 1
ATOM 5245 C CA . GLY B 1 262 ? -13.664 14.516 0.005 1 85.06 262 GLY B CA 1
ATOM 5246 C C . GLY B 1 262 ? -13.891 14.797 1.479 1 85.06 262 GLY B C 1
ATOM 5247 O O . GLY B 1 262 ? -14.875 14.328 2.062 1 85.06 262 GLY B O 1
ATOM 5248 N N . ASP B 1 263 ? -13.039 15.508 2.084 1 90.44 263 ASP B N 1
ATOM 5249 C CA . ASP B 1 263 ? -13.117 15.805 3.51 1 90.44 263 ASP B CA 1
ATOM 5250 C C . ASP B 1 263 ? -14.312 16.703 3.816 1 90.44 263 ASP B C 1
ATOM 5252 O O . ASP B 1 263 ? -15 16.516 4.82 1 90.44 263 ASP B O 1
ATOM 5256 N N . VAL B 1 264 ? -14.539 17.672 2.965 1 93.12 264 VAL B N 1
ATOM 5257 C CA . VAL B 1 264 ? -15.664 18.578 3.152 1 93.12 264 VAL B CA 1
ATOM 5258 C C . VAL B 1 264 ? -16.984 17.828 2.955 1 93.12 264 VAL B C 1
ATOM 5260 O O . VAL B 1 264 ? -17.953 18.062 3.668 1 93.12 264 VAL B O 1
ATOM 5263 N N . THR B 1 265 ? -16.953 16.938 1.983 1 88.62 265 THR B N 1
ATOM 5264 C CA . THR B 1 265 ? -18.125 16.109 1.746 1 88.62 265 THR B CA 1
ATOM 5265 C C . THR B 1 265 ? -18.422 15.227 2.959 1 88.62 265 THR B C 1
ATOM 5267 O O . THR B 1 265 ? -19.562 15.156 3.416 1 88.62 265 THR B O 1
ATOM 5270 N N . ALA B 1 266 ? -17.438 14.648 3.457 1 87.12 266 ALA B N 1
ATOM 5271 C CA . ALA B 1 266 ? -17.609 13.797 4.637 1 87.12 266 ALA B CA 1
ATOM 5272 C C . ALA B 1 266 ? -18.094 14.609 5.832 1 87.12 266 ALA B C 1
ATOM 5274 O O . ALA B 1 266 ? -18.938 14.156 6.594 1 87.12 266 ALA B O 1
ATOM 5275 N N . ASN B 1 267 ? -17.5 15.742 6.012 1 93.69 267 ASN B N 1
ATOM 5276 C CA . ASN B 1 267 ? -17.906 16.625 7.098 1 93.69 267 ASN B CA 1
ATOM 5277 C C . ASN B 1 267 ? -19.375 17.047 6.961 1 93.69 267 ASN B C 1
ATOM 5279 O O . ASN B 1 267 ? -20.109 17.062 7.945 1 93.69 267 ASN B O 1
ATOM 5283 N N . SER B 1 268 ? -19.766 17.297 5.727 1 93.5 268 SER B N 1
ATOM 5284 C CA . SER B 1 268 ? -21.141 17.672 5.457 1 93.5 268 SER B CA 1
ATOM 5285 C C . SER B 1 268 ? -22.094 16.531 5.816 1 93.5 268 SER B C 1
ATOM 5287 O O . SER B 1 268 ? -23.125 16.75 6.473 1 93.5 268 SER B O 1
ATOM 5289 N N . MET B 1 269 ? -21.719 15.414 5.48 1 88.5 269 MET B N 1
ATOM 5290 C CA . MET B 1 269 ? -22.562 14.242 5.738 1 88.5 269 MET B CA 1
ATOM 5291 C C . MET B 1 269 ? -22.703 13.992 7.238 1 88.5 269 MET B C 1
ATOM 5293 O O . MET B 1 269 ? -23.812 13.797 7.738 1 88.5 269 MET B O 1
ATOM 5297 N N . ILE B 1 270 ? -21.656 14.031 7.887 1 89.31 270 ILE B N 1
ATOM 5298 C CA . ILE B 1 270 ? -21.641 13.711 9.312 1 89.31 270 ILE B CA 1
ATOM 5299 C C . ILE B 1 270 ? -22.328 14.828 10.094 1 89.31 270 ILE B C 1
ATOM 5301 O O . ILE B 1 270 ? -22.875 14.586 11.18 1 89.31 270 ILE B O 1
ATOM 5305 N N . SER B 1 271 ? -22.359 15.992 9.5 1 93.62 271 SER B N 1
ATOM 5306 C CA . SER B 1 271 ? -22.984 17.141 10.141 1 93.62 271 SER B CA 1
ATOM 5307 C C . SER B 1 271 ? -24.469 17.234 9.75 1 93.62 271 SER B C 1
ATOM 5309 O O . SER B 1 271 ? -25.141 18.188 10.133 1 93.62 271 SER B O 1
ATOM 5311 N N . GLY B 1 272 ? -24.938 16.312 8.898 1 90.31 272 GLY B N 1
ATOM 5312 C CA . GLY B 1 272 ? -26.359 16.219 8.555 1 90.31 272 GLY B CA 1
ATOM 5313 C C . GLY B 1 272 ? -26.75 17.125 7.398 1 90.31 272 GLY B C 1
ATOM 5314 O O . GLY B 1 272 ? -27.922 17.469 7.242 1 90.31 272 GLY B O 1
ATOM 5315 N N . LEU B 1 273 ? -25.781 17.531 6.691 1 93.06 273 LEU B N 1
ATOM 5316 C CA . LEU B 1 273 ? -26.078 18.406 5.559 1 93.06 273 LEU B CA 1
ATOM 5317 C C . LEU B 1 273 ? -26.203 17.594 4.27 1 93.06 273 LEU B C 1
ATOM 5319 O O . LEU B 1 273 ? -25.656 16.484 4.172 1 93.06 273 LEU B O 1
ATOM 5323 N N . LYS B 1 274 ? -26.875 18.156 3.314 1 90.5 274 LYS B N 1
ATOM 5324 C CA . LYS B 1 274 ? -27 17.516 2.004 1 90.5 274 LYS B CA 1
ATOM 5325 C C . LYS B 1 274 ? -25.688 17.609 1.232 1 90.5 274 LYS B C 1
ATOM 5327 O O . LYS B 1 274 ? -24.953 18.594 1.331 1 90.5 274 LYS B O 1
ATOM 5332 N N . ILE B 1 275 ? -25.344 16.703 0.51 1 88.75 275 ILE B N 1
ATOM 5333 C CA . ILE B 1 275 ? -24.094 16.641 -0.257 1 88.75 275 ILE B CA 1
ATOM 5334 C C . ILE B 1 275 ? -24.406 16.828 -1.742 1 88.75 275 ILE B C 1
ATOM 5336 O O . ILE B 1 275 ? -23.719 16.266 -2.598 1 88.75 275 ILE B O 1
ATOM 5340 N N . GLU B 1 276 ? -25.5 17.406 -1.948 1 86 276 GLU B N 1
ATOM 5341 C CA . GLU B 1 276 ? -25.906 17.781 -3.303 1 86 276 GLU B CA 1
ATOM 5342 C C . GLU B 1 276 ? -26.469 19.188 -3.346 1 86 276 GLU B C 1
ATOM 5344 O O . GLU B 1 276 ? -26.828 19.75 -2.309 1 86 276 GLU B O 1
ATOM 5349 N N . GLY B 1 277 ? -26.406 19.719 -4.562 1 87.81 277 GLY B N 1
ATOM 5350 C CA . GLY B 1 277 ? -27.016 21.031 -4.734 1 87.81 277 GLY B CA 1
ATOM 5351 C C . GLY B 1 277 ? -26.016 22.172 -4.656 1 87.81 277 GLY B C 1
ATOM 5352 O O . GLY B 1 277 ? -24.812 21.938 -4.566 1 87.81 277 GLY B O 1
ATOM 5353 N N . ASP B 1 278 ? -26.438 23.406 -4.688 1 89.31 278 ASP B N 1
ATOM 5354 C CA . ASP B 1 278 ? -25.609 24.609 -4.766 1 89.31 278 ASP B CA 1
ATOM 5355 C C . ASP B 1 278 ? -24.906 24.875 -3.434 1 89.31 278 ASP B C 1
ATOM 5357 O O . ASP B 1 278 ? -23.766 25.328 -3.406 1 89.31 278 ASP B O 1
ATOM 5361 N N . ASP B 1 279 ? -25.656 24.609 -2.441 1 92.12 279 ASP B N 1
ATOM 5362 C CA . ASP B 1 279 ? -25.078 24.844 -1.125 1 92.12 279 ASP B CA 1
ATOM 5363 C C . ASP B 1 279 ? -23.891 23.922 -0.883 1 92.12 279 ASP B C 1
ATOM 5365 O O . ASP B 1 279 ? -22.891 24.328 -0.272 1 92.12 279 ASP B O 1
ATOM 5369 N N . TYR B 1 280 ? -24.047 22.75 -1.278 1 91.44 280 TYR B N 1
ATOM 5370 C CA . TYR B 1 280 ? -22.953 21.781 -1.184 1 91.44 280 TYR B CA 1
ATOM 5371 C C . TYR B 1 280 ? -21.75 22.25 -2 1 91.44 280 TYR B C 1
ATOM 5373 O O . TYR B 1 280 ? -20.609 22.219 -1.515 1 91.44 280 TYR B O 1
ATOM 5381 N N . LEU B 1 281 ? -22.016 22.688 -3.182 1 89.31 281 LEU B N 1
ATOM 5382 C CA . LEU B 1 281 ? -20.938 23.141 -4.066 1 89.31 281 LEU B CA 1
ATOM 5383 C C . LEU B 1 281 ? -20.234 24.359 -3.486 1 89.31 281 LEU B C 1
ATOM 5385 O O . LEU B 1 281 ? -19.016 24.484 -3.613 1 89.31 281 LEU B O 1
ATOM 5389 N N . LYS B 1 282 ? -20.969 25.188 -2.881 1 92.19 282 LYS B N 1
ATOM 5390 C CA . LYS B 1 282 ? -20.391 26.359 -2.244 1 92.19 282 LYS B CA 1
ATOM 5391 C C . LYS B 1 282 ? -19.484 25.969 -1.074 1 92.19 282 LYS B C 1
ATOM 5393 O O . LYS B 1 282 ? -18.422 26.562 -0.868 1 92.19 282 LYS B O 1
ATOM 5398 N N . ARG B 1 283 ? -19.953 25 -0.328 1 94 283 ARG B N 1
ATOM 5399 C CA . ARG B 1 283 ? -19.156 24.516 0.799 1 94 283 ARG B CA 1
ATOM 5400 C C . ARG B 1 283 ? -17.844 23.906 0.323 1 94 283 ARG B C 1
ATOM 5402 O O . ARG B 1 283 ? -16.781 24.188 0.884 1 94 283 ARG B O 1
ATOM 5409 N N . VAL B 1 284 ? -17.969 23.078 -0.678 1 92.75 284 VAL B N 1
ATOM 5410 C CA . VAL B 1 284 ? -16.797 22.391 -1.199 1 92.75 284 VAL B CA 1
ATOM 5411 C C . VAL B 1 284 ? -15.844 23.391 -1.839 1 92.75 284 VAL B C 1
ATOM 5413 O O . VAL B 1 284 ? -14.641 23.375 -1.57 1 92.75 284 VAL B O 1
ATOM 5416 N N . SER B 1 285 ? -16.406 24.25 -2.652 1 94.31 285 SER B N 1
ATOM 5417 C CA . SER B 1 285 ? -15.586 25.266 -3.307 1 94.31 285 SER B CA 1
ATOM 5418 C C . SER B 1 285 ? -14.938 26.203 -2.285 1 94.31 285 SER B C 1
ATOM 5420 O O . SER B 1 285 ? -13.758 26.531 -2.41 1 94.31 285 SER B O 1
ATOM 5422 N N . GLY B 1 286 ? -15.68 26.594 -1.32 1 95.88 286 GLY B N 1
ATOM 5423 C CA . GLY B 1 286 ? -15.156 27.453 -0.274 1 95.88 286 GLY B CA 1
ATOM 5424 C C . GLY B 1 286 ? -14.078 26.797 0.561 1 95.88 286 GLY B C 1
ATOM 5425 O O . GLY B 1 286 ? -13.102 27.453 0.944 1 95.88 286 GLY B O 1
ATOM 5426 N N . GLY B 1 287 ? -14.336 25.562 0.896 1 96.56 287 GLY B N 1
ATOM 5427 C CA . GLY B 1 287 ? -13.352 24.828 1.667 1 96.56 287 GLY B CA 1
ATOM 5428 C C . GLY B 1 287 ? -12.031 24.656 0.934 1 96.56 287 GLY B C 1
ATOM 5429 O O . GLY B 1 287 ? -10.961 24.844 1.514 1 96.56 287 GLY B O 1
ATOM 5430 N N . VAL B 1 288 ? -12.109 24.25 -0.321 1 95.56 288 VAL B N 1
ATOM 5431 C CA . VAL B 1 288 ? -10.914 24.047 -1.131 1 95.56 288 VAL B CA 1
ATOM 5432 C C . VAL B 1 288 ? -10.203 25.375 -1.373 1 95.56 288 VAL B C 1
ATOM 5434 O O . VAL B 1 288 ? -8.969 25.438 -1.377 1 95.56 288 VAL B O 1
ATOM 5437 N N . MET B 1 289 ? -10.984 26.406 -1.568 1 97 289 MET B N 1
ATOM 5438 C CA . MET B 1 289 ? -10.406 27.75 -1.708 1 97 289 MET B CA 1
ATOM 5439 C C . MET B 1 289 ? -9.617 28.125 -0.464 1 97 289 MET B C 1
ATOM 5441 O O . MET B 1 289 ? -8.508 28.672 -0.568 1 97 289 MET B O 1
ATOM 5445 N N . ALA B 1 290 ? -10.211 27.844 0.61 1 97.75 290 ALA B N 1
ATOM 5446 C CA . ALA B 1 290 ? -9.531 28.125 1.87 1 97.75 290 ALA B CA 1
ATOM 5447 C C . ALA B 1 290 ? -8.242 27.312 1.996 1 97.75 290 ALA B C 1
ATOM 5449 O O . ALA B 1 290 ? -7.246 27.797 2.543 1 97.75 290 ALA B O 1
ATOM 5450 N N . ASP B 1 291 ? -8.25 26.094 1.554 1 97.44 291 ASP B N 1
ATOM 5451 C CA . ASP B 1 291 ? -7.051 25.266 1.572 1 97.44 291 ASP B CA 1
ATOM 5452 C C . ASP B 1 291 ? -5.898 25.938 0.837 1 97.44 291 ASP B C 1
ATOM 5454 O O . ASP B 1 291 ? -4.781 26.016 1.354 1 97.44 291 ASP B O 1
ATOM 5458 N N . GLY B 1 292 ? -6.227 26.391 -0.333 1 97.62 292 GLY B N 1
ATOM 5459 C CA . GLY B 1 292 ? -5.219 27.062 -1.131 1 97.62 292 GLY B CA 1
ATOM 5460 C C . GLY B 1 292 ? -4.773 28.391 -0.53 1 97.62 292 GLY B C 1
ATOM 5461 O O . GLY B 1 292 ? -3.574 28.641 -0.405 1 97.62 292 GLY B O 1
ATOM 5462 N N . PHE B 1 293 ? -5.68 29.188 -0.145 1 98.25 293 PHE B N 1
ATOM 5463 C CA . PHE B 1 293 ? -5.387 30.5 0.404 1 98.25 293 PHE B CA 1
ATOM 5464 C C . PHE B 1 293 ? -4.582 30.391 1.694 1 98.25 293 PHE B C 1
ATOM 5466 O O . PHE B 1 293 ? -3.605 31.109 1.893 1 98.25 293 PHE B O 1
ATOM 5473 N N . ASN B 1 294 ? -5.066 29.516 2.543 1 98.31 294 ASN B N 1
ATOM 5474 C CA . ASN B 1 294 ? -4.395 29.328 3.824 1 98.31 294 ASN B CA 1
ATOM 5475 C C . ASN B 1 294 ? -2.984 28.766 3.643 1 98.31 294 ASN B C 1
ATOM 5477 O O . ASN B 1 294 ? -2.094 29.062 4.441 1 98.31 294 ASN B O 1
ATOM 5481 N N . SER B 1 295 ? -2.805 27.922 2.629 1 98.44 295 SER B N 1
ATOM 5482 C CA . SER B 1 295 ? -1.462 27.438 2.324 1 98.44 295 SER B CA 1
ATOM 5483 C C . SER B 1 295 ? -0.558 28.578 1.864 1 98.44 295 SER B C 1
ATOM 5485 O O . SER B 1 295 ? 0.635 28.594 2.176 1 98.44 295 SER B O 1
ATOM 5487 N N . PHE B 1 296 ? -1.136 29.5 1.076 1 98.25 296 PHE B N 1
ATOM 5488 C CA . PHE B 1 296 ? -0.398 30.688 0.68 1 98.25 296 PHE B CA 1
ATOM 5489 C C . PHE B 1 296 ? -0.008 31.516 1.899 1 98.25 296 PHE B C 1
ATOM 5491 O O . PHE B 1 296 ? 1.15 31.906 2.043 1 98.25 296 PHE B O 1
ATOM 5498 N N . LEU B 1 297 ? -0.952 31.75 2.748 1 97.69 297 LEU B N 1
ATOM 5499 C CA . LEU B 1 297 ? -0.724 32.531 3.973 1 97.69 297 LEU B CA 1
ATOM 5500 C C . LEU B 1 297 ? 0.315 31.828 4.852 1 97.69 297 LEU B C 1
ATOM 5502 O O . LEU B 1 297 ? 1.139 32.5 5.484 1 97.69 297 LEU B O 1
ATOM 5506 N N . ALA B 1 298 ? 0.177 30.5 4.953 1 97.94 298 ALA B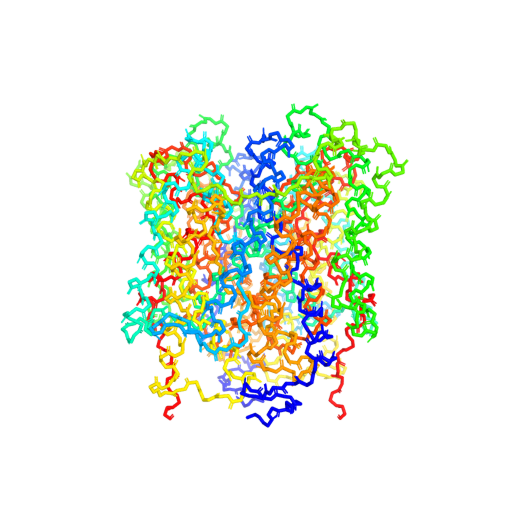 N 1
ATOM 5507 C CA . ALA B 1 298 ? 1.142 29.734 5.734 1 97.94 298 ALA B CA 1
ATOM 5508 C C . ALA B 1 298 ? 2.566 29.984 5.246 1 97.94 298 ALA B C 1
ATOM 5510 O O . ALA B 1 298 ? 3.492 30.109 6.051 1 97.94 298 ALA B O 1
ATOM 5511 N N . GLY B 1 299 ? 2.723 30.031 3.949 1 97.44 299 GLY B N 1
ATOM 5512 C CA . GLY B 1 299 ? 4.031 30.312 3.389 1 97.44 299 GLY B CA 1
ATOM 5513 C C . GLY B 1 299 ? 4.582 31.656 3.811 1 97.44 299 GLY B C 1
ATOM 5514 O O . GLY B 1 299 ? 5.781 31.797 4.047 1 97.44 299 GLY B O 1
ATOM 5515 N N . ILE B 1 300 ? 3.746 32.625 3.922 1 97.25 300 ILE B N 1
ATOM 5516 C CA . ILE B 1 300 ? 4.148 33.969 4.328 1 97.25 300 ILE B CA 1
ATOM 5517 C C . ILE B 1 300 ? 4.727 33.938 5.742 1 97.25 300 ILE B C 1
ATOM 5519 O O . ILE B 1 300 ? 5.695 34.625 6.047 1 97.25 300 ILE B O 1
ATOM 5523 N N . PHE B 1 301 ? 4.164 33.062 6.562 1 96.44 301 PHE B N 1
ATOM 5524 C CA . PHE B 1 301 ? 4.582 33 7.957 1 96.44 301 PHE B CA 1
ATOM 5525 C C . PHE B 1 301 ? 5.562 31.859 8.18 1 96.44 301 PHE B C 1
ATOM 5527 O O . PHE B 1 301 ? 5.723 31.375 9.305 1 96.44 301 PHE B O 1
ATOM 5534 N N . ASN B 1 302 ? 6.172 31.406 7.105 1 96 302 ASN B N 1
ATOM 5535 C CA . ASN B 1 302 ? 7.219 30.391 7.168 1 96 302 ASN B CA 1
ATOM 5536 C C . ASN B 1 302 ? 6.684 29.062 7.711 1 96 302 ASN B C 1
ATOM 5538 O O . ASN B 1 302 ? 7.32 28.438 8.562 1 96 302 ASN B O 1
ATOM 5542 N N . SER B 1 303 ? 5.492 28.766 7.336 1 96.88 303 SER B N 1
ATOM 5543 C CA . SER B 1 303 ? 4.879 27.469 7.598 1 96.88 303 SER B CA 1
ATOM 5544 C C . SER B 1 303 ? 4.605 26.719 6.305 1 96.88 303 SER B C 1
ATOM 5546 O O . SER B 1 303 ? 4.711 27.281 5.215 1 96.88 303 SER B O 1
ATOM 5548 N N . PHE B 1 304 ? 4.344 25.469 6.453 1 98 304 PHE B N 1
ATOM 5549 C CA . PHE B 1 304 ? 4.152 24.594 5.301 1 98 304 PHE B CA 1
ATOM 5550 C C . PHE B 1 304 ? 2.686 24.562 4.895 1 98 304 PHE B C 1
ATOM 5552 O O . PHE B 1 304 ? 1.816 25.031 5.629 1 98 304 PHE B O 1
ATOM 5559 N N . PRO B 1 305 ? 2.418 24.031 3.711 1 98.25 305 PRO B N 1
ATOM 5560 C CA . PRO B 1 305 ? 1.041 24.047 3.213 1 98.25 305 PRO B CA 1
ATOM 5561 C C . PRO B 1 305 ? 0.065 23.359 4.164 1 98.25 305 PRO B C 1
ATOM 5563 O O . PRO B 1 305 ? 0.404 22.344 4.777 1 98.25 305 PRO B O 1
ATOM 5566 N N . ASN B 1 306 ? -1.137 23.922 4.234 1 97.75 306 ASN B N 1
ATOM 5567 C CA . ASN B 1 306 ? -2.193 23.422 5.105 1 97.75 306 ASN B CA 1
ATOM 5568 C C . ASN B 1 306 ? -3.264 22.672 4.32 1 97.75 306 ASN B C 1
ATOM 5570 O O . ASN B 1 306 ? -3.482 22.953 3.139 1 97.75 306 ASN B O 1
ATOM 5574 N N . SER B 1 307 ? -3.836 21.75 4.941 1 95.81 307 SER B N 1
ATOM 5575 C CA . SER B 1 307 ? -4.969 21.016 4.387 1 95.81 307 SER B CA 1
ATOM 5576 C C . SER B 1 307 ? -5.984 20.656 5.465 1 95.81 307 SER B C 1
ATOM 5578 O O . SER B 1 307 ? -5.699 20.781 6.66 1 95.81 307 SER B O 1
ATOM 5580 N N . ILE B 1 308 ? -7.195 20.328 5.039 1 95.62 308 ILE B N 1
ATOM 5581 C CA . ILE B 1 308 ? -8.25 19.891 5.949 1 95.62 308 ILE B CA 1
ATOM 5582 C C . ILE B 1 308 ? -7.895 18.516 6.52 1 95.62 308 ILE B C 1
ATOM 5584 O O . ILE B 1 308 ? -7.492 17.625 5.781 1 95.62 308 ILE B O 1
ATOM 5588 N N . PHE B 1 309 ? -8.023 18.359 7.805 1 91.06 309 PHE B N 1
ATOM 5589 C CA . PHE B 1 309 ? -7.707 17.094 8.461 1 91.06 309 PHE B CA 1
ATOM 5590 C C . PHE B 1 309 ? -8.945 16.219 8.547 1 91.06 309 PHE B C 1
ATOM 5592 O O . PHE B 1 309 ? -9.922 16.562 9.211 1 91.06 309 PHE B O 1
ATOM 5599 N N . ALA B 1 310 ? -8.812 15.109 7.965 1 85.81 310 ALA B N 1
ATOM 5600 C CA . ALA B 1 310 ? -9.914 14.148 7.945 1 85.81 310 ALA B CA 1
ATOM 5601 C C . ALA B 1 310 ? -10.188 13.602 9.344 1 85.81 310 ALA B C 1
ATOM 5603 O O . ALA B 1 310 ? -11.297 13.141 9.633 1 85.81 310 ALA B O 1
ATOM 5604 N N . GLN B 1 311 ? -9.18 13.641 10.211 1 82 311 GLN B N 1
ATOM 5605 C CA . GLN B 1 311 ? -9.297 13.094 11.555 1 82 311 GLN B CA 1
ATOM 5606 C C . GLN B 1 311 ? -10.391 13.797 12.344 1 82 311 GLN B C 1
ATOM 5608 O O . GLN B 1 311 ? -11.047 13.188 13.195 1 82 311 GLN B O 1
ATOM 5613 N N . ASN B 1 312 ? -10.609 15.031 12.078 1 89.75 312 ASN B N 1
ATOM 5614 C CA . ASN B 1 312 ? -11.617 15.812 12.773 1 89.75 312 ASN B CA 1
ATOM 5615 C C . ASN B 1 312 ? -13.023 15.258 12.539 1 89.75 312 ASN B C 1
ATOM 5617 O O . ASN B 1 312 ? -13.883 15.344 13.406 1 89.75 312 ASN B O 1
ATOM 5621 N N . ASN B 1 313 ? -13.305 14.68 11.406 1 88.94 313 ASN B N 1
ATOM 5622 C CA . ASN B 1 313 ? -14.602 14.078 11.102 1 88.94 313 ASN B CA 1
ATOM 5623 C C . ASN B 1 313 ? -14.906 12.914 12.039 1 88.94 313 ASN B C 1
ATOM 5625 O O . ASN B 1 313 ? -16.062 12.727 12.445 1 88.94 313 ASN B O 1
ATOM 5629 N N . GLY B 1 314 ? -13.898 12.242 12.344 1 84.06 314 GLY B N 1
ATOM 5630 C CA . GLY B 1 314 ? -14.086 11.156 13.297 1 84.06 314 GLY B CA 1
ATOM 5631 C C . GLY B 1 314 ? -14.469 11.633 14.68 1 84.06 314 GLY B C 1
ATOM 5632 O O . GLY B 1 314 ? -15.281 11 15.359 1 84.06 314 GLY B O 1
ATOM 5633 N N . ILE B 1 315 ? -13.93 12.703 15.07 1 88.94 315 ILE B N 1
ATOM 5634 C CA . ILE B 1 315 ? -14.211 13.25 16.391 1 88.94 315 ILE B CA 1
ATOM 5635 C C . ILE B 1 315 ? -15.641 13.797 16.438 1 88.94 315 ILE B C 1
ATOM 5637 O O . ILE B 1 315 ? -16.344 13.641 17.438 1 88.94 315 ILE B O 1
ATOM 5641 N N . ILE B 1 316 ? -16.047 14.383 15.352 1 92.5 316 ILE B N 1
ATOM 5642 C CA . ILE B 1 316 ? -17.422 14.883 15.266 1 92.5 316 ILE B CA 1
ATOM 5643 C C . ILE B 1 316 ? -18.406 13.719 15.383 1 92.5 316 ILE B C 1
ATOM 5645 O O . ILE B 1 316 ? -19.391 13.812 16.109 1 92.5 316 ILE B O 1
ATOM 5649 N N . GLN B 1 317 ? -18.062 12.695 14.719 1 85.88 317 GLN B N 1
ATOM 5650 C CA . GLN B 1 317 ? -18.922 11.516 14.766 1 85.88 317 GLN B CA 1
ATOM 5651 C C . GLN B 1 317 ? -18.969 10.922 16.172 1 85.88 317 GLN B C 1
ATOM 5653 O O . GLN B 1 317 ? -20.016 10.438 16.609 1 85.88 317 GLN B O 1
ATOM 5658 N N . LEU B 1 318 ? -17.906 10.984 16.828 1 83.06 318 LEU B N 1
ATOM 5659 C CA . LEU B 1 318 ? -17.781 10.367 18.141 1 83.06 318 LEU B CA 1
ATOM 5660 C C . LEU B 1 318 ? -18.453 11.234 19.203 1 83.06 318 LEU B C 1
ATOM 5662 O O . LEU B 1 318 ? -19.047 10.711 20.156 1 83.06 318 LEU B O 1
ATOM 5666 N N . THR B 1 319 ? -18.328 12.508 19.094 1 88.19 319 THR B N 1
ATOM 5667 C CA . THR B 1 319 ? -18.766 13.398 20.156 1 88.19 319 THR B CA 1
ATOM 5668 C C . THR B 1 319 ? -20.156 13.945 19.875 1 88.19 319 THR B C 1
ATOM 5670 O O . THR B 1 319 ? -20.828 14.438 20.781 1 88.19 319 THR B O 1
ATOM 5673 N N . GLY B 1 320 ? -20.5 13.945 18.594 1 91.25 320 GLY B N 1
ATOM 5674 C CA . GLY B 1 320 ? -21.766 14.523 18.188 1 91.25 320 GLY B CA 1
ATOM 5675 C C . GLY B 1 320 ? -21.75 16.047 18.172 1 91.25 320 GLY B C 1
ATOM 5676 O O . GLY B 1 320 ? -22.812 16.672 18.188 1 91.25 320 GLY B O 1
ATOM 5677 N N . VAL B 1 321 ? -20.594 16.609 18.25 1 94.56 321 VAL B N 1
ATOM 5678 C CA . VAL B 1 321 ? -20.484 18.062 18.25 1 94.56 321 VAL B CA 1
ATOM 5679 C C . VAL B 1 321 ? -19.984 18.547 16.891 1 94.56 321 VAL B C 1
ATOM 5681 O O . VAL B 1 321 ? -18.812 18.422 16.562 1 94.56 321 VAL B O 1
ATOM 5684 N N . ALA B 1 322 ? -20.859 19.188 16.172 1 96.25 322 ALA B N 1
ATOM 5685 C CA . ALA B 1 322 ? -20.5 19.641 14.82 1 96.25 322 ALA B CA 1
ATOM 5686 C C . ALA B 1 322 ? -20.453 21.156 14.75 1 96.25 322 ALA B C 1
ATOM 5688 O O . ALA B 1 322 ? -20.234 21.734 13.68 1 96.25 322 ALA B O 1
ATOM 5689 N N . SER B 1 323 ? -20.547 21.828 15.867 1 97 323 SER B N 1
ATOM 5690 C CA . SER B 1 323 ? -20.656 23.281 15.898 1 97 323 SER B CA 1
ATOM 5691 C C . SER B 1 323 ? -19.391 23.938 15.367 1 97 323 SER B C 1
ATOM 5693 O O . SER B 1 323 ? -18.297 23.672 15.867 1 97 323 SER B O 1
ATOM 5695 N N . ARG B 1 324 ? -19.547 24.828 14.453 1 96.38 324 ARG B N 1
ATOM 5696 C CA . ARG B 1 324 ? -18.391 25.531 13.883 1 96.38 324 ARG B CA 1
ATOM 5697 C C . ARG B 1 324 ? -17.797 26.516 14.891 1 96.38 324 ARG B C 1
ATOM 5699 O O . ARG B 1 324 ? -16.656 26.938 14.742 1 96.38 324 ARG B O 1
ATOM 5706 N N . TYR B 1 325 ? -18.484 26.891 15.906 1 96.94 325 TYR B N 1
ATOM 5707 C CA . TYR B 1 325 ? -17.969 27.812 16.938 1 96.94 325 TYR B CA 1
ATOM 5708 C C . TYR B 1 325 ? -16.906 27.141 17.781 1 96.94 325 TYR B C 1
ATOM 5710 O O . TYR B 1 325 ? -16.031 27.812 18.344 1 96.94 325 TYR B O 1
ATOM 5718 N N . VAL B 1 326 ? -17.047 25.844 17.875 1 97.31 326 VAL B N 1
ATOM 5719 C CA . VAL B 1 326 ? -15.984 25.094 18.547 1 97.31 326 VAL B CA 1
ATOM 5720 C C . VAL B 1 326 ? -14.672 25.281 17.797 1 97.31 326 VAL B C 1
ATOM 5722 O O . VAL B 1 326 ? -13.602 25.297 18.406 1 97.31 326 VAL B O 1
ATOM 5725 N N . GLY B 1 327 ? -14.773 25.484 16.5 1 97.44 327 GLY B N 1
ATOM 5726 C CA . GLY B 1 327 ? -13.602 25.734 15.672 1 97.44 327 GLY B CA 1
ATOM 5727 C C . GLY B 1 327 ? -12.852 27 16.062 1 97.44 327 GLY B C 1
ATOM 5728 O O . GLY B 1 327 ? -11.617 27.047 15.961 1 97.44 327 GLY B O 1
ATOM 5729 N N . TYR B 1 328 ? -13.562 28 16.562 1 97.75 328 TYR B N 1
ATOM 5730 C CA . TYR B 1 328 ? -12.93 29.234 16.984 1 97.75 328 TYR B CA 1
ATOM 5731 C C . TYR B 1 328 ? -12.07 29 18.234 1 97.75 328 TYR B C 1
ATOM 5733 O O . TYR B 1 328 ? -11 29.609 18.375 1 97.75 328 TYR B O 1
ATOM 5741 N N . TYR B 1 329 ? -12.609 28.172 19.016 1 97.81 329 TYR B N 1
ATOM 5742 C CA . TYR B 1 329 ? -11.844 27.844 20.219 1 97.81 329 TYR B CA 1
ATOM 5743 C C . TYR B 1 329 ? -10.57 27.094 19.859 1 97.81 329 TYR B C 1
ATOM 5745 O O . TYR B 1 329 ? -9.5 27.359 20.406 1 97.81 329 TYR B O 1
ATOM 5753 N N . ILE B 1 330 ? -10.727 26.109 18.953 1 97.88 330 ILE B N 1
ATOM 5754 C CA . ILE B 1 330 ? -9.578 25.344 18.516 1 97.88 330 ILE B CA 1
ATOM 5755 C C . ILE B 1 330 ? -8.539 26.266 17.891 1 97.88 330 ILE B C 1
ATOM 5757 O O . ILE B 1 330 ? -7.348 26.172 18.172 1 97.88 330 ILE B O 1
ATOM 5761 N N . ALA B 1 331 ? -9.016 27.172 17.062 1 98.25 331 ALA B N 1
ATOM 5762 C CA . ALA B 1 331 ? -8.148 28.141 16.391 1 98.25 331 ALA B CA 1
ATOM 5763 C C . ALA B 1 331 ? -7.387 28.984 17.391 1 98.25 331 ALA B C 1
ATOM 5765 O O . ALA B 1 331 ? -6.176 29.188 17.266 1 98.25 331 ALA B O 1
ATOM 5766 N N . ALA B 1 332 ? -8.039 29.469 18.344 1 97.88 332 ALA B N 1
ATOM 5767 C CA . ALA B 1 332 ? -7.422 30.312 19.375 1 97.88 332 ALA B CA 1
ATOM 5768 C C . ALA B 1 332 ? -6.359 29.531 20.141 1 97.88 332 ALA B C 1
ATOM 5770 O O . ALA B 1 332 ? -5.285 30.062 20.438 1 97.88 332 ALA B O 1
ATOM 5771 N N . MET B 1 333 ? -6.715 28.359 20.469 1 97.69 333 MET B N 1
ATOM 5772 C CA . MET B 1 333 ? -5.766 27.516 21.203 1 97.69 333 MET B CA 1
ATOM 5773 C C . MET B 1 333 ? -4.504 27.281 20.391 1 97.69 333 MET B C 1
ATOM 5775 O O . MET B 1 333 ? -3.393 27.359 20.922 1 97.69 333 MET B O 1
ATOM 5779 N N . LEU B 1 334 ? -4.668 27 19.141 1 97.81 334 LEU B N 1
ATOM 5780 C CA . LEU B 1 334 ? -3.533 26.734 18.266 1 97.81 334 LEU B CA 1
ATOM 5781 C C . LEU B 1 334 ? -2.676 27.984 18.109 1 97.81 334 LEU B C 1
ATOM 5783 O O . LEU B 1 334 ? -1.445 27.906 18.156 1 97.81 334 LEU B O 1
ATOM 5787 N N . ILE B 1 335 ? -3.314 29.172 17.938 1 97.25 335 ILE B N 1
ATOM 5788 C CA . ILE B 1 335 ? -2.592 30.422 17.797 1 97.25 335 ILE B CA 1
ATOM 5789 C C . ILE B 1 335 ? -1.784 30.703 19.062 1 97.25 335 ILE B C 1
ATOM 5791 O O . ILE B 1 335 ? -0.61 31.062 18.984 1 97.25 335 ILE B O 1
ATOM 5795 N N . LEU B 1 336 ? -2.402 30.438 20.172 1 95.56 336 LEU B N 1
ATOM 5796 C CA . LEU B 1 336 ? -1.727 30.656 21.453 1 95.56 336 LEU B CA 1
ATOM 5797 C C . LEU B 1 336 ? -0.527 29.734 21.594 1 95.56 336 LEU B C 1
ATOM 5799 O O . LEU B 1 336 ? 0.546 30.156 22.031 1 95.56 336 LEU B O 1
ATOM 5803 N N . LEU B 1 337 ? -0.719 28.5 21.266 1 94.69 337 LEU B N 1
ATOM 5804 C CA . LEU B 1 337 ? 0.372 27.531 21.344 1 94.69 337 LEU B CA 1
ATOM 5805 C C . LEU B 1 337 ? 1.498 27.906 20.375 1 94.69 337 LEU B C 1
ATOM 5807 O O . LEU B 1 337 ? 2.674 27.703 20.688 1 94.69 337 LEU B O 1
ATOM 5811 N N . GLY B 1 338 ? 1.181 28.422 19.219 1 94.56 338 GLY B N 1
ATOM 5812 C CA . GLY B 1 338 ? 2.17 28.812 18.234 1 94.56 338 GLY B CA 1
ATOM 5813 C C . GLY B 1 338 ? 2.965 30.031 18.625 1 94.56 338 GLY B C 1
ATOM 5814 O O . GLY B 1 338 ? 4.117 30.203 18.219 1 94.56 338 GLY B O 1
ATOM 5815 N N . LEU B 1 339 ? 2.412 30.875 19.438 1 93.38 339 LEU B N 1
ATOM 5816 C CA . LEU B 1 339 ? 3.049 32.125 19.844 1 93.38 339 LEU B CA 1
ATOM 5817 C C . LEU B 1 339 ? 4.035 31.875 20.984 1 93.38 339 LEU B C 1
ATOM 5819 O O . LEU B 1 339 ? 4.918 32.719 21.234 1 93.38 339 LEU B O 1
ATOM 5823 N N . PHE B 1 340 ? 3.906 30.781 21.641 1 89.75 340 PHE B N 1
ATOM 5824 C CA . PHE B 1 340 ? 4.82 30.469 22.734 1 89.75 340 PHE B CA 1
ATOM 5825 C C . PHE B 1 340 ? 5.961 29.578 22.25 1 89.75 340 PHE B C 1
ATOM 5827 O O . PHE B 1 340 ? 5.766 28.391 21.984 1 89.75 340 PHE B O 1
ATOM 5834 N N . PRO B 1 341 ? 7.164 30.141 22.266 1 86.31 341 PRO B N 1
ATOM 5835 C CA . PRO B 1 341 ? 8.305 29.422 21.703 1 86.31 341 PRO B CA 1
ATOM 5836 C C . PRO B 1 341 ? 8.641 28.156 22.469 1 86.31 341 PRO B C 1
ATOM 5838 O O . PRO B 1 341 ? 9.273 27.25 21.922 1 86.31 341 PRO B O 1
ATOM 5841 N N . ILE B 1 342 ? 8.188 28.078 23.672 1 86.88 342 ILE B N 1
ATOM 5842 C CA . ILE B 1 342 ? 8.492 26.906 24.5 1 86.88 342 ILE B CA 1
ATOM 5843 C C . ILE B 1 342 ? 7.902 25.656 23.859 1 86.88 342 ILE B C 1
ATOM 5845 O O . ILE B 1 342 ? 8.492 24.578 23.938 1 86.88 342 ILE B O 1
ATOM 5849 N N . VAL B 1 343 ? 6.812 25.797 23.203 1 88.5 343 VAL B N 1
ATOM 5850 C CA . VAL B 1 343 ? 6.148 24.641 22.609 1 88.5 343 VAL B CA 1
ATOM 5851 C C . VAL B 1 343 ? 7.004 24.094 21.469 1 88.5 343 VAL B C 1
ATOM 5853 O O . VAL B 1 343 ? 7.293 22.891 21.422 1 88.5 343 VAL B O 1
ATOM 5856 N N . GLY B 1 344 ? 7.461 24.938 20.625 1 88.88 344 GLY B N 1
ATOM 5857 C CA . GLY B 1 344 ? 8.328 24.516 19.547 1 88.88 344 GLY B CA 1
ATOM 5858 C C . GLY B 1 344 ? 9.664 23.984 20.016 1 88.88 344 GLY B C 1
ATOM 5859 O O . GLY B 1 344 ? 10.188 23.016 19.453 1 88.88 344 GLY B O 1
ATOM 5860 N N . ALA B 1 345 ? 10.172 24.609 21.016 1 88.12 345 ALA B N 1
ATOM 5861 C CA . ALA B 1 345 ? 11.484 24.234 21.531 1 88.12 345 ALA B CA 1
ATOM 5862 C C . ALA B 1 345 ? 11.453 22.844 22.156 1 88.12 345 ALA B C 1
ATOM 5864 O O . ALA B 1 345 ? 12.344 22.031 21.922 1 88.12 345 ALA B O 1
ATOM 5865 N N . VAL B 1 346 ? 10.43 22.578 22.875 1 88.25 346 VAL B N 1
ATOM 5866 C CA . VAL B 1 346 ? 10.305 21.297 23.562 1 88.25 346 VAL B CA 1
ATOM 5867 C C . VAL B 1 346 ? 10.219 20.172 22.531 1 88.25 346 VAL B C 1
ATOM 5869 O O . VAL B 1 346 ? 10.867 19.141 22.672 1 88.25 346 VAL B O 1
ATOM 5872 N N . PHE B 1 347 ? 9.547 20.406 21.484 1 90.88 347 PHE B N 1
ATOM 5873 C CA . PHE B 1 347 ? 9.336 19.359 20.5 1 90.88 347 PHE B CA 1
ATOM 5874 C C . PHE B 1 347 ? 10.508 19.266 19.531 1 90.88 347 PHE B C 1
ATOM 5876 O O . PHE B 1 347 ? 10.727 18.234 18.906 1 90.88 347 PHE B O 1
ATOM 5883 N N . SER B 1 348 ? 11.25 20.359 19.438 1 89.62 348 SER B N 1
ATOM 5884 C CA . SER B 1 348 ? 12.438 20.328 18.594 1 89.62 348 SER B CA 1
ATOM 5885 C C . SER B 1 348 ? 13.531 19.469 19.219 1 89.62 348 SER B C 1
ATOM 5887 O O . SER B 1 348 ? 14.438 19 18.516 1 89.62 348 SER B O 1
ATOM 5889 N N . LEU B 1 349 ? 13.422 19.234 20.531 1 91.12 349 LEU B N 1
ATOM 5890 C CA . LEU B 1 349 ? 14.422 18.438 21.25 1 91.12 349 LEU B CA 1
ATOM 5891 C C . LEU B 1 349 ? 14.023 16.969 21.281 1 91.12 349 LEU B C 1
ATOM 5893 O O . LEU B 1 349 ? 14.812 16.125 21.703 1 91.12 349 LEU B O 1
ATOM 5897 N N . MET B 1 350 ? 12.883 16.703 20.844 1 92.44 350 MET B N 1
ATOM 5898 C CA . MET B 1 350 ? 12.367 15.344 20.891 1 92.44 350 MET B CA 1
ATOM 5899 C C . MET B 1 350 ? 13.164 14.43 19.969 1 92.44 350 MET B C 1
ATOM 5901 O O . MET B 1 350 ? 13.336 14.727 18.797 1 92.44 350 MET B O 1
ATOM 5905 N N . PRO B 1 351 ? 13.68 13.328 20.594 1 93.94 351 PRO B N 1
ATOM 5906 C CA . PRO B 1 351 ? 14.398 12.375 19.75 1 93.94 351 PRO B CA 1
ATOM 5907 C C . PRO B 1 351 ? 13.523 11.789 18.641 1 93.94 351 PRO B C 1
ATOM 5909 O O . PRO B 1 351 ? 12.344 11.508 18.875 1 93.94 351 PRO B O 1
ATOM 5912 N N . ASP B 1 352 ? 14.109 11.484 17.5 1 95.56 352 ASP B N 1
ATOM 5913 C CA . ASP B 1 352 ? 13.406 11 16.312 1 95.56 352 ASP B CA 1
ATOM 5914 C C . ASP B 1 352 ? 12.648 9.711 16.625 1 95.56 352 ASP B C 1
ATOM 5916 O O . ASP B 1 352 ? 11.516 9.531 16.172 1 95.56 352 ASP B O 1
ATOM 5920 N N . PRO B 1 353 ? 13.211 8.812 17.406 1 97 353 PRO B N 1
ATOM 5921 C CA . PRO B 1 353 ? 12.516 7.543 17.641 1 97 353 PRO B CA 1
ATOM 5922 C C . PRO B 1 353 ? 11.18 7.73 18.359 1 97 353 PRO B C 1
ATOM 5924 O O . PRO B 1 353 ? 10.242 6.961 18.141 1 97 353 PRO B O 1
ATOM 5927 N N . VAL B 1 354 ? 11.117 8.734 19.219 1 96.75 354 VAL B N 1
ATOM 5928 C CA . VAL B 1 354 ? 9.867 9.023 19.906 1 96.75 354 VAL B CA 1
ATOM 5929 C C . VAL B 1 354 ? 8.805 9.43 18.891 1 96.75 354 VAL B C 1
ATOM 5931 O O . VAL B 1 354 ? 7.688 8.906 18.906 1 96.75 354 VAL B O 1
ATOM 5934 N N . LEU B 1 355 ? 9.219 10.305 18.047 1 94.75 355 LEU B N 1
ATOM 5935 C CA . LEU B 1 355 ? 8.32 10.75 16.984 1 94.75 355 LEU B CA 1
ATOM 5936 C C . LEU B 1 355 ? 7.953 9.594 16.062 1 94.75 355 LEU B C 1
ATOM 5938 O O . LEU B 1 355 ? 6.797 9.461 15.648 1 94.75 355 LEU B O 1
ATOM 5942 N N . GLY B 1 356 ? 8.945 8.812 15.742 1 96 356 GLY B N 1
ATOM 5943 C CA . GLY B 1 356 ? 8.742 7.688 14.844 1 96 356 GLY B CA 1
ATOM 5944 C C . GLY B 1 356 ? 7.703 6.703 15.344 1 96 356 GLY B C 1
ATOM 5945 O O . GLY B 1 356 ? 6.82 6.285 14.594 1 96 356 GLY B O 1
ATOM 5946 N N . GLY B 1 357 ? 7.812 6.344 16.594 1 95.38 357 GLY B N 1
ATOM 5947 C CA . GLY B 1 357 ? 6.848 5.426 17.172 1 95.38 357 GLY B CA 1
ATOM 5948 C C . GLY B 1 357 ? 5.418 5.938 17.109 1 95.38 357 GLY B C 1
ATOM 5949 O O . GLY B 1 357 ? 4.492 5.176 16.828 1 95.38 357 GLY B O 1
ATOM 5950 N N . ALA B 1 358 ? 5.266 7.164 17.297 1 93.12 358 ALA B N 1
ATOM 5951 C CA . ALA B 1 358 ? 3.936 7.773 17.297 1 93.12 358 ALA B CA 1
ATOM 5952 C C . ALA B 1 358 ? 3.398 7.918 15.883 1 93.12 358 ALA B C 1
ATOM 5954 O O . ALA B 1 358 ? 2.221 7.652 15.625 1 93.12 358 ALA B O 1
ATOM 5955 N N . THR B 1 359 ? 4.223 8.273 15 1 93.12 359 THR B N 1
ATOM 5956 C CA . THR B 1 359 ? 3.77 8.625 13.656 1 93.12 359 THR B CA 1
ATOM 5957 C C . THR B 1 359 ? 3.541 7.371 12.812 1 93.12 359 THR B C 1
ATOM 5959 O O . THR B 1 359 ? 2.729 7.379 11.891 1 93.12 359 THR B O 1
ATOM 5962 N N . LEU B 1 360 ? 4.281 6.336 13.102 1 95.31 360 LEU B N 1
ATOM 5963 C CA . LEU B 1 360 ? 4.156 5.109 12.312 1 95.31 360 LEU B CA 1
ATOM 5964 C C . LEU B 1 360 ? 2.715 4.613 12.312 1 95.31 360 LEU B C 1
ATOM 5966 O O . LEU B 1 360 ? 2.166 4.297 11.258 1 95.31 360 LEU B O 1
ATOM 5970 N N . LEU B 1 361 ? 2.117 4.586 13.461 1 92.56 361 LEU B N 1
ATOM 5971 C CA . LEU B 1 361 ? 0.723 4.164 13.539 1 92.56 361 LEU B CA 1
ATOM 5972 C C . LEU B 1 361 ? -0.195 5.188 12.883 1 92.56 361 LEU B C 1
ATOM 5974 O O . LEU B 1 361 ? -1.19 4.82 12.258 1 92.56 361 LEU B O 1
ATOM 5978 N N . MET B 1 362 ? 0.136 6.418 13.109 1 91.31 362 MET B N 1
ATOM 5979 C CA . MET B 1 362 ? -0.667 7.477 12.5 1 91.31 362 MET B CA 1
ATOM 5980 C C . MET B 1 362 ? -0.707 7.328 10.984 1 91.31 362 MET B C 1
ATOM 5982 O O . MET B 1 362 ? -1.774 7.422 10.375 1 91.31 362 MET B O 1
ATOM 5986 N N . PHE B 1 363 ? 0.404 7.074 10.328 1 95 363 PHE B N 1
ATOM 5987 C CA . PHE B 1 363 ? 0.471 6.938 8.875 1 95 363 PHE B CA 1
ATOM 5988 C C . PHE B 1 363 ? -0.264 5.684 8.422 1 95 363 PHE B C 1
ATOM 5990 O O . PHE B 1 363 ? -0.912 5.688 7.371 1 95 363 PHE B O 1
ATOM 5997 N N . GLY B 1 364 ? -0.151 4.645 9.219 1 95.5 364 GLY B N 1
ATOM 5998 C CA . GLY B 1 364 ? -0.95 3.465 8.938 1 95.5 364 GLY B CA 1
ATOM 5999 C C . GLY B 1 364 ? -2.443 3.732 8.969 1 95.5 364 GLY B C 1
ATOM 6000 O O . GLY B 1 364 ? -3.189 3.201 8.141 1 95.5 364 GLY B O 1
ATOM 6001 N N . THR B 1 365 ? -2.873 4.52 9.906 1 92.88 365 THR B N 1
ATOM 6002 C CA . THR B 1 365 ? -4.293 4.84 10.008 1 92.88 365 THR B CA 1
ATOM 6003 C C . THR B 1 365 ? -4.746 5.688 8.828 1 92.88 365 THR B C 1
ATOM 6005 O O . THR B 1 365 ? -5.887 5.574 8.375 1 92.88 365 THR B O 1
ATOM 6008 N N . VAL B 1 366 ? -3.895 6.551 8.422 1 91.81 366 VAL B N 1
ATOM 6009 C CA . VAL B 1 366 ? -4.211 7.336 7.23 1 91.81 366 VAL B CA 1
ATOM 6010 C C . VAL B 1 366 ? -4.402 6.406 6.035 1 91.81 366 VAL B C 1
ATOM 6012 O O . VAL B 1 366 ? -5.332 6.586 5.242 1 91.81 366 VAL B O 1
ATOM 6015 N N . ALA B 1 367 ? -3.506 5.453 5.891 1 95.56 367 ALA B N 1
ATOM 6016 C CA . ALA B 1 367 ? -3.641 4.465 4.824 1 95.56 367 ALA B CA 1
ATOM 6017 C C . ALA B 1 367 ? -4.961 3.705 4.941 1 95.56 367 ALA B C 1
ATOM 6019 O O . ALA B 1 367 ? -5.641 3.467 3.941 1 95.56 367 ALA B O 1
ATOM 6020 N N . ALA B 1 368 ? -5.305 3.326 6.152 1 94.44 368 ALA B N 1
ATOM 6021 C CA . ALA B 1 368 ? -6.562 2.623 6.391 1 94.44 368 ALA B CA 1
ATOM 6022 C C . ALA B 1 368 ? -7.754 3.488 5.996 1 94.44 368 ALA B C 1
ATOM 6024 O O . ALA B 1 368 ? -8.75 2.979 5.48 1 94.44 368 ALA B O 1
ATOM 6025 N N . ALA B 1 369 ? -7.668 4.738 6.266 1 90 369 ALA B N 1
ATOM 6026 C CA . ALA B 1 369 ? -8.734 5.656 5.871 1 90 369 ALA B CA 1
ATOM 6027 C C . ALA B 1 369 ? -8.906 5.676 4.355 1 90 369 ALA B C 1
ATOM 6029 O O . ALA B 1 369 ? -10.023 5.789 3.854 1 90 369 ALA B O 1
ATOM 6030 N N . GLY B 1 370 ? -7.777 5.668 3.678 1 92.56 370 GLY B N 1
ATOM 6031 C CA . GLY B 1 370 ? -7.859 5.574 2.229 1 92.56 370 GLY B CA 1
ATOM 6032 C C . GLY B 1 370 ? -8.586 4.332 1.75 1 92.56 370 GLY B C 1
ATOM 6033 O O . GLY B 1 370 ? -9.406 4.398 0.834 1 92.56 370 GLY B O 1
ATOM 6034 N N . ILE B 1 371 ? -8.305 3.221 2.361 1 94.88 371 ILE B N 1
ATOM 6035 C CA . ILE B 1 371 ? -8.961 1.964 2.016 1 94.88 371 ILE B CA 1
ATOM 6036 C C . ILE B 1 371 ? -10.461 2.078 2.271 1 94.88 371 ILE B C 1
ATOM 6038 O O . ILE B 1 371 ? -11.273 1.61 1.47 1 94.88 371 ILE B O 1
ATOM 6042 N N . ARG B 1 372 ? -10.797 2.672 3.359 1 90.31 372 ARG B N 1
ATOM 6043 C CA . ARG B 1 372 ? -12.203 2.846 3.695 1 90.31 372 ARG B CA 1
ATOM 6044 C C . ARG B 1 372 ? -12.914 3.691 2.646 1 90.31 372 ARG B C 1
ATOM 6046 O O . ARG B 1 372 ? -14.07 3.424 2.309 1 90.31 372 ARG B O 1
ATOM 6053 N N . ILE B 1 373 ? -12.258 4.703 2.191 1 87.69 373 ILE B N 1
ATOM 6054 C CA . ILE B 1 373 ? -12.852 5.562 1.172 1 87.69 373 ILE B CA 1
ATOM 6055 C C . ILE B 1 373 ? -13.055 4.77 -0.116 1 87.69 373 ILE B C 1
ATOM 6057 O O . ILE B 1 373 ? -14.125 4.84 -0.731 1 87.69 373 ILE B O 1
ATOM 6061 N N . VAL B 1 374 ? -12.086 4.02 -0.49 1 91.25 374 VAL B N 1
ATOM 6062 C CA . VAL B 1 374 ? -12.195 3.193 -1.689 1 91.25 374 VAL B CA 1
ATOM 6063 C C . VAL B 1 374 ? -13.312 2.174 -1.521 1 91.25 374 VAL B C 1
ATOM 6065 O O . VAL B 1 374 ? -14.078 1.915 -2.457 1 91.25 374 VAL B O 1
ATOM 6068 N N . ALA B 1 375 ? -13.461 1.645 -0.323 1 88.75 375 ALA B N 1
ATOM 6069 C CA . ALA B 1 375 ? -14.414 0.582 -0.018 1 88.75 375 ALA B CA 1
ATOM 6070 C C . ALA B 1 375 ? -15.844 1.118 0.008 1 88.75 375 ALA B C 1
ATOM 6072 O O . ALA B 1 375 ? -16.797 0.346 -0.033 1 88.75 375 ALA B O 1
ATOM 6073 N N . SER B 1 376 ? -15.945 2.344 0.108 1 83.88 376 SER B N 1
ATOM 6074 C CA . SER B 1 376 ? -17.281 2.934 0.182 1 83.88 376 SER B CA 1
ATOM 6075 C C . SER B 1 376 ? -17.984 2.855 -1.163 1 83.88 376 SER B C 1
ATOM 6077 O O . SER B 1 376 ? -19.203 3.043 -1.238 1 83.88 376 SER B O 1
ATOM 6079 N N . GLN B 1 377 ? -17.219 2.525 -2.191 1 82.56 377 GLN B N 1
ATOM 6080 C CA . GLN B 1 377 ? -17.812 2.34 -3.514 1 82.56 377 GLN B CA 1
ATOM 6081 C C . GLN B 1 377 ? -17.672 0.896 -3.982 1 82.56 377 GLN B C 1
ATOM 6083 O O . GLN B 1 377 ? -16.938 0.108 -3.375 1 82.56 377 GLN B O 1
ATOM 6088 N N . ASN B 1 378 ? -18.453 0.618 -4.992 1 85.69 378 ASN B N 1
ATOM 6089 C CA . ASN B 1 378 ? -18.297 -0.698 -5.605 1 85.69 378 ASN B CA 1
ATOM 6090 C C . ASN B 1 378 ? -16.984 -0.803 -6.383 1 85.69 378 ASN B C 1
ATOM 6092 O O . ASN B 1 378 ? -16.688 0.05 -7.223 1 85.69 378 ASN B O 1
ATOM 6096 N N . ILE B 1 379 ? -16.25 -1.765 -6.039 1 88.88 379 ILE B N 1
ATOM 6097 C CA . ILE B 1 379 ? -14.969 -1.961 -6.703 1 88.88 379 ILE B CA 1
ATOM 6098 C C . ILE B 1 379 ? -15.109 -3.014 -7.797 1 88.88 379 ILE B C 1
ATOM 6100 O O . ILE B 1 379 ? -14.961 -4.211 -7.543 1 88.88 379 ILE B O 1
ATOM 6104 N N . GLY B 1 380 ? -15.422 -2.547 -8.93 1 87.44 380 GLY B N 1
ATOM 6105 C CA . GLY B 1 380 ? -15.516 -3.426 -10.086 1 87.44 380 GLY B CA 1
ATOM 6106 C C . GLY B 1 380 ? -14.195 -3.584 -10.828 1 87.44 380 GLY B C 1
ATOM 6107 O O . GLY B 1 380 ? -13.125 -3.375 -10.25 1 87.44 380 GLY B O 1
ATOM 6108 N N . ARG B 1 381 ? -14.297 -4.035 -11.969 1 86.31 381 ARG B N 1
ATOM 6109 C CA . ARG B 1 381 ? -13.125 -4.32 -12.789 1 86.31 381 ARG B CA 1
ATOM 6110 C C . ARG B 1 381 ? -12.367 -3.041 -13.125 1 86.31 381 ARG B C 1
ATOM 6112 O O . ARG B 1 381 ? -11.141 -2.992 -13 1 86.31 381 ARG B O 1
ATOM 6119 N N . LYS B 1 382 ? -13.102 -2.104 -13.547 1 90.25 382 LYS B N 1
ATOM 6120 C CA . LYS B 1 382 ? -12.477 -0.844 -13.938 1 90.25 382 LYS B CA 1
ATOM 6121 C C . LYS B 1 382 ? -11.797 -0.172 -12.75 1 90.25 382 LYS B C 1
ATOM 6123 O O . LYS B 1 382 ? -10.68 0.331 -12.875 1 90.25 382 LYS B O 1
ATOM 6128 N N . GLU B 1 383 ? -12.516 -0.155 -11.609 1 93.56 383 GLU B N 1
ATOM 6129 C CA . GLU B 1 383 ? -11.961 0.427 -10.391 1 93.56 383 GLU B CA 1
ATOM 6130 C C . GLU B 1 383 ? -10.703 -0.318 -9.945 1 93.56 383 GLU B C 1
ATOM 6132 O O . GLU B 1 383 ? -9.742 0.296 -9.477 1 93.56 383 GLU B O 1
ATOM 6137 N N . THR B 1 384 ? -10.75 -1.562 -10.172 1 93 384 THR B N 1
ATOM 6138 C CA . THR B 1 384 ? -9.609 -2.383 -9.797 1 93 384 THR B CA 1
ATOM 6139 C C . THR B 1 384 ? -8.391 -2.033 -10.648 1 93 384 THR B C 1
ATOM 6141 O O . THR B 1 384 ? -7.266 -1.977 -10.141 1 93 384 THR B O 1
ATOM 6144 N N . LEU B 1 385 ? -8.594 -1.813 -11.883 1 93.44 385 LEU B N 1
ATOM 6145 C CA . LEU B 1 385 ? -7.5 -1.48 -12.789 1 93.44 385 LEU B CA 1
ATOM 6146 C C . LEU B 1 385 ? -6.891 -0.132 -12.43 1 93.44 385 LEU B C 1
ATOM 6148 O O . LEU B 1 385 ? -5.664 0.017 -12.422 1 93.44 385 LEU B O 1
ATOM 6152 N N . VAL B 1 386 ? -7.742 0.815 -12.133 1 95.06 386 VAL B N 1
ATOM 6153 C CA . VAL B 1 386 ? -7.273 2.143 -11.75 1 95.06 386 VAL B CA 1
ATOM 6154 C C . VAL B 1 386 ? -6.473 2.053 -10.453 1 95.06 386 VAL B C 1
ATOM 6156 O O . VAL B 1 386 ? -5.395 2.639 -10.336 1 95.06 386 VAL B O 1
ATOM 6159 N N . LEU B 1 387 ? -7.039 1.325 -9.562 1 96.19 387 LEU B N 1
ATOM 6160 C CA . LEU B 1 387 ? -6.387 1.123 -8.273 1 96.19 387 LEU B CA 1
ATOM 6161 C C . LEU B 1 387 ? -5.035 0.439 -8.453 1 96.19 387 LEU B C 1
ATOM 6163 O O . LEU B 1 387 ? -4.035 0.873 -7.875 1 96.19 387 LEU B O 1
ATOM 6167 N N . ALA B 1 388 ? -5.012 -0.531 -9.266 1 95.81 388 ALA B N 1
ATOM 6168 C CA . ALA B 1 388 ? -3.824 -1.36 -9.453 1 95.81 388 ALA B CA 1
ATOM 6169 C C . ALA B 1 388 ? -2.688 -0.557 -10.078 1 95.81 388 ALA B C 1
ATOM 6171 O O . ALA B 1 388 ? -1.561 -0.572 -9.578 1 95.81 388 ALA B O 1
ATOM 6172 N N . VAL B 1 389 ? -2.973 0.14 -11.109 1 96.62 389 VAL B N 1
ATOM 6173 C CA . VAL B 1 389 ? -1.928 0.859 -11.828 1 96.62 389 VAL B CA 1
ATOM 6174 C C . VAL B 1 389 ? -1.421 2.021 -10.984 1 96.62 389 VAL B C 1
ATOM 6176 O O . VAL B 1 389 ? -0.224 2.318 -10.977 1 96.62 389 VAL B O 1
ATOM 6179 N N . SER B 1 390 ? -2.307 2.65 -10.258 1 97.25 390 SER B N 1
ATOM 6180 C CA . SER B 1 390 ? -1.931 3.789 -9.422 1 97.25 390 SER B CA 1
ATOM 6181 C C . SER B 1 390 ? -1.041 3.355 -8.266 1 97.25 390 SER B C 1
ATOM 6183 O O . SER B 1 390 ? -0.027 3.998 -7.98 1 97.25 390 SER B O 1
ATOM 6185 N N . LEU B 1 391 ? -1.396 2.271 -7.602 1 97.56 391 LEU B N 1
ATOM 6186 C CA . LEU B 1 391 ? -0.599 1.766 -6.492 1 97.56 391 LEU B CA 1
ATOM 6187 C C . LEU B 1 391 ? 0.759 1.27 -6.977 1 97.56 391 LEU B C 1
ATOM 6189 O O . LEU B 1 391 ? 1.778 1.494 -6.32 1 97.56 391 LEU B O 1
ATOM 6193 N N . SER B 1 392 ? 0.739 0.643 -8.109 1 97.56 392 SER B N 1
ATOM 6194 C CA . SER B 1 392 ? 1.966 0.067 -8.648 1 97.56 392 SER B CA 1
ATOM 6195 C C . SER B 1 392 ? 2.988 1.151 -8.969 1 97.56 392 SER B C 1
ATOM 6197 O O . SER B 1 392 ? 4.145 1.064 -8.555 1 97.56 392 SER B O 1
ATOM 6199 N N . LEU B 1 393 ? 2.545 2.131 -9.688 1 97.25 393 LEU B N 1
ATOM 6200 C CA . LEU B 1 393 ? 3.471 3.186 -10.086 1 97.25 393 LEU B CA 1
ATOM 6201 C C . LEU B 1 393 ? 3.826 4.078 -8.906 1 97.25 393 LEU B C 1
ATOM 6203 O O . LEU B 1 393 ? 4.988 4.457 -8.734 1 97.25 393 LEU B O 1
ATOM 6207 N N . GLY B 1 394 ? 2.832 4.414 -8.133 1 96.56 394 GLY B N 1
ATOM 6208 C CA . GLY B 1 394 ? 3.078 5.266 -6.984 1 96.56 394 GLY B CA 1
ATOM 6209 C C . GLY B 1 394 ? 4.031 4.652 -5.98 1 96.56 394 GLY B C 1
ATOM 6210 O O . GLY B 1 394 ? 5.074 5.23 -5.668 1 96.56 394 GLY B O 1
ATOM 6211 N N . LEU B 1 395 ? 3.701 3.463 -5.473 1 96.94 395 LEU B N 1
ATOM 6212 C CA . LEU B 1 395 ? 4.562 2.799 -4.5 1 96.94 395 LEU B CA 1
ATOM 6213 C C . LEU B 1 395 ? 5.848 2.312 -5.156 1 96.94 395 LEU B C 1
ATOM 6215 O O . LEU B 1 395 ? 6.867 2.135 -4.48 1 96.94 395 LEU B O 1
ATOM 6219 N N . GLY B 1 396 ? 5.777 2.037 -6.473 1 96.56 396 GLY B N 1
ATOM 6220 C CA . GLY B 1 396 ? 6.969 1.614 -7.188 1 96.56 396 GLY B CA 1
ATOM 6221 C C . GLY B 1 396 ? 8.117 2.596 -7.059 1 96.56 396 GLY B C 1
ATOM 6222 O O . GLY B 1 396 ? 9.242 2.205 -6.734 1 96.56 396 GLY B O 1
ATOM 6223 N N . VAL B 1 397 ? 7.828 3.867 -7.238 1 94.69 397 VAL B N 1
ATOM 6224 C CA . VAL B 1 397 ? 8.875 4.883 -7.199 1 94.69 397 VAL B CA 1
ATOM 6225 C C . VAL B 1 397 ? 9.352 5.082 -5.758 1 94.69 397 VAL B C 1
ATOM 6227 O O . VAL B 1 397 ? 10.492 5.473 -5.523 1 94.69 397 VAL B O 1
ATOM 6230 N N . GLU B 1 398 ? 8.43 4.77 -4.805 1 93.5 398 GLU B N 1
ATOM 6231 C CA . GLU B 1 398 ? 8.805 4.871 -3.396 1 93.5 398 GLU B CA 1
ATOM 6232 C C . GLU B 1 398 ? 9.719 3.723 -2.986 1 93.5 398 GLU B C 1
ATOM 6234 O O . GLU B 1 398 ? 10.664 3.918 -2.219 1 93.5 398 GLU B O 1
ATOM 6239 N N . LEU B 1 399 ? 9.43 2.561 -3.488 1 94.69 399 LEU B N 1
ATOM 6240 C CA . LEU B 1 399 ? 10.148 1.352 -3.109 1 94.69 399 LEU B CA 1
ATOM 6241 C C . LEU B 1 399 ? 11.5 1.282 -3.816 1 94.69 399 LEU B C 1
ATOM 6243 O O . LEU B 1 399 ? 12.461 0.723 -3.279 1 94.69 399 LEU B O 1
ATOM 6247 N N . MET B 1 400 ? 11.531 1.795 -5.043 1 94.56 400 MET B N 1
ATOM 6248 C CA . MET B 1 400 ? 12.766 1.796 -5.824 1 94.56 400 MET B CA 1
ATOM 6249 C C . MET B 1 400 ? 12.961 3.135 -6.531 1 94.56 400 MET B C 1
ATOM 6251 O O . MET B 1 400 ? 12.859 3.215 -7.754 1 94.56 400 MET B O 1
ATOM 6255 N N . PRO B 1 401 ? 13.422 4.113 -5.762 1 90.75 401 PRO B N 1
ATOM 6256 C CA . PRO B 1 401 ? 13.586 5.449 -6.34 1 90.75 401 PRO B CA 1
ATOM 6257 C C . PRO B 1 401 ? 14.609 5.48 -7.473 1 90.75 401 PRO B C 1
ATOM 6259 O O . PRO B 1 401 ? 14.547 6.352 -8.344 1 90.75 401 PRO B O 1
ATOM 6262 N N . ASP B 1 402 ? 15.5 4.531 -7.531 1 93.12 402 ASP B N 1
ATOM 6263 C CA . ASP B 1 402 ? 16.578 4.477 -8.523 1 93.12 402 ASP B CA 1
ATOM 6264 C C . ASP B 1 402 ? 16.016 4.262 -9.922 1 93.12 402 ASP B C 1
ATOM 6266 O O . ASP B 1 402 ? 16.734 4.441 -10.914 1 93.12 402 ASP B O 1
ATOM 6270 N N . VAL B 1 403 ? 14.766 3.943 -9.992 1 94.31 403 VAL B N 1
ATOM 6271 C CA . VAL B 1 403 ? 14.141 3.736 -11.297 1 94.31 403 VAL B CA 1
ATOM 6272 C C . VAL B 1 403 ? 14.141 5.043 -12.086 1 94.31 403 VAL B C 1
ATOM 6274 O O . VAL B 1 403 ? 14.062 5.035 -13.312 1 94.31 403 VAL B O 1
ATOM 6277 N N . LEU B 1 404 ? 14.32 6.16 -11.383 1 92.88 404 LEU B N 1
ATOM 6278 C CA . LEU B 1 404 ? 14.344 7.469 -12.023 1 92.88 404 LEU B CA 1
ATOM 6279 C C . LEU B 1 404 ? 15.758 8.031 -12.055 1 92.88 404 LEU B C 1
ATOM 6281 O O . LEU B 1 404 ? 15.953 9.219 -12.328 1 92.88 404 LEU B O 1
ATOM 6285 N N . SER B 1 405 ? 16.766 7.227 -11.742 1 90.38 405 SER B N 1
ATOM 6286 C CA . SER B 1 405 ? 18.141 7.68 -11.586 1 90.38 405 SER B CA 1
ATOM 6287 C C . SER B 1 405 ? 18.672 8.297 -12.875 1 90.38 405 SER B C 1
ATOM 6289 O O . SER B 1 405 ? 19.469 9.242 -12.844 1 90.38 405 SER B O 1
ATOM 6291 N N . GLN B 1 406 ? 18.188 7.77 -14.047 1 91.06 406 GLN B N 1
ATOM 6292 C CA . GLN B 1 406 ? 18.719 8.258 -15.32 1 91.06 406 GLN B CA 1
ATOM 6293 C C . GLN B 1 406 ? 17.797 9.312 -15.93 1 91.06 406 GLN B C 1
ATOM 6295 O O . GLN B 1 406 ? 18.078 9.852 -17 1 91.06 406 GLN B O 1
ATOM 6300 N N . ALA B 1 407 ? 16.75 9.609 -15.242 1 90 407 ALA B N 1
ATOM 6301 C CA . ALA B 1 407 ? 15.828 10.625 -15.734 1 90 407 ALA B CA 1
ATOM 6302 C C . ALA B 1 407 ? 16.344 12.031 -15.445 1 90 407 ALA B C 1
ATOM 6304 O O . ALA B 1 407 ? 17.109 12.234 -14.492 1 90 407 ALA B O 1
ATOM 6305 N N . PRO B 1 408 ? 16.016 12.953 -16.344 1 88.38 408 PRO B N 1
ATOM 6306 C CA . PRO B 1 408 ? 16.375 14.344 -16.062 1 88.38 408 PRO B CA 1
ATOM 6307 C C . PRO B 1 408 ? 15.867 14.82 -14.703 1 88.38 408 PRO B C 1
ATOM 6309 O O . PRO B 1 408 ? 14.867 14.297 -14.195 1 88.38 408 PRO B O 1
ATOM 6312 N N . GLU B 1 409 ? 16.516 15.742 -14.125 1 82.75 409 GLU B N 1
ATOM 6313 C CA . GLU B 1 409 ? 16.234 16.25 -12.789 1 82.75 409 GLU B CA 1
ATOM 6314 C C . GLU B 1 409 ? 14.781 16.703 -12.672 1 82.75 409 GLU B C 1
ATOM 6316 O O . GLU B 1 409 ? 14.141 16.5 -11.641 1 82.75 409 GLU B O 1
ATOM 6321 N N . ALA B 1 410 ? 14.305 17.297 -13.672 1 81.62 410 ALA B N 1
ATOM 6322 C CA . ALA B 1 410 ? 12.93 17.781 -13.664 1 81.62 410 ALA B CA 1
ATOM 6323 C C . ALA B 1 410 ? 11.938 16.641 -13.492 1 81.62 410 ALA B C 1
ATOM 6325 O O . ALA B 1 410 ? 10.977 16.75 -12.727 1 81.62 410 ALA B O 1
ATOM 6326 N N . ILE B 1 411 ? 12.219 15.578 -14.148 1 86.31 411 ILE B N 1
ATOM 6327 C CA . ILE B 1 411 ? 11.336 14.414 -14.094 1 86.31 411 ILE B CA 1
ATOM 6328 C C . ILE B 1 411 ? 11.477 13.727 -12.734 1 86.31 411 ILE B C 1
ATOM 6330 O O . ILE B 1 411 ? 10.477 13.328 -12.133 1 86.31 411 ILE B O 1
ATOM 6334 N N . ARG B 1 412 ? 12.664 13.664 -12.297 1 87.56 412 ARG B N 1
ATOM 6335 C CA . ARG B 1 412 ? 12.93 13.031 -11.008 1 87.56 412 ARG B CA 1
ATOM 6336 C C . ARG B 1 412 ? 12.25 13.797 -9.875 1 87.56 412 ARG B C 1
ATOM 6338 O O . ARG B 1 412 ? 11.695 13.188 -8.961 1 87.56 412 ARG B O 1
ATOM 6345 N N . SER B 1 413 ? 12.289 15.086 -9.969 1 78.31 413 SER B N 1
ATOM 6346 C CA . SER B 1 413 ? 11.719 15.914 -8.906 1 78.31 413 SER B CA 1
ATOM 6347 C C . SER B 1 413 ? 10.203 15.773 -8.852 1 78.31 413 SER B C 1
ATOM 6349 O O . SER B 1 413 ? 9.609 15.828 -7.77 1 78.31 413 SER B O 1
ATOM 6351 N N . ILE B 1 414 ? 9.625 15.516 -9.953 1 80.81 414 ILE B N 1
ATOM 6352 C CA . ILE B 1 414 ? 8.172 15.461 -10.055 1 80.81 414 ILE B CA 1
ATOM 6353 C C . ILE B 1 414 ? 7.68 14.062 -9.688 1 80.81 414 ILE B C 1
ATOM 6355 O O . ILE B 1 414 ? 6.691 13.914 -8.969 1 80.81 414 ILE B O 1
ATOM 6359 N N . PHE B 1 415 ? 8.461 13.039 -10.078 1 88.12 415 PHE B N 1
ATOM 6360 C CA . PHE B 1 415 ? 7.891 11.703 -10.055 1 88.12 415 PHE B CA 1
ATOM 6361 C C . PHE B 1 415 ? 8.555 10.844 -8.984 1 88.12 415 PHE B C 1
ATOM 6363 O O . PHE B 1 415 ? 8.258 9.656 -8.859 1 88.12 415 PHE B O 1
ATOM 6370 N N . SER B 1 416 ? 9.359 11.5 -8.18 1 86.25 416 SER B N 1
ATOM 6371 C CA . SER B 1 416 ? 10.016 10.742 -7.121 1 86.25 416 SER B CA 1
ATOM 6372 C C . SER B 1 416 ? 9.07 10.484 -5.953 1 86.25 416 SER B C 1
ATOM 6374 O O . SER B 1 416 ? 9.289 9.57 -5.16 1 86.25 416 SER B O 1
ATOM 6376 N N . SER B 1 417 ? 8.07 11.312 -5.883 1 88.44 417 SER B N 1
ATOM 6377 C CA . SER B 1 417 ? 7.082 11.133 -4.82 1 88.44 417 SER B CA 1
ATOM 6378 C C . SER B 1 417 ? 5.996 10.148 -5.234 1 88.44 417 SER B C 1
ATOM 6380 O O . SER B 1 417 ? 5.398 10.289 -6.301 1 88.44 417 SER B O 1
ATOM 6382 N N . GLY B 1 418 ? 5.781 9.172 -4.383 1 93 418 GLY B N 1
ATOM 6383 C CA . GLY B 1 418 ? 4.727 8.203 -4.641 1 93 418 GLY B CA 1
ATOM 6384 C C . GLY B 1 418 ? 3.346 8.836 -4.711 1 93 418 GLY B C 1
ATOM 6385 O O . GLY B 1 418 ? 2.484 8.375 -5.461 1 93 418 GLY B O 1
ATOM 6386 N N . ILE B 1 419 ? 3.18 9.914 -3.93 1 91.38 419 ILE B N 1
ATOM 6387 C CA . ILE B 1 419 ? 1.892 10.602 -3.881 1 91.38 419 ILE B CA 1
ATOM 6388 C C . ILE B 1 419 ? 1.614 11.273 -5.223 1 91.38 419 ILE B C 1
ATOM 6390 O O . ILE B 1 419 ? 0.522 11.141 -5.777 1 91.38 419 ILE B O 1
ATOM 6394 N N . THR B 1 420 ? 2.654 11.961 -5.766 1 90.69 420 THR B N 1
ATOM 6395 C CA . THR B 1 420 ? 2.488 12.672 -7.027 1 90.69 420 THR B CA 1
ATOM 6396 C C . THR B 1 420 ? 2.342 11.688 -8.188 1 90.69 420 THR B C 1
ATOM 6398 O O . THR B 1 420 ? 1.429 11.82 -9.008 1 90.69 420 THR B O 1
ATOM 6401 N N . THR B 1 421 ? 3.227 10.695 -8.266 1 94.44 421 THR B N 1
ATOM 6402 C CA . THR B 1 421 ? 3.211 9.719 -9.352 1 94.44 421 THR B CA 1
ATOM 6403 C C . THR B 1 421 ? 1.929 8.891 -9.32 1 94.44 421 THR B C 1
ATOM 6405 O O . THR B 1 421 ? 1.259 8.727 -10.336 1 94.44 421 THR B O 1
ATOM 6408 N N . GLY B 1 422 ? 1.6 8.375 -8.188 1 95.69 422 GLY B N 1
ATOM 6409 C CA . GLY B 1 422 ? 0.395 7.57 -8.047 1 95.69 422 GLY B CA 1
ATOM 6410 C C . GLY B 1 422 ? -0.881 8.375 -8.211 1 95.69 422 GLY B C 1
ATOM 6411 O O . GLY B 1 422 ? -1.846 7.895 -8.812 1 95.69 422 GLY B O 1
ATOM 6412 N N . GLY B 1 423 ? -0.884 9.555 -7.598 1 92.56 423 GLY B N 1
ATOM 6413 C CA . GLY B 1 423 ? -2.051 10.414 -7.742 1 92.56 423 GLY B CA 1
ATOM 6414 C C . GLY B 1 423 ? -2.33 10.805 -9.18 1 92.56 423 GLY B C 1
ATOM 6415 O O . GLY B 1 423 ? -3.473 10.734 -9.641 1 92.56 423 GLY B O 1
ATOM 6416 N N . LEU B 1 424 ? -1.313 11.227 -9.859 1 92.88 424 LEU B N 1
ATOM 6417 C CA . LEU B 1 424 ? -1.472 11.594 -11.266 1 92.88 424 LEU B CA 1
ATOM 6418 C C . LEU B 1 424 ? -1.925 10.391 -12.086 1 92.88 424 LEU B C 1
ATOM 6420 O O . LEU B 1 424 ? -2.773 10.523 -12.977 1 92.88 424 LEU B O 1
ATOM 6424 N N . THR B 1 425 ? -1.348 9.258 -11.82 1 95.81 425 THR B N 1
ATOM 6425 C CA . THR B 1 425 ? -1.743 8.031 -12.516 1 95.81 425 THR B CA 1
ATOM 6426 C C . THR B 1 425 ? -3.217 7.723 -12.258 1 95.81 425 THR B C 1
ATOM 6428 O O . THR B 1 425 ? -3.934 7.312 -13.18 1 95.81 425 THR B O 1
ATOM 6431 N N . ALA B 1 426 ? -3.627 7.879 -11.016 1 94.94 426 ALA B N 1
ATOM 6432 C CA . ALA B 1 426 ? -5.023 7.625 -10.672 1 94.94 426 ALA B CA 1
ATOM 6433 C C . ALA B 1 426 ? -5.961 8.539 -11.453 1 94.94 426 ALA B C 1
ATOM 6435 O O . ALA B 1 426 ? -6.996 8.094 -11.953 1 94.94 426 ALA B O 1
ATOM 6436 N N . ILE B 1 427 ? -5.57 9.773 -11.562 1 91.38 427 ILE B N 1
ATOM 6437 C CA . ILE B 1 427 ? -6.383 10.758 -12.266 1 91.38 427 ILE B CA 1
ATOM 6438 C C . ILE B 1 427 ? -6.461 10.391 -13.75 1 91.38 427 ILE B C 1
ATOM 6440 O O . ILE B 1 427 ? -7.551 10.305 -14.32 1 91.38 427 ILE B O 1
ATOM 6444 N N . ILE B 1 428 ? -5.312 10.133 -14.344 1 93.31 428 ILE B N 1
ATOM 6445 C CA . ILE B 1 428 ? -5.254 9.828 -15.773 1 93.31 428 ILE B CA 1
ATOM 6446 C C . ILE B 1 428 ? -5.98 8.516 -16.047 1 93.31 428 ILE B C 1
ATOM 6448 O O . ILE B 1 428 ? -6.781 8.43 -16.984 1 93.31 428 ILE B O 1
ATOM 6452 N N . ALA B 1 429 ? -5.664 7.531 -15.258 1 93.75 429 ALA B N 1
ATOM 6453 C CA . ALA B 1 429 ? -6.293 6.227 -15.453 1 93.75 429 ALA B CA 1
ATOM 6454 C C . ALA B 1 429 ? -7.805 6.316 -15.281 1 93.75 429 ALA B C 1
ATOM 6456 O O . ALA B 1 429 ? -8.562 5.68 -16.016 1 93.75 429 ALA B O 1
ATOM 6457 N N . ASN B 1 430 ? -8.227 7.07 -14.305 1 91.25 430 ASN B N 1
ATOM 6458 C CA . ASN B 1 430 ? -9.656 7.227 -14.062 1 91.25 430 ASN B CA 1
ATOM 6459 C C . ASN B 1 430 ? -10.359 7.883 -15.25 1 91.25 430 ASN B C 1
ATOM 6461 O O . ASN B 1 430 ? -11.5 7.547 -15.57 1 91.25 430 ASN B O 1
ATOM 6465 N N . ILE B 1 431 ? -9.68 8.797 -15.891 1 88.38 431 ILE B N 1
ATOM 6466 C CA . ILE B 1 431 ? -10.242 9.508 -17.031 1 88.38 431 ILE B CA 1
ATOM 6467 C C . ILE B 1 431 ? -10.273 8.586 -18.25 1 88.38 431 ILE B C 1
ATOM 6469 O O . ILE B 1 431 ? -11.266 8.547 -18.984 1 88.38 431 ILE B O 1
ATOM 6473 N N . VAL B 1 432 ? -9.219 7.867 -18.375 1 88.38 432 VAL B N 1
ATOM 6474 C CA . VAL B 1 432 ? -9.062 7.047 -19.578 1 88.38 432 VAL B CA 1
ATOM 6475 C C . VAL B 1 432 ? -9.93 5.793 -19.469 1 88.38 432 VAL B C 1
ATOM 6477 O O . VAL B 1 432 ? -10.516 5.348 -20.453 1 88.38 432 VAL B O 1
ATOM 6480 N N . ILE B 1 433 ? -9.969 5.156 -18.344 1 84.88 433 ILE B N 1
ATOM 6481 C CA . ILE B 1 433 ? -10.734 3.928 -18.156 1 84.88 433 ILE B CA 1
ATOM 6482 C C . ILE B 1 433 ? -12.195 4.27 -17.875 1 84.88 433 ILE B C 1
ATOM 6484 O O . ILE B 1 433 ? -13.086 3.445 -18.109 1 84.88 433 ILE B O 1
ATOM 6488 N N . ARG B 1 434 ? -12.648 5.391 -17.938 1 66.44 434 ARG B N 1
ATOM 6489 C CA . ARG B 1 434 ? -13.984 5.953 -17.766 1 66.44 434 ARG B CA 1
ATOM 6490 C C . ARG B 1 434 ? -14.742 5.254 -16.641 1 66.44 434 ARG B C 1
ATOM 6492 O O . ARG B 1 434 ? -15.594 4.402 -16.891 1 66.44 434 ARG B O 1
ATOM 6499 N N . VAL B 1 435 ? -14.203 5.27 -15.586 1 60.75 435 VAL B N 1
ATOM 6500 C CA . VAL B 1 435 ? -14.969 4.727 -14.469 1 60.75 435 VAL B CA 1
ATOM 6501 C C . VAL B 1 435 ? -16.094 5.688 -14.102 1 60.75 435 VAL B C 1
ATOM 6503 O O . VAL B 1 435 ? -15.852 6.816 -13.672 1 60.75 435 VAL B O 1
ATOM 6506 N N . LYS B 1 436 ? -17.297 5.68 -15.078 1 53.31 436 LYS B N 1
ATOM 6507 C CA . LYS B 1 436 ? -18.469 6.504 -14.758 1 53.31 436 LYS B CA 1
ATOM 6508 C C . LYS B 1 436 ? -19.078 6.102 -13.422 1 53.31 436 LYS B C 1
ATOM 6510 O O . LYS B 1 436 ? -19.109 4.918 -13.078 1 53.31 436 LYS B O 1
ATOM 6515 N N . GLU B 1 437 ? -19.141 7.047 -12.445 1 53.28 437 GLU B N 1
ATOM 6516 C CA . GLU B 1 437 ? -19.969 6.801 -11.266 1 53.28 437 GLU B CA 1
ATOM 6517 C C . GLU B 1 437 ? -21.328 6.234 -11.656 1 53.28 437 GLU B C 1
ATOM 6519 O O . GLU B 1 437 ? -21.984 6.762 -12.555 1 53.28 437 GLU B O 1
ATOM 6524 N N . GLU B 1 438 ? -21.438 4.945 -11.883 1 43.12 438 GLU B N 1
ATOM 6525 C CA . GLU B 1 438 ? -22.797 4.465 -12.117 1 43.12 438 GLU B CA 1
ATOM 6526 C C . GLU B 1 438 ? -23.828 5.363 -11.445 1 43.12 438 GLU B C 1
ATOM 6528 O O . GLU B 1 438 ? -23.781 5.559 -10.227 1 43.12 438 GLU B O 1
ATOM 6533 N N . ASN B 1 439 ? -24.328 6.402 -11.992 1 37.66 439 ASN B N 1
ATOM 6534 C CA . ASN B 1 439 ? -25.594 6.977 -11.562 1 37.66 439 ASN B CA 1
ATOM 6535 C C . ASN B 1 439 ? -26.625 5.895 -11.25 1 37.66 439 ASN B C 1
ATOM 6537 O O . ASN B 1 439 ? -26.766 4.922 -11.992 1 37.66 439 ASN B O 1
ATOM 6541 N N . GLU B 1 440 ? -27.062 5.555 -10.039 1 33.69 440 GLU B N 1
ATOM 6542 C CA . GLU B 1 440 ? -28.344 4.969 -9.703 1 33.69 440 GLU B CA 1
ATOM 6543 C C . GLU B 1 440 ? -29.438 5.41 -10.68 1 33.69 440 GLU B C 1
ATOM 6545 O O . GLU B 1 440 ? -29.828 6.582 -10.695 1 33.69 440 GLU B O 1
ATOM 6550 N N . GLU B 1 441 ? -29.578 5.262 -11.977 1 28.09 441 GLU B N 1
ATOM 6551 C CA . GLU B 1 441 ? -30.969 5.113 -12.391 1 28.09 441 GLU B CA 1
ATOM 6552 C C . GLU B 1 441 ? -31.531 3.758 -11.969 1 28.09 441 GLU B C 1
ATOM 6554 O O . GLU B 1 441 ? -30.859 2.734 -12.086 1 28.09 441 GLU B O 1
#

Radius of gyration: 27.44 Å; Cα contacts (8 Å, |Δi|>4): 1856; chains: 2; bounding box: 58×76×64 Å

Secondary structure (DSSP, 8-state):
-----SB-TT----HHHHHHHHHHHHHHHHHHHHHHHHHHHHHTT--HHHHHHHHHHHHHHHHHHHHHHHH-BTTB--SSS--EEE-GGGHHHHHHHHHHHHHHHHHHHHHHHHHHHHHHHHTHHHHTTT--HHHHHHHHHHHHHHHHHHHHHHHTTHHHHHHHT-TT-HHHHHHHHHHHHHHHHHHHSS-HHHHHTHHHHHHHHHHHHHHHTT---GGG--HHHHH------TTTT-----HHHHHHHHHHHHHHHHHHHHHHHHHHHHTT--SSSHHHHHHHHHHHHHHHHHHHHHHHTT---EEE-THHHHHHHHH-B--HHHHHHHHHHHHHHHH-HHHHHHHHTS-HHHHHHHHHHHHHHHHHHHHHHHHTS---HHHHHHHHHHHHHHHHHHH-GGGGTTS-HHHHHHHSSHHHHHHHHHHHHHHHHT-------/-----SB-TT----HHHHHHHHHHHHHHHHHHHHHHHHHHHHHTT--HHHHHHHHHHHHHHHHHHHHHHHH-BTTB--SSS--EEE-GGGHHHHHHHHHHHHHHHHHHHHHHHHHHHHHHHHTHHHHTTTS-HHHHHHHHHHHHHHHHHHHHHHHTTHHHHHHHT-TT-HHHHHHHHHHHHHHHHHHHSS-HHHHHTHHHHHHHHHHHHHHHTT---GGG--HHHHH------TTTT-----HHHHHHHHHHHHHHHHHHHHHHHHHHHHTT--SSSHHHHHHHHHHHHHHHHHHHHHHHTT---EEE-THHHHHHHHH-B--HHHHHHHHHHHHHHHH-HHHHHHHHTS-HHHHHHHHHHHHHHHHHHHHHHHHTS---HHHHHHHHHHHHHHHHHHH-GGGGTTS-HHHHHHHSSHHHHHHHHHHHHHHHHT-------

pLDDT: mean 91.0, std 9.36, range [28.03, 98.44]

Organism: Bacteroides fragilis (strain ATCC 25285 / DSM 2151 / CCUG 4856 / JCM 11019 / LMG 10263 / NCTC 9343 / Onslow / VPI 2553 / EN-2) (NCBI:txid272559)

Foldseek 3Di:
DPQPFPAFAAGDDPPVVLLVLLVLLCLQCVLVQQQLLLLLCLLLVHDLQVQLLQSLLQLQLQLVLLVCQCPPDDLAHLVWNWGKGFDLLCSVLLSVQCVVPRLQASLQLLLVLLVLLLVCLVCVVVCVLLQDLLLLLLLLLLSLVLCLVSLQCLLQFTPVCVVVVSGNPPVSNVLLVQLLVQLVVQCPDPDPSSNSNSLVVSLVVSQVVCVVVVVFDCVVPDPCLQPAWSDQDFCPPHHDHDPLSNLQSNLSLVSLLSNQLVLQLLLCVSSPHDCDDDSNSSSSSNRSNSQSVSQSVSSRSSYHRMGTDSSVSVSCSVNSHTYSVSSNSSSVVSSVLSGRSVNSSSVSRGTSSSSSSSVSVVSVVSSVVSVVSNVVDDCDDLSVVLSVVLQCQLVVLSVPVCVCVPPPPSCSSNRSHSSRVSSVSSSVSCVVSVPDPPPPD/DPQPFPAFAAGDDPPVVLLVLLVLLCLQCVLVQQQLLLLLCLLLVHDLQVQLLQSLLQLQLQLVLLVCQCPPDDLAHLVWNWGKGFDLLCSVLLSVQCVVPRLQASLQLLLVLLVLLLVCLVCVVVCVLLQDLLLLLLLLLLSLVLCLVSLQCLLQFTPVCVVVVSGNPPVSNVLLVQLLVQLVVQCPDPDPSSNSNSLVVSLVVSQVVCVVVVVFDCVVPDPCLQPAWSDQDFCPPHHDHDPLSNLQSNLSLVSLLSNQLVLQLLLCVSSPHDCDDDSNSSSSSNRSNSQSVSQSVSSRRSYHRMGTDSSVSVSCSVNSHTYSVSSNSSSVVSSVLSGRSVNSSSVSRGTSSSSSSSVSVVSVVSSVVSVVSNVVDDCDDLSVVLSVVLQCQLVVLSVPVCVCVPPPPSCSSNRSHSSRVSSVSSSVSCVVSVPDPPDPD

Sequence (882 aa):
MKTDLIYGIEDRPPFKDALFAALQHLLAIFVAIITPPLIIASALKLDVEKTGFLVSMSLFASGVSTFIQCRRFGPIGAKLLCIQGTSFSFIGPIIATGLVGGLPLIFGVCMAAAPIEMIISRTFKYMRNIITPLVSGIVVLLIGLSLIKVGIISCGGGYTAMDNGTFASWENLSIAGAVLLSVLFFNRCKNKYLRMSSIVLGLCLGYGLAFVLGKVDMSALNVEMLMSFNIPQPFKYGLDFNVSSFIAIGLVYMITAIEATGDVTANSMISGLKIEGDDYLKRVSGGVMADGFNSFLAGIFNSFPNSIFAQNNGIIQLTGVASRYVGYYIAAMLILLGLFPIVGAVFSLMPDPVLGGATLLMFGTVAAAGIRIVASQNIGRKETLVLAVSLSLGLGVELMPDVLSQAPEAIRSIFSSGITTGGLTAIIANIVIRVKEENEEMKTDLIYGIEDRPPFKDALFAALQHLLAIFVAIITPPLIIASALKLDVEKTGFLVSMSLFASGVSTFIQCRRFGPIGAKLLCIQGTSFSFIGPIIATGLVGGLPLIFGVCMAAAPIEMIISRTFKYMRNIITPLVSGIVVLLIGLSLIKVGIISCGGGYTAMDNGTFASWENLSIAGAVLLSVLFFNRCKNKYLRMSSIVLGLCLGYGLAFVLGKVDMSALNVEMLMSFNIPQPFKYGLDFNVSSFIAIGLVYMITAIEATGDVTANSMISGLKIEGDDYLKRVSGGVMADGFNSFLAGIFNSFPNSIFAQNNGIIQLTGVASRYVGYYIAAMLILLGLFPIVGAVFSLMPDPVLGGATLLMFGTVAAAGIRIVASQNIGRKETLVLAVSLSLGLGVELMPDVLSQAPEAIRSIFSSGITTGGLTAIIANIVIRVKEENEE

Solvent-accessible surface area (backbone atoms only — not comparable to full-atom values): 40525 Å² total; per-residue (Å²): 124,90,60,80,57,77,31,46,52,84,39,75,65,56,70,70,57,28,50,52,52,19,51,53,54,42,48,53,43,48,62,58,32,42,42,47,46,50,51,44,28,47,71,69,66,55,54,54,66,60,32,10,50,32,28,12,27,28,33,27,38,18,9,54,34,10,35,43,22,20,63,33,62,86,67,30,12,37,54,36,59,46,47,30,25,37,36,70,77,47,48,57,53,44,44,60,33,31,75,74,54,30,66,17,27,36,35,27,24,47,32,68,21,18,54,52,16,33,54,48,23,74,44,40,87,75,37,54,83,62,55,35,58,57,42,35,11,52,38,39,23,33,40,13,58,57,43,20,40,58,17,45,41,15,17,16,36,25,61,65,20,57,74,72,69,52,39,19,32,71,68,29,40,47,41,8,47,51,8,34,51,41,23,53,52,29,47,65,42,85,50,66,68,48,28,52,28,9,51,51,51,13,37,51,53,21,47,50,50,37,48,76,72,62,64,44,69,64,82,73,62,50,71,65,44,68,74,41,68,44,69,82,47,68,50,70,70,45,72,33,80,51,70,48,53,27,51,31,50,27,51,41,30,51,51,47,36,39,44,32,40,52,41,44,46,50,43,29,50,69,61,62,43,66,84,59,65,67,68,31,50,47,28,35,26,5,34,21,22,26,31,13,51,37,12,28,52,12,19,41,42,53,19,59,50,35,30,68,46,63,68,53,48,56,50,29,68,71,68,15,51,33,23,19,59,33,28,49,50,36,14,50,51,28,33,54,50,14,30,32,35,48,55,12,43,58,59,43,48,52,50,37,11,27,53,9,16,36,41,24,46,51,23,14,39,40,22,38,49,9,50,51,41,38,46,73,45,86,75,49,70,62,52,34,50,30,50,5,49,14,50,25,53,5,50,19,26,56,54,39,56,61,56,40,66,69,46,56,68,55,54,32,57,36,45,47,31,22,46,45,36,12,36,52,40,23,47,51,38,40,62,72,67,53,66,68,76,77,69,89,123,124,92,61,81,57,80,32,46,54,85,40,74,66,54,69,70,58,25,51,52,52,19,49,54,52,44,47,54,42,47,62,57,33,42,42,46,45,50,52,45,28,48,70,68,65,54,54,53,67,60,34,10,49,31,27,11,26,28,32,26,38,19,8,54,34,11,35,41,23,19,64,34,61,87,66,30,12,37,54,35,58,47,47,31,24,38,36,69,75,47,49,59,55,43,45,59,34,30,75,74,54,30,67,16,26,36,33,26,25,47,32,68,23,18,54,54,16,33,55,47,22,75,42,41,87,75,35,53,84,61,54,36,58,56,42,34,11,51,36,39,23,34,40,14,58,56,44,20,40,58,18,45,40,15,17,16,35,26,60,65,20,56,75,73,69,51,38,20,32,70,67,29,39,48,40,8,46,51,7,33,52,41,22,52,52,30,47,67,42,86,50,64,68,47,29,51,30,9,52,54,51,12,36,51,52,20,47,49,50,36,48,75,72,62,63,47,69,63,82,73,63,51,71,65,45,67,73,40,70,44,69,86,48,67,49,71,69,45,71,32,79,52,70,48,52,27,53,30,49,28,50,42,32,51,51,49,37,38,43,33,39,52,43,45,48,51,42,29,49,70,59,62,42,66,83,57,64,67,68,31,48,47,30,35,26,5,34,22,22,26,30,14,51,37,12,28,53,12,19,41,42,55,20,60,50,35,30,66,46,62,68,51,49,55,51,28,67,72,67,15,51,34,22,17,58,31,30,48,51,36,13,51,51,28,32,54,50,13,31,32,35,47,56,12,44,58,58,42,48,52,50,37,12,28,52,10,15,36,42,27,46,51,24,15,39,38,22,38,49,9,50,50,42,37,44,74,46,85,74,48,70,62,50,33,51,31,48,5,50,13,50,24,52,3,49,19,26,57,54,40,55,60,55,40,67,69,46,57,67,54,54,34,55,35,45,48,32,23,46,46,37,13,37,50,40,24,46,51,38,39,63,72,67,53,64,67,76,77,70,87,122

Nearest PDB structures (foldseek):
  5i6c-assembly1_B  TM=8.941E-01  e=1.169E-22  Aspergillus nidulans FGSC A4
  5i6c-assembly1_A  TM=9.045E-01  e=7.329E-22  Aspergillus nidulans FGSC A4
  8omz-assembly1_C  TM=8.454E-01  e=4.075E-17  Escherichia coli O157:H7
  8jf1-assembly1_A-2  TM=7.938E-01  e=2.412E-17  Homo sapiens
  3qe7-assembly1_A  TM=7.597E-01  e=9.327E-14  Escherichia coli K-12

InterPro domains:
  IPR006042 Xanthine/uracil permease [PS01116] (350-370)
  IPR006042 Xanthine/uracil permease [TIGR00801] (12-432)
  IPR006043 Nucleobase cation symporter 2 family [PF00860] (18-401)
  IPR017588 Uric acid permease UacT-like [TIGR03173] (22-433)